Protein 3WJ2 (pdb70)

Organism: NCBI:txid74969

Radius of gyration: 31.34 Å; Cα contacts (8 Å, |Δi|>4): 2732; chains: 4; bounding box: 69×86×81 Å

Secondary structure (DSSP, 8-state):
---GGGHHHHHHHHHH---TTS-HHHHHHHHHHHHHHT--PPPP-SEEEEEEEEETTEEEEEEEEESS--S-EEEEE--STTTS--HHHHHHHHHHHHHHH-SEEEEE-PPPTTTS-TTHHHHHHHHHHHHHHHTGGGGT--S-EEEEEETHHHHHHHHHHHHHHHTT----S-EEEES---S--S-SHHHHHTSSSSSS-HHHHHHHHHHHS----TTT-GGG-S--TT---EEEEEEEE-TTHHHHHHHHHHHHHTT--EEEEEEEEEETTTGGGTTT-HHHHHHHHHHHHHGGGG-/----GGGHHHHHHHHHT---TTS-HHHHHHHHHHHHHHH--PPPP-SEEEEEEEEETTEEEEEEEEESS--S-EEEEE--STTTS--TTTTHHHHHHHHHHH-SEEEEE----TTTS-TTHHHHHHHHHHHHHHHTGGGGT--S-EEEEEETHHHHHHHHHHHHHHHHT----S-EEEES---S--SSSHHHHHTS-SSSS-HHHHHHHHHHH-----TTT-GGG-S--TTPPPEEEEEEEE-TTHHHHHHHHHHHHHTT--EEEEEEEEEETTGGGGTTT-HHHHHHHHHHHHHGGGG-/----GGGHHHHHHHHHT--GGGS-HHHHHHHHHHHHHHH--PPPP-SEEEEEEEEETTEEEEEEEEESS--S-EEEEE--STTTS--HHHHHHHHHHHHHHH-SEEEEE-PPPTTTS-TTHHHHHHHHHHHHHHHTGGGGT--S-EEEEEETHHHHHHHHHHHHHHHHT----S-EEEES---S--SSSHHHHHHSSSSSS-HHHHHHHHHHH-----TTT-GGG-S--TTPPPEEEEEEEE-TTHHHHHHHHHHHHHTT--EEEEEEEEEETTTGGGTTT-HHHHHHHHHHHHHGGGG-/----GGGHHHHHHHHHT---TTS-HHHHHHHHHHHHHTT--PPPP-SEEEEEEEEETTEEEEEEEEESS--S-EEEEE--STTTS--TTTTHHHHHHHHHHH-SEEEEE----TTTS-TTHHHHHHHHHHHHHHHSGGGGT--S-EEEEEETHHHHHHHHHHHHHHHTT----S-EEEES---S--S-SHHHHHTSSSSSS-HHHHHHHHHHH-----TTT-GGG-S--TTPPPEEEEEEEE-TTHHHHHHHHHHHHHTT--EEEEEEEEEETTTTTTTTT-HHHHHHHHHHHHHGGGG-

Sequence (1199 aa):
MVDPDFNSLIELSKSAGDMTKIEPAMLRNFLDESSLSSRGAPVEIKEIKDYKIKLDGRTLNARMYDDNNAKSAILYYHGGGFLFGNIETYDNYCRFLAKESGVKIISIEYRLAPEHKFPDAFNDAYDSFHYIAKKKKDFGIEGRIGVAGDSAGANLAAALCLKCRDGKTEMPAVQVLFYPSLAPDNFSRSFIEYSDNYVLTGKMIRYFGNMYSKNINPYFSPLVADDFSNLPPAIMVTNEYDPLRDPEETYVKKLREAGVRAVGIRGIGMIHGSATDFEVSDGARNIVKMVARIIPDYLNMVDPDFNSLIELSKSAGDMTKIEPAMLRNFLDESSLSSRGAPVEIKEIKDYKIKLDGRTLNARMYDDNNAKSAILYYHGGGFLFGNIETYDNYCRFLAKESGVKIISIEYRLAPEHKFPDAFNDAYDSFHYIAKKKKDFGIEGRIGVAGDSAGANLAAALCLKCRDGKTEMPAVQVLFYPSLAPDNFSRSFIEYSDNYVLTGKMIRYFGNMYSKNINPYFSPLVADDFSNLPPAIMVTNEYDPLRDPEETYVKKLREAGVRAVGIRGIGMIHGSATDFEVSDGARNIVKMVARIIPDYLNMVDPDFNSLIELSKSAGDMTKIEPAMLRNFLDESSLSSRGAPVEIKEIKDYKIKLDGRTLNARMYDDNNAKSAILYYHGGGFLFGNIETYDNYCRFLAKESGVKIISIEYRLAPEHKFPDAFNDAYDSFHYIAKKKKDFGIEGRIGVAGDSAGANLAAALCLKCRDGKTEMPAVQVLFYPSLAPDNFSRSFIEYSDNYVLTGKMIRYFGNMYSKNINPYFSPLVADDFSNLPPAIMVTNEYDPLRDPEETYVKKLREAGVRAVGIRGIGMIHGSATDFEVSDGARNIVKMVARIIPDYLNMVDPDFNSLIELSKSAGDMTKIEPAMLRNFLDESSLSSRGAPVEIKEIKDYKIKLDGRTLNARMYDDNNAKSAILYYHGGGFLFGNIETYDNYCRFLAKESGVKIISIEYRLAPEHKFPDAFNDAYDSFHYIAKKKKDFGIEGRIGVAGDSAGANLAAALCLKCRDGKTEMPAVQVLFYPSLAPDNFSRSFIEYSDNYVLTGKMIRYFGNMYSKNINPYFSPLVADDFSNLPPAIMVTNEYDPLRDPEETYVKKLREAGVRAVGIRGIGMIHGSATDFEVSDGARNIVKMVARIIPDYL

InterPro domains:
  IPR013094 Alpha/beta hydrolase fold-3 [PF07859] (79-283)
  IPR029058 Alpha/Beta hydrolase fold [G3DSA:3.40.50.1820] (1-308)
  IPR029058 Alpha/Beta hydrolase fold [SSF53474] (51-307)
  IPR033140 Lipase, GDXG, putative serine active site [PS01174] (150-162)

CATH classification: 3.40.50.1820

B-factor: mean 24.51, std 11.46, range [6.91, 84.08]

Structure (mmCIF, N/CA/C/O backbone):
data_3WJ2
#
_entry.id   3WJ2
#
_cell.length_a   62.804
_cell.length_b   137.360
_cell.length_c   76.878
_cell.angle_alpha   90.00
_cell.angle_beta   91.47
_cell.angle_gamma   90.00
#
_symmetry.space_group_name_H-M   'P 1 21 1'
#
loop_
_entity.id
_entity.type
_entity.pdbx_description
1 polymer Carboxylesterase
2 water water
#
loop_
_atom_site.group_PDB
_atom_site.id
_atom_site.type_symbol
_atom_site.label_atom_id
_atom_site.label_alt_id
_atom_site.label_comp_id
_atom_site.label_asym_id
_atom_site.label_entity_id
_atom_site.label_seq_id
_atom_site.pdbx_PDB_ins_code
_atom_site.Cartn_x
_atom_site.Cartn_y
_atom_site.Cartn_z
_atom_site.occupancy
_atom_site.B_iso_or_equiv
_atom_site.auth_seq_id
_atom_site.auth_comp_id
_atom_site.auth_asym_id
_atom_site.auth_atom_id
_atom_site.pdbx_PDB_model_num
ATOM 1 N N . MET A 1 6 ? 63.750 17.191 55.741 1.00 24.32 6 MET A N 1
ATOM 2 C CA . MET A 1 6 ? 63.063 18.288 56.511 1.00 23.75 6 MET A CA 1
ATOM 3 C C . MET A 1 6 ? 62.355 19.409 55.632 1.00 21.56 6 MET A C 1
ATOM 4 O O . MET A 1 6 ? 62.569 20.632 55.811 1.00 20.28 6 MET A O 1
ATOM 9 N N . VAL A 1 7 ? 61.519 18.962 54.696 1.00 18.32 7 VAL A N 1
ATOM 10 C CA . VAL A 1 7 ? 60.777 19.855 53.775 1.00 17.97 7 VAL A CA 1
ATOM 11 C C . VAL A 1 7 ? 59.878 20.782 54.580 1.00 16.51 7 VAL A C 1
ATOM 12 O O . VAL A 1 7 ? 59.286 20.391 55.636 1.00 15.84 7 VAL A O 1
ATOM 16 N N . ASP A 1 8 ? 59.752 22.052 54.145 1.00 13.70 8 ASP A N 1
ATOM 17 C CA . ASP A 1 8 ? 58.917 22.991 54.909 1.00 14.00 8 ASP A CA 1
ATOM 18 C C . ASP A 1 8 ? 57.464 22.358 54.956 1.00 14.08 8 ASP A C 1
ATOM 19 O O . ASP A 1 8 ? 56.956 21.937 53.957 1.00 15.57 8 ASP A O 1
ATOM 24 N N . PRO A 1 9 ? 56.913 22.312 56.142 1.00 15.86 9 PRO A N 1
ATOM 25 C CA . PRO A 1 9 ? 55.521 21.690 56.276 1.00 17.35 9 PRO A CA 1
ATOM 26 C C . PRO A 1 9 ? 54.504 22.351 55.438 1.00 17.45 9 PRO A C 1
ATOM 27 O O . PRO A 1 9 ? 53.443 21.747 55.113 1.00 18.08 9 PRO A O 1
ATOM 31 N N . ASP A 1 10 ? 54.725 23.590 54.967 1.00 16.19 10 ASP A N 1
ATOM 32 C CA . ASP A 1 10 ? 53.797 24.184 54.009 1.00 15.90 10 ASP A CA 1
ATOM 33 C C . ASP A 1 10 ? 53.561 23.377 52.718 1.00 15.63 10 ASP A C 1
ATOM 34 O O . ASP A 1 10 ? 52.499 23.535 52.054 1.00 18.80 10 ASP A O 1
ATOM 39 N N . PHE A 1 11 ? 54.503 22.552 52.351 1.00 15.78 11 PHE A N 1
ATOM 40 C CA . PHE A 1 11 ? 54.378 21.744 51.120 1.00 15.98 11 PHE A CA 1
ATOM 41 C C . PHE A 1 11 ? 53.785 20.351 51.330 1.00 17.67 11 PHE A C 1
ATOM 42 O O . PHE A 1 11 ? 53.704 19.558 50.370 1.00 18.89 11 PHE A O 1
ATOM 50 N N . ASN A 1 12 ? 53.413 20.036 52.558 1.00 20.76 12 ASN A N 1
ATOM 51 C CA . ASN A 1 12 ? 52.892 18.675 52.865 1.00 22.59 12 ASN A CA 1
ATOM 52 C C . ASN A 1 12 ? 51.766 18.269 51.938 1.00 22.58 12 ASN A C 1
ATOM 53 O O . ASN A 1 12 ? 51.757 17.116 51.392 1.00 22.03 12 ASN A O 1
ATOM 58 N N . SER A 1 13 ? 50.824 19.168 51.789 1.00 23.90 13 SER A N 1
ATOM 59 C CA . SER A 1 13 ? 49.663 18.906 50.954 1.00 24.89 13 SER A CA 1
ATOM 60 C C . SER A 1 13 ? 49.993 18.683 49.479 1.00 25.66 13 SER A C 1
ATOM 61 O O . SER A 1 13 ? 49.513 17.725 48.864 1.00 26.42 13 SER A O 1
ATOM 64 N N . LEU A 1 14 ? 50.886 19.516 48.940 1.00 22.90 14 LEU A N 1
ATOM 65 C CA . LEU A 1 14 ? 51.214 19.416 47.532 1.00 23.46 14 LEU A CA 1
ATOM 66 C C . LEU A 1 14 ? 51.964 18.098 47.297 1.00 22.58 14 LEU A C 1
ATOM 67 O O . LEU A 1 14 ? 51.785 17.438 46.254 1.00 24.87 14 LEU A O 1
ATOM 72 N N . ILE A 1 15 ? 52.771 17.660 48.257 1.00 21.81 15 ILE A N 1
ATOM 73 C CA . ILE A 1 15 ? 53.506 16.469 48.049 1.00 22.42 15 ILE A CA 1
ATOM 74 C C . ILE A 1 15 ? 52.554 15.277 48.033 1.00 24.68 15 ILE A C 1
ATOM 75 O O . ILE A 1 15 ? 52.715 14.371 47.215 1.00 24.85 15 ILE A O 1
ATOM 80 N N . GLU A 1 16 ? 51.550 15.366 48.909 1.00 25.79 16 GLU A N 1
ATOM 81 C CA . GLU A 1 16 ? 50.567 14.256 49.060 1.00 27.17 16 GLU A CA 1
ATOM 82 C C . GLU A 1 16 ? 49.748 14.147 47.808 1.00 28.07 16 GLU A C 1
ATOM 83 O O . GLU A 1 16 ? 49.571 13.043 47.269 1.00 30.25 16 GLU A O 1
ATOM 89 N N . LEU A 1 17 ? 49.292 15.285 47.313 1.00 27.14 17 LEU A N 1
ATOM 90 C CA . LEU A 1 17 ? 48.464 15.329 46.131 1.00 29.30 17 LEU A CA 1
ATOM 91 C C . LEU A 1 17 ? 49.207 14.837 44.913 1.00 30.33 17 LEU A C 1
ATOM 92 O O . LEU A 1 17 ? 48.642 14.115 44.092 1.00 29.82 17 LEU A O 1
ATOM 97 N N . SER A 1 18 ? 50.491 15.199 44.790 1.00 28.51 18 SER A N 1
ATOM 98 C CA . SER A 1 18 ? 51.287 14.680 43.735 1.00 30.24 18 SER A CA 1
ATOM 99 C C . SER A 1 18 ? 51.533 13.137 43.807 1.00 31.33 18 SER A C 1
ATOM 100 O O . SER A 1 18 ? 51.484 12.459 42.747 1.00 31.89 18 SER A O 1
ATOM 103 N N . LYS A 1 19 ? 51.673 12.573 45.011 1.00 31.84 19 LYS A N 1
ATOM 104 C CA . LYS A 1 19 ? 51.904 11.151 45.229 1.00 35.17 19 LYS A CA 1
ATOM 105 C C . LYS A 1 19 ? 50.635 10.404 44.780 1.00 36.32 19 LYS A C 1
ATOM 106 O O . LYS A 1 19 ? 50.744 9.387 44.089 1.00 35.17 19 LYS A O 1
ATOM 112 N N . SER A 1 20 ? 49.475 10.985 45.138 1.00 35.85 20 SER A N 1
ATOM 113 C CA . SER A 1 20 ? 48.138 10.436 44.852 1.00 37.53 20 SER A CA 1
ATOM 114 C C . SER A 1 20 ? 47.956 10.242 43.356 1.00 36.85 20 SER A C 1
ATOM 115 O O . SER A 1 20 ? 47.378 9.243 42.923 1.00 38.64 20 SER A O 1
ATOM 118 N N . ALA A 1 21 ? 48.404 11.219 42.578 1.00 35.86 21 ALA A N 1
ATOM 119 C CA . ALA A 1 21 ? 48.165 11.260 41.124 1.00 34.75 21 ALA A CA 1
ATOM 120 C C . ALA A 1 21 ? 48.867 10.119 40.366 1.00 34.16 21 ALA A C 1
ATOM 121 O O . ALA A 1 21 ? 48.404 9.684 39.307 1.00 34.34 21 ALA A O 1
ATOM 123 N N . GLY A 1 22 ? 50.007 9.666 40.901 1.00 33.20 22 GLY A N 1
ATOM 124 C CA . GLY A 1 22 ? 50.762 8.568 40.336 1.00 32.60 22 GLY A CA 1
ATOM 125 C C . GLY A 1 22 ? 51.418 8.993 39.035 1.00 32.30 22 GLY A C 1
ATOM 126 O O . GLY A 1 22 ? 51.565 10.188 38.779 1.00 32.17 22 GLY A O 1
ATOM 127 N N . ASP A 1 23 ? 51.790 8.030 38.197 1.00 31.18 23 ASP A N 1
ATOM 128 C CA . ASP A 1 23 ? 52.587 8.340 36.994 1.00 33.00 23 ASP A CA 1
ATOM 129 C C . ASP A 1 23 ? 51.671 8.654 35.825 1.00 32.54 23 ASP A C 1
ATOM 130 O O . ASP A 1 23 ? 51.047 7.740 35.319 1.00 33.15 23 ASP A O 1
ATOM 135 N N . MET A 1 24 ? 51.624 9.917 35.402 1.00 31.15 24 MET A N 1
ATOM 136 C CA . MET A 1 24 ? 50.713 10.329 34.351 1.00 31.56 24 MET A CA 1
ATOM 137 C C . MET A 1 24 ? 51.301 10.318 32.911 1.00 31.33 24 MET A C 1
ATOM 138 O O . MET A 1 24 ? 50.801 11.022 32.049 1.00 33.41 24 MET A O 1
ATOM 143 N N . THR A 1 25 ? 52.311 9.481 32.637 1.00 31.78 25 THR A N 1
ATOM 144 C CA . THR A 1 25 ? 52.919 9.393 31.317 1.00 31.14 25 THR A CA 1
ATOM 145 C C . THR A 1 25 ? 51.964 9.028 30.191 1.00 30.87 25 THR A C 1
ATOM 146 O O . THR A 1 25 ? 52.181 9.419 29.070 1.00 29.65 25 THR A O 1
ATOM 150 N N . LYS A 1 26 ? 50.899 8.282 30.502 1.00 28.68 26 LYS A N 1
ATOM 151 C CA . LYS A 1 26 ? 50.029 7.837 29.441 1.00 28.98 26 LYS A CA 1
ATOM 152 C C . LYS A 1 26 ? 48.923 8.806 29.097 1.00 28.02 26 LYS A C 1
ATOM 153 O O . LYS A 1 26 ? 48.229 8.596 28.108 1.00 27.93 26 LYS A O 1
ATOM 159 N N . ILE A 1 27 ? 48.805 9.895 29.850 1.00 27.09 27 ILE A N 1
ATOM 160 C CA . ILE A 1 27 ? 47.858 10.950 29.502 1.00 25.87 27 ILE A CA 1
ATOM 161 C C . ILE A 1 27 ? 48.411 11.747 28.311 1.00 24.32 27 ILE A C 1
ATOM 162 O O . ILE A 1 27 ? 49.589 12.148 28.331 1.00 25.38 27 ILE A O 1
ATOM 167 N N . GLU A 1 28 ? 47.565 12.017 27.314 1.00 20.62 28 GLU A N 1
ATOM 168 C CA . GLU A 1 28 ? 47.881 12.789 26.125 1.00 20.54 28 GLU A CA 1
ATOM 169 C C . GLU A 1 28 ? 48.430 14.142 26.612 1.00 20.43 28 GLU A C 1
ATOM 170 O O . GLU A 1 28 ? 47.921 14.740 27.576 1.00 18.51 28 GLU A O 1
ATOM 176 N N . PRO A 1 29 ? 49.589 14.586 26.015 1.00 19.91 29 PRO A N 1
ATOM 177 C CA . PRO A 1 29 ? 50.199 15.830 26.456 1.00 19.58 29 PRO A CA 1
ATOM 178 C C . PRO A 1 29 ? 49.230 17.049 26.480 1.00 18.28 29 PRO A C 1
ATOM 179 O O . PRO A 1 29 ? 49.291 17.812 27.478 1.00 18.61 29 PRO A O 1
ATOM 183 N N . ALA A 1 30 ? 48.357 17.233 25.465 1.00 19.38 30 ALA A N 1
ATOM 184 C CA . ALA A 1 30 ? 47.338 18.348 25.519 1.00 20.15 30 ALA A CA 1
ATOM 185 C C . ALA A 1 30 ? 46.432 18.240 26.710 1.00 20.28 30 ALA A C 1
ATOM 186 O O . ALA A 1 30 ? 45.918 19.219 27.260 1.00 18.12 30 ALA A O 1
ATOM 188 N N . MET A 1 31 ? 46.176 17.011 27.182 1.00 21.55 31 MET A N 1
ATOM 189 C CA . MET A 1 31 ? 45.304 16.846 28.339 1.00 21.92 31 MET A CA 1
ATOM 190 C C . MET A 1 31 ? 45.994 17.062 29.652 1.00 20.62 31 MET A C 1
ATOM 191 O O . MET A 1 31 ? 45.435 17.613 30.595 1.00 20.42 31 MET A O 1
ATOM 196 N N . LEU A 1 32 ? 47.258 16.637 29.730 1.00 17.71 32 LEU A N 1
ATOM 197 C CA . LEU A 1 32 ? 48.054 16.918 30.855 1.00 16.78 32 LEU A CA 1
ATOM 198 C C . LEU A 1 32 ? 48.198 18.453 30.989 1.00 15.12 32 LEU A C 1
ATOM 199 O O . LEU A 1 32 ? 48.053 18.973 32.089 1.00 16.91 32 LEU A O 1
ATOM 204 N N . ARG A 1 33 ? 48.500 19.146 29.883 1.00 15.69 33 ARG A N 1
ATOM 205 C CA . ARG A 1 33 ? 48.511 20.618 29.888 1.00 16.40 33 ARG A CA 1
ATOM 206 C C . ARG A 1 33 ? 47.215 21.219 30.397 1.00 16.18 33 ARG A C 1
ATOM 207 O O . ARG A 1 33 ? 47.203 22.017 31.336 1.00 17.87 33 ARG A O 1
ATOM 215 N N . ASN A 1 34 ? 46.098 20.706 29.816 1.00 16.43 34 ASN A N 1
ATOM 216 C CA . ASN A 1 34 ? 44.810 21.221 30.291 1.00 17.44 34 ASN A CA 1
ATOM 217 C C . ASN A 1 34 ? 44.606 21.076 31.784 1.00 16.13 34 ASN A C 1
ATOM 218 O O . ASN A 1 34 ? 44.233 22.038 32.485 1.00 16.19 34 ASN A O 1
ATOM 223 N N . PHE A 1 35 ? 44.845 19.858 32.305 1.00 17.72 35 PHE A N 1
ATOM 224 C CA . PHE A 1 35 ? 44.629 19.566 33.697 1.00 18.65 35 PHE A CA 1
ATOM 225 C C . PHE A 1 35 ? 45.534 20.368 34.647 1.00 19.24 35 PHE A C 1
ATOM 226 O O . PHE A 1 35 ? 45.102 20.956 35.623 1.00 20.56 35 PHE A O 1
ATOM 234 N N . LEU A 1 36 ? 46.826 20.454 34.263 1.00 16.24 36 LEU A N 1
ATOM 235 C CA . LEU A 1 36 ? 47.735 21.197 35.146 1.00 15.93 36 LEU A CA 1
ATOM 236 C C . LEU A 1 36 ? 47.445 22.696 35.119 1.00 16.09 36 LEU A C 1
ATOM 237 O O . LEU A 1 36 ? 47.483 23.325 36.156 1.00 18.23 36 LEU A O 1
ATOM 242 N N . ASP A 1 37 ? 47.041 23.204 33.983 1.00 16.64 37 ASP A N 1
ATOM 243 C CA . ASP A 1 37 ? 46.669 24.598 33.896 1.00 15.16 37 ASP A CA 1
ATOM 244 C C . ASP A 1 37 ? 45.382 24.885 34.681 1.00 16.08 37 ASP A C 1
ATOM 245 O O . ASP A 1 37 ? 45.383 25.805 35.481 1.00 18.09 37 ASP A O 1
ATOM 250 N N . GLU A 1 38 ? 44.334 24.033 34.520 1.00 17.33 38 GLU A N 1
ATOM 251 C CA . GLU A 1 38 ? 43.137 24.254 35.288 1.00 18.42 38 GLU A CA 1
ATOM 252 C C . GLU A 1 38 ? 43.371 24.090 36.793 1.00 17.98 38 GLU A C 1
ATOM 253 O O . GLU A 1 38 ? 42.739 24.776 37.600 1.00 21.01 38 GLU A O 1
ATOM 259 N N . SER A 1 39 ? 44.225 23.156 37.166 1.00 17.93 39 SER A N 1
ATOM 260 C CA . SER A 1 39 ? 44.567 22.957 38.544 1.00 18.91 39 SER A CA 1
ATOM 261 C C . SER A 1 39 ? 45.209 24.257 39.159 1.00 19.61 39 SER A C 1
ATOM 262 O O . SER A 1 39 ? 44.864 24.653 40.265 1.00 21.09 39 SER A O 1
ATOM 265 N N . SER A 1 40 ? 46.124 24.892 38.399 1.00 19.12 40 SER A N 1
ATOM 266 C CA . SER A 1 40 ? 46.669 26.186 38.820 1.00 21.00 40 SER A CA 1
ATOM 267 C C . SER A 1 40 ? 45.575 27.277 38.995 1.00 21.69 40 SER A C 1
ATOM 268 O O . SER A 1 40 ? 45.561 28.036 39.961 1.00 22.60 40 SER A O 1
ATOM 271 N N . LEU A 1 41 ? 44.653 27.339 38.061 1.00 20.21 41 LEU A N 1
ATOM 272 C CA . LEU A 1 41 ? 43.642 28.374 38.087 1.00 20.05 41 LEU A CA 1
ATOM 273 C C . LEU A 1 41 ? 42.702 28.130 39.256 1.00 22.00 41 LEU A C 1
ATOM 274 O O . LEU A 1 41 ? 42.254 29.078 39.910 1.00 22.65 41 LEU A O 1
ATOM 279 N N . SER A 1 42 ? 42.418 26.854 39.504 1.00 23.13 42 SER A N 1
ATOM 280 C CA . SER A 1 42 ? 41.467 26.518 40.559 1.00 25.89 42 SER A CA 1
ATOM 281 C C . SER A 1 42 ? 41.977 26.912 41.932 1.00 27.21 42 SER A C 1
ATOM 282 O O . SER A 1 42 ? 41.205 27.304 42.775 1.00 30.44 42 SER A O 1
ATOM 285 N N . SER A 1 43 ? 43.278 26.829 42.158 1.00 27.20 43 SER A N 1
ATOM 286 C CA . SER A 1 43 ? 43.852 27.146 43.444 1.00 29.14 43 SER A CA 1
ATOM 287 C C . SER A 1 43 ? 44.387 28.608 43.623 1.00 26.72 43 SER A C 1
ATOM 288 O O . SER A 1 43 ? 44.941 28.920 44.654 1.00 31.08 43 SER A O 1
ATOM 291 N N . ARG A 1 44 ? 44.085 29.506 42.693 1.00 24.41 44 ARG A N 1
ATOM 292 C CA . ARG A 1 44 ? 44.500 30.947 42.770 1.00 23.27 44 ARG A CA 1
ATOM 293 C C . ARG A 1 44 ? 43.979 31.559 44.055 1.00 24.98 44 ARG A C 1
ATOM 294 O O . ARG A 1 44 ? 42.779 31.389 44.390 1.00 26.36 44 ARG A O 1
ATOM 302 N N . GLY A 1 45 ? 44.790 32.336 44.754 1.00 23.51 45 GLY A N 1
ATOM 303 C CA . GLY A 1 45 ? 44.262 33.273 45.805 1.00 23.49 45 GLY A CA 1
ATOM 304 C C . GLY A 1 45 ? 43.748 34.565 45.184 1.00 22.04 45 GLY A C 1
ATOM 305 O O . GLY A 1 45 ? 43.633 34.697 43.970 1.00 22.82 45 GLY A O 1
ATOM 306 N N . ALA A 1 46 ? 43.433 35.565 46.009 1.00 23.76 46 ALA A N 1
ATOM 307 C CA . ALA A 1 46 ? 43.035 36.863 45.464 1.00 23.96 46 ALA A CA 1
ATOM 308 C C . ALA A 1 46 ? 44.205 37.491 44.756 1.00 21.93 46 ALA A C 1
ATOM 309 O O . ALA A 1 46 ? 45.293 37.611 45.355 1.00 22.54 46 ALA A O 1
ATOM 311 N N . PRO A 1 47 ? 43.977 37.977 43.524 1.00 22.68 47 PRO A N 1
ATOM 312 C CA . PRO A 1 47 ? 45.035 38.654 42.775 1.00 22.10 47 PRO A CA 1
ATOM 313 C C . PRO A 1 47 ? 45.467 39.954 43.441 1.00 23.58 47 PRO A C 1
ATOM 314 O O . PRO A 1 47 ? 44.599 40.674 43.998 1.00 23.25 47 PRO A O 1
ATOM 318 N N . VAL A 1 48 ? 46.759 40.285 43.359 1.00 21.44 48 VAL A N 1
ATOM 319 C CA . VAL A 1 48 ? 47.240 41.593 43.866 1.00 22.86 48 VAL A CA 1
ATOM 320 C C . VAL A 1 48 ? 46.840 42.640 42.827 1.00 22.44 48 VAL A C 1
ATOM 321 O O . VAL A 1 48 ? 46.898 42.414 41.620 1.00 22.85 48 VAL A O 1
ATOM 325 N N . GLU A 1 49 ? 46.268 43.758 43.309 1.00 23.04 49 GLU A N 1
ATOM 326 C CA . GLU A 1 49 ? 45.891 44.768 42.352 1.00 24.22 49 GLU A CA 1
ATOM 327 C C . GLU A 1 49 ? 47.107 45.515 41.819 1.00 21.74 49 GLU A C 1
ATOM 328 O O . GLU A 1 49 ? 48.038 45.795 42.560 1.00 21.68 49 GLU A O 1
ATOM 334 N N . ILE A 1 50 ? 47.092 45.854 40.529 1.00 21.62 50 ILE A N 1
ATOM 335 C CA . ILE A 1 50 ? 48.181 46.449 39.828 1.00 21.02 50 ILE A CA 1
ATOM 336 C C . ILE A 1 50 ? 47.629 47.679 39.036 1.00 21.88 50 ILE A C 1
ATOM 337 O O . ILE A 1 50 ? 46.602 47.562 38.392 1.00 24.52 50 ILE A O 1
ATOM 342 N N . LYS A 1 51 ? 48.390 48.760 39.011 1.00 24.89 51 LYS A N 1
ATOM 343 C CA . LYS A 1 51 ? 47.889 50.002 38.361 1.00 25.73 51 LYS A CA 1
ATOM 344 C C . LYS A 1 51 ? 47.546 49.870 36.895 1.00 26.73 51 LYS A C 1
ATOM 345 O O . LYS A 1 51 ? 46.412 50.259 36.489 1.00 29.02 51 LYS A O 1
ATOM 351 N N . GLU A 1 52 ? 48.470 49.252 36.131 1.00 23.90 52 GLU A N 1
ATOM 352 C CA . GLU A 1 52 ? 48.301 49.147 34.664 1.00 25.17 52 GLU A CA 1
ATOM 353 C C . GLU A 1 52 ? 48.672 47.746 34.223 1.00 25.34 52 GLU A C 1
ATOM 354 O O . GLU A 1 52 ? 49.748 47.259 34.623 1.00 26.52 52 GLU A O 1
ATOM 360 N N . ILE A 1 53 ? 47.782 47.156 33.430 1.00 25.09 53 ILE A N 1
ATOM 361 C CA . ILE A 1 53 ? 48.022 45.819 32.808 1.00 24.96 53 ILE A CA 1
ATOM 362 C C . ILE A 1 53 ? 47.569 45.933 31.376 1.00 27.37 53 ILE A C 1
ATOM 363 O O . ILE A 1 53 ? 46.427 46.355 31.117 1.00 29.46 53 ILE A O 1
ATOM 368 N N . LYS A 1 54 ? 48.453 45.604 30.442 1.00 26.33 54 LYS A N 1
ATOM 369 C CA . LYS A 1 54 ? 48.155 45.754 29.028 1.00 26.55 54 LYS A CA 1
ATOM 370 C C . LYS A 1 54 ? 48.497 44.482 28.265 1.00 26.82 54 LYS A C 1
ATOM 371 O O . LYS A 1 54 ? 49.565 43.856 28.494 1.00 24.83 54 LYS A O 1
ATOM 377 N N . ASP A 1 55 ? 47.630 44.084 27.349 1.00 26.31 55 ASP A N 1
ATOM 378 C CA . ASP A 1 55 ? 47.946 42.911 26.502 1.00 26.67 55 ASP A CA 1
ATOM 379 C C . ASP A 1 55 ? 48.605 43.329 25.205 1.00 27.93 55 ASP A C 1
ATOM 380 O O . ASP A 1 55 ? 48.209 44.365 24.605 1.00 28.07 55 ASP A O 1
ATOM 385 N N . TYR A 1 56 ? 49.582 42.544 24.729 1.00 27.53 56 TYR A N 1
ATOM 386 C CA . TYR A 1 56 ? 50.254 42.780 23.430 1.00 28.32 56 TYR A CA 1
ATOM 387 C C . TYR A 1 56 ? 50.346 41.514 22.564 1.00 30.20 56 TYR A C 1
ATOM 388 O O . TYR A 1 56 ? 50.205 40.387 23.088 1.00 28.62 56 TYR A O 1
ATOM 397 N N . LYS A 1 57 ? 50.493 41.708 21.236 1.00 30.05 57 LYS A N 1
ATOM 398 C CA . LYS A 1 57 ? 50.906 40.665 20.272 1.00 31.58 57 LYS A CA 1
ATOM 399 C C . LYS A 1 57 ? 52.314 40.958 19.820 1.00 32.56 57 LYS A C 1
ATOM 400 O O . LYS A 1 57 ? 52.613 42.108 19.436 1.00 36.15 57 LYS A O 1
ATOM 406 N N . ILE A 1 58 ? 53.198 39.973 19.866 1.00 29.61 58 ILE A N 1
ATOM 407 C CA . ILE A 1 58 ? 54.562 40.178 19.442 1.00 29.21 58 ILE A CA 1
ATOM 408 C C . ILE A 1 58 ? 54.623 39.408 18.121 1.00 28.57 58 ILE A C 1
ATOM 409 O O . ILE A 1 58 ? 54.553 38.192 18.101 1.00 26.06 58 ILE A O 1
ATOM 414 N N . LYS A 1 59 ? 54.627 40.136 17.003 1.00 28.41 59 LYS A N 1
ATOM 415 C CA . LYS A 1 59 ? 54.568 39.493 15.683 1.00 26.06 59 LYS A CA 1
ATOM 416 C C . LYS A 1 59 ? 55.991 39.158 15.224 1.00 25.54 59 LYS A C 1
ATOM 417 O O . LYS A 1 59 ? 56.802 40.005 14.810 1.00 27.44 59 LYS A O 1
ATOM 423 N N . LEU A 1 60 ? 56.349 37.886 15.337 1.00 24.93 60 LEU A N 1
ATOM 424 C CA . LEU A 1 60 ? 57.674 37.445 14.987 1.00 24.02 60 LEU A CA 1
ATOM 425 C C . LEU A 1 60 ? 57.603 36.780 13.614 1.00 26.77 60 LEU A C 1
ATOM 426 O O . LEU A 1 60 ? 56.486 36.560 13.052 1.00 26.99 60 LEU A O 1
ATOM 431 N N . ASP A 1 61 ? 58.754 36.363 13.105 1.00 25.34 61 ASP A N 1
ATOM 432 C CA . ASP A 1 61 ? 58.783 35.648 11.835 1.00 27.94 61 ASP A CA 1
ATOM 433 C C . ASP A 1 61 ? 58.099 34.265 11.952 1.00 27.07 61 ASP A C 1
ATOM 434 O O . ASP A 1 61 ? 58.669 33.302 12.506 1.00 26.02 61 ASP A O 1
ATOM 439 N N . GLY A 1 62 ? 56.901 34.138 11.370 1.00 26.99 62 GLY A N 1
ATOM 440 C CA . GLY A 1 62 ? 56.276 32.828 11.295 1.00 25.37 62 GLY A CA 1
ATOM 441 C C . GLY A 1 62 ? 55.333 32.498 12.442 1.00 25.50 62 GLY A C 1
ATOM 442 O O . GLY A 1 62 ? 54.708 31.434 12.450 1.00 25.78 62 GLY A O 1
ATOM 443 N N . ARG A 1 63 ? 55.271 33.386 13.464 1.00 23.66 63 ARG A N 1
ATOM 444 C CA . ARG A 1 63 ? 54.362 33.174 14.586 1.00 21.66 63 ARG A CA 1
ATOM 445 C C . ARG A 1 63 ? 54.158 34.442 15.375 1.00 21.30 63 ARG A C 1
ATOM 446 O O . ARG A 1 63 ? 54.998 35.313 15.379 1.00 21.59 63 ARG A O 1
ATOM 454 N N . THR A 1 64 ? 53.022 34.528 16.030 1.00 20.61 64 THR A N 1
ATOM 455 C CA . THR A 1 64 ? 52.773 35.667 16.905 1.00 20.17 64 THR A CA 1
ATOM 456 C C . THR A 1 64 ? 52.634 35.140 18.350 1.00 19.80 64 THR A C 1
ATOM 457 O O . THR A 1 64 ? 51.971 34.101 18.586 1.00 22.37 64 THR A O 1
ATOM 461 N N . LEU A 1 65 ? 53.279 35.831 19.298 1.00 19.64 65 LEU A N 1
ATOM 462 C CA . LEU A 1 65 ? 53.152 35.486 20.720 1.00 18.70 65 LEU A CA 1
ATOM 463 C C . LEU A 1 65 ? 52.284 36.489 21.468 1.00 20.17 65 LEU A C 1
ATOM 464 O O . LEU A 1 65 ? 52.461 37.719 21.347 1.00 22.90 65 LEU A O 1
ATOM 469 N N . ASN A 1 66 ? 51.446 35.962 22.351 1.00 17.59 66 ASN A N 1
ATOM 470 C CA . ASN A 1 66 ? 50.808 36.866 23.331 1.00 19.73 66 ASN A CA 1
ATOM 471 C C . ASN A 1 66 ? 51.807 37.326 24.406 1.00 19.21 66 ASN A C 1
ATOM 472 O O . ASN A 1 66 ? 52.695 36.539 24.807 1.00 18.23 66 ASN A O 1
ATOM 477 N N . ALA A 1 67 ? 51.672 38.581 24.884 1.00 19.07 67 ALA A N 1
ATOM 478 C CA . ALA A 1 67 ? 52.461 39.042 26.026 1.00 20.97 67 ALA A CA 1
ATOM 479 C C . ALA A 1 67 ? 51.550 39.930 26.874 1.00 20.85 67 ALA A C 1
ATOM 480 O O . ALA A 1 67 ? 50.564 40.555 26.373 1.00 22.76 67 ALA A O 1
ATOM 482 N N . ARG A 1 68 ? 51.802 39.917 28.179 1.00 19.31 68 ARG A N 1
ATOM 483 C CA . ARG A 1 68 ? 51.002 40.691 29.101 1.00 18.24 68 ARG A CA 1
ATOM 484 C C . ARG A 1 68 ? 51.917 41.511 29.958 1.00 20.36 68 ARG A C 1
ATOM 485 O O . ARG A 1 68 ? 52.810 41.006 30.657 1.00 19.44 68 ARG A O 1
ATOM 493 N N . MET A 1 69 ? 51.725 42.837 29.941 1.00 18.24 69 MET A N 1
ATOM 494 C CA . MET A 1 69 ? 52.621 43.713 30.705 1.00 17.72 69 MET A CA 1
ATOM 495 C C . MET A 1 69 ? 51.901 44.161 31.978 1.00 18.97 69 MET A C 1
ATOM 496 O O . MET A 1 69 ? 50.761 44.619 31.941 1.00 20.94 69 MET A O 1
ATOM 501 N N . TYR A 1 70 ? 52.595 44.056 33.115 1.00 17.79 70 TYR A N 1
ATOM 502 C CA . TYR A 1 70 ? 52.132 44.503 34.455 1.00 18.46 70 TYR A CA 1
ATOM 503 C C . TYR A 1 70 ? 53.007 45.612 34.959 1.00 19.45 70 TYR A C 1
ATOM 504 O O . TYR A 1 70 ? 54.202 45.484 34.992 1.00 18.56 70 TYR A O 1
ATOM 513 N N . ASP A 1 71 ? 52.397 46.730 35.395 1.00 21.74 71 ASP A N 1
ATOM 514 C CA . ASP A 1 71 ? 53.172 47.867 35.824 1.00 23.67 71 ASP A CA 1
ATOM 515 C C . ASP A 1 71 ? 52.390 48.548 36.944 1.00 23.29 71 ASP A C 1
ATOM 516 O O . ASP A 1 71 ? 51.264 49.050 36.703 1.00 23.87 71 ASP A O 1
ATOM 521 N N . ASP A 1 72 ? 52.992 48.567 38.133 1.00 22.18 72 ASP A N 1
ATOM 522 C CA . ASP A 1 72 ? 52.370 49.106 39.292 1.00 24.53 72 ASP A CA 1
ATOM 523 C C . ASP A 1 72 ? 52.940 50.430 39.663 1.00 25.08 72 ASP A C 1
ATOM 524 O O . ASP A 1 72 ? 52.564 50.942 40.720 1.00 24.97 72 ASP A O 1
ATOM 529 N N . ASN A 1 73 ? 53.850 50.960 38.845 1.00 26.20 73 ASN A N 1
ATOM 530 C CA . ASN A 1 73 ? 54.697 52.045 39.344 1.00 29.66 73 ASN A CA 1
ATOM 531 C C . ASN A 1 73 ? 55.095 53.036 38.211 1.00 29.62 73 ASN A C 1
ATOM 532 O O . ASN A 1 73 ? 56.181 53.645 38.224 1.00 31.19 73 ASN A O 1
ATOM 537 N N . ASN A 1 74 ? 54.262 53.075 37.184 1.00 29.15 74 ASN A N 1
ATOM 538 C CA . ASN A 1 74 ? 54.576 53.824 35.952 1.00 31.07 74 ASN A CA 1
ATOM 539 C C . ASN A 1 74 ? 56.087 53.717 35.575 1.00 30.40 74 ASN A C 1
ATOM 540 O O . ASN A 1 74 ? 56.827 54.698 35.500 1.00 32.61 74 ASN A O 1
ATOM 545 N N . ALA A 1 75 ? 56.603 52.480 35.434 1.00 29.62 75 ALA A N 1
ATOM 546 C CA . ALA A 1 75 ? 58.024 52.252 35.526 1.00 27.92 75 ALA A CA 1
ATOM 547 C C . ALA A 1 75 ? 58.815 52.496 34.261 1.00 28.22 75 ALA A C 1
ATOM 548 O O . ALA A 1 75 ? 58.288 52.343 33.198 1.00 30.77 75 ALA A O 1
ATOM 550 N N . LYS A 1 76 ? 60.082 52.837 34.363 1.00 29.20 76 LYS A N 1
ATOM 551 C CA . LYS A 1 76 ? 60.882 53.054 33.151 1.00 30.40 76 LYS A CA 1
ATOM 552 C C . LYS A 1 76 ? 61.568 51.815 32.590 1.00 28.41 76 LYS A C 1
ATOM 553 O O . LYS A 1 76 ? 61.871 51.761 31.405 1.00 29.35 76 LYS A O 1
ATOM 559 N N . SER A 1 77 ? 61.788 50.802 33.453 1.00 23.75 77 SER A N 1
ATOM 560 C CA . SER A 1 77 ? 62.517 49.635 33.053 1.00 21.37 77 SER A CA 1
ATOM 561 C C . SER A 1 77 ? 61.639 48.398 33.209 1.00 16.57 77 SER A C 1
ATOM 562 O O . SER A 1 77 ? 60.501 48.482 33.760 1.00 17.96 77 SER A O 1
ATOM 565 N N . ALA A 1 78 ? 62.183 47.350 32.642 1.00 18.22 78 ALA A N 1
ATOM 566 C CA . ALA A 1 78 ? 61.290 46.099 32.533 1.00 19.26 78 ALA A CA 1
ATOM 567 C C . ALA A 1 78 ? 62.096 44.854 32.659 1.00 16.76 78 ALA A C 1
ATOM 568 O O . ALA A 1 78 ? 63.248 44.757 32.300 1.00 17.52 78 ALA A O 1
ATOM 570 N N . ILE A 1 79 ? 61.363 43.814 33.091 1.00 16.45 79 ILE A N 1
ATOM 571 C CA . ILE A 1 79 ? 61.827 42.424 33.053 1.00 15.04 79 ILE A CA 1
ATOM 572 C C . ILE A 1 79 ? 60.908 41.646 32.115 1.00 13.02 79 ILE A C 1
ATOM 573 O O . ILE A 1 79 ? 59.692 41.656 32.315 1.00 15.73 79 ILE A O 1
ATOM 578 N N . LEU A 1 80 ? 61.501 40.911 31.169 1.00 15.47 80 LEU A N 1
ATOM 579 C CA . LEU A 1 80 ? 60.721 39.989 30.325 1.00 15.14 80 LEU A CA 1
ATOM 580 C C . LEU A 1 80 ? 60.696 38.665 31.096 1.00 13.57 80 LEU A C 1
ATOM 581 O O . LEU A 1 80 ? 61.769 38.209 31.493 1.00 15.52 80 LEU A O 1
ATOM 586 N N . TYR A 1 81 ? 59.503 38.127 31.331 1.00 13.57 81 TYR A N 1
ATOM 587 C CA . TYR A 1 81 ? 59.342 36.956 32.169 1.00 12.92 81 TYR A CA 1
ATOM 588 C C . TYR A 1 81 ? 58.863 35.772 31.338 1.00 12.76 81 TYR A C 1
ATOM 589 O O . TYR A 1 81 ? 57.875 35.893 30.614 1.00 13.13 81 TYR A O 1
ATOM 598 N N . TYR A 1 82 ? 59.606 34.651 31.406 1.00 13.71 82 TYR A N 1
ATOM 599 C CA . TYR A 1 82 ? 59.285 33.414 30.668 1.00 12.32 82 TYR A CA 1
ATOM 600 C C . TYR A 1 82 ? 58.795 32.427 31.690 1.00 12.68 82 TYR A C 1
ATOM 601 O O . TYR A 1 82 ? 59.513 31.962 32.538 1.00 12.77 82 TYR A O 1
ATOM 610 N N . HIS A 1 83 ? 57.472 32.116 31.686 1.00 10.51 83 HIS A N 1
ATOM 611 C CA . HIS A 1 83 ? 56.961 31.174 32.682 1.00 11.05 83 HIS A CA 1
ATOM 612 C C . HIS A 1 83 ? 57.527 29.766 32.587 1.00 10.09 83 HIS A C 1
ATOM 613 O O . HIS A 1 83 ? 58.046 29.331 31.558 1.00 11.98 83 HIS A O 1
ATOM 620 N N . GLY A 1 84 ? 57.315 29.069 33.715 1.00 10.12 84 GLY A N 1
ATOM 621 C CA . GLY A 1 84 ? 57.692 27.647 33.800 1.00 12.08 84 GLY A CA 1
ATOM 622 C C . GLY A 1 84 ? 56.527 26.741 33.396 1.00 11.58 84 GLY A C 1
ATOM 623 O O . GLY A 1 84 ? 55.515 27.183 32.877 1.00 13.77 84 GLY A O 1
ATOM 624 N N . GLY A 1 85 ? 56.735 25.455 33.589 1.00 12.37 85 GLY A N 1
ATOM 625 C CA . GLY A 1 85 ? 55.776 24.444 33.112 1.00 12.13 85 GLY A CA 1
ATOM 626 C C . GLY A 1 85 ? 56.400 23.340 32.280 1.00 11.69 85 GLY A C 1
ATOM 627 O O . GLY A 1 85 ? 55.759 22.754 31.428 1.00 12.24 85 GLY A O 1
ATOM 628 N N . GLY A 1 86 ? 57.704 23.151 32.457 1.00 12.23 86 GLY A N 1
ATOM 629 C CA . GLY A 1 86 ? 58.302 21.960 31.808 1.00 12.51 86 GLY A CA 1
ATOM 630 C C . GLY A 1 86 ? 58.447 22.003 30.305 1.00 12.50 86 GLY A C 1
ATOM 631 O O . GLY A 1 86 ? 58.710 20.970 29.701 1.00 14.00 86 GLY A O 1
ATOM 632 N N . PHE A 1 87 ? 58.247 23.176 29.700 1.00 11.00 87 PHE A N 1
ATOM 633 C CA . PHE A 1 87 ? 58.108 23.417 28.248 1.00 11.74 87 PHE A CA 1
ATOM 634 C C . PHE A 1 87 ? 56.785 22.900 27.668 1.00 13.33 87 PHE A C 1
ATOM 635 O O . PHE A 1 87 ? 56.588 23.072 26.440 1.00 16.57 87 PHE A O 1
ATOM 643 N N . LEU A 1 88 ? 55.937 22.341 28.553 1.00 13.70 88 LEU A N 1
ATOM 644 C CA . LEU A 1 88 ? 54.713 21.735 28.095 1.00 15.61 88 LEU A CA 1
ATOM 645 C C . LEU A 1 88 ? 53.464 22.482 28.510 1.00 16.72 88 LEU A C 1
ATOM 646 O O . LEU A 1 88 ? 52.479 22.473 27.726 1.00 17.46 88 LEU A O 1
ATOM 651 N N . PHE A 1 89 ? 53.466 23.025 29.708 1.00 13.68 89 PHE A N 1
ATOM 652 C CA . PHE A 1 89 ? 52.248 23.742 30.212 1.00 14.92 89 PHE A CA 1
ATOM 653 C C . PHE A 1 89 ? 52.559 25.109 30.781 1.00 14.10 89 PHE A C 1
ATOM 654 O O . PHE A 1 89 ? 53.702 25.576 30.589 1.00 15.19 89 PHE A O 1
ATOM 662 N N . GLY A 1 90 ? 51.548 25.740 31.425 1.00 13.87 90 GLY A N 1
ATOM 663 C CA . GLY A 1 90 ? 51.718 27.138 31.806 1.00 14.87 90 GLY A CA 1
ATOM 664 C C . GLY A 1 90 ? 51.336 28.087 30.688 1.00 13.39 90 GLY A C 1
ATOM 665 O O . GLY A 1 90 ? 51.475 27.843 29.506 1.00 15.13 90 GLY A O 1
ATOM 666 N N . ASN A 1 91 ? 50.838 29.249 31.126 1.00 14.50 91 ASN A N 1
ATOM 667 C CA . ASN A 1 91 ? 50.520 30.307 30.169 1.00 16.71 91 ASN A CA 1
ATOM 668 C C . ASN A 1 91 ? 50.307 31.619 30.897 1.00 14.32 91 ASN A C 1
ATOM 669 O O . ASN A 1 91 ? 50.463 31.704 32.118 1.00 15.26 91 ASN A O 1
ATOM 674 N N . ILE A 1 92 ? 49.982 32.676 30.157 1.00 15.74 92 ILE A N 1
ATOM 675 C CA . ILE A 1 92 ? 49.828 33.949 30.837 1.00 14.34 92 ILE A CA 1
ATOM 676 C C . ILE A 1 92 ? 48.740 33.924 31.921 1.00 14.83 92 ILE A C 1
ATOM 677 O O . ILE A 1 92 ? 48.898 34.450 33.030 1.00 14.73 92 ILE A O 1
ATOM 682 N N . GLU A 1 93 ? 47.609 33.304 31.640 1.00 16.41 93 GLU A N 1
ATOM 683 C CA . GLU A 1 93 ? 46.606 33.222 32.702 1.00 17.98 93 GLU A CA 1
ATOM 684 C C . GLU A 1 93 ? 46.965 32.514 33.969 1.00 16.63 93 GLU A C 1
ATOM 685 O O . GLU A 1 93 ? 46.696 32.989 35.106 1.00 15.42 93 GLU A O 1
ATOM 691 N N . THR A 1 94 ? 47.648 31.352 33.805 1.00 14.41 94 THR A N 1
ATOM 692 C CA . THR A 1 94 ? 47.994 30.638 35.024 1.00 14.95 94 THR A CA 1
ATOM 693 C C . THR A 1 94 ? 49.154 31.300 35.780 1.00 13.94 94 THR A C 1
ATOM 694 O O . THR A 1 94 ? 49.328 31.033 37.006 1.00 15.76 94 THR A O 1
ATOM 698 N N . TYR A 1 95 ? 49.897 32.165 35.092 1.00 14.25 95 TYR A N 1
ATOM 699 C CA . TYR A 1 95 ? 50.986 32.910 35.733 1.00 14.57 95 TYR A CA 1
ATOM 700 C C . TYR A 1 95 ? 50.590 34.321 36.184 1.00 14.50 95 TYR A C 1
ATOM 701 O O . TYR A 1 95 ? 51.342 35.032 36.763 1.00 14.34 95 TYR A O 1
ATOM 710 N N . ASP A 1 96 ? 49.287 34.637 35.968 1.00 14.83 96 ASP A N 1
ATOM 711 C CA . ASP A 1 96 ? 48.863 36.051 36.172 1.00 16.91 96 ASP A CA 1
ATOM 712 C C . ASP A 1 96 ? 48.966 36.466 37.669 1.00 14.41 96 ASP A C 1
ATOM 713 O O . ASP A 1 96 ? 49.449 37.588 37.994 1.00 15.64 96 ASP A O 1
ATOM 718 N N . ASN A 1 97 ? 48.543 35.651 38.633 1.00 13.07 97 ASN A N 1
ATOM 719 C CA . ASN A 1 97 ? 48.672 36.045 40.051 1.00 13.92 97 ASN A CA 1
ATOM 720 C C . ASN A 1 97 ? 50.154 36.280 40.440 1.00 13.94 97 ASN A C 1
ATOM 721 O O . ASN A 1 97 ? 50.493 37.243 41.099 1.00 14.71 97 ASN A O 1
ATOM 726 N N . TYR A 1 98 ? 51.044 35.387 39.959 1.00 13.07 98 TYR A N 1
ATOM 727 C CA . TYR A 1 98 ? 52.415 35.439 40.298 1.00 13.19 98 TYR A CA 1
ATOM 728 C C . TYR A 1 98 ? 53.072 36.712 39.610 1.00 12.10 98 TYR A C 1
ATOM 729 O O . TYR A 1 98 ? 53.835 37.328 40.310 1.00 14.40 98 TYR A O 1
ATOM 738 N N . CYS A 1 99 ? 52.805 36.955 38.333 1.00 13.36 99 CYS A N 1
ATOM 739 C CA . CYS A 1 99 ? 53.451 38.104 37.638 1.00 14.38 99 CYS A CA 1
ATOM 740 C C . CYS A 1 99 ? 52.901 39.387 38.281 1.00 16.11 99 CYS A C 1
ATOM 741 O O . CYS A 1 99 ? 53.618 40.314 38.440 1.00 14.91 99 CYS A O 1
ATOM 744 N N . ARG A 1 100 ? 51.650 39.352 38.722 1.00 15.14 100 ARG A N 1
ATOM 745 C CA . ARG A 1 100 ? 51.142 40.539 39.502 1.00 17.02 100 ARG A CA 1
ATOM 746 C C . ARG A 1 100 ? 51.958 40.754 40.751 1.00 17.17 100 ARG A C 1
ATOM 747 O O . ARG A 1 100 ? 52.381 41.879 41.085 1.00 16.96 100 ARG A O 1
ATOM 755 N N . PHE A 1 101 ? 52.207 39.677 41.505 1.00 14.81 101 PHE A N 1
ATOM 756 C CA . PHE A 1 101 ? 53.019 39.813 42.703 1.00 15.56 101 PHE A CA 1
ATOM 757 C C . PHE A 1 101 ? 54.473 40.338 42.369 1.00 14.52 101 PHE A C 1
ATOM 758 O O . PHE A 1 101 ? 55.013 41.166 43.088 1.00 15.48 101 PHE A O 1
ATOM 766 N N . LEU A 1 102 ? 55.107 39.817 41.295 1.00 13.10 102 LEU A N 1
ATOM 767 C CA . LEU A 1 102 ? 56.465 40.278 40.912 1.00 13.43 102 LEU A CA 1
ATOM 768 C C . LEU A 1 102 ? 56.413 41.779 40.585 1.00 13.97 102 LEU A C 1
ATOM 769 O O . LEU A 1 102 ? 57.273 42.480 41.015 1.00 16.49 102 LEU A O 1
ATOM 774 N N . ALA A 1 103 ? 55.335 42.174 39.912 1.00 15.00 103 ALA A N 1
ATOM 775 C CA . ALA A 1 103 ? 55.240 43.613 39.509 1.00 16.46 103 ALA A CA 1
ATOM 776 C C . ALA A 1 103 ? 55.000 44.472 40.773 1.00 17.98 103 ALA A C 1
ATOM 777 O O . ALA A 1 103 ? 55.590 45.575 40.876 1.00 18.05 103 ALA A O 1
ATOM 779 N N . LYS A 1 104 ? 54.179 44.017 41.714 1.00 17.52 104 LYS A N 1
ATOM 780 C CA . LYS A 1 104 ? 53.866 44.787 42.968 1.00 16.46 104 LYS A CA 1
ATOM 781 C C . LYS A 1 104 ? 55.190 44.911 43.776 1.00 18.96 104 LYS A C 1
ATOM 782 O O . LYS A 1 104 ? 55.606 45.981 44.266 1.00 20.38 104 LYS A O 1
ATOM 788 N N . GLU A 1 105 ? 55.980 43.820 43.854 1.00 17.67 105 GLU A N 1
ATOM 789 C CA . GLU A 1 105 ? 57.069 43.801 44.812 1.00 16.99 105 GLU A CA 1
ATOM 790 C C . GLU A 1 105 ? 58.309 44.453 44.220 1.00 17.78 105 GLU A C 1
ATOM 791 O O . GLU A 1 105 ? 59.152 44.932 44.971 1.00 19.86 105 GLU A O 1
ATOM 797 N N . SER A 1 106 ? 58.514 44.387 42.870 1.00 16.69 106 SER A N 1
ATOM 798 C CA . SER A 1 106 ? 59.662 44.916 42.247 1.00 16.23 106 SER A CA 1
ATOM 799 C C . SER A 1 106 ? 59.468 46.392 41.849 1.00 17.74 106 SER A C 1
ATOM 800 O O . SER A 1 106 ? 60.498 47.057 41.758 1.00 19.28 106 SER A O 1
ATOM 803 N N . GLY A 1 107 ? 58.207 46.789 41.621 1.00 18.57 107 GLY A N 1
ATOM 804 C CA . GLY A 1 107 ? 57.933 48.176 41.096 1.00 18.76 107 GLY A CA 1
ATOM 805 C C . GLY A 1 107 ? 58.507 48.435 39.715 1.00 21.27 107 GLY A C 1
ATOM 806 O O . GLY A 1 107 ? 58.787 49.623 39.317 1.00 21.74 107 GLY A O 1
ATOM 807 N N . VAL A 1 108 ? 58.812 47.381 38.945 1.00 18.63 108 VAL A N 1
ATOM 808 C CA . VAL A 1 108 ? 59.232 47.605 37.566 1.00 19.27 108 VAL A CA 1
ATOM 809 C C . VAL A 1 108 ? 58.292 46.944 36.631 1.00 18.48 108 VAL A C 1
ATOM 810 O O . VAL A 1 108 ? 57.378 46.222 37.105 1.00 19.93 108 VAL A O 1
ATOM 814 N N . LYS A 1 109 ? 58.398 47.141 35.301 1.00 17.25 109 LYS A N 1
ATOM 815 C CA . LYS A 1 109 ? 57.338 46.544 34.448 1.00 17.13 109 LYS A CA 1
ATOM 816 C C . LYS A 1 109 ? 57.694 45.029 34.362 1.00 15.74 109 LYS A C 1
ATOM 817 O O . LYS A 1 109 ? 58.853 44.724 34.211 1.00 17.58 109 LYS A O 1
ATOM 823 N N . ILE A 1 110 ? 56.710 44.174 34.415 1.00 16.69 110 ILE A N 1
ATOM 824 C CA . ILE A 1 110 ? 56.898 42.729 34.142 1.00 14.82 110 ILE A CA 1
ATOM 825 C C . ILE A 1 110 ? 56.162 42.380 32.898 1.00 14.41 110 ILE A C 1
ATOM 826 O O . ILE A 1 110 ? 54.958 42.604 32.810 1.00 16.90 110 ILE A O 1
ATOM 831 N N . ILE A 1 111 ? 56.831 41.811 31.897 1.00 14.62 111 ILE A N 1
ATOM 832 C CA . ILE A 1 111 ? 56.136 41.513 30.635 1.00 14.81 111 ILE A CA 1
ATOM 833 C C . ILE A 1 111 ? 56.222 39.962 30.457 1.00 15.05 111 ILE A C 1
ATOM 834 O O . ILE A 1 111 ? 57.281 39.445 30.183 1.00 15.98 111 ILE A O 1
ATOM 839 N N . SER A 1 112 ? 55.094 39.328 30.692 1.00 14.95 112 SER A N 1
ATOM 840 C CA . SER A 1 112 ? 55.050 37.852 30.693 1.00 14.19 112 SER A CA 1
ATOM 841 C C . SER A 1 112 ? 54.792 37.436 29.261 1.00 16.61 112 SER A C 1
ATOM 842 O O . SER A 1 112 ? 53.780 37.869 28.637 1.00 17.40 112 SER A O 1
ATOM 845 N N . ILE A 1 113 ? 55.651 36.561 28.718 1.00 15.48 113 ILE A N 1
ATOM 846 C CA . ILE A 1 113 ? 55.596 36.207 27.292 1.00 17.25 113 ILE A CA 1
ATOM 847 C C . ILE A 1 113 ? 55.176 34.748 27.115 1.00 16.80 113 ILE A C 1
ATOM 848 O O . ILE A 1 113 ? 55.721 33.847 27.730 1.00 19.18 113 ILE A O 1
ATOM 853 N N . GLU A 1 114 ? 54.234 34.533 26.198 1.00 16.42 114 GLU A N 1
ATOM 854 C CA . GLU A 1 114 ? 53.787 33.160 25.885 1.00 18.79 114 GLU A CA 1
ATOM 855 C C . GLU A 1 114 ? 54.539 32.523 24.733 1.00 19.27 114 GLU A C 1
ATOM 856 O O . GLU A 1 114 ? 54.129 32.630 23.537 1.00 21.19 114 GLU A O 1
ATOM 862 N N . TYR A 1 115 ? 55.529 31.722 25.059 1.00 18.33 115 TYR A N 1
ATOM 863 C CA . TYR A 1 115 ? 56.262 31.023 24.034 1.00 16.29 115 TYR A CA 1
ATOM 864 C C . TYR A 1 115 ? 55.581 29.725 23.616 1.00 16.90 115 TYR A C 1
ATOM 865 O O . TYR A 1 115 ? 54.687 29.246 24.333 1.00 17.08 115 TYR A O 1
ATOM 874 N N . ARG A 1 116 ? 56.002 29.169 22.489 1.00 17.99 116 ARG A N 1
ATOM 875 C CA . ARG A 1 116 ? 55.335 27.947 21.956 1.00 17.17 116 ARG A CA 1
ATOM 876 C C . ARG A 1 116 ? 55.723 26.731 22.735 1.00 16.30 116 ARG A C 1
ATOM 877 O O . ARG A 1 116 ? 56.917 26.572 23.162 1.00 17.22 116 ARG A O 1
ATOM 885 N N . LEU A 1 117 ? 54.743 25.863 22.969 1.00 14.99 117 LEU A N 1
ATOM 886 C CA . LEU A 1 117 ? 54.878 24.709 23.872 1.00 13.79 117 LEU A CA 1
ATOM 887 C C . LEU A 1 117 ? 55.065 23.349 23.174 1.00 15.28 117 LEU A C 1
ATOM 888 O O . LEU A 1 117 ? 54.577 23.106 22.056 1.00 15.90 117 LEU A O 1
ATOM 893 N N . ALA A 1 118 ? 55.790 22.486 23.883 1.00 14.78 118 ALA A N 1
ATOM 894 C CA . ALA A 1 118 ? 56.064 21.101 23.459 1.00 14.55 118 ALA A CA 1
ATOM 895 C C . ALA A 1 118 ? 54.904 20.253 23.892 1.00 14.85 118 ALA A C 1
ATOM 896 O O . ALA A 1 118 ? 54.216 20.603 24.821 1.00 18.04 118 ALA A O 1
ATOM 898 N N . PRO A 1 119 ? 54.746 19.062 23.247 1.00 16.39 119 PRO A N 1
ATOM 899 C CA . PRO A 1 119 ? 55.503 18.547 22.099 1.00 16.04 119 PRO A CA 1
ATOM 900 C C . PRO A 1 119 ? 55.043 19.019 20.739 1.00 17.34 119 PRO A C 1
ATOM 901 O O . PRO A 1 119 ? 55.751 18.675 19.735 1.00 20.01 119 PRO A O 1
ATOM 905 N N . GLU A 1 120 ? 54.002 19.846 20.703 1.00 19.40 120 GLU A N 1
ATOM 906 C CA . GLU A 1 120 ? 53.577 20.371 19.423 1.00 20.33 120 GLU A CA 1
ATOM 907 C C . GLU A 1 120 ? 54.688 21.181 18.773 1.00 20.93 120 GLU A C 1
ATOM 908 O O . GLU A 1 120 ? 54.847 21.166 17.533 1.00 22.40 120 GLU A O 1
ATOM 914 N N . HIS A 1 121 ? 55.421 21.935 19.610 1.00 19.41 121 HIS A N 1
ATOM 915 C CA . HIS A 1 121 ? 56.482 22.822 19.139 1.00 17.97 121 HIS A CA 1
ATOM 916 C C . HIS A 1 121 ? 57.717 22.378 19.894 1.00 19.25 121 HIS A C 1
ATOM 917 O O . HIS A 1 121 ? 57.785 22.544 21.091 1.00 20.92 121 HIS A O 1
ATOM 924 N N . LYS A 1 122 ? 58.621 21.666 19.221 1.00 18.95 122 LYS A N 1
ATOM 925 C CA . LYS A 1 122 ? 59.846 21.184 19.914 1.00 18.50 122 LYS A CA 1
ATOM 926 C C . LYS A 1 122 ? 61.022 22.157 19.819 1.00 18.32 122 LYS A C 1
ATOM 927 O O . LYS A 1 122 ? 60.975 23.137 19.098 1.00 18.57 122 LYS A O 1
ATOM 933 N N . PHE A 1 123 ? 62.034 21.927 20.687 1.00 19.56 123 PHE A N 1
ATOM 934 C CA . PHE A 1 123 ? 63.262 22.691 20.593 1.00 20.09 123 PHE A CA 1
ATOM 935 C C . PHE A 1 123 ? 63.656 22.753 19.108 1.00 19.43 123 PHE A C 1
ATOM 936 O O . PHE A 1 123 ? 63.634 21.700 18.495 1.00 20.61 123 PHE A O 1
ATOM 944 N N . PRO A 1 124 ? 64.071 23.930 18.588 1.00 18.76 124 PRO A N 1
ATOM 945 C CA . PRO A 1 124 ? 64.385 25.183 19.306 1.00 17.69 124 PRO A CA 1
ATOM 946 C C . PRO A 1 124 ? 63.245 26.232 19.317 1.00 15.88 124 PRO A C 1
ATOM 947 O O . PRO A 1 124 ? 63.464 27.435 19.529 1.00 17.31 124 PRO A O 1
ATOM 951 N N . ASP A 1 125 ? 61.983 25.792 19.149 1.00 17.83 125 ASP A N 1
ATOM 952 C CA . ASP A 1 125 ? 60.950 26.780 19.050 1.00 17.17 125 ASP A CA 1
ATOM 953 C C . ASP A 1 125 ? 60.813 27.728 20.272 1.00 14.27 125 ASP A C 1
ATOM 954 O O . ASP A 1 125 ? 60.793 28.930 20.057 1.00 17.44 125 ASP A O 1
ATOM 959 N N . ALA A 1 126 ? 60.631 27.135 21.466 1.00 16.06 126 ALA A N 1
ATOM 960 C CA . ALA A 1 126 ? 60.517 28.045 22.639 1.00 16.83 126 ALA A CA 1
ATOM 961 C C . ALA A 1 126 ? 61.753 28.905 22.806 1.00 16.38 126 ALA A C 1
ATOM 962 O O . ALA A 1 126 ? 61.638 30.067 23.213 1.00 15.54 126 ALA A O 1
ATOM 964 N N . PHE A 1 127 ? 62.942 28.293 22.614 1.00 17.16 127 PHE A N 1
ATOM 965 C CA . PHE A 1 127 ? 64.196 29.028 22.727 1.00 16.37 127 PHE A CA 1
ATOM 966 C C . PHE A 1 127 ? 64.250 30.215 21.768 1.00 17.90 127 PHE A C 1
ATOM 967 O O . PHE A 1 127 ? 64.535 31.311 22.168 1.00 16.23 127 PHE A O 1
ATOM 975 N N . ASN A 1 128 ? 63.848 29.984 20.496 1.00 18.28 128 ASN A N 1
ATOM 976 C CA . ASN A 1 128 ? 63.772 31.038 19.516 1.00 17.52 128 ASN A CA 1
ATOM 977 C C . ASN A 1 128 ? 62.742 32.098 19.882 1.00 17.09 128 ASN A C 1
ATOM 978 O O . ASN A 1 128 ? 62.935 33.268 19.666 1.00 17.88 128 ASN A O 1
ATOM 983 N N . ASP A 1 129 ? 61.607 31.668 20.464 1.00 15.96 129 ASP A N 1
ATOM 984 C CA . ASP A 1 129 ? 60.690 32.579 20.977 1.00 16.39 129 ASP A CA 1
ATOM 985 C C . ASP A 1 129 ? 61.205 33.472 22.053 1.00 15.54 129 ASP A C 1
ATOM 986 O O . ASP A 1 129 ? 60.962 34.674 22.061 1.00 15.24 129 ASP A O 1
ATOM 991 N N . ALA A 1 130 ? 61.976 32.903 22.979 1.00 16.61 130 ALA A N 1
ATOM 992 C CA . ALA A 1 130 ? 62.548 33.752 24.020 1.00 16.93 130 ALA A CA 1
ATOM 993 C C . ALA A 1 130 ? 63.578 34.760 23.468 1.00 17.26 130 ALA A C 1
ATOM 994 O O . ALA A 1 130 ? 63.514 35.931 23.796 1.00 18.32 130 ALA A O 1
ATOM 996 N N . TYR A 1 131 ? 64.514 34.266 22.683 1.00 18.34 131 TYR A N 1
ATOM 997 C CA . TYR A 1 131 ? 65.613 35.106 22.143 1.00 20.06 131 TYR A CA 1
ATOM 998 C C . TYR A 1 131 ? 65.045 36.161 21.214 1.00 19.05 131 TYR A C 1
ATOM 999 O O . TYR A 1 131 ? 65.361 37.369 21.376 1.00 19.99 131 TYR A O 1
ATOM 1008 N N . ASP A 1 132 ? 64.141 35.738 20.290 1.00 19.80 132 ASP A N 1
ATOM 1009 C CA . ASP A 1 132 ? 63.487 36.696 19.368 1.00 19.62 132 ASP A CA 1
ATOM 1010 C C . ASP A 1 132 ? 62.595 37.692 20.061 1.00 19.52 132 ASP A C 1
ATOM 1011 O O . ASP A 1 132 ? 62.589 38.855 19.695 1.00 20.44 132 ASP A O 1
ATOM 1016 N N . SER A 1 133 ? 61.859 37.316 21.129 1.00 18.42 133 SER A N 1
ATOM 1017 C CA . SER A 1 133 ? 61.041 38.306 21.796 1.00 17.65 133 SER A CA 1
ATOM 1018 C C . SER A 1 133 ? 61.905 39.319 22.640 1.00 17.64 133 SER A C 1
ATOM 1019 O O . SER A 1 133 ? 61.523 40.510 22.770 1.00 19.82 133 SER A O 1
ATOM 1022 N N . PHE A 1 134 ? 63.026 38.843 23.202 1.00 18.18 134 PHE A N 1
ATOM 1023 C CA . PHE A 1 134 ? 63.921 39.795 23.889 1.00 17.86 134 PHE A CA 1
ATOM 1024 C C . PHE A 1 134 ? 64.384 40.855 22.863 1.00 19.09 134 PHE A C 1
ATOM 1025 O O . PHE A 1 134 ? 64.154 42.050 23.116 1.00 21.35 134 PHE A O 1
ATOM 1033 N N . HIS A 1 135 ? 64.877 40.342 21.750 1.00 19.04 135 HIS A N 1
ATOM 1034 C CA . HIS A 1 135 ? 65.416 41.305 20.700 1.00 23.54 135 HIS A CA 1
ATOM 1035 C C . HIS A 1 135 ? 64.328 42.184 20.090 1.00 25.49 135 HIS A C 1
ATOM 1036 O O . HIS A 1 135 ? 64.541 43.391 19.867 1.00 26.30 135 HIS A O 1
ATOM 1043 N N . TYR A 1 136 ? 63.126 41.654 19.913 1.00 23.14 136 TYR A N 1
ATOM 1044 C CA . TYR A 1 136 ? 61.992 42.431 19.445 1.00 24.29 136 TYR A CA 1
ATOM 1045 C C . TYR A 1 136 ? 61.667 43.583 20.367 1.00 24.95 136 TYR A C 1
ATOM 1046 O O . TYR A 1 136 ? 61.546 44.748 19.977 1.00 26.17 136 TYR A O 1
ATOM 1055 N N . ILE A 1 137 ? 61.570 43.295 21.663 1.00 21.51 137 ILE A N 1
ATOM 1056 C CA . ILE A 1 137 ? 61.247 44.354 22.568 1.00 22.87 137 ILE A CA 1
ATOM 1057 C C . ILE A 1 137 ? 62.481 45.289 22.801 1.00 24.17 137 ILE A C 1
ATOM 1058 O O . ILE A 1 137 ? 62.269 46.480 23.035 1.00 25.36 137 ILE A O 1
ATOM 1063 N N . ALA A 1 138 ? 63.717 44.775 22.737 1.00 25.89 138 ALA A N 1
ATOM 1064 C CA . ALA A 1 138 ? 64.918 45.644 22.950 1.00 25.58 138 ALA A CA 1
ATOM 1065 C C . ALA A 1 138 ? 65.016 46.679 21.804 1.00 29.54 138 ALA A C 1
ATOM 1066 O O . ALA A 1 138 ? 65.463 47.849 22.043 1.00 30.01 138 ALA A O 1
ATOM 1068 N N . LYS A 1 139 ? 64.524 46.247 20.624 1.00 28.12 139 LYS A N 1
ATOM 1069 C CA . LYS A 1 139 ? 64.569 47.110 19.382 1.00 30.79 139 LYS A CA 1
ATOM 1070 C C . LYS A 1 139 ? 63.438 48.059 19.330 1.00 31.58 139 LYS A C 1
ATOM 1071 O O . LYS A 1 139 ? 63.557 49.164 18.702 1.00 33.40 139 LYS A O 1
ATOM 1077 N N . LYS A 1 140 ? 62.341 47.657 19.958 1.00 30.48 140 LYS A N 1
ATOM 1078 C CA . LYS A 1 140 ? 61.086 48.375 19.968 1.00 31.05 140 LYS A CA 1
ATOM 1079 C C . LYS A 1 140 ? 60.685 48.872 21.380 1.00 29.69 140 LYS A C 1
ATOM 1080 O O . LYS A 1 140 ? 59.496 48.949 21.729 1.00 28.93 140 LYS A O 1
ATOM 1086 N N . LYS A 1 141 ? 61.687 49.234 22.181 1.00 31.82 141 LYS A N 1
ATOM 1087 C CA . LYS A 1 141 ? 61.414 49.601 23.594 1.00 33.04 141 LYS A CA 1
ATOM 1088 C C . LYS A 1 141 ? 60.318 50.630 23.714 1.00 32.55 141 LYS A C 1
ATOM 1089 O O . LYS A 1 141 ? 59.457 50.436 24.520 1.00 32.37 141 LYS A O 1
ATOM 1095 N N . LYS A 1 142 ? 60.308 51.712 22.910 1.00 33.29 142 LYS A N 1
ATOM 1096 C CA . LYS A 1 142 ? 59.278 52.768 23.093 1.00 33.09 142 LYS A CA 1
ATOM 1097 C C . LYS A 1 142 ? 57.813 52.254 22.941 1.00 32.75 142 LYS A C 1
ATOM 1098 O O . LYS A 1 142 ? 56.888 52.796 23.550 1.00 30.65 142 LYS A O 1
ATOM 1104 N N . ASP A 1 143 ? 57.590 51.194 22.146 1.00 32.73 143 ASP A N 1
ATOM 1105 C CA . ASP A 1 143 ? 56.224 50.676 21.928 1.00 33.29 143 ASP A CA 1
ATOM 1106 C C . ASP A 1 143 ? 55.659 50.053 23.200 1.00 34.21 143 ASP A C 1
ATOM 1107 O O . ASP A 1 143 ? 54.447 49.838 23.339 1.00 32.72 143 ASP A O 1
ATOM 1112 N N . PHE A 1 144 ? 56.542 49.782 24.156 1.00 33.32 144 PHE A N 1
ATOM 1113 C CA . PHE A 1 144 ? 56.080 49.207 25.430 1.00 33.43 144 PHE A CA 1
ATOM 1114 C C . PHE A 1 144 ? 56.154 50.216 26.584 1.00 34.29 144 PHE A C 1
ATOM 1115 O O . PHE A 1 144 ? 56.070 49.858 27.775 1.00 34.05 144 PHE A O 1
ATOM 1123 N N . GLY A 1 145 ? 56.317 51.498 26.264 1.00 34.06 145 GLY A N 1
ATOM 1124 C CA . GLY A 1 145 ? 56.458 52.486 27.355 1.00 32.79 145 GLY A CA 1
ATOM 1125 C C . GLY A 1 145 ? 57.760 52.366 28.164 1.00 32.14 145 GLY A C 1
ATOM 1126 O O . GLY A 1 145 ? 57.837 52.886 29.290 1.00 32.26 145 GLY A O 1
ATOM 1127 N N . ILE A 1 146 ? 58.740 51.673 27.591 1.00 30.98 146 ILE A N 1
ATOM 1128 C CA . ILE A 1 146 ? 60.103 51.476 28.167 1.00 32.38 146 ILE A CA 1
ATOM 1129 C C . ILE A 1 146 ? 61.179 52.488 27.725 1.00 34.34 146 ILE A C 1
ATOM 1130 O O . ILE A 1 146 ? 61.667 52.450 26.587 1.00 35.43 146 ILE A O 1
ATOM 1135 N N . GLU A 1 147 ? 61.628 53.263 28.709 1.00 34.50 147 GLU A N 1
ATOM 1136 C CA . GLU A 1 147 ? 62.686 54.275 28.570 1.00 35.28 147 GLU A CA 1
ATOM 1137 C C . GLU A 1 147 ? 64.005 53.836 29.168 1.00 34.54 147 GLU A C 1
ATOM 1138 O O . GLU A 1 147 ? 65.072 54.416 28.872 1.00 33.60 147 GLU A O 1
ATOM 1144 N N . GLY A 1 148 ? 63.982 52.793 30.009 1.00 30.08 148 GLY A N 1
ATOM 1145 C CA . GLY A 1 148 ? 65.236 52.404 30.653 1.00 29.78 148 GLY A CA 1
ATOM 1146 C C . GLY A 1 148 ? 65.801 51.093 30.156 1.00 29.39 148 GLY A C 1
ATOM 1147 O O . GLY A 1 148 ? 65.947 50.871 28.957 1.00 31.23 148 GLY A O 1
ATOM 1148 N N . ARG A 1 149 ? 66.048 50.161 31.079 1.00 25.44 149 ARG A N 1
ATOM 1149 C CA . ARG A 1 149 ? 66.735 48.948 30.720 1.00 24.07 149 ARG A CA 1
ATOM 1150 C C . ARG A 1 149 ? 65.747 47.762 30.742 1.00 19.20 149 ARG A C 1
ATOM 1151 O O . ARG A 1 149 ? 64.596 47.903 31.194 1.00 20.03 149 ARG A O 1
ATOM 1159 N N . ILE A 1 150 ? 66.212 46.692 30.174 1.00 20.08 150 ILE A N 1
ATOM 1160 C CA . ILE A 1 150 ? 65.406 45.441 30.038 1.00 19.18 150 ILE A CA 1
ATOM 1161 C C . ILE A 1 150 ? 66.284 44.284 30.521 1.00 16.40 150 ILE A C 1
ATOM 1162 O O . ILE A 1 150 ? 67.344 43.980 29.993 1.00 17.48 150 ILE A O 1
ATOM 1167 N N . GLY A 1 151 ? 65.732 43.439 31.437 1.00 16.00 151 GLY A N 1
ATOM 1168 C CA . GLY A 1 151 ? 66.393 42.231 31.861 1.00 17.59 151 GLY A CA 1
ATOM 1169 C C . GLY A 1 151 ? 65.444 41.066 31.499 1.00 16.45 151 GLY A C 1
ATOM 1170 O O . GLY A 1 151 ? 64.386 41.283 30.965 1.00 16.90 151 GLY A O 1
ATOM 1171 N N . VAL A 1 152 ? 65.855 39.877 31.875 1.00 13.80 152 VAL A N 1
ATOM 1172 C CA . VAL A 1 152 ? 65.067 38.671 31.558 1.00 13.99 152 VAL A CA 1
ATOM 1173 C C . VAL A 1 152 ? 65.002 37.808 32.777 1.00 15.14 152 VAL A C 1
ATOM 1174 O O . VAL A 1 152 ? 65.868 37.838 33.643 1.00 13.48 152 VAL A O 1
ATOM 1178 N N . ALA A 1 153 ? 63.890 37.035 32.838 1.00 12.59 153 ALA A N 1
ATOM 1179 C CA . ALA A 1 153 ? 63.683 36.207 34.081 1.00 11.61 153 ALA A CA 1
ATOM 1180 C C . ALA A 1 153 ? 62.831 35.000 33.746 1.00 11.28 153 ALA A C 1
ATOM 1181 O O . ALA A 1 153 ? 62.130 35.044 32.756 1.00 12.95 153 ALA A O 1
ATOM 1183 N N . GLY A 1 154 ? 62.848 33.999 34.613 1.00 11.66 154 GLY A N 1
ATOM 1184 C CA . GLY A 1 154 ? 61.876 32.918 34.473 1.00 9.78 154 GLY A CA 1
ATOM 1185 C C . GLY A 1 154 ? 61.995 31.965 35.632 1.00 7.97 154 GLY A C 1
ATOM 1186 O O . GLY A 1 154 ? 62.814 32.150 36.546 1.00 10.19 154 GLY A O 1
ATOM 1187 N N . ASP A 1 155 ? 61.078 30.962 35.656 1.00 10.50 155 ASP A N 1
ATOM 1188 C CA . ASP A 1 155 ? 61.209 29.874 36.626 1.00 8.88 155 ASP A CA 1
ATOM 1189 C C . ASP A 1 155 ? 61.186 28.573 35.872 1.00 9.01 155 ASP A C 1
ATOM 1190 O O . ASP A 1 155 ? 60.528 28.449 34.856 1.00 9.05 155 ASP A O 1
ATOM 1195 N N . SER A 1 156 ? 61.921 27.603 36.475 1.00 10.54 156 SER A N 1
ATOM 1196 C CA . SER A 1 156 ? 62.014 26.234 35.941 1.00 13.29 156 SER A CA 1
ATOM 1197 C C . SER A 1 156 ? 62.284 26.297 34.436 1.00 12.14 156 SER A C 1
ATOM 1198 O O . SER A 1 156 ? 63.342 26.852 33.996 1.00 11.20 156 SER A O 1
ATOM 1201 N N . ALA A 1 157 ? 61.411 25.746 33.558 1.00 12.19 157 ALA A N 1
ATOM 1202 C CA . ALA A 1 157 ? 61.747 25.816 32.076 1.00 13.22 157 ALA A CA 1
ATOM 1203 C C . ALA A 1 157 ? 61.923 27.220 31.525 1.00 11.15 157 ALA A C 1
ATOM 1204 O O . ALA A 1 157 ? 62.750 27.462 30.629 1.00 13.31 157 ALA A O 1
ATOM 1206 N N . GLY A 1 158 ? 61.211 28.242 32.065 1.00 9.76 158 GLY A N 1
ATOM 1207 C CA . GLY A 1 158 ? 61.346 29.559 31.604 1.00 12.36 158 GLY A CA 1
ATOM 1208 C C . GLY A 1 158 ? 62.706 30.140 32.016 1.00 11.71 158 GLY A C 1
ATOM 1209 O O . GLY A 1 158 ? 63.148 31.044 31.332 1.00 13.56 158 GLY A O 1
ATOM 1210 N N . ALA A 1 159 ? 63.218 29.732 33.171 1.00 11.21 159 ALA A N 1
ATOM 1211 C CA . ALA A 1 159 ? 64.544 30.171 33.632 1.00 12.95 159 ALA A CA 1
ATOM 1212 C C . ALA A 1 159 ? 65.593 29.493 32.739 1.00 13.07 159 ALA A C 1
ATOM 1213 O O . ALA A 1 159 ? 66.644 30.154 32.450 1.00 12.60 159 ALA A O 1
ATOM 1215 N N . ASN A 1 160 ? 65.360 28.289 32.236 1.00 10.68 160 ASN A N 1
ATOM 1216 C CA . ASN A 1 160 ? 66.253 27.751 31.173 1.00 11.34 160 ASN A CA 1
ATOM 1217 C C . ASN A 1 160 ? 66.281 28.709 29.961 1.00 12.29 160 ASN A C 1
ATOM 1218 O O . ASN A 1 160 ? 67.335 29.043 29.422 1.00 13.38 160 ASN A O 1
ATOM 1223 N N . LEU A 1 161 ? 65.082 29.126 29.501 1.00 10.28 161 LEU A N 1
ATOM 1224 C CA . LEU A 1 161 ? 65.048 30.016 28.310 1.00 14.12 161 LEU A CA 1
ATOM 1225 C C . LEU A 1 161 ? 65.759 31.305 28.601 1.00 14.03 161 LEU A C 1
ATOM 1226 O O . LEU A 1 161 ? 66.490 31.807 27.730 1.00 16.20 161 LEU A O 1
ATOM 1231 N N . ALA A 1 162 ? 65.609 31.866 29.822 1.00 14.22 162 ALA A N 1
ATOM 1232 C CA . ALA A 1 162 ? 66.270 33.086 30.132 1.00 13.13 162 ALA A CA 1
ATOM 1233 C C . ALA A 1 162 ? 67.806 32.917 30.097 1.00 13.21 162 ALA A C 1
ATOM 1234 O O . ALA A 1 162 ? 68.497 33.762 29.475 1.00 15.08 162 ALA A O 1
ATOM 1236 N N . ALA A 1 163 ? 68.280 31.864 30.745 1.00 13.26 163 ALA A N 1
ATOM 1237 C CA . ALA A 1 163 ? 69.756 31.587 30.768 1.00 14.42 163 ALA A CA 1
ATOM 1238 C C . ALA A 1 163 ? 70.247 31.359 29.320 1.00 15.89 163 ALA A C 1
ATOM 1239 O O . ALA A 1 163 ? 71.309 31.927 28.917 1.00 16.88 163 ALA A O 1
ATOM 1241 N N . ALA A 1 164 ? 69.467 30.647 28.557 1.00 14.44 164 ALA A N 1
ATOM 1242 C CA . ALA A 1 164 ? 69.985 30.139 27.205 1.00 16.69 164 ALA A CA 1
ATOM 1243 C C . ALA A 1 164 ? 69.992 31.348 26.282 1.00 18.01 164 ALA A C 1
ATOM 1244 O O . ALA A 1 164 ? 70.918 31.552 25.452 1.00 19.79 164 ALA A O 1
ATOM 1246 N N . LEU A 1 165 ? 69.032 32.254 26.389 1.00 15.05 165 LEU A N 1
ATOM 1247 C CA . LEU A 1 165 ? 68.992 33.380 25.424 1.00 17.72 165 LEU A CA 1
ATOM 1248 C C . LEU A 1 165 ? 70.109 34.336 25.710 1.00 20.14 165 LEU A C 1
ATOM 1249 O O . LEU A 1 165 ? 70.633 34.961 24.758 1.00 20.96 165 LEU A O 1
ATOM 1254 N N . CYS A 1 166 ? 70.519 34.436 26.985 1.00 17.46 166 CYS A N 1
ATOM 1255 C CA . CYS A 1 166 ? 71.656 35.264 27.327 1.00 19.11 166 CYS A CA 1
ATOM 1256 C C . CYS A 1 166 ? 72.942 34.743 26.680 1.00 19.46 166 CYS A C 1
ATOM 1257 O O . CYS A 1 166 ? 73.782 35.560 26.223 1.00 21.44 166 CYS A O 1
ATOM 1260 N N . LEU A 1 167 ? 73.098 33.442 26.664 1.00 19.12 167 LEU A N 1
ATOM 1261 C CA . LEU A 1 167 ? 74.274 32.785 26.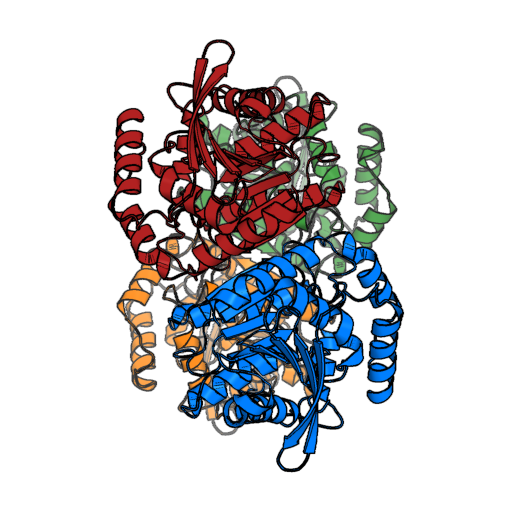024 1.00 21.56 167 LEU A CA 1
ATOM 1262 C C . LEU A 1 167 ? 74.294 33.119 24.533 1.00 23.86 167 LEU A C 1
ATOM 1263 O O . LEU A 1 167 ? 75.367 33.473 23.968 1.00 24.41 167 LEU A O 1
ATOM 1268 N N . LYS A 1 168 ? 73.123 33.085 23.899 1.00 22.82 168 LYS A N 1
ATOM 1269 C CA . LYS A 1 168 ? 73.119 33.387 22.449 1.00 24.85 168 LYS A CA 1
ATOM 1270 C C . LYS A 1 168 ? 73.410 34.854 22.180 1.00 24.29 168 LYS A C 1
ATOM 1271 O O . LYS A 1 168 ? 74.138 35.154 21.189 1.00 26.91 168 LYS A O 1
ATOM 1277 N N . CYS A 1 169 ? 72.876 35.789 22.989 1.00 23.48 169 CYS A N 1
ATOM 1278 C CA . CYS A 1 169 ? 73.209 37.221 22.892 1.00 25.32 169 CYS A CA 1
ATOM 1279 C C . CYS A 1 169 ? 74.723 37.417 22.969 1.00 27.96 169 CYS A C 1
ATOM 1280 O O . CYS A 1 169 ? 75.290 38.221 22.174 1.00 27.33 169 CYS A O 1
ATOM 1283 N N . ARG A 1 170 ? 75.360 36.715 23.907 1.00 27.54 170 ARG A N 1
ATOM 1284 C CA . ARG A 1 170 ? 76.797 36.908 24.168 1.00 27.76 170 ARG A CA 1
ATOM 1285 C C . ARG A 1 170 ? 77.536 36.349 22.945 1.00 29.54 170 ARG A C 1
ATOM 1286 O O . ARG A 1 170 ? 78.407 37.059 22.358 1.00 31.32 170 ARG A O 1
ATOM 1294 N N . ASP A 1 171 ? 77.211 35.110 22.558 1.00 28.54 171 ASP A N 1
ATOM 1295 C CA . ASP A 1 171 ? 77.804 34.430 21.365 1.00 29.49 171 ASP A CA 1
ATOM 1296 C C . ASP A 1 171 ? 77.705 35.263 20.073 1.00 30.99 171 ASP A C 1
ATOM 1297 O O . ASP A 1 171 ? 78.640 35.225 19.238 1.00 31.18 171 ASP A O 1
ATOM 1302 N N . GLY A 1 172 ? 76.644 36.056 19.920 1.00 31.53 172 GLY A N 1
ATOM 1303 C CA . GLY A 1 172 ? 76.441 36.815 18.672 1.00 31.71 172 GLY A CA 1
ATOM 1304 C C . GLY A 1 172 ? 76.867 38.248 18.864 1.00 33.24 172 GLY A C 1
ATOM 1305 O O . GLY A 1 172 ? 76.681 39.072 17.977 1.00 33.51 172 GLY A O 1
ATOM 1306 N N . LYS A 1 173 ? 77.429 38.540 20.050 1.00 32.72 173 LYS A N 1
ATOM 1307 C CA . LYS A 1 173 ? 77.810 39.893 20.454 1.00 34.59 173 LYS A CA 1
ATOM 1308 C C . LYS A 1 173 ? 76.680 40.840 20.198 1.00 34.89 173 LYS A C 1
ATOM 1309 O O . LYS A 1 173 ? 76.874 41.971 19.788 1.00 36.15 173 LYS A O 1
ATOM 1315 N N . THR A 1 174 ? 75.437 40.371 20.439 1.00 34.19 174 THR A N 1
ATOM 1316 C CA . THR A 1 174 ? 74.299 41.238 20.287 1.00 33.21 174 THR A CA 1
ATOM 1317 C C . THR A 1 174 ? 74.071 42.057 21.593 1.00 32.25 174 THR A C 1
ATOM 1318 O O . THR A 1 174 ? 74.804 41.841 22.573 1.00 33.54 174 THR A O 1
ATOM 1322 N N . GLU A 1 175 ? 73.087 42.963 21.595 1.00 30.19 175 GLU A N 1
ATOM 1323 C CA . GLU A 1 175 ? 72.595 43.631 22.801 1.00 29.02 175 GLU A CA 1
ATOM 1324 C C . GLU A 1 175 ? 72.316 42.529 23.850 1.00 27.39 175 GLU A C 1
ATOM 1325 O O . GLU A 1 175 ? 71.923 41.461 23.487 1.00 27.28 175 GLU A O 1
ATOM 1331 N N . MET A 1 176 ? 72.604 42.818 25.116 1.00 28.24 176 MET A N 1
ATOM 1332 C CA . MET A 1 176 ? 72.465 41.872 26.230 1.00 26.00 176 MET A CA 1
ATOM 1333 C C . MET A 1 176 ? 71.424 42.328 27.188 1.00 23.99 176 MET A C 1
ATOM 1334 O O . MET A 1 176 ? 71.215 43.507 27.432 1.00 23.45 176 MET A O 1
ATOM 1339 N N . PRO A 1 177 ? 70.686 41.363 27.756 1.00 21.30 177 PRO A N 1
ATOM 1340 C CA . PRO A 1 177 ? 69.825 41.841 28.866 1.00 20.54 177 PRO A CA 1
ATOM 1341 C C . PRO A 1 177 ? 70.645 42.405 30.021 1.00 17.87 177 PRO A C 1
ATOM 1342 O O . PRO A 1 177 ? 71.805 42.004 30.171 1.00 21.48 177 PRO A O 1
ATOM 1346 N N . ALA A 1 178 ? 69.989 43.297 30.790 1.00 17.26 178 ALA A N 1
ATOM 1347 C CA . ALA A 1 178 ? 70.562 44.090 31.959 1.00 17.21 178 ALA A CA 1
ATOM 1348 C C . ALA A 1 178 ? 70.887 43.063 33.104 1.00 19.98 178 ALA A C 1
ATOM 1349 O O . ALA A 1 178 ? 71.847 43.242 33.889 1.00 19.92 178 ALA A O 1
ATOM 1351 N N . VAL A 1 179 ? 70.084 41.968 33.202 1.00 19.39 179 VAL A N 1
ATOM 1352 C CA . VAL A 1 179 ? 70.235 40.999 34.369 1.00 17.85 179 VAL A CA 1
ATOM 1353 C C . VAL A 1 179 ? 69.468 39.742 33.938 1.00 16.06 179 VAL A C 1
ATOM 1354 O O . VAL A 1 179 ? 68.602 39.849 33.037 1.00 15.14 179 VAL A O 1
ATOM 1358 N N . GLN A 1 180 ? 69.827 38.606 34.490 1.00 14.44 180 GLN A N 1
ATOM 1359 C CA . GLN A 1 180 ? 69.031 37.346 34.243 1.00 14.35 180 GLN A CA 1
ATOM 1360 C C . GLN A 1 180 ? 68.662 36.864 35.621 1.00 12.49 180 GLN A C 1
ATOM 1361 O O . GLN A 1 180 ? 69.503 36.714 36.512 1.00 12.88 180 GLN A O 1
ATOM 1367 N N . VAL A 1 181 ? 67.343 36.748 35.812 1.00 14.37 181 VAL A N 1
ATOM 1368 C CA . VAL A 1 181 ? 66.857 36.351 37.163 1.00 12.87 181 VAL A CA 1
ATOM 1369 C C . VAL A 1 181 ? 66.327 34.926 37.034 1.00 10.55 181 VAL A C 1
ATOM 1370 O O . VAL A 1 181 ? 65.326 34.735 36.327 1.00 13.17 181 VAL A O 1
ATOM 1374 N N . LEU A 1 182 ? 67.015 33.943 37.642 1.00 10.73 182 LEU A N 1
ATOM 1375 C CA . LEU A 1 182 ? 66.768 32.533 37.306 1.00 9.87 182 LEU A CA 1
ATOM 1376 C C . LEU A 1 182 ? 66.227 31.839 38.556 1.00 9.16 182 LEU A C 1
ATOM 1377 O O . LEU A 1 182 ? 66.929 31.521 39.511 1.00 11.68 182 LEU A O 1
ATOM 1382 N N . PHE A 1 183 ? 64.881 31.561 38.512 1.00 8.00 183 PHE A N 1
ATOM 1383 C CA . PHE A 1 183 ? 64.276 30.725 39.546 1.00 9.05 183 PHE A CA 1
ATOM 1384 C C . PHE A 1 183 ? 64.449 29.265 39.152 1.00 9.34 183 PHE A C 1
ATOM 1385 O O . PHE A 1 183 ? 63.774 28.833 38.230 1.00 10.09 183 PHE A O 1
ATOM 1393 N N . TYR A 1 184 ? 65.363 28.511 39.799 1.00 10.35 184 TYR A N 1
ATOM 1394 C CA . TYR A 1 184 ? 65.538 27.061 39.619 1.00 8.91 184 TYR A CA 1
ATOM 1395 C C . TYR A 1 184 ? 65.337 26.533 38.195 1.00 8.23 184 TYR A C 1
ATOM 1396 O O . TYR A 1 184 ? 64.428 25.703 37.895 1.00 11.48 184 TYR A O 1
ATOM 1405 N N . PRO A 1 185 ? 66.197 26.968 37.210 1.00 9.60 185 PRO A N 1
ATOM 1406 C CA . PRO A 1 185 ? 66.113 26.489 35.848 1.00 9.92 185 PRO A CA 1
ATOM 1407 C C . PRO A 1 185 ? 66.529 25.032 35.684 1.00 13.80 185 PRO A C 1
ATOM 1408 O O . PRO A 1 185 ? 67.359 24.518 36.468 1.00 12.17 185 PRO A O 1
ATOM 1412 N N . SER A 1 186 ? 66.000 24.381 34.627 1.00 13.81 186 SER A N 1
ATOM 1413 C CA . SER A 1 186 ? 66.619 23.114 34.209 1.00 17.01 186 SER A CA 1
ATOM 1414 C C . SER A 1 186 ? 67.845 23.556 33.389 1.00 19.22 186 SER A C 1
ATOM 1415 O O . SER A 1 186 ? 67.766 24.500 32.652 1.00 21.79 186 SER A O 1
ATOM 1418 N N . LEU A 1 187 ? 68.997 22.954 33.559 1.00 17.38 187 LEU A N 1
ATOM 1419 C CA . LEU A 1 187 ? 70.182 23.462 32.810 1.00 16.93 187 LEU A CA 1
ATOM 1420 C C . LEU A 1 187 ? 71.014 22.369 32.138 1.00 18.72 187 LEU A C 1
ATOM 1421 O O . LEU A 1 187 ? 71.912 22.698 31.324 1.00 20.67 187 LEU A O 1
ATOM 1426 N N . ALA A 1 188 ? 70.861 21.111 32.559 1.00 19.39 188 ALA A N 1
ATOM 1427 C CA . ALA A 1 188 ? 71.847 20.098 32.175 1.00 21.61 188 ALA A CA 1
ATOM 1428 C C . ALA A 1 188 ? 71.159 18.791 31.889 1.00 23.53 188 ALA A C 1
ATOM 1429 O O . ALA A 1 188 ? 70.005 18.570 32.338 1.00 19.89 188 ALA A O 1
ATOM 1431 N N . PRO A 1 189 ? 71.886 17.890 31.162 1.00 23.16 189 PRO A N 1
ATOM 1432 C CA . PRO A 1 189 ? 71.287 16.552 30.871 1.00 24.46 189 PRO A CA 1
ATOM 1433 C C . PRO A 1 189 ? 71.561 15.632 32.014 1.00 23.26 189 PRO A C 1
ATOM 1434 O O . PRO A 1 189 ? 72.378 14.621 31.900 1.00 25.01 189 PRO A O 1
ATOM 1438 N N . ASP A 1 190 ? 70.801 15.861 33.078 1.00 20.15 190 ASP A N 1
ATOM 1439 C CA . ASP A 1 190 ? 71.075 15.157 34.383 1.00 16.38 190 ASP A CA 1
ATOM 1440 C C . ASP A 1 190 ? 70.139 14.082 34.827 1.00 18.07 190 ASP A C 1
ATOM 1441 O O . ASP A 1 190 ? 68.979 14.375 35.233 1.00 17.90 190 ASP A O 1
ATOM 1446 N N . ASN A 1 191 ? 70.580 12.817 34.845 1.00 16.03 191 ASN A N 1
ATOM 1447 C CA . ASN A 1 191 ? 69.837 11.746 35.532 1.00 17.24 191 ASN A CA 1
ATOM 1448 C C . ASN A 1 191 ? 70.732 11.049 36.568 1.00 17.92 191 ASN A C 1
ATOM 1449 O O . ASN A 1 191 ? 70.502 9.879 36.908 1.00 20.36 191 ASN A O 1
ATOM 1454 N N . PHE A 1 192 ? 71.660 11.812 37.118 1.00 15.81 192 PHE A N 1
ATOM 1455 C CA . PHE A 1 192 ? 72.679 11.167 37.999 1.00 17.85 192 PHE A CA 1
ATOM 1456 C C . PHE A 1 192 ? 73.258 11.958 39.091 1.00 18.14 192 PHE A C 1
ATOM 1457 O O . PHE A 1 192 ? 73.969 11.354 39.904 1.00 19.01 192 PHE A O 1
ATOM 1465 N N . SER A 1 193 ? 73.047 13.266 39.172 1.00 15.86 193 SER A N 1
ATOM 1466 C CA . SER A 1 193 ? 73.620 14.016 40.300 1.00 14.56 193 SER A CA 1
ATOM 1467 C C . SER A 1 193 ? 72.998 13.519 41.592 1.00 13.10 193 SER A C 1
ATOM 1468 O O . SER A 1 193 ? 71.958 12.869 41.652 1.00 13.26 193 SER A O 1
ATOM 1471 N N . ARG A 1 194 ? 73.646 13.865 42.703 1.00 12.85 194 ARG A N 1
ATOM 1472 C CA . ARG A 1 194 ? 73.104 13.554 44.006 1.00 12.33 194 ARG A CA 1
ATOM 1473 C C . ARG A 1 194 ? 71.731 14.214 44.290 1.00 11.95 194 ARG A C 1
ATOM 1474 O O . ARG A 1 194 ? 70.839 13.541 44.721 1.00 13.06 194 ARG A O 1
ATOM 1482 N N . SER A 1 195 ? 71.574 15.499 43.920 1.00 12.72 195 SER A N 1
ATOM 1483 C CA . SER A 1 195 ? 70.198 16.012 44.159 1.00 12.64 195 SER A CA 1
ATOM 1484 C C . SER A 1 195 ? 69.211 15.316 43.265 1.00 11.05 195 SER A C 1
ATOM 1485 O O . SER A 1 195 ? 68.089 15.065 43.702 1.00 12.01 195 SER A O 1
ATOM 1488 N N . PHE A 1 196 ? 69.636 14.970 42.026 1.00 12.79 196 PHE A N 1
ATOM 1489 C CA . PHE A 1 196 ? 68.721 14.307 41.159 1.00 12.87 196 PHE A CA 1
ATOM 1490 C C . PHE A 1 196 ? 68.205 12.986 41.776 1.00 12.29 196 PHE A C 1
ATOM 1491 O O . PHE A 1 196 ? 66.996 12.704 41.837 1.00 13.97 196 PHE A O 1
ATOM 1499 N N . ILE A 1 197 ? 69.144 12.156 42.248 1.00 12.72 197 ILE A N 1
ATOM 1500 C CA . ILE A 1 197 ? 68.731 10.829 42.714 1.00 14.47 197 ILE A CA 1
ATOM 1501 C C . ILE A 1 197 ? 68.129 10.849 44.107 1.00 13.59 197 ILE A C 1
ATOM 1502 O O . ILE A 1 197 ? 67.186 10.114 44.320 1.00 17.84 197 ILE A O 1
ATOM 1507 N N . GLU A 1 198 ? 68.549 11.768 44.970 1.00 12.91 198 GLU A N 1
ATOM 1508 C CA . GLU A 1 198 ? 68.059 11.806 46.340 1.00 12.92 198 GLU A CA 1
ATOM 1509 C C . GLU A 1 198 ? 66.625 12.413 46.434 1.00 14.14 198 GLU A C 1
ATOM 1510 O O . GLU A 1 198 ? 65.855 11.976 47.274 1.00 15.99 198 GLU A O 1
ATOM 1516 N N . TYR A 1 199 ? 66.339 13.339 45.469 1.00 13.05 199 TYR A N 1
ATOM 1517 C CA . TYR A 1 199 ? 65.051 14.019 45.476 1.00 13.82 199 TYR A CA 1
ATOM 1518 C C . TYR A 1 199 ? 64.194 13.646 44.244 1.00 17.12 199 TYR A C 1
ATOM 1519 O O . TYR A 1 199 ? 63.338 14.381 43.867 1.00 21.52 199 TYR A O 1
ATOM 1528 N N . SER A 1 200 ? 64.441 12.433 43.700 1.00 18.82 200 SER A N 1
ATOM 1529 C CA . SER A 1 200 ? 63.777 11.958 42.429 1.00 21.85 200 SER A CA 1
ATOM 1530 C C . SER A 1 200 ? 62.343 11.530 42.641 1.00 22.83 200 SER A C 1
ATOM 1531 O O . SER A 1 200 ? 61.558 11.432 41.682 1.00 24.06 200 SER A O 1
ATOM 1534 N N . ASP A 1 201 ? 61.970 11.242 43.865 1.00 21.40 201 ASP A N 1
ATOM 1535 C CA . ASP A 1 201 ? 60.539 10.986 44.208 1.00 25.42 201 ASP A CA 1
ATOM 1536 C C . ASP A 1 201 ? 60.139 11.713 45.418 1.00 25.97 201 ASP A C 1
ATOM 1537 O O . ASP A 1 201 ? 60.968 11.908 46.279 1.00 26.40 201 ASP A O 1
ATOM 1542 N N . ASN A 1 202 ? 58.830 11.981 45.601 1.00 29.15 202 ASN A N 1
ATOM 1543 C CA . ASN A 1 202 ? 58.314 12.558 46.860 1.00 29.95 202 ASN A CA 1
ATOM 1544 C C . ASN A 1 202 ? 58.419 14.073 47.042 1.00 27.14 202 ASN A C 1
ATOM 1545 O O . ASN A 1 202 ? 58.147 14.611 48.164 1.00 29.09 202 ASN A O 1
ATOM 1550 N N . TYR A 1 203 ? 58.962 14.749 46.020 1.00 23.88 203 TYR A N 1
ATOM 1551 C CA . TYR A 1 203 ? 59.207 16.187 46.165 1.00 21.66 203 TYR A CA 1
ATOM 1552 C C . TYR A 1 203 ? 58.560 16.948 45.051 1.00 21.50 203 TYR A C 1
ATOM 1553 O O . TYR A 1 203 ? 59.075 18.009 44.593 1.00 20.61 203 TYR A O 1
ATOM 1562 N N . VAL A 1 204 ? 57.333 16.471 44.684 1.00 22.09 204 VAL A N 1
ATOM 1563 C CA . VAL A 1 204 ? 56.511 17.079 43.633 1.00 19.71 204 VAL A CA 1
ATOM 1564 C C . VAL A 1 204 ? 57.056 16.910 42.210 1.00 23.21 204 VAL A C 1
ATOM 1565 O O . VAL A 1 204 ? 56.454 16.246 41.389 1.00 24.82 204 VAL A O 1
ATOM 1569 N N . LEU A 1 205 ? 58.198 17.496 41.911 1.00 18.86 205 LEU A N 1
ATOM 1570 C CA . LEU A 1 205 ? 58.853 17.241 40.636 1.00 20.47 205 LEU A CA 1
ATOM 1571 C C . LEU A 1 205 ? 59.651 15.934 40.745 1.00 19.93 205 LEU A C 1
ATOM 1572 O O . LEU A 1 205 ? 60.576 15.878 41.568 1.00 20.91 205 LEU A O 1
ATOM 1577 N N . THR A 1 206 ? 59.301 14.879 39.995 1.00 20.49 206 THR A N 1
ATOM 1578 C CA . THR A 1 206 ? 60.017 13.635 40.026 1.00 21.09 206 THR A CA 1
ATOM 1579 C C . THR A 1 206 ? 61.007 13.411 38.869 1.00 21.04 206 THR A C 1
ATOM 1580 O O . THR A 1 206 ? 60.970 14.084 37.792 1.00 20.18 206 THR A O 1
ATOM 1584 N N . GLY A 1 207 ? 61.942 12.487 39.086 1.00 23.52 207 GLY A N 1
ATOM 1585 C CA . GLY A 1 207 ? 62.916 12.097 38.032 1.00 22.34 207 GLY A CA 1
ATOM 1586 C C . GLY A 1 207 ? 62.170 11.613 36.751 1.00 23.13 207 GLY A C 1
ATOM 1587 O O . GLY A 1 207 ? 62.556 11.926 35.636 1.00 21.39 207 GLY A O 1
ATOM 1588 N N . LYS A 1 208 ? 61.083 10.854 36.911 1.00 23.13 208 LYS A N 1
ATOM 1589 C CA . LYS A 1 208 ? 60.261 10.402 35.770 1.00 22.75 208 LYS A CA 1
ATOM 1590 C C . LYS A 1 208 ? 59.593 11.555 34.992 1.00 21.53 208 LYS A C 1
ATOM 1591 O O . LYS A 1 208 ? 59.535 11.512 33.768 1.00 20.61 208 LYS A O 1
ATOM 1597 N N . MET A 1 209 ? 59.147 12.580 35.716 1.00 21.86 209 MET A N 1
ATOM 1598 C CA . MET A 1 209 ? 58.589 13.797 35.065 1.00 20.28 209 MET A CA 1
ATOM 1599 C C . MET A 1 209 ? 59.679 14.493 34.333 1.00 17.93 209 MET A C 1
ATOM 1600 O O . MET A 1 209 ? 59.472 14.969 33.203 1.00 16.38 209 MET A O 1
ATOM 1605 N N . ILE A 1 210 ? 60.870 14.625 34.957 1.00 17.28 210 ILE A N 1
ATOM 1606 C CA . ILE A 1 210 ? 61.981 15.308 34.252 1.00 15.65 210 ILE A CA 1
ATOM 1607 C C . ILE A 1 210 ? 62.303 14.674 32.894 1.00 17.14 210 ILE A C 1
ATOM 1608 O O . ILE A 1 210 ? 62.437 15.355 31.912 1.00 17.15 210 ILE A O 1
ATOM 1613 N N . ARG A 1 211 ? 62.411 13.336 32.889 1.00 17.29 211 ARG A N 1
ATOM 1614 C CA . ARG A 1 211 ? 62.707 12.626 31.632 1.00 21.12 211 ARG A CA 1
ATOM 1615 C C . ARG A 1 211 ? 61.570 12.859 30.654 1.00 17.37 211 ARG A C 1
ATOM 1616 O O . ARG A 1 211 ? 61.866 13.139 29.506 1.00 19.20 211 ARG A O 1
ATOM 1624 N N . TYR A 1 212 ? 60.322 12.826 31.141 1.00 17.83 212 TYR A N 1
ATOM 1625 C CA . TYR A 1 212 ? 59.108 12.976 30.328 1.00 15.99 212 TYR A CA 1
ATOM 1626 C C . TYR A 1 212 ? 59.064 14.352 29.590 1.00 15.20 212 TYR A C 1
ATOM 1627 O O . TYR A 1 212 ? 58.985 14.452 28.380 1.00 16.68 212 TYR A O 1
ATOM 1636 N N . PHE A 1 213 ? 59.275 15.418 30.361 1.00 15.32 213 PHE A N 1
ATOM 1637 C CA . PHE A 1 213 ? 59.341 16.765 29.787 1.00 15.44 213 PHE A CA 1
ATOM 1638 C C . PHE A 1 213 ? 60.516 16.928 28.827 1.00 13.90 213 PHE A C 1
ATOM 1639 O O . PHE A 1 213 ? 60.382 17.613 27.809 1.00 15.31 213 PHE A O 1
ATOM 1647 N N . GLY A 1 214 ? 61.648 16.316 29.203 1.00 17.02 214 GLY A N 1
ATOM 1648 C CA . GLY A 1 214 ? 62.842 16.350 28.366 1.00 18.80 214 GLY A CA 1
ATOM 1649 C C . GLY A 1 214 ? 62.600 15.695 27.020 1.00 17.06 214 GLY A C 1
ATOM 1650 O O . GLY A 1 214 ? 62.959 16.221 25.985 1.00 19.39 214 GLY A O 1
ATOM 1651 N N . ASN A 1 215 ? 61.880 14.577 27.062 1.00 19.28 215 ASN A N 1
ATOM 1652 C CA . ASN A 1 215 ? 61.528 13.850 25.825 1.00 21.02 215 ASN A CA 1
ATOM 1653 C C . ASN A 1 215 ? 60.479 14.596 25.002 1.00 19.94 215 ASN A C 1
ATOM 1654 O O . ASN A 1 215 ? 60.543 14.569 23.776 1.00 21.44 215 ASN A O 1
ATOM 1659 N N . MET A 1 216 ? 59.536 15.285 25.654 1.00 18.89 216 MET A N 1
ATOM 1660 C CA . MET A 1 216 ? 58.600 16.094 24.902 1.00 18.52 216 MET A CA 1
ATOM 1661 C C . MET A 1 216 ? 59.174 17.320 24.229 1.00 17.69 216 MET A C 1
ATOM 1662 O O . MET A 1 216 ? 58.770 17.702 23.131 1.00 17.88 216 MET A O 1
ATOM 1667 N N . TYR A 1 217 ? 60.197 17.909 24.844 1.00 16.07 217 TYR A N 1
ATOM 1668 C CA . TYR A 1 217 ? 60.855 19.102 24.294 1.00 16.87 217 TYR A CA 1
ATOM 1669 C C . TYR A 1 217 ? 61.867 18.791 23.214 1.00 17.55 217 TYR A C 1
ATOM 1670 O O . TYR A 1 217 ? 61.944 19.497 22.230 1.00 16.95 217 TYR A O 1
ATOM 1679 N N . SER A 1 218 ? 62.643 17.725 23.407 1.00 19.75 218 SER A N 1
ATOM 1680 C CA . SER A 1 218 ? 63.717 17.430 22.445 1.00 23.45 218 SER A CA 1
ATOM 1681 C C . SER A 1 218 ? 63.075 16.776 21.202 1.00 27.43 218 SER A C 1
ATOM 1682 O O . SER A 1 218 ? 62.018 16.071 21.262 1.00 26.22 218 SER A O 1
ATOM 1685 N N . LYS A 1 219 ? 63.685 17.049 20.058 1.00 30.95 219 LYS A N 1
ATOM 1686 C CA . LYS A 1 219 ? 63.309 16.336 18.826 1.00 36.34 219 LYS A CA 1
ATOM 1687 C C . LYS A 1 219 ? 64.076 14.968 18.830 1.00 40.17 219 LYS A C 1
ATOM 1688 O O . LYS A 1 219 ? 63.843 14.084 18.013 1.00 41.70 219 LYS A O 1
ATOM 1694 N N . ASN A 1 220 ? 64.975 14.818 19.805 1.00 43.82 220 ASN A N 1
ATOM 1695 C CA . ASN A 1 220 ? 65.513 13.556 20.223 1.00 46.77 220 ASN A CA 1
ATOM 1696 C C . ASN A 1 220 ? 66.615 13.163 19.205 1.00 47.79 220 ASN A C 1
ATOM 1697 O O . ASN A 1 220 ? 67.542 13.976 18.916 1.00 49.64 220 ASN A O 1
ATOM 1702 N N . ILE A 1 225 ? 72.534 17.712 24.392 1.00 33.36 225 ILE A N 1
ATOM 1703 C CA . ILE A 1 225 ? 73.912 18.264 24.445 1.00 33.77 225 ILE A CA 1
ATOM 1704 C C . ILE A 1 225 ? 74.082 19.496 23.578 1.00 32.66 225 ILE A C 1
ATOM 1705 O O . ILE A 1 225 ? 75.195 19.809 23.225 1.00 33.18 225 ILE A O 1
ATOM 1710 N N . ASN A 1 226 ? 73.003 20.242 23.242 1.00 29.69 226 ASN A N 1
ATOM 1711 C CA . ASN A 1 226 ? 73.155 21.549 22.549 1.00 26.86 226 ASN A CA 1
ATOM 1712 C C . ASN A 1 226 ? 73.035 22.691 23.626 1.00 28.56 226 ASN A C 1
ATOM 1713 O O . ASN A 1 226 ? 72.124 22.621 24.404 1.00 26.75 226 ASN A O 1
ATOM 1718 N N . PRO A 1 227 ? 73.921 23.715 23.652 1.00 26.92 227 PRO A N 1
ATOM 1719 C CA . PRO A 1 227 ? 74.009 24.676 24.794 1.00 27.09 227 PRO A CA 1
ATOM 1720 C C . PRO A 1 227 ? 72.788 25.595 24.911 1.00 24.40 227 PRO A C 1
ATOM 1721 O O . PRO A 1 227 ? 72.572 26.205 25.957 1.00 22.52 227 PRO A O 1
ATOM 1725 N N . TYR A 1 228 ? 72.013 25.747 23.825 1.00 20.76 228 TYR A N 1
ATOM 1726 C CA . TYR A 1 228 ? 70.828 26.617 23.927 1.00 21.43 228 TYR A CA 1
ATOM 1727 C C . TYR A 1 228 ? 69.665 25.761 24.382 1.00 20.17 228 TYR A C 1
ATOM 1728 O O . TYR A 1 228 ? 68.641 26.351 24.717 1.00 19.92 228 TYR A O 1
ATOM 1737 N N . PHE A 1 229 ? 69.840 24.439 24.503 1.00 19.77 229 PHE A N 1
ATOM 1738 C CA . PHE A 1 229 ? 68.936 23.472 25.136 1.00 21.02 229 PHE A CA 1
ATOM 1739 C C . PHE A 1 229 ? 69.404 23.389 26.569 1.00 21.48 229 PHE A C 1
ATOM 1740 O O . PHE A 1 229 ? 68.622 23.305 27.514 1.00 19.82 229 PHE A O 1
ATOM 1748 N N . SER A 1 230 ? 70.724 23.200 26.708 1.00 21.38 230 SER A N 1
ATOM 1749 C CA . SER A 1 230 ? 71.343 22.922 28.027 1.00 21.73 230 SER A CA 1
ATOM 1750 C C . SER A 1 230 ? 72.517 23.886 28.236 1.00 20.41 230 SER A C 1
ATOM 1751 O O . SER A 1 230 ? 73.706 23.547 27.852 1.00 22.33 230 SER A O 1
ATOM 1754 N N . PRO A 1 231 ? 72.315 25.052 28.874 1.00 18.11 231 PRO A N 1
ATOM 1755 C CA . PRO A 1 231 ? 73.376 26.091 29.031 1.00 16.58 231 PRO A CA 1
ATOM 1756 C C . PRO A 1 231 ? 74.595 25.523 29.724 1.00 18.65 231 PRO A C 1
ATOM 1757 O O . PRO A 1 231 ? 75.655 26.094 29.482 1.00 20.52 231 PRO A O 1
ATOM 1761 N N . LEU A 1 232 ? 74.487 24.472 30.529 1.00 16.46 232 LEU A N 1
ATOM 1762 C CA . LEU A 1 232 ? 75.710 23.938 31.214 1.00 19.16 232 LEU A CA 1
ATOM 1763 C C . LEU A 1 232 ? 76.677 23.224 30.222 1.00 22.30 232 LEU A C 1
ATOM 1764 O O . LEU A 1 232 ? 77.848 22.992 30.574 1.00 23.76 232 LEU A O 1
ATOM 1769 N N . VAL A 1 233 ? 76.209 22.944 29.024 1.00 22.93 233 VAL A N 1
ATOM 1770 C CA . VAL A 1 233 ? 77.106 22.497 27.943 1.00 28.04 233 VAL A CA 1
ATOM 1771 C C . VAL A 1 233 ? 77.985 23.635 27.398 1.00 28.15 233 VAL A C 1
ATOM 1772 O O . VAL A 1 233 ? 78.922 23.332 26.595 1.00 33.48 233 VAL A O 1
ATOM 1776 N N . ALA A 1 234 ? 77.747 24.905 27.731 1.00 28.98 234 ALA A N 1
ATOM 1777 C CA . ALA A 1 234 ? 78.466 26.043 27.097 1.00 29.96 234 ALA A CA 1
ATOM 1778 C C . ALA A 1 234 ? 79.949 25.910 27.408 1.00 34.14 234 ALA A C 1
ATOM 1779 O O . ALA A 1 234 ? 80.355 25.307 28.456 1.00 34.41 234 ALA A O 1
ATOM 1781 N N . ASP A 1 235 ? 80.709 26.377 26.412 1.00 35.85 235 ASP A N 1
ATOM 1782 C CA . ASP A 1 235 ? 82.158 26.480 26.430 1.00 38.61 235 ASP A CA 1
ATOM 1783 C C . ASP A 1 235 ? 82.591 27.393 27.565 1.00 37.29 235 ASP A C 1
ATOM 1784 O O . ASP A 1 235 ? 83.304 26.987 28.438 1.00 40.26 235 ASP A O 1
ATOM 1789 N N . ASP A 1 236 ? 82.077 28.609 27.551 1.00 36.54 236 ASP A N 1
ATOM 1790 C CA . ASP A 1 236 ? 82.644 29.734 28.214 1.00 33.81 236 ASP A CA 1
ATOM 1791 C C . ASP A 1 236 ? 81.457 30.514 28.809 1.00 31.11 236 ASP A C 1
ATOM 1792 O O . ASP A 1 236 ? 80.437 30.644 28.146 1.00 28.91 236 ASP A O 1
ATOM 1797 N N . PHE A 1 237 ? 81.592 31.003 30.049 1.00 25.40 237 PHE A N 1
ATOM 1798 C CA . PHE A 1 237 ? 80.556 31.784 30.747 1.00 26.61 237 PHE A CA 1
ATOM 1799 C C . PHE A 1 237 ? 80.872 33.256 30.862 1.00 25.21 237 PHE A C 1
ATOM 1800 O O . PHE A 1 237 ? 80.153 34.016 31.500 1.00 27.71 237 PHE A O 1
ATOM 1808 N N . SER A 1 238 ? 81.938 33.733 30.178 1.00 26.96 238 SER A N 1
ATOM 1809 C CA . SER A 1 238 ? 82.272 35.128 30.347 1.00 27.22 238 SER A CA 1
ATOM 1810 C C . SER A 1 238 ? 81.334 36.031 29.603 1.00 25.81 238 SER A C 1
ATOM 1811 O O . SER A 1 238 ? 80.680 35.629 28.622 1.00 26.70 238 SER A O 1
ATOM 1814 N N . ASN A 1 239 ? 81.194 37.253 30.113 1.00 24.47 239 ASN A N 1
ATOM 1815 C CA . ASN A 1 239 ? 80.467 38.371 29.532 1.00 26.67 239 ASN A CA 1
ATOM 1816 C C . ASN A 1 239 ? 78.967 38.169 29.434 1.00 26.08 239 ASN A C 1
ATOM 1817 O O . ASN A 1 239 ? 78.292 38.800 28.663 1.00 25.92 239 ASN A O 1
ATOM 1822 N N . LEU A 1 240 ? 78.481 37.334 30.344 1.00 25.63 240 LEU A N 1
ATOM 1823 C CA . LEU A 1 240 ? 77.005 37.142 30.484 1.00 24.03 240 LEU A CA 1
ATOM 1824 C C . LEU A 1 240 ? 76.424 38.227 31.392 1.00 24.01 240 LEU A C 1
ATOM 1825 O O . LEU A 1 240 ? 77.205 38.845 32.175 1.00 23.48 240 LEU A O 1
ATOM 1830 N N . PRO A 1 241 ? 75.073 38.483 31.361 1.00 20.64 241 PRO A N 1
ATOM 1831 C CA . PRO A 1 241 ? 74.462 39.510 32.264 1.00 19.86 241 PRO A CA 1
ATOM 1832 C C . PRO A 1 241 ? 74.588 39.054 33.757 1.00 18.51 241 PRO A C 1
ATOM 1833 O O . PRO A 1 241 ? 74.649 37.852 34.028 1.00 18.61 241 PRO A O 1
ATOM 1837 N N . PRO A 1 242 ? 74.726 40.026 34.652 1.00 20.40 242 PRO A N 1
ATOM 1838 C CA . PRO A 1 242 ? 74.695 39.865 36.147 1.00 18.17 242 PRO A CA 1
ATOM 1839 C C . PRO A 1 242 ? 73.497 38.874 36.399 1.00 17.68 242 PRO A C 1
ATOM 1840 O O . PRO A 1 242 ? 72.439 39.070 35.735 1.00 16.38 242 PRO A O 1
ATOM 1844 N N . ALA A 1 243 ? 73.704 37.944 37.318 1.00 16.48 243 ALA A N 1
ATOM 1845 C CA . ALA A 1 243 ? 72.638 36.946 37.546 1.00 15.03 243 ALA A CA 1
ATOM 1846 C C . ALA A 1 243 ? 72.197 36.911 38.985 1.00 13.78 243 ALA A C 1
ATOM 1847 O O . ALA A 1 243 ? 72.940 37.187 39.937 1.00 13.86 243 ALA A O 1
ATOM 1849 N N . ILE A 1 244 ? 70.905 36.524 39.161 1.00 13.40 244 ILE A N 1
ATOM 1850 C CA . ILE A 1 244 ? 70.365 36.150 40.492 1.00 10.42 244 ILE A CA 1
ATOM 1851 C C . ILE A 1 244 ? 69.877 34.707 40.274 1.00 10.64 244 ILE A C 1
ATOM 1852 O O . ILE A 1 244 ? 69.108 34.460 39.318 1.00 12.03 244 ILE A O 1
ATOM 1857 N N . MET A 1 245 ? 70.453 33.815 41.079 1.00 11.43 245 MET A N 1
ATOM 1858 C CA . MET A 1 245 ? 70.054 32.394 40.951 1.00 12.15 245 MET A CA 1
ATOM 1859 C C . MET A 1 245 ? 69.367 31.940 42.241 1.00 11.26 245 MET A C 1
ATOM 1860 O O . MET A 1 245 ? 69.877 32.158 43.346 1.00 10.29 245 MET A O 1
ATOM 1865 N N . VAL A 1 246 ? 68.126 31.375 42.112 1.00 9.64 246 VAL A N 1
ATOM 1866 C CA . VAL A 1 246 ? 67.487 30.831 43.313 1.00 9.33 246 VAL A CA 1
ATOM 1867 C C . VAL A 1 246 ? 67.286 29.335 43.114 1.00 8.08 246 VAL A C 1
ATOM 1868 O O . VAL A 1 246 ? 66.793 28.875 42.082 1.00 10.26 246 VAL A O 1
ATOM 1872 N N . THR A 1 247 ? 67.819 28.605 44.072 1.00 8.61 247 THR A N 1
ATOM 1873 C CA . THR A 1 247 ? 67.680 27.112 44.097 1.00 8.94 247 THR A CA 1
ATOM 1874 C C . THR A 1 247 ? 66.868 26.736 45.302 1.00 7.45 247 THR A C 1
ATOM 1875 O O . THR A 1 247 ? 66.682 27.481 46.232 1.00 10.21 247 THR A O 1
ATOM 1879 N N . ASN A 1 248 ? 66.359 25.503 45.219 1.00 9.56 248 ASN A N 1
ATOM 1880 C CA . ASN A 1 248 ? 65.590 24.938 46.341 1.00 9.98 248 ASN A CA 1
ATOM 1881 C C . ASN A 1 248 ? 66.341 23.786 46.978 1.00 9.90 248 ASN A C 1
ATOM 1882 O O . ASN A 1 248 ? 66.897 22.932 46.185 1.00 10.67 248 ASN A O 1
ATOM 1887 N N . GLU A 1 249 ? 66.336 23.745 48.304 1.00 9.39 249 GLU A N 1
ATOM 1888 C CA . GLU A 1 249 ? 67.058 22.631 48.987 1.00 8.85 249 GLU A CA 1
ATOM 1889 C C . GLU A 1 249 ? 66.651 21.233 48.430 1.00 10.20 249 GLU A C 1
ATOM 1890 O O . GLU A 1 249 ? 67.517 20.373 48.133 1.00 11.18 249 GLU A O 1
ATOM 1896 N N . TYR A 1 250 ? 65.338 21.022 48.382 1.00 8.75 250 TYR A N 1
ATOM 1897 C CA . TYR A 1 250 ? 64.834 19.568 48.166 1.00 9.57 250 TYR A CA 1
ATOM 1898 C C . TYR A 1 250 ? 64.245 19.527 46.770 1.00 9.87 250 TYR A C 1
ATOM 1899 O O . TYR A 1 250 ? 63.026 19.526 46.564 1.00 11.83 250 TYR A O 1
ATOM 1908 N N . ASP A 1 251 ? 65.129 19.548 45.790 1.00 10.55 251 ASP A N 1
ATOM 1909 C CA . ASP A 1 251 ? 64.679 19.605 44.395 1.00 9.74 251 ASP A CA 1
ATOM 1910 C C . ASP A 1 251 ? 65.692 18.880 43.552 1.00 12.12 251 ASP A C 1
ATOM 1911 O O . ASP A 1 251 ? 66.912 19.171 43.676 1.00 10.63 251 ASP A O 1
ATOM 1916 N N . PRO A 1 252 ? 65.267 17.962 42.704 1.00 11.19 252 PRO A N 1
ATOM 1917 C CA . PRO A 1 252 ? 66.281 17.188 41.918 1.00 11.70 252 PRO A CA 1
ATOM 1918 C C . PRO A 1 252 ? 67.114 18.066 40.983 1.00 12.68 252 PRO A C 1
ATOM 1919 O O . PRO A 1 252 ? 68.282 17.694 40.615 1.00 12.43 252 PRO A O 1
ATOM 1923 N N . LEU A 1 253 ? 66.605 19.258 40.571 1.00 11.79 253 LEU A N 1
ATOM 1924 C CA . LEU A 1 253 ? 67.332 20.167 39.701 1.00 11.52 253 LEU A CA 1
ATOM 1925 C C . LEU A 1 253 ? 68.376 21.069 40.422 1.00 10.21 253 LEU A C 1
ATOM 1926 O O . LEU A 1 253 ? 69.014 21.869 39.729 1.00 10.34 253 LEU A O 1
ATOM 1931 N N . ARG A 1 254 ? 68.511 20.950 41.728 1.00 11.14 254 ARG A N 1
ATOM 1932 C CA . ARG A 1 254 ? 69.352 21.896 42.552 1.00 9.69 254 ARG A CA 1
ATOM 1933 C C . ARG A 1 254 ? 70.850 21.850 42.182 1.00 10.59 254 ARG A C 1
ATOM 1934 O O . ARG A 1 254 ? 71.462 22.909 41.966 1.00 9.84 254 ARG A O 1
ATOM 1942 N N . ASP A 1 255 ? 71.391 20.631 42.115 1.00 10.01 255 ASP A N 1
ATOM 1943 C CA . ASP A 1 255 ? 72.886 20.687 42.021 1.00 11.27 255 ASP A CA 1
ATOM 1944 C C . ASP A 1 255 ? 73.417 21.340 40.776 1.00 10.82 255 ASP A C 1
ATOM 1945 O O . ASP A 1 255 ? 74.356 22.174 40.880 1.00 12.74 255 ASP A O 1
ATOM 1950 N N . PRO A 1 256 ? 72.830 21.070 39.585 1.00 12.35 256 PRO A N 1
ATOM 1951 C CA . PRO A 1 256 ? 73.389 21.780 38.412 1.00 14.18 256 PRO A CA 1
ATOM 1952 C C . PRO A 1 256 ? 73.268 23.299 38.461 1.00 11.89 256 PRO A C 1
ATOM 1953 O O . PRO A 1 256 ? 74.041 24.077 37.901 1.00 11.50 256 PRO A O 1
ATOM 1957 N N . GLU A 1 257 ? 72.169 23.774 39.117 1.00 8.67 257 GLU A N 1
ATOM 1958 C CA . GLU A 1 257 ? 71.975 25.192 39.261 1.00 9.35 257 GLU A CA 1
ATOM 1959 C C . GLU A 1 257 ? 73.064 25.797 40.149 1.00 10.12 257 GLU A C 1
ATOM 1960 O O . GLU A 1 257 ? 73.481 26.916 39.849 1.00 12.15 257 GLU A O 1
ATOM 1966 N N . GLU A 1 258 ? 73.461 25.118 41.220 1.00 10.07 258 GLU A N 1
ATOM 1967 C CA . GLU A 1 258 ? 74.432 25.694 42.142 1.00 12.85 258 GLU A CA 1
ATOM 1968 C C . GLU A 1 258 ? 75.775 25.610 41.380 1.00 14.43 258 GLU A C 1
ATOM 1969 O O . GLU A 1 258 ? 76.528 26.582 41.464 1.00 14.29 258 GLU A O 1
ATOM 1975 N N . THR A 1 259 ? 75.976 24.544 40.631 1.00 12.64 259 THR A N 1
ATOM 1976 C CA . THR A 1 259 ? 77.187 24.558 39.726 1.00 13.98 259 THR A CA 1
ATOM 1977 C C . THR A 1 259 ? 77.173 25.794 38.793 1.00 13.38 259 THR A C 1
ATOM 1978 O O . THR A 1 259 ? 78.196 26.455 38.571 1.00 13.29 259 THR A O 1
ATOM 1982 N N . TYR A 1 260 ? 76.044 26.184 38.121 1.00 10.61 260 TYR A N 1
ATOM 1983 C CA . TYR A 1 260 ? 75.995 27.273 37.194 1.00 12.24 260 TYR A CA 1
ATOM 1984 C C . TYR A 1 260 ? 76.390 28.593 37.809 1.00 13.77 260 TYR A C 1
ATOM 1985 O O . TYR A 1 260 ? 77.157 29.374 37.201 1.00 13.83 260 TYR A O 1
ATOM 1994 N N . VAL A 1 261 ? 75.901 28.914 38.999 1.00 12.67 261 VAL A N 1
ATOM 1995 C CA . VAL A 1 261 ? 76.251 30.149 39.716 1.00 16.13 261 VAL A CA 1
ATOM 1996 C C . VAL A 1 261 ? 77.793 30.175 39.961 1.00 14.26 261 VAL A C 1
ATOM 1997 O O . VAL A 1 261 ? 78.397 31.249 39.669 1.00 17.44 261 VAL A O 1
ATOM 2001 N N . LYS A 1 262 ? 78.352 29.007 40.301 1.00 15.97 262 LYS A N 1
ATOM 2002 C CA . LYS A 1 262 ? 79.850 28.869 40.626 1.00 14.20 262 LYS A CA 1
ATOM 2003 C C . LYS A 1 262 ? 80.625 29.095 39.326 1.00 18.63 262 LYS A C 1
ATOM 2004 O O . LYS A 1 262 ? 81.674 29.791 39.335 1.00 18.19 262 LYS A O 1
ATOM 2010 N N . LYS A 1 263 ? 80.133 28.529 38.222 1.00 16.19 263 LYS A N 1
ATOM 2011 C CA . LYS A 1 263 ? 80.755 28.795 36.901 1.00 16.22 263 LYS A CA 1
ATOM 2012 C C . LYS A 1 263 ? 80.660 30.252 36.451 1.00 17.53 263 LYS A C 1
ATOM 2013 O O . LYS A 1 263 ? 81.641 30.803 35.891 1.00 19.01 263 LYS A O 1
ATOM 2019 N N . LEU A 1 264 ? 79.544 30.973 36.686 1.00 15.07 264 LEU A N 1
ATOM 2020 C CA . LEU A 1 264 ? 79.376 32.357 36.309 1.00 16.45 264 LEU A CA 1
ATOM 2021 C C . LEU A 1 264 ? 80.449 33.102 37.104 1.00 18.72 264 LEU A C 1
ATOM 2022 O O . LEU A 1 264 ? 81.179 33.945 36.511 1.00 18.22 264 LEU A O 1
ATOM 2027 N N . ARG A 1 265 ? 80.548 32.826 38.387 1.00 16.89 265 ARG A N 1
ATOM 2028 C CA . ARG A 1 265 ? 81.474 33.649 39.238 1.00 19.44 265 ARG A CA 1
ATOM 2029 C C . ARG A 1 265 ? 82.936 33.356 38.812 1.00 21.55 265 ARG A C 1
ATOM 2030 O O . ARG A 1 265 ? 83.778 34.312 38.820 1.00 22.24 265 ARG A O 1
ATOM 2038 N N . GLU A 1 266 ? 83.217 32.113 38.423 1.00 22.76 266 GLU A N 1
ATOM 2039 C CA . GLU A 1 266 ? 84.619 31.693 38.002 1.00 21.67 266 GLU A CA 1
ATOM 2040 C C . GLU A 1 266 ? 84.967 32.524 36.754 1.00 24.73 266 GLU A C 1
ATOM 2041 O O . GLU A 1 266 ? 86.152 32.897 36.517 1.00 24.24 266 GLU A O 1
ATOM 2047 N N . ALA A 1 267 ? 83.974 32.842 35.938 1.00 21.86 267 ALA A N 1
ATOM 2048 C CA . ALA A 1 267 ? 84.115 33.636 34.707 1.00 22.55 267 ALA A CA 1
ATOM 2049 C C . ALA A 1 267 ? 84.090 35.083 34.887 1.00 22.38 267 ALA A C 1
ATOM 2050 O O . ALA A 1 267 ? 84.063 35.823 33.923 1.00 24.93 267 ALA A O 1
ATOM 2052 N N . GLY A 1 268 ? 84.025 35.551 36.150 1.00 23.27 268 GLY A N 1
ATOM 2053 C CA . GLY A 1 268 ? 83.859 36.960 36.435 1.00 22.96 268 GLY A CA 1
ATOM 2054 C C . GLY A 1 268 ? 82.576 37.690 36.108 1.00 22.57 268 GLY A C 1
ATOM 2055 O O . GLY A 1 268 ? 82.520 38.880 36.045 1.00 25.12 268 GLY A O 1
ATOM 2056 N N . VAL A 1 269 ? 81.462 36.945 36.046 1.00 20.04 269 VAL A N 1
ATOM 2057 C CA . VAL A 1 269 ? 80.188 37.502 35.881 1.00 19.94 269 VAL A CA 1
ATOM 2058 C C . VAL A 1 269 ? 79.649 37.766 37.317 1.00 19.73 269 VAL A C 1
ATOM 2059 O O . VAL A 1 269 ? 79.761 36.873 38.138 1.00 20.11 269 VAL A O 1
ATOM 2063 N N . ARG A 1 270 ? 79.039 38.917 37.503 1.00 19.34 270 ARG A N 1
ATOM 2064 C CA . ARG A 1 270 ? 78.378 39.234 38.739 1.00 20.65 270 ARG A CA 1
ATOM 2065 C C . ARG A 1 270 ? 77.232 38.217 38.954 1.00 19.54 270 ARG A C 1
ATOM 2066 O O . ARG A 1 270 ? 76.433 38.019 38.019 1.00 20.25 270 ARG A O 1
ATOM 2074 N N . ALA A 1 271 ? 77.203 37.584 40.116 1.00 17.63 271 ALA A N 1
ATOM 2075 C CA . ALA A 1 271 ? 76.066 36.654 40.361 1.00 16.95 271 ALA A CA 1
ATOM 2076 C C . ALA A 1 271 ? 75.876 36.534 41.841 1.00 17.55 271 ALA A C 1
ATOM 2077 O O . ALA A 1 271 ? 76.830 36.600 42.620 1.00 17.31 271 ALA A O 1
ATOM 2079 N N . VAL A 1 272 ? 74.626 36.342 42.226 1.00 13.38 272 VAL A N 1
ATOM 2080 C CA . VAL A 1 272 ? 74.303 36.042 43.636 1.00 12.95 272 VAL A CA 1
ATOM 2081 C C . VAL A 1 272 ? 73.371 34.828 43.559 1.00 11.55 272 VAL A C 1
ATOM 2082 O O . VAL A 1 272 ? 72.513 34.804 42.658 1.00 13.87 272 VAL A O 1
ATOM 2086 N N . GLY A 1 273 ? 73.712 33.861 44.370 1.00 11.53 273 GLY A N 1
ATOM 2087 C CA . GLY A 1 273 ? 72.935 32.598 44.396 1.00 12.60 273 GLY A CA 1
ATOM 2088 C C . GLY A 1 273 ? 72.501 32.313 45.807 1.00 11.24 273 GLY A C 1
ATOM 2089 O O . GLY A 1 273 ? 73.287 32.398 46.795 1.00 11.29 273 GLY A O 1
ATOM 2090 N N . ILE A 1 274 ? 71.179 31.983 45.938 1.00 12.06 274 ILE A N 1
ATOM 2091 C CA . ILE A 1 274 ? 70.635 31.572 47.235 1.00 11.00 274 ILE A CA 1
ATOM 2092 C C . ILE A 1 274 ? 69.910 30.285 47.131 1.00 11.46 274 ILE A C 1
ATOM 2093 O O . ILE A 1 274 ? 69.201 30.126 46.135 1.00 11.25 274 ILE A O 1
ATOM 2098 N N . ARG A 1 275 ? 70.163 29.412 48.086 1.00 11.51 275 ARG A N 1
ATOM 2099 C CA . ARG A 1 275 ? 69.393 28.127 48.218 1.00 11.21 275 ARG A CA 1
ATOM 2100 C C . ARG A 1 275 ? 68.343 28.348 49.288 1.00 8.87 275 ARG A C 1
ATOM 2101 O O . ARG A 1 275 ? 68.662 28.682 50.412 1.00 9.28 275 ARG A O 1
ATOM 2109 N N . GLY A 1 276 ? 67.104 28.070 48.929 1.00 8.25 276 GLY A N 1
ATOM 2110 C CA . GLY A 1 276 ? 65.995 28.186 49.942 1.00 8.12 276 GLY A CA 1
ATOM 2111 C C . GLY A 1 276 ? 65.894 26.942 50.801 1.00 8.01 276 GLY A C 1
ATOM 2112 O O . GLY A 1 276 ? 65.687 25.858 50.262 1.00 9.85 276 GLY A O 1
ATOM 2113 N N . ILE A 1 277 ? 66.061 27.105 52.070 1.00 9.80 277 ILE A N 1
ATOM 2114 C CA . ILE A 1 277 ? 66.173 25.976 53.044 1.00 9.81 277 ILE A CA 1
ATOM 2115 C C . ILE A 1 277 ? 64.718 25.414 53.191 1.00 11.37 277 ILE A C 1
ATOM 2116 O O . ILE A 1 277 ? 63.793 26.154 53.472 1.00 12.56 277 ILE A O 1
ATOM 2121 N N . GLY A 1 278 ? 64.615 24.124 52.974 1.00 9.94 278 GLY A N 1
ATOM 2122 C CA . GLY A 1 278 ? 63.322 23.461 53.065 1.00 10.79 278 GLY A CA 1
ATOM 2123 C C . GLY A 1 278 ? 62.434 23.613 51.853 1.00 11.09 278 GLY A C 1
ATOM 2124 O O . GLY A 1 278 ? 61.263 23.202 51.885 1.00 13.38 278 GLY A O 1
ATOM 2125 N N . MET A 1 279 ? 62.874 24.281 50.798 1.00 9.73 279 MET A N 1
ATOM 2126 C CA . MET A 1 279 ? 62.049 24.542 49.657 1.00 7.84 279 MET A CA 1
ATOM 2127 C C . MET A 1 279 ? 62.060 23.403 48.623 1.00 10.68 279 MET A C 1
ATOM 2128 O O . MET A 1 279 ? 62.991 22.600 48.622 1.00 10.19 279 MET A O 1
ATOM 2133 N N . ILE A 1 280 ? 61.033 23.401 47.777 1.00 11.67 280 ILE A N 1
ATOM 2134 C CA . ILE A 1 280 ? 60.924 22.349 46.717 1.00 10.45 280 ILE A CA 1
ATOM 2135 C C . ILE A 1 280 ? 60.714 23.024 45.390 1.00 9.28 280 ILE A C 1
ATOM 2136 O O . ILE A 1 280 ? 60.506 24.298 45.313 1.00 10.85 280 ILE A O 1
ATOM 2141 N N . HIS A 1 281 ? 60.797 22.276 44.312 1.00 10.35 281 HIS A N 1
ATOM 2142 C CA . HIS A 1 281 ? 60.621 22.814 42.964 1.00 9.02 281 HIS A CA 1
ATOM 2143 C C . HIS A 1 281 ? 59.221 23.423 42.845 1.00 12.01 281 HIS A C 1
ATOM 2144 O O . HIS A 1 281 ? 58.277 22.868 43.432 1.00 13.15 281 HIS A O 1
ATOM 2151 N N . GLY A 1 282 ? 59.171 24.624 42.292 1.00 12.23 282 GLY A N 1
ATOM 2152 C CA . GLY A 1 282 ? 57.869 25.317 42.158 1.00 13.12 282 GLY A CA 1
ATOM 2153 C C . GLY A 1 282 ? 57.660 26.258 43.293 1.00 12.69 282 GLY A C 1
ATOM 2154 O O . GLY A 1 282 ? 56.585 26.918 43.366 1.00 13.26 282 GLY A O 1
ATOM 2155 N N . SER A 1 283 ? 58.631 26.373 44.214 1.00 11.33 283 SER A N 1
ATOM 2156 C CA . SER A 1 283 ? 58.483 27.199 45.436 1.00 10.60 283 SER A CA 1
ATOM 2157 C C . SER A 1 283 ? 58.018 28.638 45.058 1.00 12.92 283 SER A C 1
ATOM 2158 O O . SER A 1 283 ? 57.089 29.140 45.770 1.00 12.77 283 SER A O 1
ATOM 2161 N N . ALA A 1 284 ? 58.535 29.288 44.015 1.00 10.38 284 ALA A N 1
ATOM 2162 C CA . ALA A 1 284 ? 58.216 30.686 43.732 1.00 11.65 284 ALA A CA 1
ATOM 2163 C C . ALA A 1 284 ? 56.718 30.794 43.340 1.00 12.15 284 ALA A C 1
ATOM 2164 O O . ALA A 1 284 ? 56.053 31.741 43.825 1.00 12.43 284 ALA A O 1
ATOM 2166 N N . THR A 1 285 ? 56.227 29.891 42.521 1.00 10.87 285 THR A N 1
ATOM 2167 C CA . THR A 1 285 ? 54.809 29.999 42.079 1.00 13.44 285 THR A CA 1
ATOM 2168 C C . THR A 1 285 ? 53.927 29.439 43.221 1.00 14.79 285 THR A C 1
ATOM 2169 O O . THR A 1 285 ? 52.723 29.656 43.133 1.00 15.01 285 THR A O 1
ATOM 2173 N N . ASP A 1 286 ? 54.509 28.909 44.300 1.00 13.10 286 ASP A N 1
ATOM 2174 C CA . ASP A 1 286 ? 53.730 28.501 45.533 1.00 14.20 286 ASP A CA 1
ATOM 2175 C C . ASP A 1 286 ? 53.685 29.670 46.555 1.00 15.67 286 ASP A C 1
ATOM 2176 O O . ASP A 1 286 ? 53.477 29.452 47.762 1.00 17.33 286 ASP A O 1
ATOM 2181 N N . PHE A 1 287 ? 53.934 30.909 46.101 1.00 13.90 287 PHE A N 1
ATOM 2182 C CA . PHE A 1 287 ? 54.054 32.044 47.064 1.00 14.00 287 PHE A CA 1
ATOM 2183 C C . PHE A 1 287 ? 52.715 32.288 47.899 1.00 14.15 287 PHE A C 1
ATOM 2184 O O . PHE A 1 287 ? 52.815 32.855 48.999 1.00 16.70 287 PHE A O 1
ATOM 2192 N N . GLU A 1 288 ? 51.645 31.725 47.369 1.00 15.44 288 GLU A N 1
ATOM 2193 C CA . GLU A 1 288 ? 50.334 31.883 48.110 1.00 15.52 288 GLU A CA 1
ATOM 2194 C C . GLU A 1 288 ? 50.139 30.848 49.181 1.00 19.41 288 GLU A C 1
ATOM 2195 O O . GLU A 1 288 ? 49.242 30.982 50.015 1.00 20.19 288 GLU A O 1
ATOM 2201 N N . VAL A 1 289 ? 50.916 29.796 49.156 1.00 16.90 289 VAL A N 1
ATOM 2202 C CA . VAL A 1 289 ? 50.774 28.741 50.144 1.00 18.49 289 VAL A CA 1
ATOM 2203 C C . VAL A 1 289 ? 51.917 28.525 51.124 1.00 18.06 289 VAL A C 1
ATOM 2204 O O . VAL A 1 289 ? 51.791 27.729 52.058 1.00 19.27 289 VAL A O 1
ATOM 2208 N N . SER A 1 290 ? 53.099 29.135 50.841 1.00 15.90 290 SER A N 1
ATOM 2209 C CA . SER A 1 290 ? 54.242 29.035 51.716 1.00 15.19 290 SER A CA 1
ATOM 2210 C C . SER A 1 290 ? 54.775 30.425 51.997 1.00 13.82 290 SER A C 1
ATOM 2211 O O . SER A 1 290 ? 55.167 31.090 51.037 1.00 14.87 290 SER A O 1
ATOM 2214 N N . ASP A 1 291 ? 54.807 30.834 53.272 1.00 13.61 291 ASP A N 1
ATOM 2215 C CA . ASP A 1 291 ? 55.303 32.178 53.583 1.00 14.83 291 ASP A CA 1
ATOM 2216 C C . ASP A 1 291 ? 56.802 32.168 53.328 1.00 14.42 291 ASP A C 1
ATOM 2217 O O . ASP A 1 291 ? 57.299 33.194 52.954 1.00 13.60 291 ASP A O 1
ATOM 2222 N N . GLY A 1 292 ? 57.481 31.061 53.526 1.00 14.35 292 GLY A N 1
ATOM 2223 C CA . GLY A 1 292 ? 58.981 31.158 53.347 1.00 13.24 292 GLY A CA 1
ATOM 2224 C C . GLY A 1 292 ? 59.193 31.383 51.865 1.00 12.87 292 GLY A C 1
ATOM 2225 O O . GLY A 1 292 ? 60.128 32.213 51.478 1.00 12.11 292 GLY A O 1
ATOM 2226 N N . ALA A 1 293 ? 58.483 30.634 50.981 1.00 10.91 293 ALA A N 1
ATOM 2227 C CA . ALA A 1 293 ? 58.607 30.842 49.569 1.00 12.01 293 ALA A CA 1
ATOM 2228 C C . ALA A 1 293 ? 58.274 32.302 49.152 1.00 12.93 293 ALA A C 1
ATOM 2229 O O . ALA A 1 293 ? 58.951 32.970 48.372 1.00 13.22 293 ALA A O 1
ATOM 2231 N N . ARG A 1 294 ? 57.184 32.777 49.755 1.00 12.46 294 ARG A N 1
ATOM 2232 C CA . ARG A 1 294 ? 56.790 34.188 49.481 1.00 12.66 294 ARG A CA 1
ATOM 2233 C C . ARG A 1 294 ? 57.906 35.142 49.835 1.00 12.20 294 ARG A C 1
ATOM 2234 O O . ARG A 1 294 ? 58.170 36.096 49.079 1.00 15.44 294 ARG A O 1
ATOM 2242 N N . ASN A 1 295 ? 58.528 34.962 50.952 1.00 10.56 295 ASN A N 1
ATOM 2243 C CA . ASN A 1 295 ? 59.608 35.850 51.385 1.00 12.88 295 ASN A CA 1
ATOM 2244 C C . ASN A 1 295 ? 60.828 35.730 50.453 1.00 12.48 295 ASN A C 1
ATOM 2245 O O . ASN A 1 295 ? 61.462 36.749 50.145 1.00 11.90 295 ASN A O 1
ATOM 2250 N N . ILE A 1 296 ? 61.102 34.520 49.928 1.00 10.99 296 ILE A N 1
ATOM 2251 C CA . ILE A 1 296 ? 62.162 34.409 48.928 1.00 11.38 296 ILE A CA 1
ATOM 2252 C C . ILE A 1 296 ? 61.880 35.165 47.657 1.00 11.71 296 ILE A C 1
ATOM 2253 O O . ILE A 1 296 ? 62.778 35.850 47.145 1.00 11.88 296 ILE A O 1
ATOM 2258 N N . VAL A 1 297 ? 60.668 35.097 47.167 1.00 10.84 297 VAL A N 1
ATOM 2259 C CA . VAL A 1 297 ? 60.311 35.816 45.965 1.00 11.69 297 VAL A CA 1
ATOM 2260 C C . VAL A 1 297 ? 60.371 37.292 46.263 1.00 12.52 297 VAL A C 1
ATOM 2261 O O . VAL A 1 297 ? 60.838 38.022 45.370 1.00 13.42 297 VAL A O 1
ATOM 2265 N N . LYS A 1 298 ? 59.837 37.712 47.417 1.00 13.28 298 LYS A N 1
ATOM 2266 C CA . LYS A 1 298 ? 59.911 39.201 47.749 1.00 13.91 298 LYS A CA 1
ATOM 2267 C C . LYS A 1 298 ? 61.345 39.679 47.807 1.00 14.64 298 LYS A C 1
ATOM 2268 O O . LYS A 1 298 ? 61.623 40.760 47.296 1.00 14.38 298 LYS A O 1
ATOM 2274 N N . MET A 1 299 ? 62.261 38.919 48.443 1.00 11.69 299 MET A N 1
ATOM 2275 C CA . MET A 1 299 ? 63.724 39.221 48.525 1.00 13.02 299 MET A CA 1
ATOM 2276 C C . MET A 1 299 ? 64.281 39.509 47.106 1.00 12.71 299 MET A C 1
ATOM 2277 O O . MET A 1 299 ? 64.917 40.552 46.839 1.00 15.08 299 MET A O 1
ATOM 2282 N N . VAL A 1 300 ? 64.007 38.588 46.183 1.00 11.48 300 VAL A N 1
ATOM 2283 C CA . VAL A 1 300 ? 64.507 38.703 44.838 1.00 12.75 300 VAL A CA 1
ATOM 2284 C C . VAL A 1 300 ? 63.838 39.863 44.122 1.00 13.71 300 VAL A C 1
ATOM 2285 O O . VAL A 1 300 ? 64.552 40.721 43.485 1.00 13.55 300 VAL A O 1
ATOM 2289 N N . ALA A 1 301 ? 62.513 39.978 44.190 1.00 12.67 301 ALA A N 1
ATOM 2290 C CA . ALA A 1 301 ? 61.834 41.045 43.421 1.00 14.17 301 ALA A CA 1
ATOM 2291 C C . ALA A 1 301 ? 62.288 42.418 43.904 1.00 15.53 301 ALA A C 1
ATOM 2292 O O . ALA A 1 301 ? 62.391 43.331 43.067 1.00 15.44 301 ALA A O 1
ATOM 2294 N N . ARG A 1 302 ? 62.552 42.546 45.195 1.00 15.06 302 ARG A N 1
ATOM 2295 C CA . ARG A 1 302 ? 62.952 43.851 45.806 1.00 15.48 302 ARG A CA 1
ATOM 2296 C C . ARG A 1 302 ? 64.307 44.358 45.472 1.00 16.32 302 ARG A C 1
ATOM 2297 O O . ARG A 1 302 ? 64.498 45.555 45.595 1.00 20.15 302 ARG A O 1
ATOM 2305 N N . ILE A 1 303 ? 65.189 43.450 45.031 1.00 15.18 303 ILE A N 1
ATOM 2306 C CA . ILE A 1 303 ? 66.533 43.756 44.481 1.00 17.99 303 ILE A CA 1
ATOM 2307 C C . ILE A 1 303 ? 66.579 43.968 42.982 1.00 17.28 303 ILE A C 1
ATOM 2308 O O . ILE A 1 303 ? 67.598 44.565 42.484 1.00 17.74 303 ILE A O 1
ATOM 2313 N N . ILE A 1 304 ? 65.619 43.429 42.259 1.00 17.28 304 ILE A N 1
ATOM 2314 C CA . ILE A 1 304 ? 65.571 43.556 40.788 1.00 16.26 304 ILE A CA 1
ATOM 2315 C C . ILE A 1 304 ? 65.755 45.047 40.280 1.00 19.01 304 ILE A C 1
ATOM 2316 O O . ILE A 1 304 ? 66.576 45.217 39.330 1.00 18.65 304 ILE A O 1
ATOM 2321 N N . PRO A 1 305 ? 65.019 46.008 40.913 1.00 18.86 305 PRO A N 1
ATOM 2322 C CA . PRO A 1 305 ? 65.134 47.372 40.334 1.00 19.54 305 PRO A CA 1
ATOM 2323 C C . PRO A 1 305 ? 66.549 47.884 40.333 1.00 20.50 305 PRO A C 1
ATOM 2324 O O . PRO A 1 305 ? 66.835 48.789 39.525 1.00 21.15 305 PRO A O 1
ATOM 2328 N N . ASP A 1 306 ? 67.404 47.458 41.261 1.00 18.91 306 ASP A N 1
ATOM 2329 C CA . ASP A 1 306 ? 68.809 47.888 41.310 1.00 20.84 306 ASP A CA 1
ATOM 2330 C C . ASP A 1 306 ? 69.658 47.564 40.091 1.00 22.94 306 ASP A C 1
ATOM 2331 O O . ASP A 1 306 ? 70.671 48.220 39.820 1.00 23.34 306 ASP A O 1
ATOM 2336 N N . TYR A 1 307 ? 69.251 46.588 39.281 1.00 21.01 307 TYR A N 1
ATOM 2337 C CA . TYR A 1 307 ? 69.994 46.243 38.104 1.00 20.99 307 TYR A CA 1
ATOM 2338 C C . TYR A 1 307 ? 69.497 47.047 36.873 1.00 20.84 307 TYR A C 1
ATOM 2339 O O . TYR A 1 307 ? 70.123 46.852 35.812 1.00 23.31 307 TYR A O 1
ATOM 2348 N N . LEU A 1 308 ? 68.390 47.773 37.002 1.00 20.48 308 LEU A N 1
ATOM 2349 C CA . LEU A 1 308 ? 67.619 48.387 35.831 1.00 22.62 308 LEU A CA 1
ATOM 2350 C C . LEU A 1 308 ? 67.634 49.950 35.897 1.00 25.09 308 LEU A C 1
ATOM 2351 O O . LEU A 1 308 ? 68.577 50.427 36.527 1.00 28.83 308 LEU A O 1
ATOM 2356 N N . ASN B 1 5 ? 89.887 20.419 52.236 1.00 24.23 5 ASN B N 1
ATOM 2357 C CA . ASN B 1 5 ? 88.857 19.838 53.173 1.00 23.22 5 ASN B CA 1
ATOM 2358 C C . ASN B 1 5 ? 89.569 18.854 54.101 1.00 23.79 5 ASN B C 1
ATOM 2359 O O . ASN B 1 5 ? 90.532 19.249 54.757 1.00 27.11 5 ASN B O 1
ATOM 2364 N N . MET B 1 6 ? 89.111 17.601 54.262 1.00 19.37 6 MET B N 1
ATOM 2365 C CA . MET B 1 6 ? 89.848 16.708 55.114 1.00 19.98 6 MET B CA 1
ATOM 2366 C C . MET B 1 6 ? 90.443 15.496 54.313 1.00 17.40 6 MET B C 1
ATOM 2367 O O . MET B 1 6 ? 90.320 14.344 54.730 1.00 17.64 6 MET B O 1
ATOM 2372 N N . VAL B 1 7 ? 91.007 15.824 53.153 1.00 15.45 7 VAL B N 1
ATOM 2373 C CA . VAL B 1 7 ? 91.733 14.773 52.320 1.00 15.68 7 VAL B CA 1
ATOM 2374 C C . VAL B 1 7 ? 92.758 14.075 53.219 1.00 16.35 7 VAL B C 1
ATOM 2375 O O . VAL B 1 7 ? 93.513 14.723 54.019 1.00 17.57 7 VAL B O 1
ATOM 2379 N N . ASP B 1 8 ? 92.896 12.748 53.157 1.00 13.42 8 ASP B N 1
ATOM 2380 C CA . ASP B 1 8 ? 93.822 11.985 54.020 1.00 13.01 8 ASP B CA 1
ATOM 2381 C C . ASP B 1 8 ? 95.275 12.552 53.727 1.00 15.20 8 ASP B C 1
ATOM 2382 O O . ASP B 1 8 ? 95.631 12.761 52.559 1.00 14.27 8 ASP B O 1
ATOM 2387 N N . PRO B 1 9 ? 96.001 12.888 54.807 1.00 16.81 9 PRO B N 1
ATOM 2388 C CA . PRO B 1 9 ? 97.283 13.602 54.546 1.00 18.58 9 PRO B CA 1
ATOM 2389 C C . PRO B 1 9 ? 98.287 12.772 53.811 1.00 17.28 9 PRO B C 1
ATOM 2390 O O . PRO B 1 9 ? 99.252 13.398 53.214 1.00 18.03 9 PRO B O 1
ATOM 2394 N N . ASP B 1 10 ? 98.139 11.428 53.779 1.00 16.63 10 ASP B N 1
ATOM 2395 C CA . ASP B 1 10 ? 98.925 10.593 52.879 1.00 16.52 10 ASP B CA 1
ATOM 2396 C C . ASP B 1 10 ? 98.928 11.054 51.427 1.00 16.30 10 ASP B C 1
ATOM 2397 O O . ASP B 1 10 ? 99.909 10.786 50.681 1.00 19.61 10 ASP B O 1
ATOM 2402 N N . PHE B 1 11 ? 97.912 11.760 50.960 1.00 16.20 11 PHE B N 1
ATOM 2403 C CA . PHE B 1 11 ? 97.906 12.225 49.552 1.00 16.80 11 PHE B CA 1
ATOM 2404 C C . PHE B 1 11 ? 98.543 13.614 49.340 1.00 16.75 11 PHE B C 1
ATOM 2405 O O . PHE B 1 11 ? 98.505 14.108 48.234 1.00 19.44 11 PHE B O 1
ATOM 2413 N N . ASN B 1 12 ? 99.061 14.246 50.411 1.00 18.69 12 ASN B N 1
ATOM 2414 C CA . ASN B 1 12 ? 99.520 15.634 50.231 1.00 21.36 12 ASN B CA 1
ATOM 2415 C C . ASN B 1 12 ? 100.649 15.679 49.172 1.00 20.28 12 ASN B C 1
ATOM 2416 O O . ASN B 1 12 ? 100.583 16.599 48.298 1.00 18.49 12 ASN B O 1
ATOM 2421 N N . SER B 1 13 ? 101.617 14.766 49.221 1.00 22.10 13 SER B N 1
ATOM 2422 C CA . SER B 1 13 ? 102.635 14.705 48.166 1.00 24.14 13 SER B CA 1
ATOM 2423 C C . SER B 1 13 ? 102.121 14.603 46.758 1.00 23.44 13 SER B C 1
ATOM 2424 O O . SER B 1 13 ? 102.596 15.320 45.880 1.00 22.66 13 SER B O 1
ATOM 2427 N N . LEU B 1 14 ? 101.122 13.722 46.535 1.00 22.05 14 LEU B N 1
ATOM 2428 C CA . LEU B 1 14 ? 100.557 13.562 45.157 1.00 22.15 14 LEU B CA 1
ATOM 2429 C C . LEU B 1 14 ? 99.828 14.802 44.694 1.00 21.53 14 LEU B C 1
ATOM 2430 O O . LEU B 1 14 ? 99.907 15.164 43.498 1.00 21.27 14 LEU B O 1
ATOM 2435 N N . ILE B 1 15 ? 99.086 15.462 45.583 1.00 19.06 15 ILE B N 1
ATOM 2436 C CA . ILE B 1 15 ? 98.423 16.683 45.275 1.00 19.46 15 ILE B CA 1
ATOM 2437 C C . ILE B 1 15 ? 99.429 17.775 44.872 1.00 20.39 15 ILE B C 1
ATOM 2438 O O . ILE B 1 15 ? 99.266 18.434 43.856 1.00 20.07 15 ILE B O 1
ATOM 2443 N N . GLU B 1 16 ? 100.497 17.837 45.651 1.00 21.42 16 GLU B N 1
ATOM 2444 C CA . GLU B 1 16 ? 101.579 18.845 45.338 1.00 23.00 16 GLU B CA 1
ATOM 2445 C C . GLU B 1 16 ? 102.244 18.530 44.009 1.00 21.60 16 GLU B C 1
ATOM 2446 O O . GLU B 1 16 ? 102.533 19.437 43.241 1.00 23.70 16 GLU B O 1
ATOM 2452 N N . LEU B 1 17 ? 102.493 17.275 43.725 1.00 22.10 17 LEU B N 1
ATOM 2453 C CA . LEU B 1 17 ? 103.175 16.847 42.493 1.00 25.20 17 LEU B CA 1
ATOM 2454 C C . LEU B 1 17 ? 102.294 17.105 41.294 1.00 25.08 17 LEU B C 1
ATOM 2455 O O . LEU B 1 17 ? 102.750 17.620 40.223 1.00 25.30 17 LEU B O 1
ATOM 2460 N N . SER B 1 18 ? 100.991 16.792 41.449 1.00 25.66 18 SER B N 1
ATOM 2461 C CA . SER B 1 18 ? 100.034 17.154 40.443 1.00 26.68 18 SER B CA 1
ATOM 2462 C C . SER B 1 18 ? 99.995 18.671 40.140 1.00 26.09 18 SER B C 1
ATOM 2463 O O . SER B 1 18 ? 99.952 19.082 38.949 1.00 27.26 18 SER B O 1
ATOM 2466 N N . LYS B 1 19 ? 100.009 19.511 41.185 1.00 25.04 19 LYS B N 1
ATOM 2467 C CA . LYS B 1 19 ? 100.083 20.962 41.022 1.00 24.52 19 LYS B CA 1
ATOM 2468 C C . LYS B 1 19 ? 101.386 21.385 40.255 1.00 24.07 19 LYS B C 1
ATOM 2469 O O . LYS B 1 19 ? 101.374 22.264 39.371 1.00 26.10 19 LYS B O 1
ATOM 2475 N N . SER B 1 20 ? 102.459 20.708 40.588 1.00 23.36 20 SER B N 1
ATOM 2476 C CA . SER B 1 20 ? 103.756 21.135 40.006 1.00 25.14 20 SER B CA 1
ATOM 2477 C C . SER B 1 20 ? 103.825 20.863 38.491 1.00 25.58 20 SER B C 1
ATOM 2478 O O . SER B 1 20 ? 104.648 21.479 37.756 1.00 26.91 20 SER B O 1
ATOM 2481 N N . ALA B 1 21 ? 103.002 19.934 37.985 1.00 24.05 21 ALA B N 1
ATOM 2482 C CA . ALA B 1 21 ? 103.092 19.627 36.571 1.00 23.77 21 ALA B CA 1
ATOM 2483 C C . ALA B 1 21 ? 102.352 20.620 35.705 1.00 24.49 21 ALA B C 1
ATOM 2484 O O . ALA B 1 21 ? 102.548 20.611 34.511 1.00 24.36 21 ALA B O 1
ATOM 2486 N N . GLY B 1 22 ? 101.466 21.428 36.319 1.00 24.17 22 GLY B N 1
ATOM 2487 C CA . GLY B 1 22 ? 100.731 22.500 35.664 1.00 25.22 22 GLY B CA 1
ATOM 2488 C C . GLY B 1 22 ? 99.613 21.889 34.821 1.00 25.97 22 GLY B C 1
ATOM 2489 O O . GLY B 1 22 ? 99.327 20.708 34.953 1.00 28.44 22 GLY B O 1
ATOM 2490 N N . ASP B 1 23 ? 99.086 22.718 33.931 1.00 29.25 23 ASP B N 1
ATOM 2491 C CA . ASP B 1 23 ? 97.965 22.393 33.037 1.00 32.38 23 ASP B CA 1
ATOM 2492 C C . ASP B 1 23 ? 98.441 21.604 31.831 1.00 32.15 23 ASP B C 1
ATOM 2493 O O . ASP B 1 23 ? 99.078 22.135 30.943 1.00 34.19 23 ASP B O 1
ATOM 2498 N N . MET B 1 24 ? 98.179 20.311 31.818 1.00 33.52 24 MET B N 1
ATOM 2499 C CA . MET B 1 24 ? 98.641 19.497 30.688 1.00 33.60 24 MET B CA 1
ATOM 2500 C C . MET B 1 24 ? 97.621 19.295 29.549 1.00 34.49 24 MET B C 1
ATOM 2501 O O . MET B 1 24 ? 97.827 18.478 28.649 1.00 33.13 24 MET B O 1
ATOM 2506 N N . THR B 1 25 ? 96.591 20.137 29.535 1.00 34.77 25 THR B N 1
ATOM 2507 C CA . THR B 1 25 ? 95.544 20.005 28.524 1.00 34.18 25 THR B CA 1
ATOM 2508 C C . THR B 1 25 ? 95.914 20.528 27.157 1.00 34.24 25 THR B C 1
ATOM 2509 O O . THR B 1 25 ? 95.225 20.243 26.198 1.00 36.14 25 THR B O 1
ATOM 2513 N N . LYS B 1 26 ? 97.007 21.276 27.031 1.00 37.10 26 LYS B N 1
ATOM 2514 C CA . LYS B 1 26 ? 97.470 21.635 25.696 1.00 37.76 26 LYS B CA 1
ATOM 2515 C C . LYS B 1 26 ? 98.658 20.777 25.235 1.00 36.82 26 LYS B C 1
ATOM 2516 O O . LYS B 1 26 ? 99.258 21.067 24.176 1.00 37.98 26 LYS B O 1
ATOM 2522 N N . ILE B 1 27 ? 98.975 19.729 26.010 1.00 33.94 27 ILE B N 1
ATOM 2523 C CA . ILE B 1 27 ? 100.023 18.714 25.641 1.00 30.43 27 ILE B CA 1
ATOM 2524 C C . ILE B 1 27 ? 99.434 17.738 24.626 1.00 30.85 27 ILE B C 1
ATOM 2525 O O . ILE B 1 27 ? 98.242 17.364 24.736 1.00 30.25 27 ILE B O 1
ATOM 2530 N N . GLU B 1 28 ? 100.217 17.362 23.622 1.00 28.82 28 GLU B N 1
ATOM 2531 C CA . GLU B 1 28 ? 99.796 16.390 22.613 1.00 28.14 28 GLU B CA 1
ATOM 2532 C C . GLU B 1 28 ? 99.651 15.032 23.282 1.00 25.45 28 GLU B C 1
ATOM 2533 O O . GLU B 1 28 ? 100.450 14.694 24.186 1.00 22.81 28 GLU B O 1
ATOM 2539 N N . PRO B 1 29 ? 98.591 14.282 22.929 1.00 23.16 29 PRO B N 1
ATOM 2540 C CA . PRO B 1 29 ? 98.356 13.035 23.702 1.00 22.75 29 PRO B CA 1
ATOM 2541 C C . PRO B 1 29 ? 99.505 12.054 23.770 1.00 20.68 29 PRO B C 1
ATOM 2542 O O . PRO B 1 29 ? 99.730 11.479 24.849 1.00 21.28 29 PRO B O 1
ATOM 2546 N N . ALA B 1 30 ? 100.215 11.788 22.674 1.00 21.76 30 ALA B N 1
ATOM 2547 C CA . ALA B 1 30 ? 101.304 10.799 22.758 1.00 20.60 30 ALA B CA 1
ATOM 2548 C C . ALA B 1 30 ? 102.432 11.280 23.724 1.00 21.42 30 ALA B C 1
ATOM 2549 O O . ALA B 1 30 ? 103.038 10.492 24.458 1.00 19.90 30 ALA B O 1
ATOM 2551 N N . MET B 1 31 ? 102.671 12.592 23.742 1.00 22.24 31 MET B N 1
ATOM 2552 C CA . MET B 1 31 ? 103.684 13.102 24.715 1.00 22.50 31 MET B CA 1
ATOM 2553 C C . MET B 1 31 ? 103.231 12.986 26.137 1.00 21.27 31 MET B C 1
ATOM 2554 O O . MET B 1 31 ? 103.977 12.594 27.024 1.00 22.56 31 MET B O 1
ATOM 2559 N N . LEU B 1 32 ? 101.929 13.261 26.360 1.00 21.42 32 LEU B N 1
ATOM 2560 C CA . LEU B 1 32 ? 101.388 13.141 27.701 1.00 20.53 32 LEU B CA 1
ATOM 2561 C C . LEU B 1 32 ? 101.413 11.701 28.200 1.00 19.06 32 LEU B C 1
ATOM 2562 O O . LEU B 1 32 ? 101.709 11.454 29.336 1.00 19.73 32 LEU B O 1
ATOM 2567 N N . ARG B 1 33 ? 101.108 10.761 27.330 1.00 18.97 33 ARG B N 1
ATOM 2568 C CA . ARG B 1 33 ? 101.137 9.341 27.663 1.00 17.56 33 ARG B CA 1
ATOM 2569 C C . ARG B 1 33 ? 102.538 8.946 28.101 1.00 18.89 33 ARG B C 1
ATOM 2570 O O . ARG B 1 33 ? 102.727 8.294 29.087 1.00 19.46 33 ARG B O 1
ATOM 2578 N N . ASN B 1 34 ? 103.533 9.335 27.293 1.00 18.95 34 ASN B N 1
ATOM 2579 C CA . ASN B 1 34 ? 104.903 9.070 27.670 1.00 19.91 34 ASN B CA 1
ATOM 2580 C C . ASN B 1 34 ? 105.246 9.678 29.048 1.00 19.88 34 ASN B C 1
ATOM 2581 O O . ASN B 1 34 ? 105.818 8.998 29.900 1.00 19.46 34 ASN B O 1
ATOM 2586 N N . PHE B 1 35 ? 104.884 10.938 29.260 1.00 20.98 35 PHE B N 1
ATOM 2587 C CA . PHE B 1 35 ? 105.164 11.557 30.520 1.00 21.18 35 PHE B CA 1
ATOM 2588 C C . PHE B 1 35 ? 104.532 10.810 31.672 1.00 21.65 35 PHE B C 1
ATOM 2589 O O . PHE B 1 35 ? 105.159 10.500 32.640 1.00 21.58 35 PHE B O 1
ATOM 2597 N N . LEU B 1 36 ? 103.243 10.512 31.552 1.00 20.64 36 LEU B N 1
ATOM 2598 C CA . LEU B 1 36 ? 102.588 9.948 32.688 1.00 18.39 36 LEU B CA 1
ATOM 2599 C C . LEU B 1 36 ? 103.001 8.476 32.900 1.00 18.05 36 LEU B C 1
ATOM 2600 O O . LEU B 1 36 ? 103.183 8.056 34.086 1.00 20.25 36 LEU B O 1
ATOM 2605 N N . ASP B 1 37 ? 103.214 7.702 31.819 1.00 17.47 37 ASP B N 1
ATOM 2606 C CA . ASP B 1 37 ? 103.543 6.299 32.047 1.00 17.79 37 ASP B CA 1
ATOM 2607 C C . ASP B 1 37 ? 104.994 6.186 32.585 1.00 19.95 37 ASP B C 1
ATOM 2608 O O . ASP B 1 37 ? 105.241 5.400 33.480 1.00 20.58 37 ASP B O 1
ATOM 2613 N N . GLU B 1 38 ? 105.898 6.972 31.985 1.00 19.89 38 GLU B N 1
ATOM 2614 C CA . GLU B 1 38 ? 107.313 6.872 32.407 1.00 22.88 38 GLU B CA 1
ATOM 2615 C C . GLU B 1 38 ? 107.529 7.462 33.797 1.00 22.89 38 GLU B C 1
ATOM 2616 O O . GLU B 1 38 ? 108.275 6.874 34.599 1.00 24.11 38 GLU B O 1
ATOM 2622 N N . SER B 1 39 ? 106.846 8.556 34.102 1.00 24.27 39 SER B N 1
ATOM 2623 C CA . SER B 1 39 ? 106.825 9.121 35.457 1.00 26.51 39 SER B CA 1
ATOM 2624 C C . SER B 1 39 ? 106.439 8.063 36.485 1.00 27.10 39 SER B C 1
ATOM 2625 O O . SER B 1 39 ? 107.086 7.929 37.546 1.00 28.31 39 SER B O 1
ATOM 2628 N N . SER B 1 40 ? 105.366 7.317 36.181 1.00 27.96 40 SER B N 1
ATOM 2629 C CA . SER B 1 40 ? 104.903 6.256 37.045 1.00 26.64 40 SER B CA 1
ATOM 2630 C C . SER B 1 40 ? 105.937 5.122 37.235 1.00 26.23 40 SER B C 1
ATOM 2631 O O . SER B 1 40 ? 106.190 4.687 38.374 1.00 27.73 40 SER B O 1
ATOM 2634 N N . LEU B 1 41 ? 106.537 4.645 36.154 1.00 27.19 41 LEU B N 1
ATOM 2635 C CA . LEU B 1 41 ? 107.508 3.538 36.284 1.00 26.99 41 LEU B CA 1
ATOM 2636 C C . LEU B 1 41 ? 108.753 3.994 37.091 1.00 29.15 41 LEU B C 1
ATOM 2637 O O . LEU B 1 41 ? 109.308 3.193 37.889 1.00 30.38 41 LEU B O 1
ATOM 2642 N N . SER B 1 42 ? 109.160 5.241 36.867 1.00 30.69 42 SER B N 1
ATOM 2643 C CA . SER B 1 42 ? 110.391 5.814 37.546 1.00 33.05 42 SER B CA 1
ATOM 2644 C C . SER B 1 42 ? 110.257 5.901 39.056 1.00 34.04 42 SER B C 1
ATOM 2645 O O . SER B 1 42 ? 111.266 5.949 39.766 1.00 33.42 42 SER B O 1
ATOM 2648 N N . SER B 1 43 ? 109.023 5.997 39.556 1.00 35.72 43 SER B N 1
ATOM 2649 C CA . SER B 1 43 ? 108.820 6.403 40.926 1.00 35.94 43 SER B CA 1
ATOM 2650 C C . SER B 1 43 ? 108.162 5.322 41.717 1.00 35.15 43 SER B C 1
ATOM 2651 O O . SER B 1 43 ? 107.888 5.519 42.875 1.00 35.21 43 SER B O 1
ATOM 2654 N N . ARG B 1 44 ? 107.903 4.168 41.103 1.00 35.30 44 ARG B N 1
ATOM 2655 C CA . ARG B 1 44 ? 107.187 3.086 41.798 1.00 35.06 44 ARG B CA 1
ATOM 2656 C C . ARG B 1 44 ? 108.056 2.367 42.815 1.00 35.89 44 ARG B C 1
ATOM 2657 O O . ARG B 1 44 ? 109.285 2.381 42.693 1.00 34.18 44 ARG B O 1
ATOM 2665 N N . GLY B 1 45 ? 107.380 1.660 43.724 1.00 35.26 45 GLY B N 1
ATOM 2666 C CA . GLY B 1 45 ? 107.992 0.883 44.769 1.00 33.87 45 GLY B CA 1
ATOM 2667 C C . GLY B 1 45 ? 108.325 -0.544 44.395 1.00 33.29 45 GLY B C 1
ATOM 2668 O O . GLY B 1 45 ? 108.246 -0.948 43.211 1.00 30.31 45 GLY B O 1
ATOM 2669 N N . ALA B 1 46 ? 108.657 -1.304 45.451 1.00 32.80 46 ALA B N 1
ATOM 2670 C CA . ALA B 1 46 ? 109.030 -2.721 45.368 1.00 32.02 46 ALA B CA 1
ATOM 2671 C C . ALA B 1 46 ? 107.816 -3.537 45.014 1.00 30.33 46 ALA B C 1
ATOM 2672 O O . ALA B 1 46 ? 106.816 -3.404 45.743 1.00 29.30 46 ALA B O 1
ATOM 2674 N N . PRO B 1 47 ? 107.896 -4.430 43.993 1.00 28.10 47 PRO B N 1
ATOM 2675 C CA . PRO B 1 47 ? 106.732 -5.310 43.674 1.00 27.34 47 PRO B CA 1
ATOM 2676 C C . PRO B 1 47 ? 106.594 -6.488 44.628 1.00 26.91 47 PRO B C 1
ATOM 2677 O O . PRO B 1 47 ? 107.610 -7.001 45.207 1.00 26.98 47 PRO B O 1
ATOM 2681 N N . VAL B 1 48 ? 105.339 -6.864 44.887 1.00 23.59 48 VAL B N 1
ATOM 2682 C CA . VAL B 1 48 ? 105.005 -8.038 45.663 1.00 22.41 48 VAL B CA 1
ATOM 2683 C C . VAL B 1 48 ? 105.255 -9.310 44.828 1.00 23.86 48 VAL B C 1
ATOM 2684 O O . VAL B 1 48 ? 105.042 -9.289 43.599 1.00 22.53 48 VAL B O 1
ATOM 2688 N N . GLU B 1 49 ? 105.830 -10.324 45.490 1.00 24.13 49 GLU B N 1
ATOM 2689 C CA . GLU B 1 49 ? 106.145 -11.619 44.862 1.00 24.85 49 GLU B CA 1
ATOM 2690 C C . GLU B 1 49 ? 104.924 -12.392 44.555 1.00 22.97 49 GLU B C 1
ATOM 2691 O O . GLU B 1 49 ? 104.012 -12.562 45.392 1.00 24.07 49 GLU B O 1
ATOM 2697 N N . ILE B 1 50 ? 104.891 -12.888 43.310 1.00 22.28 50 ILE B N 1
ATOM 2698 C CA . ILE B 1 50 ? 103.826 -13.750 42.885 1.00 22.38 50 ILE B CA 1
ATOM 2699 C C . ILE B 1 50 ? 104.357 -15.072 42.302 1.00 23.10 50 ILE B C 1
ATOM 2700 O O . ILE B 1 50 ? 105.253 -15.029 41.468 1.00 25.53 50 ILE B O 1
ATOM 2705 N N . LYS B 1 51 ? 103.751 -16.186 42.698 1.00 23.30 51 LYS B N 1
ATOM 2706 C CA . LYS B 1 51 ? 104.214 -17.536 42.229 1.00 25.91 51 LYS B CA 1
ATOM 2707 C C . LYS B 1 51 ? 104.302 -17.701 40.713 1.00 26.62 51 LYS B C 1
ATOM 2708 O O . LYS B 1 51 ? 105.325 -18.126 40.160 1.00 25.68 51 LYS B O 1
ATOM 2714 N N . GLU B 1 52 ? 103.227 -17.353 40.008 1.00 23.53 52 GLU B N 1
ATOM 2715 C CA . GLU B 1 52 ? 103.269 -17.473 38.546 1.00 25.33 52 GLU B CA 1
ATOM 2716 C C . GLU B 1 52 ? 102.787 -16.236 37.822 1.00 23.76 52 GLU B C 1
ATOM 2717 O O . GLU B 1 52 ? 101.698 -15.712 38.156 1.00 24.75 52 GLU B O 1
ATOM 2723 N N . ILE B 1 53 ? 103.598 -15.799 36.878 1.00 22.82 53 ILE B N 1
ATOM 2724 C CA . ILE B 1 53 ? 103.213 -14.671 36.011 1.00 21.81 53 ILE B CA 1
ATOM 2725 C C . ILE B 1 53 ? 103.447 -15.093 34.561 1.00 22.79 53 ILE B C 1
ATOM 2726 O O . ILE B 1 53 ? 104.532 -15.606 34.202 1.00 24.03 53 ILE B O 1
ATOM 2731 N N . LYS B 1 54 ? 102.452 -14.873 33.705 1.00 20.07 54 LYS B N 1
ATOM 2732 C CA . LYS B 1 54 ? 102.591 -15.284 32.323 1.00 21.86 54 LYS B CA 1
ATOM 2733 C C . LYS B 1 54 ? 101.963 -14.250 31.404 1.00 20.38 54 LYS B C 1
ATOM 2734 O O . LYS B 1 54 ? 100.826 -13.811 31.643 1.00 20.17 54 LYS B O 1
ATOM 2740 N N . ASP B 1 55 ? 102.674 -13.955 30.328 1.00 19.70 55 ASP B N 1
ATOM 2741 C CA . ASP B 1 55 ? 102.222 -13.027 29.275 1.00 19.16 55 ASP B CA 1
ATOM 2742 C C . ASP B 1 55 ? 101.529 -13.752 28.136 1.00 20.14 55 ASP B C 1
ATOM 2743 O O . ASP B 1 55 ? 101.983 -14.863 27.688 1.00 18.92 55 ASP B O 1
ATOM 2748 N N . TYR B 1 56 ? 100.394 -13.189 27.657 1.00 18.59 56 TYR B N 1
ATOM 2749 C CA . TYR B 1 56 ? 99.586 -13.767 26.562 1.00 19.47 56 TYR B CA 1
ATOM 2750 C C . TYR B 1 56 ? 99.320 -12.761 25.479 1.00 19.79 56 TYR B C 1
ATOM 2751 O O . TYR B 1 56 ? 99.380 -11.549 25.709 1.00 19.13 56 TYR B O 1
ATOM 2760 N N . LYS B 1 57 ? 99.068 -13.271 24.273 1.00 20.32 57 LYS B N 1
ATOM 2761 C CA . LYS B 1 57 ? 98.508 -12.428 23.177 1.00 19.53 57 LYS B CA 1
ATOM 2762 C C . LYS B 1 57 ? 97.059 -12.824 23.041 1.00 22.04 57 LYS B C 1
ATOM 2763 O O . LYS B 1 57 ? 96.738 -13.993 22.887 1.00 24.31 57 LYS B O 1
ATOM 2769 N N . ILE B 1 58 ? 96.142 -11.874 23.120 1.00 16.74 58 ILE B N 1
ATOM 2770 C CA . ILE B 1 58 ? 94.705 -12.147 22.974 1.00 16.96 58 ILE B CA 1
ATOM 2771 C C . ILE B 1 58 ? 94.408 -11.809 21.534 1.00 17.74 58 ILE B C 1
ATOM 2772 O O . ILE B 1 58 ? 94.393 -10.655 21.156 1.00 17.51 58 ILE B O 1
ATOM 2777 N N . LYS B 1 59 ? 94.185 -12.837 20.745 1.00 18.30 59 LYS B N 1
ATOM 2778 C CA . LYS B 1 59 ? 94.059 -12.688 19.270 1.00 19.84 59 LYS B CA 1
ATOM 2779 C C . LYS B 1 59 ? 92.626 -12.411 18.857 1.00 19.02 59 LYS B C 1
ATOM 2780 O O . LYS B 1 59 ? 91.872 -13.318 18.524 1.00 20.58 59 LYS B O 1
ATOM 2786 N N . LEU B 1 60 ? 92.193 -11.146 18.994 1.00 17.10 60 LEU B N 1
ATOM 2787 C CA . LEU B 1 60 ? 90.815 -10.802 18.684 1.00 14.84 60 LEU B CA 1
ATOM 2788 C C . LEU B 1 60 ? 90.703 -10.556 17.138 1.00 17.38 60 LEU B C 1
ATOM 2789 O O . LEU B 1 60 ? 91.721 -10.588 16.423 1.00 18.77 60 LEU B O 1
ATOM 2794 N N . ASP B 1 61 ? 89.494 -10.351 16.680 1.00 16.21 61 ASP B N 1
ATOM 2795 C CA . ASP B 1 61 ? 89.285 -10.041 15.243 1.00 15.39 61 ASP B CA 1
ATOM 2796 C C . ASP B 1 61 ? 89.862 -8.697 14.863 1.00 17.37 61 ASP B C 1
ATOM 2797 O O . ASP B 1 61 ? 89.453 -7.655 15.414 1.00 17.37 61 ASP B O 1
ATOM 2802 N N . GLY B 1 62 ? 90.869 -8.688 13.968 1.00 19.00 62 GLY B N 1
ATOM 2803 C CA . GLY B 1 62 ? 91.388 -7.374 13.567 1.00 20.02 62 GLY B CA 1
ATOM 2804 C C . GLY B 1 62 ? 92.467 -6.753 14.425 1.00 18.93 62 GLY B C 1
ATOM 2805 O O . GLY B 1 62 ? 92.977 -5.706 14.041 1.00 21.55 62 GLY B O 1
ATOM 2806 N N . ARG B 1 63 ? 92.791 -7.302 15.630 1.00 16.64 63 ARG B N 1
ATOM 2807 C CA . ARG B 1 63 ? 93.801 -6.714 16.469 1.00 16.09 63 ARG B CA 1
ATOM 2808 C C . ARG B 1 63 ? 94.146 -7.720 17.549 1.00 15.90 63 ARG B C 1
ATOM 2809 O O . ARG B 1 63 ? 93.329 -8.522 17.902 1.00 18.34 63 ARG B O 1
ATOM 2817 N N . THR B 1 64 ? 95.390 -7.644 18.017 1.00 17.45 64 THR B N 1
ATOM 2818 C CA . THR B 1 64 ? 95.849 -8.502 19.113 1.00 16.62 64 THR B CA 1
ATOM 2819 C C . THR B 1 64 ? 96.191 -7.588 20.316 1.00 16.96 64 THR B C 1
ATOM 2820 O O . THR B 1 64 ? 96.775 -6.497 20.145 1.00 19.22 64 THR B O 1
ATOM 2824 N N . LEU B 1 65 ? 95.768 -8.035 21.512 1.00 17.03 65 LEU B N 1
ATOM 2825 C CA . LEU B 1 65 ? 96.045 -7.260 22.716 1.00 16.26 65 LEU B CA 1
ATOM 2826 C C . LEU B 1 65 ? 97.076 -8.032 23.546 1.00 15.48 65 LEU B C 1
ATOM 2827 O O . LEU B 1 65 ? 96.986 -9.288 23.656 1.00 17.77 65 LEU B O 1
ATOM 2832 N N . ASN B 1 66 ? 97.902 -7.277 24.234 1.00 16.52 66 ASN B N 1
ATOM 2833 C CA . ASN B 1 66 ? 98.709 -7.908 25.290 1.00 17.77 66 ASN B CA 1
ATOM 2834 C C . ASN B 1 66 ? 97.852 -8.195 26.517 1.00 17.60 66 ASN B C 1
ATOM 2835 O O . ASN B 1 66 ? 96.926 -7.417 26.854 1.00 16.31 66 ASN B O 1
ATOM 2840 N N . ALA B 1 67 ? 98.146 -9.291 27.234 1.00 16.98 67 ALA B N 1
ATOM 2841 C CA . ALA B 1 67 ? 97.526 -9.601 28.562 1.00 15.74 67 ALA B CA 1
ATOM 2842 C C . ALA B 1 67 ? 98.544 -10.221 29.472 1.00 16.82 67 ALA B C 1
ATOM 2843 O O . ALA B 1 67 ? 99.417 -10.980 28.981 1.00 18.01 67 ALA B O 1
ATOM 2845 N N . ARG B 1 68 ? 98.535 -9.849 30.744 1.00 14.36 68 ARG B N 1
ATOM 2846 C CA . ARG B 1 68 ? 99.421 -10.508 31.721 1.00 15.23 68 ARG B CA 1
ATOM 2847 C C . ARG B 1 68 ? 98.592 -11.168 32.778 1.00 16.17 68 ARG B C 1
ATOM 2848 O O . ARG B 1 68 ? 97.767 -10.484 33.452 1.00 15.73 68 ARG B O 1
ATOM 2856 N N . MET B 1 69 ? 98.854 -12.453 33.038 1.00 15.37 69 MET B N 1
ATOM 2857 C CA . MET B 1 69 ? 98.161 -13.232 34.017 1.00 15.10 69 MET B CA 1
ATOM 2858 C C . MET B 1 69 ? 99.015 -13.407 35.290 1.00 16.99 69 MET B C 1
ATOM 2859 O O . MET B 1 69 ? 100.233 -13.655 35.206 1.00 18.44 69 MET B O 1
ATOM 2864 N N . TYR B 1 70 ? 98.444 -13.054 36.436 1.00 14.31 70 TYR B N 1
ATOM 2865 C CA . TYR B 1 70 ? 99.140 -13.118 37.755 1.00 15.21 70 TYR B CA 1
ATOM 2866 C C . TYR B 1 70 ? 98.410 -14.121 38.565 1.00 18.26 70 TYR B C 1
ATOM 2867 O O . TYR B 1 70 ? 97.142 -14.033 38.702 1.00 16.38 70 TYR B O 1
ATOM 2876 N N . ASP B 1 71 ? 99.101 -15.104 39.179 1.00 17.97 71 ASP B N 1
ATOM 2877 C CA . ASP B 1 71 ? 98.356 -16.122 39.890 1.00 19.04 71 ASP B CA 1
ATOM 2878 C C . ASP B 1 71 ? 99.257 -16.569 41.037 1.00 20.61 71 ASP B C 1
ATOM 2879 O O . ASP B 1 71 ? 100.353 -17.102 40.775 1.00 20.31 71 ASP B O 1
ATOM 2884 N N . ASP B 1 72 ? 98.870 -16.204 42.247 1.00 20.37 72 ASP B N 1
ATOM 2885 C CA . ASP B 1 72 ? 99.692 -16.587 43.419 1.00 22.47 72 ASP B CA 1
ATOM 2886 C C . ASP B 1 72 ? 99.213 -17.854 44.079 1.00 24.49 72 ASP B C 1
ATOM 2887 O O . ASP B 1 72 ? 99.641 -18.165 45.214 1.00 27.95 72 ASP B O 1
ATOM 2892 N N . ASN B 1 73 ? 98.252 -18.554 43.517 1.00 26.20 73 ASN B N 1
ATOM 2893 C CA . ASN B 1 73 ? 97.489 -19.541 44.318 1.00 28.88 73 ASN B CA 1
ATOM 2894 C C . ASN B 1 73 ? 96.971 -20.728 43.486 1.00 28.22 73 ASN B C 1
ATOM 2895 O O . ASN B 1 73 ? 96.003 -21.366 43.875 1.00 30.71 73 ASN B O 1
ATOM 2900 N N . ASN B 1 74 ? 97.596 -20.998 42.347 1.00 29.16 74 ASN B N 1
ATOM 2901 C CA . ASN B 1 74 ? 97.099 -21.918 41.305 1.00 29.76 74 ASN B CA 1
ATOM 2902 C C . ASN B 1 74 ? 95.554 -21.896 41.173 1.00 26.63 74 ASN B C 1
ATOM 2903 O O . ASN B 1 74 ? 94.867 -22.896 41.239 1.00 28.50 74 ASN B O 1
ATOM 2908 N N . ALA B 1 75 ? 94.967 -20.691 41.044 1.00 24.42 75 ALA B N 1
ATOM 2909 C CA . ALA B 1 75 ? 93.535 -20.566 41.206 1.00 22.18 75 ALA B CA 1
ATOM 2910 C C . ALA B 1 75 ? 92.701 -21.084 40.075 1.00 23.02 75 ALA B C 1
ATOM 2911 O O . ALA B 1 75 ? 93.139 -21.002 38.944 1.00 26.82 75 ALA B O 1
ATOM 2913 N N . LYS B 1 76 ? 91.498 -21.537 40.388 1.00 22.85 76 LYS B N 1
ATOM 2914 C CA . LYS B 1 76 ? 90.542 -22.068 39.432 1.00 26.01 76 LYS B CA 1
ATOM 2915 C C . LYS B 1 76 ? 89.853 -20.937 38.633 1.00 23.14 76 LYS B C 1
ATOM 2916 O O . LYS B 1 76 ? 89.430 -21.096 37.467 1.00 22.67 76 LYS B O 1
ATOM 2922 N N . SER B 1 77 ? 89.682 -19.814 39.339 1.00 21.43 77 SER B N 1
ATOM 2923 C CA . SER B 1 77 ? 88.811 -18.694 38.769 1.00 19.26 77 SER B CA 1
ATOM 2924 C C . SER B 1 77 ? 89.681 -17.442 38.513 1.00 16.29 77 SER B C 1
ATOM 2925 O O . SER B 1 77 ? 90.867 -17.382 38.935 1.00 14.05 77 SER B O 1
ATOM 2928 N N . ALA B 1 78 ? 89.070 -16.479 37.754 1.00 15.23 78 ALA B N 1
ATOM 2929 C CA . ALA B 1 78 ? 89.830 -15.335 37.300 1.00 14.26 78 ALA B CA 1
ATOM 2930 C C . ALA B 1 78 ? 89.022 -14.072 37.315 1.00 14.08 78 ALA B C 1
ATOM 2931 O O . ALA B 1 78 ? 87.797 -14.117 37.080 1.00 13.92 78 ALA B O 1
ATOM 2933 N N . ILE B 1 79 ? 89.756 -12.964 37.452 1.00 13.83 79 ILE B N 1
ATOM 2934 C CA . ILE B 1 79 ? 89.184 -11.610 37.153 1.00 11.15 79 ILE B CA 1
ATOM 2935 C C . ILE B 1 79 ? 89.950 -11.039 35.963 1.00 12.52 79 ILE B C 1
ATOM 2936 O O . ILE B 1 79 ? 91.173 -11.009 35.988 1.00 12.20 79 ILE B O 1
ATOM 2941 N N . LEU B 1 80 ? 89.229 -10.578 34.933 1.00 11.26 80 LEU B N 1
ATOM 2942 C CA . LEU B 1 80 ? 89.867 -9.819 33.850 1.00 10.17 80 LEU B CA 1
ATOM 2943 C C . LEU B 1 80 ? 89.923 -8.375 34.349 1.00 11.64 80 LEU B C 1
ATOM 2944 O O . LEU B 1 80 ? 88.867 -7.827 34.717 1.00 11.85 80 LEU B O 1
ATOM 2949 N N . TYR B 1 81 ? 91.109 -7.778 34.333 1.00 9.68 81 TYR B N 1
ATOM 2950 C CA . TYR B 1 81 ? 91.317 -6.426 34.911 1.00 11.32 81 TYR B CA 1
ATOM 2951 C C . TYR B 1 81 ? 91.615 -5.486 33.794 1.00 10.49 81 TYR B C 1
ATOM 2952 O O . TYR B 1 81 ? 92.550 -5.691 32.974 1.00 11.61 81 TYR B O 1
ATOM 2961 N N . TYR B 1 82 ? 90.886 -4.373 33.729 1.00 8.47 82 TYR B N 1
ATOM 2962 C CA . TYR B 1 82 ? 91.133 -3.346 32.737 1.00 10.09 82 TYR B CA 1
ATOM 2963 C C . TYR B 1 82 ? 91.606 -2.073 33.416 1.00 10.71 82 TYR B C 1
ATOM 2964 O O . TYR B 1 82 ? 90.942 -1.419 34.226 1.00 9.65 82 TYR B O 1
ATOM 2973 N N . HIS B 1 83 ? 92.869 -1.707 33.122 1.00 10.40 83 HIS B N 1
ATOM 2974 C CA . HIS B 1 83 ? 93.494 -0.613 33.909 1.00 10.96 83 HIS B CA 1
ATOM 2975 C C . HIS B 1 83 ? 92.856 0.738 33.602 1.00 9.46 83 HIS B C 1
ATOM 2976 O O . HIS B 1 83 ? 92.131 0.940 32.578 1.00 10.30 83 HIS B O 1
ATOM 2983 N N . GLY B 1 84 ? 93.093 1.680 34.482 1.00 10.19 84 GLY B N 1
ATOM 2984 C CA . GLY B 1 84 ? 92.686 3.111 34.305 1.00 10.81 84 GLY B CA 1
ATOM 2985 C C . GLY B 1 84 ? 93.669 3.961 33.523 1.00 12.14 84 GLY B C 1
ATOM 2986 O O . GLY B 1 84 ? 94.683 3.426 33.041 1.00 13.02 84 GLY B O 1
ATOM 2987 N N . GLY B 1 85 ? 93.455 5.251 33.519 1.00 11.79 85 GLY B N 1
ATOM 2988 C CA . GLY B 1 85 ? 94.276 6.140 32.616 1.00 12.60 85 GLY B CA 1
ATOM 2989 C C . GLY B 1 85 ? 93.517 7.012 31.587 1.00 12.50 85 GLY B C 1
ATOM 2990 O O . GLY B 1 85 ? 94.056 7.430 30.570 1.00 13.31 85 GLY B O 1
ATOM 2991 N N . GLY B 1 86 ? 92.218 7.265 31.941 1.00 12.18 86 GLY B N 1
ATOM 2992 C CA . GLY B 1 86 ? 91.493 8.224 31.101 1.00 13.89 86 GLY B CA 1
ATOM 2993 C C . GLY B 1 86 ? 91.228 7.794 29.686 1.00 13.24 86 GLY B C 1
ATOM 2994 O O . GLY B 1 86 ? 90.865 8.609 28.878 1.00 14.16 86 GLY B O 1
ATOM 2995 N N . PHE B 1 87 ? 91.474 6.509 29.364 1.00 11.69 87 PHE B N 1
ATOM 2996 C CA . PHE B 1 87 ? 91.359 5.968 27.997 1.00 11.31 87 PHE B CA 1
ATOM 2997 C C . PHE B 1 87 ? 92.587 6.299 27.156 1.00 14.88 87 PHE B C 1
ATOM 2998 O O . PHE B 1 87 ? 92.678 5.880 25.966 1.00 14.81 87 PHE B O 1
ATOM 3006 N N . LEU B 1 88 ? 93.534 7.011 27.808 1.00 12.47 88 LEU B N 1
ATOM 3007 C CA . LEU B 1 88 ? 94.631 7.628 27.020 1.00 16.00 88 LEU B CA 1
ATOM 3008 C C . LEU B 1 88 ? 95.961 7.030 27.418 1.00 15.41 88 LEU B C 1
ATOM 3009 O O . LEU B 1 88 ? 96.829 6.888 26.524 1.00 14.01 88 LEU B O 1
ATOM 3014 N N . PHE B 1 89 ? 96.140 6.771 28.695 1.00 13.64 89 PHE B N 1
ATOM 3015 C CA . PHE B 1 89 ? 97.420 6.262 29.204 1.00 14.71 89 PHE B CA 1
ATOM 3016 C C . PHE B 1 89 ? 97.259 5.034 30.053 1.00 15.60 89 PHE B C 1
ATOM 3017 O O . PHE B 1 89 ? 96.165 4.460 30.231 1.00 12.75 89 PHE B O 1
ATOM 3025 N N . GLY B 1 90 ? 98.337 4.602 30.688 1.00 12.08 90 GLY B N 1
ATOM 3026 C CA . GLY B 1 90 ? 98.442 3.383 31.468 1.00 13.62 90 GLY B CA 1
ATOM 3027 C C . GLY B 1 90 ? 98.715 2.167 30.561 1.00 14.52 90 GLY B C 1
ATOM 3028 O O . GLY B 1 90 ? 98.374 2.187 29.388 1.00 13.97 90 GLY B O 1
ATOM 3029 N N . ASN B 1 91 ? 99.278 1.121 31.155 1.00 14.41 91 ASN B N 1
ATOM 3030 C CA . ASN B 1 91 ? 99.581 -0.130 30.450 1.00 15.79 91 ASN B CA 1
ATOM 3031 C C . ASN B 1 91 ? 99.931 -1.200 31.474 1.00 12.77 91 ASN B C 1
ATOM 3032 O O . ASN B 1 91 ? 99.843 -1.028 32.703 1.00 14.17 91 ASN B O 1
ATOM 3037 N N . ILE B 1 92 ? 100.199 -2.406 30.972 1.00 14.40 92 ILE B N 1
ATOM 3038 C CA . ILE B 1 92 ? 100.475 -3.481 31.827 1.00 13.89 92 ILE B CA 1
ATOM 3039 C C . ILE B 1 92 ? 101.656 -3.179 32.776 1.00 13.20 92 ILE B C 1
ATOM 3040 O O . ILE B 1 92 ? 101.620 -3.520 33.931 1.00 14.24 92 ILE B O 1
ATOM 3045 N N . GLU B 1 93 ? 102.704 -2.568 32.242 1.00 14.41 93 GLU B N 1
ATOM 3046 C CA . GLU B 1 93 ? 103.847 -2.301 33.077 1.00 15.21 93 GLU B CA 1
ATOM 3047 C C . GLU B 1 93 ? 103.541 -1.282 34.135 1.00 15.17 93 GLU B C 1
ATOM 3048 O O . GLU B 1 93 ? 103.966 -1.542 35.282 1.00 16.39 93 GLU B O 1
ATOM 3054 N N . THR B 1 94 ? 102.740 -0.234 33.823 1.00 13.37 94 THR B N 1
ATOM 3055 C CA . THR B 1 94 ? 102.553 0.761 34.883 1.00 15.66 94 THR B CA 1
ATOM 3056 C C . THR B 1 94 ? 101.608 0.200 35.991 1.00 15.45 94 THR B C 1
ATOM 3057 O O . THR B 1 94 ? 101.614 0.679 37.139 1.00 16.95 94 THR B O 1
ATOM 3061 N N . TYR B 1 95 ? 100.761 -0.778 35.593 1.00 12.95 95 TYR B N 1
ATOM 3062 C CA . TYR B 1 95 ? 99.884 -1.416 36.541 1.00 12.17 95 TYR B CA 1
ATOM 3063 C C . TYR B 1 95 ? 100.478 -2.637 37.183 1.00 13.24 95 TYR B C 1
ATOM 3064 O O . TYR B 1 95 ? 99.788 -3.251 37.947 1.00 14.57 95 TYR B O 1
ATOM 3073 N N . ASP B 1 96 ? 101.720 -3.027 36.877 1.00 13.48 96 ASP B N 1
ATOM 3074 C CA . ASP B 1 96 ? 102.111 -4.312 37.322 1.00 14.05 96 ASP B CA 1
ATOM 3075 C C . ASP B 1 96 ? 102.208 -4.465 38.872 1.00 11.06 96 ASP B C 1
ATOM 3076 O O . ASP B 1 96 ? 101.805 -5.501 39.431 1.00 12.53 96 ASP B O 1
ATOM 3081 N N . ASN B 1 97 ? 102.709 -3.446 39.581 1.00 14.65 97 ASN B N 1
ATOM 3082 C CA . ASN B 1 97 ? 102.819 -3.530 41.048 1.00 14.24 97 ASN B CA 1
ATOM 3083 C C . ASN B 1 97 ? 101.346 -3.721 41.623 1.00 11.97 97 ASN B C 1
ATOM 3084 O O . ASN B 1 97 ? 101.154 -4.595 42.456 1.00 13.38 97 ASN B O 1
ATOM 3089 N N . TYR B 1 98 ? 100.406 -2.955 41.060 1.00 15.10 98 TYR B N 1
ATOM 3090 C CA . TYR B 1 98 ? 99.043 -3.016 41.576 1.00 13.73 98 TYR B CA 1
ATOM 3091 C C . TYR B 1 98 ? 98.360 -4.374 41.275 1.00 11.47 98 TYR B C 1
ATOM 3092 O O . TYR B 1 98 ? 97.741 -4.996 42.127 1.00 13.34 98 TYR B O 1
ATOM 3101 N N . CYS B 1 99 ? 98.509 -4.885 40.036 1.00 11.32 99 CYS B N 1
ATOM 3102 C CA . CYS B 1 99 ? 97.948 -6.162 39.703 1.00 12.00 99 CYS B CA 1
ATOM 3103 C C . CYS B 1 99 ? 98.508 -7.330 40.502 1.00 13.94 99 CYS B C 1
ATOM 3104 O O . CYS B 1 99 ? 97.823 -8.208 40.910 1.00 13.12 99 CYS B O 1
ATOM 3107 N N . ARG B 1 100 ? 99.841 -7.270 40.707 1.00 15.83 100 ARG B N 1
ATOM 3108 C CA . ARG B 1 100 ? 100.436 -8.198 41.671 1.00 17.14 100 ARG B CA 1
ATOM 3109 C C . ARG B 1 100 ? 99.788 -8.176 43.067 1.00 15.30 100 ARG B C 1
ATOM 3110 O O . ARG B 1 100 ? 99.472 -9.221 43.595 1.00 15.76 100 ARG B O 1
ATOM 3118 N N . PHE B 1 101 ? 99.549 -6.970 43.598 1.00 14.00 101 PHE B N 1
ATOM 3119 C CA . PHE B 1 101 ? 98.887 -6.854 44.863 1.00 13.44 101 PHE B CA 1
ATOM 3120 C C . PHE B 1 101 ? 97.470 -7.383 44.850 1.00 13.23 101 PHE B C 1
ATOM 3121 O O . PHE B 1 101 ? 97.082 -8.090 45.752 1.00 13.71 101 PHE B O 1
ATOM 3129 N N . LEU B 1 102 ? 96.715 -7.074 43.790 1.00 11.37 102 LEU B N 1
ATOM 3130 C CA . LEU B 1 102 ? 95.425 -7.737 43.725 1.00 13.02 102 LEU B CA 1
ATOM 3131 C C . LEU B 1 102 ? 95.498 -9.221 43.668 1.00 13.60 102 LEU B C 1
ATOM 3132 O O . LEU B 1 102 ? 94.641 -9.859 44.213 1.00 13.55 102 LEU B O 1
ATOM 3137 N N . ALA B 1 103 ? 96.443 -9.796 42.914 1.00 14.29 103 ALA B N 1
ATOM 3138 C CA . ALA B 1 103 ? 96.577 -11.223 42.913 1.00 16.50 103 ALA B CA 1
ATOM 3139 C C . ALA B 1 103 ? 96.938 -11.843 44.272 1.00 15.79 103 ALA B C 1
ATOM 3140 O O . ALA B 1 103 ? 96.340 -12.828 44.640 1.00 16.09 103 ALA B O 1
ATOM 3142 N N . LYS B 1 104 ? 97.839 -11.153 44.981 1.00 17.06 104 LYS B N 1
ATOM 3143 C CA . LYS B 1 104 ? 98.302 -11.660 46.274 1.00 16.28 104 LYS B CA 1
ATOM 3144 C C . LYS B 1 104 ? 97.125 -11.625 47.282 1.00 16.81 104 LYS B C 1
ATOM 3145 O O . LYS B 1 104 ? 96.825 -12.604 47.971 1.00 19.11 104 LYS B O 1
ATOM 3151 N N . GLU B 1 105 ? 96.380 -10.508 47.283 1.00 15.68 105 GLU B N 1
ATOM 3152 C CA . GLU B 1 105 ? 95.314 -10.380 48.252 1.00 15.63 105 GLU B CA 1
ATOM 3153 C C . GLU B 1 105 ? 94.010 -11.147 47.959 1.00 15.88 105 GLU B C 1
ATOM 3154 O O . GLU B 1 105 ? 93.285 -11.561 48.873 1.00 17.91 105 GLU B O 1
ATOM 3160 N N . SER B 1 106 ? 93.678 -11.361 46.654 1.00 14.92 106 SER B N 1
ATOM 3161 C CA . SER B 1 106 ? 92.505 -12.071 46.302 1.00 15.12 106 SER B CA 1
ATOM 3162 C C . SER B 1 106 ? 92.705 -13.580 46.251 1.00 15.43 106 SER B C 1
ATOM 3163 O O . SER B 1 106 ? 91.774 -14.295 46.418 1.00 16.84 106 SER B O 1
ATOM 3166 N N . GLY B 1 107 ? 93.938 -13.990 45.914 1.00 16.15 107 GLY B N 1
ATOM 3167 C CA . GLY B 1 107 ? 94.073 -15.452 45.722 1.00 17.05 107 GLY B CA 1
ATOM 3168 C C . GLY B 1 107 ? 93.491 -16.006 44.461 1.00 18.49 107 GLY B C 1
ATOM 3169 O O . GLY B 1 107 ? 93.347 -17.209 44.340 1.00 19.68 107 GLY B O 1
ATOM 3170 N N . VAL B 1 108 ? 93.118 -15.157 43.519 1.00 15.68 108 VAL B N 1
ATOM 3171 C CA . VAL B 1 108 ? 92.537 -15.651 42.241 1.00 16.50 108 VAL B CA 1
ATOM 3172 C C . VAL B 1 108 ? 93.416 -15.211 41.108 1.00 14.52 108 VAL B C 1
ATOM 3173 O O . VAL B 1 108 ? 94.325 -14.369 41.308 1.00 17.02 108 VAL B O 1
ATOM 3177 N N . LYS B 1 109 ? 93.224 -15.753 39.879 1.00 14.04 109 LYS B N 1
ATOM 3178 C CA . LYS B 1 109 ? 93.993 -15.282 38.720 1.00 13.77 109 LYS B CA 1
ATOM 3179 C C . LYS B 1 109 ? 93.531 -13.832 38.411 1.00 14.49 109 LYS B C 1
ATOM 3180 O O . LYS B 1 109 ? 92.293 -13.567 38.337 1.00 15.48 109 LYS B O 1
ATOM 3186 N N . ILE B 1 110 ? 94.474 -12.982 38.197 1.00 14.03 110 ILE B N 1
ATOM 3187 C CA . ILE B 1 110 ? 94.157 -11.631 37.684 1.00 13.33 110 ILE B CA 1
ATOM 3188 C C . ILE B 1 110 ? 94.782 -11.554 36.260 1.00 15.94 110 ILE B C 1
ATOM 3189 O O . ILE B 1 110 ? 96.030 -11.748 36.074 1.00 15.52 110 ILE B O 1
ATOM 3194 N N . ILE B 1 111 ? 93.978 -11.151 35.277 1.00 13.40 111 ILE B N 1
ATOM 3195 C CA . ILE B 1 111 ? 94.477 -11.067 33.906 1.00 13.13 111 ILE B CA 1
ATOM 3196 C C . ILE B 1 111 ? 94.343 -9.618 33.500 1.00 14.32 111 ILE B C 1
ATOM 3197 O O . ILE B 1 111 ? 93.237 -9.126 33.201 1.00 13.75 111 ILE B O 1
ATOM 3202 N N . SER B 1 112 ? 95.467 -8.927 33.417 1.00 11.89 112 SER B N 1
ATOM 3203 C CA . SER B 1 112 ? 95.467 -7.500 33.109 1.00 13.53 112 SER B CA 1
ATOM 3204 C C . SER B 1 112 ? 95.543 -7.327 31.612 1.00 14.16 112 SER B C 1
ATOM 3205 O O . SER B 1 112 ? 96.476 -7.822 30.919 1.00 14.18 112 SER B O 1
ATOM 3208 N N . ILE B 1 113 ? 94.516 -6.681 31.034 1.00 10.44 113 ILE B N 1
ATOM 3209 C CA . ILE B 1 113 ? 94.402 -6.590 29.570 1.00 12.02 113 ILE B CA 1
ATOM 3210 C C . ILE B 1 113 ? 94.687 -5.219 29.025 1.00 11.38 113 ILE B C 1
ATOM 3211 O O . ILE B 1 113 ? 94.200 -4.190 29.538 1.00 12.68 113 ILE B O 1
ATOM 3216 N N . GLU B 1 114 ? 95.569 -5.178 28.031 1.00 12.74 114 GLU B N 1
ATOM 3217 C CA . GLU B 1 114 ? 95.900 -3.918 27.355 1.00 13.89 114 GLU B CA 1
ATOM 3218 C C . GLU B 1 114 ? 94.980 -3.588 26.211 1.00 16.67 114 GLU B C 1
ATOM 3219 O O . GLU B 1 114 ? 95.322 -3.852 25.013 1.00 18.45 114 GLU B O 1
ATOM 3225 N N . TYR B 1 115 ? 93.877 -2.883 26.502 1.00 13.25 115 TYR B N 1
ATOM 3226 C CA . TYR B 1 115 ? 93.012 -2.390 25.412 1.00 12.68 115 TYR B CA 1
ATOM 3227 C C . TYR B 1 115 ? 93.594 -1.210 24.700 1.00 12.92 115 TYR B C 1
ATOM 3228 O O . TYR B 1 115 ? 94.590 -0.624 25.171 1.00 14.75 115 TYR B O 1
ATOM 3237 N N . ARG B 1 116 ? 93.044 -0.900 23.541 1.00 11.08 116 ARG B N 1
ATOM 3238 C CA . ARG B 1 116 ? 93.614 0.167 22.642 1.00 11.55 116 ARG B CA 1
ATOM 3239 C C . ARG B 1 116 ? 93.237 1.542 23.223 1.00 13.43 116 ARG B C 1
ATOM 3240 O O . ARG B 1 116 ? 92.113 1.760 23.773 1.00 12.52 116 ARG B O 1
ATOM 3248 N N . LEU B 1 117 ? 94.160 2.493 23.073 1.00 13.07 117 LEU B N 1
ATOM 3249 C CA . LEU B 1 117 ? 94.045 3.773 23.721 1.00 12.21 117 LEU B CA 1
ATOM 3250 C C . LEU B 1 117 ? 93.765 4.890 22.720 1.00 12.89 117 LEU B C 1
ATOM 3251 O O . LEU B 1 117 ? 94.128 4.865 21.555 1.00 14.32 117 LEU B O 1
ATOM 3256 N N . ALA B 1 118 ? 93.102 5.931 23.247 1.00 13.45 118 ALA B N 1
ATOM 3257 C CA . ALA B 1 118 ? 92.702 7.105 22.479 1.00 13.18 118 ALA B CA 1
ATOM 3258 C C . ALA B 1 118 ? 93.795 8.165 22.602 1.00 14.24 118 ALA B C 1
ATOM 3259 O O . ALA B 1 118 ? 94.648 8.099 23.535 1.00 16.40 118 ALA B O 1
ATOM 3261 N N . PRO B 1 119 ? 93.841 9.100 21.612 1.00 15.11 119 PRO B N 1
ATOM 3262 C CA . PRO B 1 119 ? 92.913 9.307 20.492 1.00 15.11 119 PRO B CA 1
ATOM 3263 C C . PRO B 1 119 ? 93.251 8.495 19.264 1.00 15.73 119 PRO B C 1
ATOM 3264 O O . PRO B 1 119 ? 92.461 8.555 18.289 1.00 17.90 119 PRO B O 1
ATOM 3268 N N . GLU B 1 120 ? 94.354 7.722 19.320 1.00 16.12 120 GLU B N 1
ATOM 3269 C CA . GLU B 1 120 ? 94.675 6.936 18.152 1.00 18.40 120 GLU B CA 1
ATOM 3270 C C . GLU B 1 120 ? 93.560 5.953 17.864 1.00 18.40 120 GLU B C 1
ATOM 3271 O O . GLU B 1 120 ? 93.275 5.653 16.702 1.00 18.96 120 GLU B O 1
ATOM 3277 N N . HIS B 1 121 ? 92.922 5.482 18.935 1.00 16.39 121 HIS B N 1
ATOM 3278 C CA . HIS B 1 121 ? 91.855 4.508 18.845 1.00 14.65 121 HIS B CA 1
ATOM 3279 C C . HIS B 1 121 ? 90.694 5.078 19.695 1.00 15.24 121 HIS B C 1
ATOM 3280 O O . HIS B 1 121 ? 90.755 5.059 20.947 1.00 18.27 121 HIS B O 1
ATOM 3287 N N . LYS B 1 122 ? 89.711 5.609 19.019 1.00 15.28 122 LYS B N 1
ATOM 3288 C CA . LYS B 1 122 ? 88.591 6.237 19.712 1.00 13.81 122 LYS B CA 1
ATOM 3289 C C . LYS B 1 122 ? 87.504 5.232 20.039 1.00 14.48 122 LYS B C 1
ATOM 3290 O O . LYS B 1 122 ? 87.481 4.074 19.503 1.00 14.21 122 LYS B O 1
ATOM 3296 N N . PHE B 1 123 ? 86.567 5.664 20.887 1.00 13.55 123 PHE B N 1
ATOM 3297 C CA . PHE B 1 123 ? 85.373 4.849 21.119 1.00 14.13 123 PHE B CA 1
ATOM 3298 C C . PHE B 1 123 ? 84.760 4.486 19.807 1.00 15.08 123 PHE B C 1
ATOM 3299 O O . PHE B 1 123 ? 84.650 5.345 18.872 1.00 15.16 123 PHE B O 1
ATOM 3307 N N . PRO B 1 124 ? 84.395 3.210 19.611 1.00 14.36 124 PRO B N 1
ATOM 3308 C CA . PRO B 1 124 ? 84.223 2.146 20.606 1.00 14.30 124 PRO B CA 1
ATOM 3309 C C . PRO B 1 124 ? 85.391 1.163 20.686 1.00 12.86 124 PRO B C 1
ATOM 3310 O O . PRO B 1 124 ? 85.146 0.073 21.194 1.00 13.19 124 PRO B O 1
ATOM 3314 N N . ASP B 1 125 ? 86.623 1.533 20.257 1.00 12.48 125 ASP B N 1
ATOM 3315 C CA . ASP B 1 125 ? 87.664 0.503 20.231 1.00 10.94 125 ASP B CA 1
ATOM 3316 C C . ASP B 1 125 ? 87.951 -0.117 21.650 1.00 12.81 125 ASP B C 1
ATOM 3317 O O . ASP B 1 125 ? 87.976 -1.315 21.769 1.00 12.92 125 ASP B O 1
ATOM 3322 N N . ALA B 1 126 ? 88.193 0.719 22.682 1.00 12.35 126 ALA B N 1
ATOM 3323 C CA . ALA B 1 126 ? 88.560 0.094 24.010 1.00 11.44 126 ALA B CA 1
ATOM 3324 C C . ALA B 1 126 ? 87.376 -0.715 24.478 1.00 12.08 126 ALA B C 1
ATOM 3325 O O . ALA B 1 126 ? 87.559 -1.741 25.132 1.00 11.02 126 ALA B O 1
ATOM 3327 N N . PHE B 1 127 ? 86.191 -0.136 24.285 1.00 12.37 127 PHE B N 1
ATOM 3328 C CA . PHE B 1 127 ? 85.009 -0.880 24.739 1.00 10.86 127 PHE B CA 1
ATOM 3329 C C . PHE B 1 127 ? 84.915 -2.260 24.050 1.00 11.04 127 PHE B C 1
ATOM 3330 O O . PHE B 1 127 ? 84.638 -3.274 24.695 1.00 10.81 127 PHE B O 1
ATOM 3338 N N . ASN B 1 128 ? 85.048 -2.286 22.706 1.00 10.57 128 ASN B N 1
ATOM 3339 C CA . ASN B 1 128 ? 85.019 -3.537 21.993 1.00 11.89 128 ASN B CA 1
ATOM 3340 C C . ASN B 1 128 ? 86.173 -4.456 22.434 1.00 12.05 128 ASN B C 1
ATOM 3341 O O . ASN B 1 128 ? 85.988 -5.663 22.495 1.00 13.69 128 ASN B O 1
ATOM 3346 N N . ASP B 1 129 ? 87.334 -3.867 22.766 1.00 11.28 129 ASP B N 1
ATOM 3347 C CA . ASP B 1 129 ? 88.418 -4.664 23.280 1.00 9.94 129 ASP B CA 1
ATOM 3348 C C . ASP B 1 129 ? 88.037 -5.345 24.610 1.00 9.88 129 ASP B C 1
ATOM 3349 O O . ASP B 1 129 ? 88.371 -6.522 24.866 1.00 10.58 129 ASP B O 1
ATOM 3354 N N . ALA B 1 130 ? 87.422 -4.606 25.505 1.00 10.51 130 ALA B N 1
ATOM 3355 C CA . ALA B 1 130 ? 86.971 -5.131 26.804 1.00 11.53 130 ALA B CA 1
ATOM 3356 C C . ALA B 1 130 ? 85.909 -6.238 26.622 1.00 10.30 130 ALA B C 1
ATOM 3357 O O . ALA B 1 130 ? 86.060 -7.357 27.130 1.00 10.96 130 ALA B O 1
ATOM 3359 N N . TYR B 1 131 ? 84.858 -5.951 25.819 1.00 11.50 131 TYR B N 1
ATOM 3360 C CA . TYR B 1 131 ? 83.820 -6.939 25.609 1.00 11.94 131 TYR B CA 1
ATOM 3361 C C . TYR B 1 131 ? 84.295 -8.154 24.870 1.00 12.31 131 TYR B C 1
ATOM 3362 O O . TYR B 1 131 ? 84.042 -9.309 25.320 1.00 12.54 131 TYR B O 1
ATOM 3371 N N . ASP B 1 132 ? 85.062 -7.908 23.808 1.00 11.27 132 ASP B N 1
ATOM 3372 C CA . ASP B 1 132 ? 85.596 -9.038 23.026 1.00 12.57 132 ASP B CA 1
ATOM 3373 C C . ASP B 1 132 ? 86.611 -9.844 23.823 1.00 12.76 132 ASP B C 1
ATOM 3374 O O . ASP B 1 132 ? 86.596 -11.102 23.702 1.00 13.59 132 ASP B O 1
ATOM 3379 N N . SER B 1 133 ? 87.460 -9.197 24.675 1.00 11.51 133 SER B N 1
ATOM 3380 C CA . SER B 1 133 ? 88.439 -9.998 25.399 1.00 11.31 133 SER B CA 1
ATOM 3381 C C . SER B 1 133 ? 87.761 -10.887 26.436 1.00 12.57 133 SER B C 1
ATOM 3382 O O . SER B 1 133 ? 88.207 -11.986 26.714 1.00 14.21 133 SER B O 1
ATOM 3385 N N . PHE B 1 134 ? 86.646 -10.379 27.087 1.00 11.45 134 PHE B N 1
ATOM 3386 C CA . PHE B 1 134 ? 85.927 -11.167 28.044 1.00 10.43 134 PHE B CA 1
ATOM 3387 C C . PHE B 1 134 ? 85.403 -12.427 27.330 1.00 11.87 134 PHE B C 1
ATOM 3388 O O . PHE B 1 134 ? 85.576 -13.514 27.857 1.00 12.46 134 PHE B O 1
ATOM 3396 N N . HIS B 1 135 ? 84.773 -12.185 26.185 1.00 12.37 135 HIS B N 1
ATOM 3397 C CA . HIS B 1 135 ? 84.190 -13.368 25.512 1.00 15.04 135 HIS B CA 1
ATOM 3398 C C . HIS B 1 135 ? 85.250 -14.282 24.992 1.00 14.65 135 HIS B C 1
ATOM 3399 O O . HIS B 1 135 ? 85.077 -15.540 25.041 1.00 16.77 135 HIS B O 1
ATOM 3406 N N . TYR B 1 136 ? 86.370 -13.752 24.532 1.00 14.22 136 TYR B N 1
ATOM 3407 C CA . TYR B 1 136 ? 87.488 -14.618 24.061 1.00 14.44 136 TYR B CA 1
ATOM 3408 C C . TYR B 1 136 ? 88.010 -15.508 25.176 1.00 17.88 136 TYR B C 1
ATOM 3409 O O . TYR B 1 136 ? 88.153 -16.761 24.984 1.00 15.70 136 TYR B O 1
ATOM 3418 N N . ILE B 1 137 ? 88.323 -14.906 26.328 1.00 15.30 137 ILE B N 1
ATOM 3419 C CA . ILE B 1 137 ? 88.823 -15.695 27.433 1.00 17.37 137 ILE B CA 1
ATOM 3420 C C . ILE B 1 137 ? 87.789 -16.644 27.982 1.00 17.15 137 ILE B C 1
ATOM 3421 O O . ILE B 1 137 ? 88.128 -17.794 28.342 1.00 18.34 137 ILE B O 1
ATOM 3426 N N . ALA B 1 138 ? 86.542 -16.254 28.030 1.00 16.38 138 ALA B N 1
ATOM 3427 C CA . ALA B 1 138 ? 85.486 -17.145 28.506 1.00 17.91 138 ALA B CA 1
ATOM 3428 C C . ALA B 1 138 ? 85.362 -18.382 27.564 1.00 21.76 138 ALA B C 1
ATOM 3429 O O . ALA B 1 138 ? 85.208 -19.531 28.056 1.00 22.42 138 ALA B O 1
ATOM 3431 N N . LYS B 1 139 ? 85.448 -18.156 26.259 1.00 21.93 139 LYS B N 1
ATOM 3432 C CA . LYS B 1 139 ? 85.379 -19.326 25.351 1.00 23.87 139 LYS B CA 1
ATOM 3433 C C . LYS B 1 139 ? 86.564 -20.190 25.494 1.00 23.88 139 LYS B C 1
ATOM 3434 O O . LYS B 1 139 ? 86.417 -21.414 25.419 1.00 25.94 139 LYS B O 1
ATOM 3440 N N . LYS B 1 140 ? 87.742 -19.609 25.653 1.00 20.96 140 LYS B N 1
ATOM 3441 C CA . LYS B 1 140 ? 88.982 -20.357 25.652 1.00 22.75 140 LYS B CA 1
ATOM 3442 C C . LYS B 1 140 ? 89.502 -20.595 27.065 1.00 21.81 140 LYS B C 1
ATOM 3443 O O . LYS B 1 140 ? 90.690 -20.571 27.284 1.00 22.21 140 LYS B O 1
ATOM 3449 N N . LYS B 1 141 ? 88.605 -20.682 28.051 1.00 23.64 141 LYS B N 1
ATOM 3450 C CA . LYS B 1 141 ? 89.059 -20.646 29.449 1.00 25.80 141 LYS B CA 1
ATOM 3451 C C . LYS B 1 141 ? 90.073 -21.747 29.766 1.00 28.75 141 LYS B C 1
ATOM 3452 O O . LYS B 1 141 ? 91.039 -21.547 30.511 1.00 27.62 141 LYS B O 1
ATOM 3458 N N . LYS B 1 142 ? 89.863 -22.913 29.161 1.00 31.74 142 LYS B N 1
ATOM 3459 C CA . LYS B 1 142 ? 90.773 -24.002 29.456 1.00 34.33 142 LYS B CA 1
ATOM 3460 C C . LYS B 1 142 ? 92.232 -23.637 29.029 1.00 34.85 142 LYS B C 1
ATOM 3461 O O . LYS B 1 142 ? 93.204 -23.999 29.708 1.00 35.01 142 LYS B O 1
ATOM 3467 N N . ASP B 1 143 ? 92.400 -22.797 28.004 1.00 35.77 143 ASP B N 1
ATOM 3468 C CA . ASP B 1 143 ? 93.757 -22.400 27.552 1.00 36.07 143 ASP B CA 1
ATOM 3469 C C . ASP B 1 143 ? 94.515 -21.520 28.530 1.00 34.39 143 ASP B C 1
ATOM 3470 O O . ASP B 1 143 ? 95.749 -21.473 28.523 1.00 35.43 143 ASP B O 1
ATOM 3475 N N . PHE B 1 144 ? 93.762 -20.792 29.353 1.00 31.45 144 PHE B N 1
ATOM 3476 C CA . PHE B 1 144 ? 94.326 -19.994 30.423 1.00 29.61 144 PHE B CA 1
ATOM 3477 C C . PHE B 1 144 ? 94.314 -20.702 31.773 1.00 29.99 144 PHE B C 1
ATOM 3478 O O . PHE B 1 144 ? 94.703 -20.090 32.794 1.00 30.98 144 PHE B O 1
ATOM 3486 N N . GLY B 1 145 ? 93.938 -21.983 31.781 1.00 28.28 145 GLY B N 1
ATOM 3487 C CA . GLY B 1 145 ? 93.906 -22.758 33.047 1.00 27.83 145 GLY B CA 1
ATOM 3488 C C . GLY B 1 145 ? 92.815 -22.327 34.014 1.00 26.67 145 GLY B C 1
ATOM 3489 O O . GLY B 1 145 ? 92.917 -22.525 35.227 1.00 26.79 145 GLY B O 1
ATOM 3490 N N . ILE B 1 146 ? 91.737 -21.802 33.452 1.00 24.88 146 ILE B N 1
ATOM 3491 C CA . ILE B 1 146 ? 90.612 -21.366 34.227 1.00 24.57 146 ILE B CA 1
ATOM 3492 C C . ILE B 1 146 ? 89.586 -22.469 34.167 1.00 25.76 146 ILE B C 1
ATOM 3493 O O . ILE B 1 146 ? 88.999 -22.697 33.106 1.00 26.90 146 ILE B O 1
ATOM 3498 N N . GLU B 1 147 ? 89.362 -23.113 35.311 1.00 23.83 147 GLU B N 1
ATOM 3499 C CA . GLU B 1 147 ? 88.320 -24.125 35.481 1.00 27.50 147 GLU B CA 1
ATOM 3500 C C . GLU B 1 147 ? 87.046 -23.575 36.068 1.00 27.48 147 GLU B C 1
ATOM 3501 O O . GLU B 1 147 ? 85.971 -24.166 35.867 1.00 27.72 147 GLU B O 1
ATOM 3507 N N . GLY B 1 148 ? 87.139 -22.427 36.787 1.00 25.46 148 GLY B N 1
ATOM 3508 C CA . GLY B 1 148 ? 85.952 -21.900 37.467 1.00 24.26 148 GLY B CA 1
ATOM 3509 C C . GLY B 1 148 ? 85.395 -20.697 36.723 1.00 22.13 148 GLY B C 1
ATOM 3510 O O . GLY B 1 148 ? 85.251 -20.727 35.472 1.00 23.14 148 GLY B O 1
ATOM 3511 N N . ARG B 1 149 ? 85.085 -19.662 37.500 1.00 17.95 149 ARG B N 1
ATOM 3512 C CA . ARG B 1 149 ? 84.283 -18.521 36.976 1.00 17.64 149 ARG B CA 1
ATOM 3513 C C . ARG B 1 149 ? 85.165 -17.367 36.627 1.00 15.93 149 ARG B C 1
ATOM 3514 O O . ARG B 1 149 ? 86.353 -17.366 36.970 1.00 18.57 149 ARG B O 1
ATOM 3522 N N . ILE B 1 150 ? 84.642 -16.460 35.790 1.00 16.18 150 ILE B N 1
ATOM 3523 C CA . ILE B 1 150 ? 85.369 -15.240 35.339 1.00 13.49 150 ILE B CA 1
ATOM 3524 C C . ILE B 1 150 ? 84.560 -14.029 35.641 1.00 13.52 150 ILE B C 1
ATOM 3525 O O . ILE B 1 150 ? 83.385 -13.954 35.196 1.00 14.02 150 ILE B O 1
ATOM 3530 N N . GLY B 1 151 ? 85.190 -13.084 36.372 1.00 12.99 151 GLY B N 1
ATOM 3531 C CA . GLY B 1 151 ? 84.567 -11.717 36.602 1.00 12.55 151 GLY B CA 1
ATOM 3532 C C . GLY B 1 151 ? 85.411 -10.685 35.877 1.00 11.75 151 GLY B C 1
ATOM 3533 O O . GLY B 1 151 ? 86.386 -10.995 35.214 1.00 11.75 151 GLY B O 1
ATOM 3534 N N . VAL B 1 152 ? 84.913 -9.466 35.971 1.00 10.44 152 VAL B N 1
ATOM 3535 C CA . VAL B 1 152 ? 85.616 -8.339 35.333 1.00 10.05 152 VAL B CA 1
ATOM 3536 C C . VAL B 1 152 ? 85.782 -7.235 36.327 1.00 10.44 152 VAL B C 1
ATOM 3537 O O . VAL B 1 152 ? 85.015 -7.118 37.274 1.00 10.95 152 VAL B O 1
ATOM 3541 N N . ALA B 1 153 ? 86.833 -6.421 36.107 1.00 9.49 153 ALA B N 1
ATOM 3542 C CA . ALA B 1 153 ? 87.135 -5.376 37.102 1.00 9.10 153 ALA B CA 1
ATOM 3543 C C . ALA B 1 153 ? 87.918 -4.277 36.442 1.00 7.06 153 ALA B C 1
ATOM 3544 O O . ALA B 1 153 ? 88.515 -4.510 35.374 1.00 9.75 153 ALA B O 1
ATOM 3546 N N . GLY B 1 154 ? 87.948 -3.129 37.070 1.00 7.62 154 GLY B N 1
ATOM 3547 C CA . GLY B 1 154 ? 88.875 -2.046 36.537 1.00 7.19 154 GLY B CA 1
ATOM 3548 C C . GLY B 1 154 ? 88.843 -0.841 37.484 1.00 6.91 154 GLY B C 1
ATOM 3549 O O . GLY B 1 154 ? 88.167 -0.898 38.495 1.00 9.01 154 GLY B O 1
ATOM 3550 N N . ASP B 1 155 ? 89.680 0.116 37.169 1.00 8.11 155 ASP B N 1
ATOM 3551 C CA . ASP B 1 155 ? 89.638 1.411 37.862 1.00 8.73 155 ASP B CA 1
ATOM 3552 C C . ASP B 1 155 ? 89.529 2.504 36.892 1.00 9.16 155 ASP B C 1
ATOM 3553 O O . ASP B 1 155 ? 90.030 2.482 35.803 1.00 10.11 155 ASP B O 1
ATOM 3558 N N . SER B 1 156 ? 88.798 3.551 37.326 1.00 9.51 156 SER B N 1
ATOM 3559 C CA . SER B 1 156 ? 88.662 4.725 36.546 1.00 10.95 156 SER B CA 1
ATOM 3560 C C . SER B 1 156 ? 88.121 4.383 35.143 1.00 11.51 156 SER B C 1
ATOM 3561 O O . SER B 1 156 ? 87.042 3.707 34.984 1.00 10.50 156 SER B O 1
ATOM 3564 N N . ALA B 1 157 ? 88.790 4.830 34.074 1.00 10.69 157 ALA B N 1
ATOM 3565 C CA . ALA B 1 157 ? 88.299 4.520 32.698 1.00 10.50 157 ALA B CA 1
ATOM 3566 C C . ALA B 1 157 ? 88.138 2.972 32.502 1.00 11.94 157 ALA B C 1
ATOM 3567 O O . ALA B 1 157 ? 87.235 2.504 31.811 1.00 11.32 157 ALA B O 1
ATOM 3569 N N . GLY B 1 158 ? 88.970 2.125 33.138 1.00 10.14 158 GLY B N 1
ATOM 3570 C CA . GLY B 1 158 ? 88.925 0.709 32.988 1.00 8.78 158 GLY B CA 1
ATOM 3571 C C . GLY B 1 158 ? 87.642 0.138 33.648 1.00 9.37 158 GLY B C 1
ATOM 3572 O O . GLY B 1 158 ? 87.124 -0.885 33.259 1.00 9.87 158 GLY B O 1
ATOM 3573 N N . ALA B 1 159 ? 87.269 0.775 34.771 1.00 8.18 159 ALA B N 1
ATOM 3574 C CA . ALA B 1 159 ? 85.980 0.369 35.448 1.00 8.53 159 ALA B CA 1
ATOM 3575 C C . ALA B 1 159 ? 84.797 0.805 34.575 1.00 9.32 159 ALA B C 1
ATOM 3576 O O . ALA B 1 159 ? 83.746 0.112 34.689 1.00 9.10 159 ALA B O 1
ATOM 3578 N N . ASN B 1 160 ? 84.936 1.889 33.822 1.00 9.44 160 ASN B N 1
ATOM 3579 C CA . ASN B 1 160 ? 83.846 2.217 32.833 1.00 8.04 160 ASN B CA 1
ATOM 3580 C C . ASN B 1 160 ? 83.711 1.054 31.869 1.00 10.46 160 ASN B C 1
ATOM 3581 O O . ASN B 1 160 ? 82.631 0.560 31.576 1.00 10.03 160 ASN B O 1
ATOM 3586 N N . LEU B 1 161 ? 84.863 0.544 31.357 1.00 8.79 161 LEU B N 1
ATOM 3587 C CA . LEU B 1 161 ? 84.815 -0.561 30.366 1.00 9.74 161 LEU B CA 1
ATOM 3588 C C . LEU B 1 161 ? 84.151 -1.841 30.967 1.00 9.93 161 LEU B C 1
ATOM 3589 O O . LEU B 1 161 ? 83.384 -2.524 30.302 1.00 9.35 161 LEU B O 1
ATOM 3594 N N . ALA B 1 162 ? 84.479 -2.127 32.265 1.00 8.90 162 ALA B N 1
ATOM 3595 C CA . ALA B 1 162 ? 83.972 -3.263 32.954 1.00 9.66 162 ALA B CA 1
ATOM 3596 C C . ALA B 1 162 ? 82.406 -3.115 33.091 1.00 10.56 162 ALA B C 1
ATOM 3597 O O . ALA B 1 162 ? 81.718 -4.061 32.763 1.00 11.24 162 ALA B O 1
ATOM 3599 N N . ALA B 1 163 ? 81.966 -1.921 33.475 1.00 10.37 163 ALA B N 1
ATOM 3600 C CA . ALA B 1 163 ? 80.511 -1.728 33.710 1.00 10.02 163 ALA B CA 1
ATOM 3601 C C . ALA B 1 163 ? 79.883 -1.810 32.326 1.00 9.38 163 ALA B C 1
ATOM 3602 O O . ALA B 1 163 ? 78.808 -2.432 32.205 1.00 9.64 163 ALA B O 1
ATOM 3604 N N . ALA B 1 164 ? 80.431 -1.184 31.302 1.00 9.41 164 ALA B N 1
ATOM 3605 C CA . ALA B 1 164 ? 79.787 -1.127 29.972 1.00 9.30 164 ALA B CA 1
ATOM 3606 C C . ALA B 1 164 ? 79.715 -2.479 29.305 1.00 10.47 164 ALA B C 1
ATOM 3607 O O . ALA B 1 164 ? 78.709 -2.791 28.664 1.00 12.69 164 ALA B O 1
ATOM 3609 N N . LEU B 1 165 ? 80.756 -3.298 29.464 1.00 10.59 165 LEU B N 1
ATOM 3610 C CA . LEU B 1 165 ? 80.742 -4.583 28.754 1.00 11.25 165 LEU B CA 1
ATOM 3611 C C . LEU B 1 165 ? 79.620 -5.422 29.386 1.00 13.65 165 LEU B C 1
ATOM 3612 O O . LEU B 1 165 ? 78.972 -6.186 28.642 1.00 12.53 165 LEU B O 1
ATOM 3617 N N . CYS B 1 166 ? 79.357 -5.283 30.705 1.00 11.74 166 CYS B N 1
ATOM 3618 C CA . CYS B 1 166 ? 78.282 -6.058 31.365 1.00 12.50 166 CYS B CA 1
ATOM 3619 C C . CYS B 1 166 ? 76.959 -5.660 30.763 1.00 13.22 166 CYS B C 1
ATOM 3620 O O . CYS B 1 166 ? 76.143 -6.554 30.480 1.00 14.61 166 CYS B O 1
ATOM 3623 N N . LEU B 1 167 ? 76.770 -4.381 30.519 1.00 13.31 167 LEU B N 1
ATOM 3624 C CA . LEU B 1 167 ? 75.493 -3.916 29.923 1.00 14.04 167 LEU B CA 1
ATOM 3625 C C . LEU B 1 167 ? 75.324 -4.553 28.542 1.00 14.64 167 LEU B C 1
ATOM 3626 O O . LEU B 1 167 ? 74.219 -4.986 28.159 1.00 14.74 167 LEU B O 1
ATOM 3631 N N . LYS B 1 168 ? 76.389 -4.625 27.745 1.00 13.17 168 LYS B N 1
ATOM 3632 C CA . LYS B 1 168 ? 76.223 -5.224 26.387 1.00 14.19 168 LYS B CA 1
ATOM 3633 C C . LYS B 1 168 ? 75.983 -6.744 26.468 1.00 14.04 168 LYS B C 1
ATOM 3634 O O . LYS B 1 168 ? 75.184 -7.328 25.644 1.00 14.49 168 LYS B O 1
ATOM 3640 N N . CYS B 1 169 ? 76.626 -7.459 27.388 1.00 14.29 169 CYS B N 1
ATOM 3641 C CA . CYS B 1 169 ? 76.338 -8.901 27.632 1.00 13.09 169 CYS B CA 1
ATOM 3642 C C . CYS B 1 169 ? 74.873 -9.032 27.968 1.00 16.63 169 CYS B C 1
ATOM 3643 O O . CYS B 1 169 ? 74.209 -9.930 27.363 1.00 18.15 169 CYS B O 1
ATOM 3646 N N . ARG B 1 170 ? 74.359 -8.102 28.750 1.00 15.89 170 ARG B N 1
ATOM 3647 C CA . ARG B 1 170 ? 72.940 -8.241 29.203 1.00 16.76 170 ARG B CA 1
ATOM 3648 C C . ARG B 1 170 ? 72.070 -8.023 27.987 1.00 19.22 170 ARG B C 1
ATOM 3649 O O . ARG B 1 170 ? 71.100 -8.874 27.709 1.00 21.04 170 ARG B O 1
ATOM 3657 N N . ASP B 1 171 ? 72.378 -6.973 27.243 1.00 16.58 171 ASP B N 1
ATOM 3658 C CA . ASP B 1 171 ? 71.537 -6.620 26.059 1.00 18.48 171 ASP B CA 1
ATOM 3659 C C . ASP B 1 171 ? 71.528 -7.732 25.041 1.00 20.83 171 ASP B C 1
ATOM 3660 O O . ASP B 1 171 ? 70.431 -8.026 24.453 1.00 24.11 171 ASP B O 1
ATOM 3665 N N . GLY B 1 172 ? 72.656 -8.365 24.813 1.00 19.34 172 GLY B N 1
ATOM 3666 C CA . GLY B 1 172 ? 72.755 -9.413 23.777 1.00 19.00 172 GLY B CA 1
ATOM 3667 C C . GLY B 1 172 ? 72.369 -10.801 24.231 1.00 20.50 172 GLY B C 1
ATOM 3668 O O . GLY B 1 172 ? 72.509 -11.722 23.419 1.00 24.66 172 GLY B O 1
ATOM 3669 N N . LYS B 1 173 ? 71.996 -10.976 25.497 1.00 21.89 173 LYS B N 1
ATOM 3670 C CA . LYS B 1 173 ? 71.781 -12.250 26.191 1.00 24.61 173 LYS B CA 1
ATOM 3671 C C . LYS B 1 173 ? 72.900 -13.254 26.043 1.00 24.73 173 LYS B C 1
ATOM 3672 O O . LYS B 1 173 ? 72.675 -14.488 25.740 1.00 25.00 173 LYS B O 1
ATOM 3678 N N . THR B 1 174 ? 74.148 -12.773 26.253 1.00 21.63 174 THR B N 1
ATOM 3679 C CA . THR B 1 174 ? 75.245 -13.615 26.124 1.00 23.15 174 THR B CA 1
ATOM 3680 C C . THR B 1 174 ? 75.714 -13.981 27.515 1.00 22.92 174 THR B C 1
ATOM 3681 O O . THR B 1 174 ? 75.096 -13.586 28.540 1.00 27.76 174 THR B O 1
ATOM 3685 N N . GLU B 1 175 ? 76.734 -14.812 27.538 1.00 22.82 175 GLU B N 1
ATOM 3686 C CA . GLU B 1 175 ? 77.436 -15.154 28.789 1.00 21.54 175 GLU B CA 1
ATOM 3687 C C . GLU B 1 175 ? 77.763 -13.840 29.531 1.00 18.61 175 GLU B C 1
ATOM 3688 O O . GLU B 1 175 ? 78.161 -12.844 28.920 1.00 19.77 175 GLU B O 1
ATOM 3694 N N . MET B 1 176 ? 77.532 -13.821 30.832 1.00 20.46 176 MET B N 1
ATOM 3695 C CA . MET B 1 176 ? 77.744 -12.570 31.530 1.00 19.19 176 MET B CA 1
ATOM 3696 C C . MET B 1 176 ? 78.922 -12.871 32.527 1.00 17.07 176 MET B C 1
ATOM 3697 O O . MET B 1 176 ? 79.084 -13.979 33.056 1.00 16.38 176 MET B O 1
ATOM 3702 N N . PRO B 1 177 ? 79.775 -11.850 32.810 1.00 13.96 177 PRO B N 1
ATOM 3703 C CA . PRO B 1 177 ? 80.745 -12.044 33.907 1.00 12.87 177 PRO B CA 1
ATOM 3704 C C . PRO B 1 177 ? 80.119 -12.363 35.262 1.00 12.92 177 PRO B C 1
ATOM 3705 O O . PRO B 1 177 ? 78.941 -11.991 35.499 1.00 12.93 177 PRO B O 1
ATOM 3709 N N . ALA B 1 178 ? 80.890 -13.032 36.153 1.00 13.10 178 ALA B N 1
ATOM 3710 C CA . ALA B 1 178 ? 80.387 -13.468 37.428 1.00 12.71 178 ALA B CA 1
ATOM 3711 C C . ALA B 1 178 ? 80.195 -12.296 38.417 1.00 13.26 178 ALA B C 1
ATOM 3712 O O . ALA B 1 178 ? 79.393 -12.398 39.308 1.00 13.22 178 ALA B O 1
ATOM 3714 N N . VAL B 1 179 ? 81.008 -11.240 38.222 1.00 12.54 179 VAL B N 1
ATOM 3715 C CA . VAL B 1 179 ? 80.996 -10.088 39.127 1.00 11.22 179 VAL B CA 1
ATOM 3716 C C . VAL B 1 179 ? 81.611 -8.934 38.337 1.00 9.83 179 VAL B C 1
ATOM 3717 O O . VAL B 1 179 ? 82.360 -9.227 37.395 1.00 10.78 179 VAL B O 1
ATOM 3721 N N . GLN B 1 180 ? 81.213 -7.715 38.697 1.00 9.69 180 GLN B N 1
ATOM 3722 C CA . GLN B 1 180 ? 81.840 -6.507 38.174 1.00 9.92 180 GLN B CA 1
ATOM 3723 C C . GLN B 1 180 ? 82.388 -5.770 39.335 1.00 10.54 180 GLN B C 1
ATOM 3724 O O . GLN B 1 180 ? 81.652 -5.378 40.211 1.00 10.87 180 GLN B O 1
ATOM 3730 N N . VAL B 1 181 ? 83.709 -5.568 39.335 1.00 10.13 181 VAL B N 1
ATOM 3731 C CA . VAL B 1 181 ? 84.366 -4.940 40.535 1.00 9.13 181 VAL B CA 1
ATOM 3732 C C . VAL B 1 181 ? 84.836 -3.556 40.004 1.00 10.11 181 VAL B C 1
ATOM 3733 O O . VAL B 1 181 ? 85.705 -3.436 39.078 1.00 10.07 181 VAL B O 1
ATOM 3737 N N . LEU B 1 182 ? 84.167 -2.504 40.508 1.00 7.83 182 LEU B N 1
ATOM 3738 C CA . LEU B 1 182 ? 84.323 -1.198 39.852 1.00 8.11 182 LEU B CA 1
ATOM 3739 C C . LEU B 1 182 ? 84.966 -0.238 40.823 1.00 8.21 182 LEU B C 1
ATOM 3740 O O . LEU B 1 182 ? 84.339 0.307 41.711 1.00 9.59 182 LEU B O 1
ATOM 3745 N N . PHE B 1 183 ? 86.269 0.069 40.574 1.00 8.43 183 PHE B N 1
ATOM 3746 C CA . PHE B 1 183 ? 86.863 1.120 41.391 1.00 9.04 183 PHE B CA 1
ATOM 3747 C C . PHE B 1 183 ? 86.716 2.429 40.673 1.00 8.29 183 PHE B C 1
ATOM 3748 O O . PHE B 1 183 ? 87.311 2.717 39.600 1.00 8.53 183 PHE B O 1
ATOM 3756 N N . TYR B 1 184 ? 85.861 3.282 41.289 1.00 9.82 184 TYR B N 1
ATOM 3757 C CA . TYR B 1 184 ? 85.635 4.656 40.808 1.00 9.33 184 TYR B CA 1
ATOM 3758 C C . TYR B 1 184 ? 85.621 4.824 39.263 1.00 8.70 184 TYR B C 1
ATOM 3759 O O . TYR B 1 184 ? 86.396 5.617 38.651 1.00 9.23 184 TYR B O 1
ATOM 3768 N N . PRO B 1 185 ? 84.610 4.193 38.571 1.00 8.68 185 PRO B N 1
ATOM 3769 C CA . PRO B 1 185 ? 84.547 4.340 37.118 1.00 8.99 185 PRO B CA 1
ATOM 3770 C C . PRO B 1 185 ? 84.084 5.779 36.675 1.00 12.32 185 PRO B C 1
ATOM 3771 O O . PRO B 1 185 ? 83.363 6.462 37.450 1.00 10.95 185 PRO B O 1
ATOM 3775 N N . SER B 1 186 ? 84.452 6.176 35.469 1.00 11.72 186 SER B N 1
ATOM 3776 C CA . SER B 1 186 ? 83.795 7.307 34.783 1.00 14.45 186 SER B CA 1
ATOM 3777 C C . SER B 1 186 ? 82.460 6.657 34.272 1.00 17.45 186 SER B C 1
ATOM 3778 O O . SER B 1 186 ? 82.430 5.467 33.866 1.00 20.38 186 SER B O 1
ATOM 3781 N N . LEU B 1 187 ? 81.321 7.274 34.434 1.00 14.07 187 LEU B N 1
ATOM 3782 C CA . LEU B 1 187 ? 80.126 6.610 33.970 1.00 15.99 187 LEU B CA 1
ATOM 3783 C C . LEU B 1 187 ? 79.158 7.513 33.163 1.00 18.80 187 LEU B C 1
ATOM 3784 O O . LEU B 1 187 ? 78.127 7.032 32.616 1.00 20.03 187 LEU B O 1
ATOM 3789 N N . ALA B 1 188 ? 79.280 8.803 33.376 1.00 21.50 188 ALA B N 1
ATOM 3790 C CA . ALA B 1 188 ? 78.225 9.754 32.921 1.00 22.36 188 ALA B CA 1
ATOM 3791 C C . ALA B 1 188 ? 78.875 10.959 32.246 1.00 23.57 188 ALA B C 1
ATOM 3792 O O . ALA B 1 188 ? 80.066 11.347 32.487 1.00 20.00 188 ALA B O 1
ATOM 3794 N N . PRO B 1 189 ? 78.016 11.675 31.451 1.00 24.34 189 PRO B N 1
ATOM 3795 C CA . PRO B 1 189 ? 78.512 12.882 30.843 1.00 24.58 189 PRO B CA 1
ATOM 3796 C C . PRO B 1 189 ? 78.464 14.011 31.852 1.00 21.41 189 PRO B C 1
ATOM 3797 O O . PRO B 1 189 ? 77.622 14.935 31.671 1.00 27.09 189 PRO B O 1
ATOM 3801 N N . ASP B 1 190 ? 79.453 14.143 32.722 1.00 22.58 190 ASP B N 1
ATOM 3802 C CA . ASP B 1 190 ? 79.236 15.097 33.931 1.00 19.39 190 ASP B CA 1
ATOM 3803 C C . ASP B 1 190 ? 80.166 16.279 34.024 1.00 20.78 190 ASP B C 1
ATOM 3804 O O . ASP B 1 190 ? 81.371 16.134 34.308 1.00 21.45 190 ASP B O 1
ATOM 3809 N N . ASN B 1 191 ? 79.675 17.495 33.830 1.00 18.34 191 ASN B N 1
ATOM 3810 C CA . ASN B 1 191 ? 80.441 18.701 34.175 1.00 21.15 191 ASN B CA 1
ATOM 3811 C C . ASN B 1 191 ? 79.623 19.609 35.103 1.00 19.38 191 ASN B C 1
ATOM 3812 O O . ASN B 1 191 ? 79.759 20.858 35.133 1.00 22.52 191 ASN B O 1
ATOM 3817 N N . PHE B 1 192 ? 78.806 18.977 35.908 1.00 19.49 192 PHE B N 1
ATOM 3818 C CA . PHE B 1 192 ? 77.870 19.832 36.684 1.00 19.51 192 PHE B CA 1
ATOM 3819 C C . PHE B 1 192 ? 77.442 19.253 38.011 1.00 19.15 192 PHE B C 1
ATOM 3820 O O . PHE B 1 192 ? 76.674 19.991 38.707 1.00 17.73 192 PHE B O 1
ATOM 3828 N N . SER B 1 193 ? 77.657 17.946 38.356 1.00 16.49 193 SER B N 1
ATOM 3829 C CA . SER B 1 193 ? 77.255 17.426 39.682 1.00 15.44 193 SER B CA 1
ATOM 3830 C C . SER B 1 193 ? 78.062 18.141 40.801 1.00 15.19 193 SER B C 1
ATOM 3831 O O . SER B 1 193 ? 78.995 18.862 40.559 1.00 14.89 193 SER B O 1
ATOM 3834 N N . ARG B 1 194 ? 77.575 18.025 42.015 1.00 14.14 194 ARG B N 1
ATOM 3835 C CA . ARG B 1 194 ? 78.233 18.728 43.103 1.00 15.28 194 ARG B CA 1
ATOM 3836 C C . ARG B 1 194 ? 79.624 18.144 43.376 1.00 13.59 194 ARG B C 1
ATOM 3837 O O . ARG B 1 194 ? 80.546 18.911 43.544 1.00 14.90 194 ARG B O 1
ATOM 3845 N N . SER B 1 195 ? 79.765 16.798 43.276 1.00 13.34 195 SER B N 1
ATOM 3846 C CA . SER B 1 195 ? 81.165 16.346 43.515 1.00 12.99 195 SER B CA 1
ATOM 3847 C C . SER B 1 195 ? 82.039 16.878 42.391 1.00 13.39 195 SER B C 1
ATOM 3848 O O . SER B 1 195 ? 83.240 17.179 42.577 1.00 14.22 195 SER B O 1
ATOM 3851 N N . PHE B 1 196 ? 81.508 16.912 41.141 1.00 11.50 196 PHE B N 1
ATOM 3852 C CA . PHE B 1 196 ? 82.341 17.440 40.049 1.00 13.19 196 PHE B CA 1
ATOM 3853 C C . PHE B 1 196 ? 82.850 18.871 40.261 1.00 14.55 196 PHE B C 1
ATOM 3854 O O . PHE B 1 196 ? 84.054 19.129 40.142 1.00 14.80 196 PHE B O 1
ATOM 3862 N N . ILE B 1 197 ? 81.919 19.754 40.645 1.00 13.99 197 ILE B N 1
ATOM 3863 C CA . ILE B 1 197 ? 82.311 21.128 40.808 1.00 14.16 197 ILE B CA 1
ATOM 3864 C C . ILE B 1 197 ? 83.108 21.343 42.080 1.00 14.56 197 ILE B C 1
ATOM 3865 O O . ILE B 1 197 ? 84.044 22.143 42.083 1.00 18.09 197 ILE B O 1
ATOM 3870 N N . GLU B 1 198 ? 82.781 20.626 43.127 1.00 13.25 198 GLU B N 1
ATOM 3871 C CA . GLU B 1 198 ? 83.540 20.922 44.374 1.00 14.16 198 GLU B CA 1
ATOM 3872 C C . GLU B 1 198 ? 84.941 20.412 44.342 1.00 16.83 198 GLU B C 1
ATOM 3873 O O . GLU B 1 198 ? 85.862 20.957 45.007 1.00 17.25 198 GLU B O 1
ATOM 3879 N N . TYR B 1 199 ? 85.128 19.296 43.618 1.00 14.55 199 TYR B N 1
ATOM 3880 C CA . TYR B 1 199 ? 86.453 18.612 43.669 1.00 17.54 199 TYR B CA 1
ATOM 3881 C C . TYR B 1 199 ? 87.201 18.655 42.338 1.00 20.71 199 TYR B C 1
ATOM 3882 O O . TYR B 1 199 ? 88.137 17.883 42.165 1.00 23.56 199 TYR B O 1
ATOM 3891 N N . SER B 1 200 ? 86.836 19.557 41.449 1.00 22.34 200 SER B N 1
ATOM 3892 C CA . SER B 1 200 ? 87.464 19.477 40.129 1.00 26.44 200 SER B CA 1
ATOM 3893 C C . SER B 1 200 ? 88.638 20.385 39.886 1.00 28.38 200 SER B C 1
ATOM 3894 O O . SER B 1 200 ? 89.085 20.582 38.735 1.00 28.58 200 SER B O 1
ATOM 3897 N N . ASP B 1 201 ? 89.190 20.955 40.931 1.00 32.36 201 ASP B N 1
ATOM 3898 C CA . ASP B 1 201 ? 90.467 21.508 40.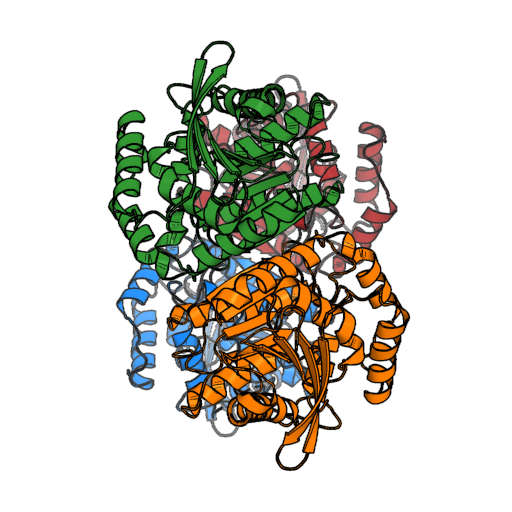562 1.00 36.85 201 ASP B CA 1
ATOM 3899 C C . ASP B 1 201 ? 91.568 21.234 41.486 1.00 37.77 201 ASP B C 1
ATOM 3900 O O . ASP B 1 201 ? 92.750 21.484 41.079 1.00 40.65 201 ASP B O 1
ATOM 3905 N N . ASN B 1 202 ? 91.253 20.788 42.688 1.00 36.63 202 ASN B N 1
ATOM 3906 C CA . ASN B 1 202 ? 92.343 20.574 43.639 1.00 40.08 202 ASN B CA 1
ATOM 3907 C C . ASN B 1 202 ? 93.435 19.662 43.076 1.00 39.25 202 ASN B C 1
ATOM 3908 O O . ASN B 1 202 ? 93.919 18.749 43.759 1.00 39.14 202 ASN B O 1
ATOM 3913 N N . TYR B 1 203 ? 93.781 19.921 41.805 1.00 38.28 203 TYR B N 1
ATOM 3914 C CA . TYR B 1 203 ? 94.947 19.342 41.045 1.00 37.43 203 TYR B CA 1
ATOM 3915 C C . TYR B 1 203 ? 95.006 17.893 40.518 1.00 37.29 203 TYR B C 1
ATOM 3916 O O . TYR B 1 203 ? 95.546 17.733 39.383 1.00 37.62 203 TYR B O 1
ATOM 3925 N N . VAL B 1 204 ? 94.530 16.842 41.245 1.00 35.22 204 VAL B N 1
ATOM 3926 C CA . VAL B 1 204 ? 94.858 15.462 40.787 1.00 32.71 204 VAL B C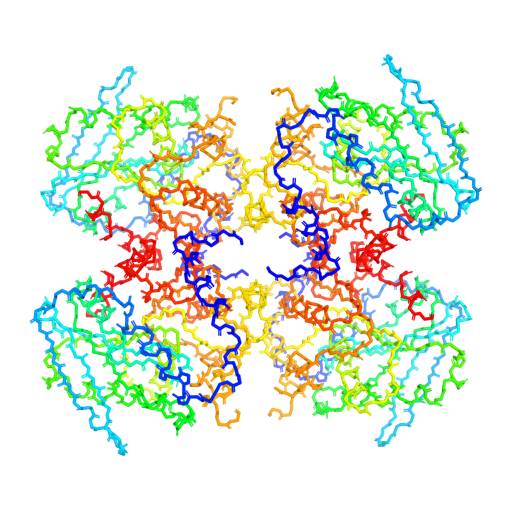A 1
ATOM 3927 C C . VAL B 1 204 ? 93.992 15.041 39.616 1.00 32.04 204 VAL B C 1
ATOM 3928 O O . VAL B 1 204 ? 94.477 14.817 38.569 1.00 32.02 204 VAL B O 1
ATOM 3932 N N . LEU B 1 205 ? 92.690 14.947 39.760 1.00 30.73 205 LEU B N 1
ATOM 3933 C CA . LEU B 1 205 ? 91.899 14.809 38.526 1.00 26.82 205 LEU B CA 1
ATOM 3934 C C . LEU B 1 205 ? 91.095 16.053 38.406 1.00 26.06 205 LEU B C 1
ATOM 3935 O O . LEU B 1 205 ? 90.202 16.275 39.214 1.00 27.32 205 LEU B O 1
ATOM 3940 N N . THR B 1 206 ? 91.394 16.940 37.464 1.00 25.43 206 THR B N 1
ATOM 3941 C CA . THR B 1 206 ? 90.713 18.168 37.363 1.00 24.59 206 THR B CA 1
ATOM 3942 C C . THR B 1 206 ? 89.551 18.112 36.373 1.00 26.74 206 THR B C 1
ATOM 3943 O O . THR B 1 206 ? 89.520 17.216 35.529 1.00 25.45 206 THR B O 1
ATOM 3947 N N . GLY B 1 207 ? 88.686 19.121 36.428 1.00 27.33 207 GLY B N 1
ATOM 3948 C CA . GLY B 1 207 ? 87.603 19.304 35.433 1.00 26.05 207 GLY B CA 1
ATOM 3949 C C . GLY B 1 207 ? 88.082 19.410 33.994 1.00 26.43 207 GLY B C 1
ATOM 3950 O O . GLY B 1 207 ? 87.561 18.744 33.060 1.00 24.28 207 GLY B O 1
ATOM 3951 N N . LYS B 1 208 ? 89.124 20.196 33.804 1.00 25.21 208 LYS B N 1
ATOM 3952 C CA . LYS B 1 208 ? 89.737 20.393 32.489 1.00 25.04 208 LYS B CA 1
ATOM 3953 C C . LYS B 1 208 ? 90.304 19.093 31.968 1.00 23.44 208 LYS B C 1
ATOM 3954 O O . LYS B 1 208 ? 90.114 18.796 30.803 1.00 22.39 208 LYS B O 1
ATOM 3960 N N . MET B 1 209 ? 90.944 18.325 32.844 1.00 21.37 209 MET B N 1
ATOM 3961 C CA . MET B 1 209 ? 91.464 17.014 32.335 1.00 21.64 209 MET B CA 1
ATOM 3962 C C . MET B 1 209 ? 90.346 16.023 32.022 1.00 19.35 209 MET B C 1
ATOM 3963 O O . MET B 1 209 ? 90.470 15.223 31.056 1.00 16.80 209 MET B O 1
ATOM 3968 N N . ILE B 1 210 ? 89.275 15.997 32.853 1.00 17.54 210 ILE B N 1
ATOM 3969 C CA . ILE B 1 210 ? 88.165 15.095 32.564 1.00 18.40 210 ILE B CA 1
ATOM 3970 C C . ILE B 1 210 ? 87.662 15.414 31.154 1.00 18.77 210 ILE B C 1
ATOM 3971 O O . ILE B 1 210 ? 87.377 14.499 30.375 1.00 17.90 210 ILE B O 1
ATOM 3976 N N . ARG B 1 211 ? 87.537 16.700 30.854 1.00 18.15 211 ARG B N 1
ATOM 3977 C CA . ARG B 1 211 ? 87.094 17.080 29.474 1.00 19.26 211 ARG B CA 1
ATOM 3978 C C . ARG B 1 211 ? 88.050 16.667 28.387 1.00 17.91 211 ARG B C 1
ATOM 3979 O O . ARG B 1 211 ? 87.617 16.186 27.317 1.00 17.66 211 ARG B O 1
ATOM 3987 N N . TYR B 1 212 ? 89.338 16.831 28.651 1.00 18.34 212 TYR B N 1
ATOM 3988 C CA . TYR B 1 212 ? 90.395 16.516 27.703 1.00 18.28 212 TYR B CA 1
ATOM 3989 C C . TYR B 1 212 ? 90.298 15.014 27.421 1.00 15.69 212 TYR B C 1
ATOM 3990 O O . TYR B 1 212 ? 90.235 14.641 26.247 1.00 16.17 212 TYR B O 1
ATOM 3999 N N . PHE B 1 213 ? 90.215 14.183 28.448 1.00 16.04 213 PHE B N 1
ATOM 4000 C CA . PHE B 1 213 ? 90.086 12.726 28.212 1.00 14.05 213 PHE B CA 1
ATOM 4001 C C . PHE B 1 213 ? 88.824 12.394 27.438 1.00 13.73 213 PHE B C 1
ATOM 4002 O O . PHE B 1 213 ? 88.872 11.506 26.569 1.00 15.32 213 PHE B O 1
ATOM 4010 N N . GLY B 1 214 ? 87.696 13.013 27.792 1.00 15.33 214 GLY B N 1
ATOM 4011 C CA . GLY B 1 214 ? 86.459 12.620 27.121 1.00 15.94 214 GLY B CA 1
ATOM 4012 C C . GLY B 1 214 ? 86.531 13.051 25.696 1.00 16.76 214 GLY B C 1
ATOM 4013 O O . GLY B 1 214 ? 86.032 12.369 24.821 1.00 17.83 214 GLY B O 1
ATOM 4014 N N . ASN B 1 215 ? 87.106 14.215 25.411 1.00 17.35 215 ASN B N 1
ATOM 4015 C CA . ASN B 1 215 ? 87.199 14.618 24.019 1.00 17.65 215 ASN B CA 1
ATOM 4016 C C . ASN B 1 215 ? 88.183 13.719 23.251 1.00 17.87 215 ASN B C 1
ATOM 4017 O O . ASN B 1 215 ? 87.973 13.531 22.043 1.00 19.22 215 ASN B O 1
ATOM 4022 N N . MET B 1 216 ? 89.261 13.223 23.885 1.00 16.21 216 MET B N 1
ATOM 4023 C CA . MET B 1 216 ? 90.153 12.342 23.171 1.00 17.36 216 MET B CA 1
ATOM 4024 C C . MET B 1 216 ? 89.518 10.989 22.861 1.00 15.99 216 MET B C 1
ATOM 4025 O O . MET B 1 216 ? 89.801 10.388 21.815 1.00 15.94 216 MET B O 1
ATOM 4030 N N . TYR B 1 217 ? 88.664 10.507 23.748 1.00 14.99 217 TYR B N 1
ATOM 4031 C CA . TYR B 1 217 ? 88.070 9.172 23.579 1.00 14.97 217 TYR B CA 1
ATOM 4032 C C . TYR B 1 217 ? 86.854 9.190 22.621 1.00 15.22 217 TYR B C 1
ATOM 4033 O O . TYR B 1 217 ? 86.672 8.262 21.835 1.00 14.37 217 TYR B O 1
ATOM 4042 N N . SER B 1 218 ? 86.041 10.221 22.720 1.00 16.09 218 SER B N 1
ATOM 4043 C CA . SER B 1 218 ? 84.818 10.238 21.888 1.00 18.23 218 SER B CA 1
ATOM 4044 C C . SER B 1 218 ? 85.233 10.558 20.474 1.00 22.49 218 SER B C 1
ATOM 4045 O O . SER B 1 218 ? 86.248 11.283 20.259 1.00 25.19 218 SER B O 1
ATOM 4048 N N . LYS B 1 219 ? 84.511 9.995 19.515 1.00 25.99 219 LYS B N 1
ATOM 4049 C CA . LYS B 1 219 ? 84.641 10.442 18.111 1.00 31.09 219 LYS B CA 1
ATOM 4050 C C . LYS B 1 219 ? 83.964 11.813 17.904 1.00 34.60 219 LYS B C 1
ATOM 4051 O O . LYS B 1 219 ? 84.502 12.715 17.236 1.00 35.90 219 LYS B O 1
ATOM 4057 N N . ASN B 1 220 ? 82.786 11.986 18.501 1.00 36.13 220 ASN B N 1
ATOM 4058 C CA . ASN B 1 220 ? 82.214 13.322 18.634 1.00 39.39 220 ASN B CA 1
ATOM 4059 C C . ASN B 1 220 ? 81.625 13.470 20.041 1.00 40.17 220 ASN B C 1
ATOM 4060 O O . ASN B 1 220 ? 81.055 12.486 20.590 1.00 39.74 220 ASN B O 1
ATOM 4065 N N . ILE B 1 225 ? 74.760 9.081 24.934 1.00 37.16 225 ILE B N 1
ATOM 4066 C CA . ILE B 1 225 ? 73.587 8.483 24.256 1.00 35.62 225 ILE B CA 1
ATOM 4067 C C . ILE B 1 225 ? 73.809 7.005 23.995 1.00 34.55 225 ILE B C 1
ATOM 4068 O O . ILE B 1 225 ? 72.846 6.211 23.832 1.00 35.31 225 ILE B O 1
ATOM 4073 N N . ASN B 1 226 ? 75.106 6.675 23.910 1.00 30.31 226 ASN B N 1
ATOM 4074 C CA . ASN B 1 226 ? 75.506 5.386 23.864 1.00 27.24 226 ASN B CA 1
ATOM 4075 C C . ASN B 1 226 ? 75.796 4.959 25.307 1.00 21.68 226 ASN B C 1
ATOM 4076 O O . ASN B 1 226 ? 76.812 5.425 25.929 1.00 21.46 226 ASN B O 1
ATOM 4081 N N . PRO B 1 227 ? 74.949 4.077 25.774 1.00 22.49 227 PRO B N 1
ATOM 4082 C CA . PRO B 1 227 ? 75.162 3.481 27.091 1.00 19.10 227 PRO B CA 1
ATOM 4083 C C . PRO B 1 227 ? 76.474 2.747 27.177 1.00 17.84 227 PRO B C 1
ATOM 4084 O O . PRO B 1 227 ? 76.902 2.491 28.292 1.00 15.98 227 PRO B O 1
ATOM 4088 N N . TYR B 1 228 ? 77.068 2.351 26.064 1.00 15.73 228 TYR B N 1
ATOM 4089 C CA . TYR B 1 228 ? 78.389 1.635 26.174 1.00 14.79 228 TYR B CA 1
ATOM 4090 C C . TYR B 1 228 ? 79.528 2.602 26.306 1.00 17.13 228 TYR B C 1
ATOM 4091 O O . TYR B 1 228 ? 80.670 2.184 26.611 1.00 13.34 228 TYR B O 1
ATOM 4100 N N . PHE B 1 229 ? 79.282 3.905 26.100 1.00 16.34 229 PHE B N 1
ATOM 4101 C CA . PHE B 1 229 ? 80.255 4.950 26.414 1.00 17.60 229 PHE B CA 1
ATOM 4102 C C . PHE B 1 229 ? 79.969 5.435 27.838 1.00 17.02 229 PHE B C 1
ATOM 4103 O O . PHE B 1 229 ? 80.872 5.621 28.641 1.00 16.81 229 PHE B O 1
ATOM 4111 N N . SER B 1 230 ? 78.677 5.653 28.168 1.00 17.97 230 SER B N 1
ATOM 4112 C CA . SER B 1 230 ? 78.285 6.165 29.492 1.00 16.07 230 SER B CA 1
ATOM 4113 C C . SER B 1 230 ? 77.178 5.264 30.021 1.00 15.99 230 SER B C 1
ATOM 4114 O O . SER B 1 230 ? 75.967 5.436 29.673 1.00 15.92 230 SER B O 1
ATOM 4117 N N . PRO B 1 231 ? 77.436 4.283 30.855 1.00 13.38 231 PRO B N 1
ATOM 4118 C CA . PRO B 1 231 ? 76.452 3.329 31.356 1.00 13.32 231 PRO B CA 1
ATOM 4119 C C . PRO B 1 231 ? 75.268 4.001 32.052 1.00 14.59 231 PRO B C 1
ATOM 4120 O O . PRO B 1 231 ? 74.190 3.405 32.121 1.00 16.17 231 PRO B O 1
ATOM 4124 N N . LEU B 1 232 ? 75.464 5.216 32.582 1.00 14.54 232 LEU B N 1
ATOM 4125 C CA . LEU B 1 232 ? 74.353 5.840 33.280 1.00 15.82 232 LEU B CA 1
ATOM 4126 C C . LEU B 1 232 ? 73.273 6.226 32.291 1.00 18.64 232 LEU B C 1
ATOM 4127 O O . LEU B 1 232 ? 72.190 6.564 32.757 1.00 19.73 232 LEU B O 1
ATOM 4132 N N . VAL B 1 233 ? 73.525 6.190 30.990 1.00 18.20 233 VAL B N 1
ATOM 4133 C CA . VAL B 1 233 ? 72.423 6.514 30.031 1.00 22.29 233 VAL B CA 1
ATOM 4134 C C . VAL B 1 233 ? 71.563 5.297 29.712 1.00 22.06 233 VAL B C 1
ATOM 4135 O O . VAL B 1 233 ? 70.568 5.470 28.942 1.00 23.60 233 VAL B O 1
ATOM 4139 N N . ALA B 1 234 ? 71.900 4.078 30.187 1.00 19.94 234 ALA B N 1
ATOM 4140 C CA . ALA B 1 234 ? 71.084 2.844 29.986 1.00 21.20 234 ALA B CA 1
ATOM 4141 C C . ALA B 1 234 ? 69.695 3.107 30.550 1.00 24.33 234 ALA B C 1
ATOM 4142 O O . ALA B 1 234 ? 69.512 3.872 31.474 1.00 24.61 234 ALA B O 1
ATOM 4144 N N . ASP B 1 235 ? 68.719 2.486 29.943 1.00 27.99 235 ASP B N 1
ATOM 4145 C CA . ASP B 1 235 ? 67.389 2.713 30.502 1.00 30.57 235 ASP B CA 1
ATOM 4146 C C . ASP B 1 235 ? 66.938 1.561 31.420 1.00 28.88 235 ASP B C 1
ATOM 4147 O O . ASP B 1 235 ? 65.880 1.651 32.046 1.00 31.44 235 ASP B O 1
ATOM 4152 N N . ASP B 1 236 ? 67.775 0.525 31.586 1.00 23.30 236 ASP B N 1
ATOM 4153 C CA . ASP B 1 236 ? 67.411 -0.660 32.309 1.00 21.44 236 ASP B CA 1
ATOM 4154 C C . ASP B 1 236 ? 68.698 -1.242 32.927 1.00 19.98 236 ASP B C 1
ATOM 4155 O O . ASP B 1 236 ? 69.675 -1.473 32.181 1.00 19.55 236 ASP B O 1
ATOM 4160 N N . PHE B 1 237 ? 68.694 -1.436 34.252 1.00 18.75 237 PHE B N 1
ATOM 4161 C CA . PHE B 1 237 ? 69.813 -2.104 34.932 1.00 18.81 237 PHE B CA 1
ATOM 4162 C C . PHE B 1 237 ? 69.552 -3.517 35.391 1.00 20.03 237 PHE B C 1
ATOM 4163 O O . PHE B 1 237 ? 70.378 -4.092 36.101 1.00 20.14 237 PHE B O 1
ATOM 4171 N N . SER B 1 238 ? 68.426 -4.144 34.957 1.00 17.78 238 SER B N 1
ATOM 4172 C CA . SER B 1 238 ? 68.136 -5.511 35.303 1.00 21.14 238 SER B CA 1
ATOM 4173 C C . SER B 1 238 ? 69.124 -6.500 34.808 1.00 18.60 238 SER B C 1
ATOM 4174 O O . SER B 1 238 ? 69.670 -6.341 33.683 1.00 20.14 238 SER B O 1
ATOM 4177 N N . ASN B 1 239 ? 69.310 -7.569 35.576 1.00 18.37 239 ASN B N 1
ATOM 4178 C CA . ASN B 1 239 ? 69.956 -8.731 35.121 1.00 18.42 239 ASN B CA 1
ATOM 4179 C C . ASN B 1 239 ? 71.430 -8.483 34.792 1.00 18.30 239 ASN B C 1
ATOM 4180 O O . ASN B 1 239 ? 72.059 -9.271 34.087 1.00 21.55 239 ASN B O 1
ATOM 4185 N N . LEU B 1 240 ? 71.971 -7.471 35.448 1.00 18.57 240 LEU B N 1
ATOM 4186 C CA . LEU B 1 240 ? 73.467 -7.283 35.425 1.00 15.86 240 LEU B CA 1
ATOM 4187 C C . LEU B 1 240 ? 74.163 -8.135 36.498 1.00 15.25 240 LEU B C 1
ATOM 4188 O O . LEU B 1 240 ? 73.535 -8.546 37.504 1.00 18.49 240 LEU B O 1
ATOM 4193 N N . PRO B 1 241 ? 75.458 -8.410 36.322 1.00 14.76 241 PRO B N 1
ATOM 4194 C CA . PRO B 1 241 ? 76.206 -9.145 37.330 1.00 13.70 241 PRO B CA 1
ATOM 4195 C C . PRO B 1 241 ? 76.323 -8.432 38.686 1.00 13.20 241 PRO B C 1
ATOM 4196 O O . PRO B 1 241 ? 76.304 -7.212 38.735 1.00 12.34 241 PRO B O 1
ATOM 4200 N N . PRO B 1 242 ? 76.430 -9.214 39.773 1.00 12.73 242 PRO B N 1
ATOM 4201 C CA . PRO B 1 242 ? 76.620 -8.641 41.127 1.00 13.35 242 PRO B CA 1
ATOM 4202 C C . PRO B 1 242 ? 77.802 -7.625 41.020 1.00 12.34 242 PRO B C 1
ATOM 4203 O O . PRO B 1 242 ? 78.762 -7.902 40.257 1.00 11.95 242 PRO B O 1
ATOM 4207 N N . ALA B 1 243 ? 77.684 -6.532 41.761 1.00 10.55 243 ALA B N 1
ATOM 4208 C CA . ALA B 1 243 ? 78.659 -5.456 41.634 1.00 11.05 243 ALA B CA 1
ATOM 4209 C C . ALA B 1 243 ? 79.302 -5.173 43.007 1.00 11.47 243 ALA B C 1
ATOM 4210 O O . ALA B 1 243 ? 78.657 -5.298 44.102 1.00 10.82 243 ALA B O 1
ATOM 4212 N N . ILE B 1 244 ? 80.592 -4.772 42.915 1.00 9.17 244 ILE B N 1
ATOM 4213 C CA . ILE B 1 244 ? 81.259 -4.075 44.048 1.00 9.40 244 ILE B CA 1
ATOM 4214 C C . ILE B 1 244 ? 81.659 -2.713 43.477 1.00 11.05 244 ILE B C 1
ATOM 4215 O O . ILE B 1 244 ? 82.371 -2.638 42.450 1.00 12.34 244 ILE B O 1
ATOM 4220 N N . MET B 1 245 ? 81.261 -1.624 44.175 1.00 10.81 245 MET B N 1
ATOM 4221 C CA . MET B 1 245 ? 81.523 -0.247 43.724 1.00 11.48 245 MET B CA 1
ATOM 4222 C C . MET B 1 245 ? 82.305 0.433 44.819 1.00 11.25 245 MET B C 1
ATOM 4223 O O . MET B 1 245 ? 81.923 0.401 45.979 1.00 10.53 245 MET B O 1
ATOM 4228 N N . VAL B 1 246 ? 83.466 0.997 44.410 1.00 9.64 246 VAL B N 1
ATOM 4229 C CA . VAL B 1 246 ? 84.253 1.804 45.398 1.00 9.84 246 VAL B CA 1
ATOM 4230 C C . VAL B 1 246 ? 84.306 3.196 44.838 1.00 9.05 246 VAL B C 1
ATOM 4231 O O . VAL B 1 246 ? 84.706 3.462 43.719 1.00 9.99 246 VAL B O 1
ATOM 4235 N N . THR B 1 247 ? 83.892 4.160 45.662 1.00 8.83 247 THR B N 1
ATOM 4236 C CA . THR B 1 247 ? 84.030 5.580 45.303 1.00 9.38 247 THR B CA 1
ATOM 4237 C C . THR B 1 247 ? 84.922 6.237 46.357 1.00 8.45 247 THR B C 1
ATOM 4238 O O . THR B 1 247 ? 85.270 5.658 47.397 1.00 10.49 247 THR B O 1
ATOM 4242 N N . ASN B 1 248 ? 85.362 7.435 45.969 1.00 9.40 248 ASN B N 1
ATOM 4243 C CA . ASN B 1 248 ? 86.285 8.189 46.883 1.00 8.64 248 ASN B CA 1
ATOM 4244 C C . ASN B 1 248 ? 85.561 9.470 47.314 1.00 9.09 248 ASN B C 1
ATOM 4245 O O . ASN B 1 248 ? 84.947 10.132 46.483 1.00 10.73 248 ASN B O 1
ATOM 4250 N N . GLU B 1 249 ? 85.688 9.777 48.599 1.00 9.73 249 GLU B N 1
ATOM 4251 C CA . GLU B 1 249 ? 85.047 11.058 49.078 1.00 9.33 249 GLU B CA 1
ATOM 4252 C C . GLU B 1 249 ? 85.377 12.305 48.290 1.00 10.10 249 GLU B C 1
ATOM 4253 O O . GLU B 1 249 ? 84.468 13.053 47.906 1.00 11.38 249 GLU B O 1
ATOM 4259 N N . TYR B 1 250 ? 86.664 12.492 47.974 1.00 9.97 250 TYR B N 1
ATOM 4260 C CA . TYR B 1 250 ? 87.048 13.791 47.377 1.00 12.54 250 TYR B CA 1
ATOM 4261 C C . TYR B 1 250 ? 87.446 13.628 45.933 1.00 13.54 250 TYR B C 1
ATOM 4262 O O . TYR B 1 250 ? 88.611 13.615 45.592 1.00 14.35 250 TYR B O 1
ATOM 4271 N N . ASP B 1 251 ? 86.476 13.333 45.122 1.00 12.09 251 ASP B N 1
ATOM 4272 C CA . ASP B 1 251 ? 86.799 12.914 43.709 1.00 10.58 251 ASP B CA 1
ATOM 4273 C C . ASP B 1 251 ? 85.650 13.460 42.876 1.00 11.39 251 ASP B C 1
ATOM 4274 O O . ASP B 1 251 ? 84.455 13.246 43.186 1.00 12.17 251 ASP B O 1
ATOM 4279 N N . PRO B 1 252 ? 85.945 14.209 41.812 1.00 11.27 252 PRO B N 1
ATOM 4280 C CA . PRO B 1 252 ? 84.838 14.735 40.955 1.00 12.64 252 PRO B CA 1
ATOM 4281 C C . PRO B 1 252 ? 83.885 13.659 40.401 1.00 12.72 252 PRO B C 1
ATOM 4282 O O . PRO B 1 252 ? 82.709 13.919 40.130 1.00 15.50 252 PRO B O 1
ATOM 4286 N N . LEU B 1 253 ? 84.392 12.418 40.202 1.00 12.41 253 LEU B N 1
ATOM 4287 C CA . LEU B 1 253 ? 83.595 11.338 39.632 1.00 11.81 253 LEU B CA 1
ATOM 4288 C C . LEU B 1 253 ? 82.652 10.644 40.610 1.00 10.13 253 LEU B C 1
ATOM 4289 O O . LEU B 1 253 ? 81.937 9.724 40.252 1.00 12.69 253 LEU B O 1
ATOM 4294 N N . ARG B 1 254 ? 82.674 11.002 41.911 1.00 9.96 254 ARG B N 1
ATOM 4295 C CA . ARG B 1 254 ? 82.020 10.263 42.956 1.00 11.68 254 ARG B CA 1
ATOM 4296 C C . ARG B 1 254 ? 80.478 10.233 42.814 1.00 11.73 254 ARG B C 1
ATOM 4297 O O . ARG B 1 254 ? 79.875 9.181 42.983 1.00 11.15 254 ARG B O 1
ATOM 4305 N N . ASP B 1 255 ? 79.867 11.399 42.641 1.00 13.08 255 ASP B N 1
ATOM 4306 C CA . ASP B 1 255 ? 78.351 11.364 42.753 1.00 13.25 255 ASP B CA 1
ATOM 4307 C C . ASP B 1 255 ? 77.670 10.431 41.689 1.00 12.17 255 ASP B C 1
ATOM 4308 O O . ASP B 1 255 ? 76.821 9.606 42.072 1.00 12.88 255 ASP B O 1
ATOM 4313 N N . PRO B 1 256 ? 78.099 10.502 40.409 1.00 13.29 256 PRO B N 1
ATOM 4314 C CA . PRO B 1 256 ? 77.488 9.534 39.472 1.00 13.68 256 PRO B CA 1
ATOM 4315 C C . PRO B 1 256 ? 77.719 8.070 39.834 1.00 14.15 256 PRO B C 1
ATOM 4316 O O . PRO B 1 256 ? 76.855 7.210 39.566 1.00 11.24 256 PRO B O 1
ATOM 4320 N N . GLU B 1 257 ? 78.875 7.761 40.462 1.00 10.48 257 GLU B N 1
ATOM 4321 C CA . GLU B 1 257 ? 79.080 6.394 40.860 1.00 10.81 257 GLU B CA 1
ATOM 4322 C C . GLU B 1 257 ? 78.145 5.918 41.914 1.00 10.13 257 GLU B C 1
ATOM 4323 O O . GLU B 1 257 ? 77.785 4.762 42.002 1.00 11.06 257 GLU B O 1
ATOM 4329 N N . GLU B 1 258 ? 77.855 6.810 42.886 1.00 10.92 258 GLU B N 1
ATOM 4330 C CA . GLU B 1 258 ? 77.019 6.457 44.034 1.00 12.12 258 GLU B CA 1
ATOM 4331 C C . GLU B 1 258 ? 75.583 6.358 43.476 1.00 11.84 258 GLU B C 1
ATOM 4332 O O . GLU B 1 258 ? 74.884 5.399 43.891 1.00 12.72 258 GLU B O 1
ATOM 4338 N N . THR B 1 259 ? 75.283 7.138 42.453 1.00 13.35 259 THR B N 1
ATOM 4339 C CA . THR B 1 259 ? 73.926 6.947 41.789 1.00 11.24 259 THR B CA 1
ATOM 4340 C C . THR B 1 259 ? 73.865 5.608 41.092 1.00 11.41 259 THR B C 1
ATOM 4341 O O . THR B 1 259 ? 72.892 4.847 41.240 1.00 11.45 259 THR B O 1
ATOM 4345 N N . TYR B 1 260 ? 74.973 5.191 40.443 1.00 11.34 260 TYR B N 1
ATOM 4346 C CA . TYR B 1 260 ? 74.955 3.918 39.765 1.00 12.04 260 TYR B CA 1
ATOM 4347 C C . TYR B 1 260 ? 74.690 2.747 40.682 1.00 13.68 260 TYR B C 1
ATOM 4348 O O . TYR B 1 260 ? 73.932 1.817 40.328 1.00 13.89 260 TYR B O 1
ATOM 4357 N N . VAL B 1 261 ? 75.348 2.662 41.855 1.00 11.21 261 VAL B N 1
ATOM 4358 C CA . VAL B 1 261 ? 75.040 1.628 42.827 1.00 13.71 261 VAL B CA 1
ATOM 4359 C C . VAL B 1 261 ? 73.540 1.540 43.179 1.00 14.09 261 VAL B C 1
ATOM 4360 O O . VAL B 1 261 ? 72.990 0.439 43.260 1.00 15.24 261 VAL B O 1
ATOM 4364 N N . LYS B 1 262 ? 72.992 2.719 43.422 1.00 14.50 262 LYS B N 1
ATOM 4365 C CA . LYS B 1 262 ? 71.566 2.822 43.791 1.00 14.19 262 LYS B CA 1
ATOM 4366 C C . LYS B 1 262 ? 70.688 2.355 42.670 1.00 14.25 262 LYS B C 1
ATOM 4367 O O . LYS B 1 262 ? 69.724 1.621 42.950 1.00 16.53 262 LYS B O 1
ATOM 4373 N N . LYS B 1 263 ? 71.033 2.702 41.441 1.00 15.03 263 LYS B N 1
ATOM 4374 C CA . LYS B 1 263 ? 70.233 2.195 40.282 1.00 14.34 263 LYS B CA 1
ATOM 4375 C C . LYS B 1 263 ? 70.301 0.702 40.155 1.00 15.06 263 LYS B C 1
ATOM 4376 O O . LYS B 1 263 ? 69.351 0.026 39.766 1.00 15.72 263 LYS B O 1
ATOM 4382 N N . LEU B 1 264 ? 71.494 0.103 40.361 1.00 12.83 264 LEU B N 1
ATOM 4383 C CA . LEU B 1 264 ? 71.651 -1.311 40.337 1.00 11.55 264 LEU B CA 1
ATOM 4384 C C . LEU B 1 264 ? 70.713 -1.966 41.378 1.00 14.33 264 LEU B C 1
ATOM 4385 O O . LEU B 1 264 ? 70.046 -2.919 41.056 1.00 16.75 264 LEU B O 1
ATOM 4390 N N . ARG B 1 265 ? 70.728 -1.465 42.628 1.00 13.69 265 ARG B N 1
ATOM 4391 C CA . ARG B 1 265 ? 69.911 -2.080 43.727 1.00 15.06 265 ARG B CA 1
ATOM 4392 C C . ARG B 1 265 ? 68.405 -1.861 43.423 1.00 17.15 265 ARG B C 1
ATOM 4393 O O . ARG B 1 265 ? 67.687 -2.815 43.697 1.00 16.78 265 ARG B O 1
ATOM 4401 N N . GLU B 1 266 ? 68.067 -0.704 42.888 1.00 16.50 266 GLU B N 1
ATOM 4402 C CA . GLU B 1 266 ? 66.629 -0.478 42.440 1.00 19.76 266 GLU B CA 1
ATOM 4403 C C . GLU B 1 266 ? 66.167 -1.512 41.431 1.00 20.25 266 GLU B C 1
ATOM 4404 O O . GLU B 1 266 ? 64.913 -1.861 41.403 1.00 20.79 266 GLU B O 1
ATOM 4410 N N . ALA B 1 267 ? 67.046 -2.045 40.566 1.00 17.02 267 ALA B N 1
ATOM 4411 C CA . ALA B 1 267 ? 66.719 -3.108 39.546 1.00 16.21 267 ALA B CA 1
ATOM 4412 C C . ALA B 1 267 ? 66.881 -4.517 40.041 1.00 16.46 267 ALA B C 1
ATOM 4413 O O . ALA B 1 267 ? 66.777 -5.513 39.316 1.00 19.59 267 ALA B O 1
ATOM 4415 N N . GLY B 1 268 ? 67.217 -4.655 41.344 1.00 15.81 268 GLY B N 1
ATOM 4416 C CA . GLY B 1 268 ? 67.411 -5.894 41.979 1.00 16.89 268 GLY B CA 1
ATOM 4417 C C . GLY B 1 268 ? 68.674 -6.689 41.741 1.00 16.72 268 GLY B C 1
ATOM 4418 O O . GLY B 1 268 ? 68.697 -7.916 41.871 1.00 19.68 268 GLY B O 1
ATOM 4419 N N . VAL B 1 269 ? 69.726 -5.951 41.332 1.00 16.75 269 VAL B N 1
ATOM 4420 C CA . VAL B 1 269 ? 71.050 -6.570 41.117 1.00 15.98 269 VAL B CA 1
ATOM 4421 C C . VAL B 1 269 ? 71.792 -6.480 42.484 1.00 12.64 269 VAL B C 1
ATOM 4422 O O . VAL B 1 269 ? 71.695 -5.423 43.092 1.00 15.81 269 VAL B O 1
ATOM 4426 N N . ARG B 1 270 ? 72.450 -7.557 42.847 1.00 15.58 270 ARG B N 1
ATOM 4427 C CA . ARG B 1 270 ? 73.282 -7.590 44.116 1.00 13.77 270 ARG B CA 1
ATOM 4428 C C . ARG B 1 270 ? 74.368 -6.521 43.949 1.00 14.57 270 ARG B C 1
ATOM 4429 O O . ARG B 1 270 ? 74.959 -6.450 42.864 1.00 16.01 270 ARG B O 1
ATOM 4437 N N . ALA B 1 271 ? 74.512 -5.639 44.939 1.00 13.21 271 ALA B N 1
ATOM 4438 C CA . ALA B 1 271 ? 75.590 -4.622 44.768 1.00 11.37 271 ALA B CA 1
ATOM 4439 C C . ALA B 1 271 ? 75.935 -4.177 46.159 1.00 14.20 271 ALA B C 1
ATOM 4440 O O . ALA B 1 271 ? 75.055 -4.018 47.035 1.00 14.53 271 ALA B O 1
ATOM 4442 N N . VAL B 1 272 ? 77.236 -3.982 46.391 1.00 10.95 272 VAL B N 1
ATOM 4443 C CA . VAL B 1 272 ? 77.745 -3.310 47.602 1.00 11.39 272 VAL B CA 1
ATOM 4444 C C . VAL B 1 272 ? 78.521 -2.127 47.168 1.00 10.18 272 VAL B C 1
ATOM 4445 O O . VAL B 1 272 ? 79.294 -2.214 46.190 1.00 12.87 272 VAL B O 1
ATOM 4449 N N . GLY B 1 273 ? 78.260 -0.992 47.809 1.00 10.11 273 GLY B N 1
ATOM 4450 C CA . GLY B 1 273 ? 78.975 0.220 47.459 1.00 9.83 273 GLY B CA 1
ATOM 4451 C C . GLY B 1 273 ? 79.624 0.795 48.711 1.00 10.05 273 GLY B C 1
ATOM 4452 O O . GLY B 1 273 ? 78.940 0.964 49.743 1.00 11.78 273 GLY B O 1
ATOM 4453 N N . ILE B 1 274 ? 80.927 1.167 48.587 1.00 10.02 274 ILE B N 1
ATOM 4454 C CA . ILE B 1 274 ? 81.601 1.847 49.742 1.00 10.79 274 ILE B CA 1
ATOM 4455 C C . ILE B 1 274 ? 82.264 3.102 49.256 1.00 9.14 274 ILE B C 1
ATOM 4456 O O . ILE B 1 274 ? 82.845 3.083 48.167 1.00 10.44 274 ILE B O 1
ATOM 4461 N N . ARG B 1 275 ? 82.140 4.207 50.032 1.00 9.81 275 ARG B N 1
ATOM 4462 C CA . ARG B 1 275 ? 82.890 5.453 49.778 1.00 9.02 275 ARG B CA 1
ATOM 4463 C C . ARG B 1 275 ? 84.039 5.526 50.742 1.00 8.84 275 ARG B C 1
ATOM 4464 O O . ARG B 1 275 ? 83.827 5.356 51.949 1.00 9.38 275 ARG B O 1
ATOM 4472 N N . GLY B 1 276 ? 85.238 5.676 50.154 1.00 10.32 276 GLY B N 1
ATOM 4473 C CA . GLY B 1 276 ? 86.432 5.771 51.071 1.00 9.89 276 GLY B CA 1
ATOM 4474 C C . GLY B 1 276 ? 86.539 7.167 51.626 1.00 8.39 276 GLY B C 1
ATOM 4475 O O . GLY B 1 276 ? 86.679 8.138 50.838 1.00 11.71 276 GLY B O 1
ATOM 4476 N N . ILE B 1 277 ? 86.487 7.233 52.967 1.00 10.53 277 ILE B N 1
ATOM 4477 C CA . ILE B 1 277 ? 86.505 8.557 53.651 1.00 11.79 277 ILE B CA 1
ATOM 4478 C C . ILE B 1 277 ? 87.927 9.129 53.518 1.00 11.69 277 ILE B C 1
ATOM 4479 O O . ILE B 1 277 ? 88.920 8.434 53.765 1.00 14.22 277 ILE B O 1
ATOM 4484 N N . GLY B 1 278 ? 87.991 10.362 53.071 1.00 10.56 278 GLY B N 1
ATOM 4485 C CA . GLY B 1 278 ? 89.307 11.013 52.863 1.00 13.05 278 GLY B CA 1
ATOM 4486 C C . GLY B 1 278 ? 90.030 10.607 51.621 1.00 14.22 278 GLY B C 1
ATOM 4487 O O . GLY B 1 278 ? 91.179 11.065 51.403 1.00 14.27 278 GLY B O 1
ATOM 4488 N N . MET B 1 279 ? 89.493 9.719 50.785 1.00 10.50 279 MET B N 1
ATOM 4489 C CA . MET B 1 279 ? 90.239 9.291 49.608 1.00 11.91 279 MET B CA 1
ATOM 4490 C C . MET B 1 279 ? 90.017 10.192 48.370 1.00 12.72 279 MET B C 1
ATOM 4491 O O . MET B 1 279 ? 89.035 10.969 48.312 1.00 11.86 279 MET B O 1
ATOM 4496 N N . ILE B 1 280 ? 90.980 10.142 47.411 1.00 12.84 280 ILE B N 1
ATOM 4497 C CA . ILE B 1 280 ? 90.927 10.943 46.192 1.00 11.66 280 ILE B CA 1
ATOM 4498 C C . ILE B 1 280 ? 90.931 9.993 44.961 1.00 11.47 280 ILE B C 1
ATOM 4499 O O . ILE B 1 280 ? 91.132 8.755 45.101 1.00 11.97 280 ILE B O 1
ATOM 4504 N N . HIS B 1 281 ? 90.689 10.520 43.763 1.00 12.34 281 HIS B N 1
ATOM 4505 C CA . HIS B 1 281 ? 90.725 9.680 42.555 1.00 12.17 281 HIS B CA 1
ATOM 4506 C C . HIS B 1 281 ? 92.092 9.040 42.411 1.00 14.55 281 HIS B C 1
ATOM 4507 O O . HIS B 1 281 ? 93.105 9.654 42.770 1.00 15.66 281 HIS B O 1
ATOM 4514 N N . GLY B 1 282 ? 92.119 7.764 42.086 1.00 12.24 282 GLY B N 1
ATOM 4515 C CA . GLY B 1 282 ? 93.406 7.077 41.924 1.00 14.10 282 GLY B CA 1
ATOM 4516 C C . GLY B 1 282 ? 93.775 6.392 43.200 1.00 13.06 282 GLY B C 1
ATOM 4517 O O . GLY B 1 282 ? 94.813 5.749 43.241 1.00 13.53 282 GLY B O 1
ATOM 4518 N N . SER B 1 283 ? 92.922 6.409 44.254 1.00 12.00 283 SER B N 1
ATOM 4519 C CA . SER B 1 283 ? 93.306 5.891 45.576 1.00 12.52 283 SER B CA 1
ATOM 4520 C C . SER B 1 283 ? 93.783 4.415 45.495 1.00 11.68 283 SER B C 1
ATOM 4521 O O . SER B 1 283 ? 94.746 4.049 46.162 1.00 11.83 283 SER B O 1
ATOM 4524 N N . ALA B 1 284 ? 93.138 3.564 44.703 1.00 11.34 284 ALA B N 1
ATOM 4525 C CA . ALA B 1 284 ? 93.511 2.146 44.681 1.00 11.13 284 ALA B CA 1
ATOM 4526 C C . ALA B 1 284 ? 94.931 1.955 44.142 1.00 11.87 284 ALA B C 1
ATOM 4527 O O . ALA B 1 284 ? 95.611 1.104 44.729 1.00 11.73 284 ALA B O 1
ATOM 4529 N N . THR B 1 285 ? 95.266 2.668 43.088 1.00 13.34 285 THR B N 1
ATOM 4530 C CA . THR B 1 285 ? 96.596 2.496 42.506 1.00 15.01 285 THR B CA 1
ATOM 4531 C C . THR B 1 285 ? 97.564 3.260 43.404 1.00 14.88 285 THR B C 1
ATOM 4532 O O . THR B 1 285 ? 98.803 3.090 43.193 1.00 16.50 285 THR B O 1
ATOM 4536 N N . ASP B 1 286 ? 97.074 4.062 44.349 1.00 14.28 286 ASP B N 1
ATOM 4537 C CA . ASP B 1 286 ? 97.975 4.686 45.380 1.00 13.48 286 ASP B CA 1
ATOM 4538 C C . ASP B 1 286 ? 98.206 3.816 46.596 1.00 15.70 286 ASP B C 1
ATOM 4539 O O . ASP B 1 286 ? 98.604 4.318 47.651 1.00 17.00 286 ASP B O 1
ATOM 4544 N N . PHE B 1 287 ? 97.975 2.511 46.531 1.00 13.91 287 PHE B N 1
ATOM 4545 C CA . PHE B 1 287 ? 98.052 1.645 47.651 1.00 13.92 287 PHE B CA 1
ATOM 4546 C C . PHE B 1 287 ? 99.446 1.603 48.351 1.00 15.51 287 PHE B C 1
ATOM 4547 O O . PHE B 1 287 ? 99.515 1.144 49.480 1.00 18.76 287 PHE B O 1
ATOM 4555 N N . GLU B 1 288 ? 100.445 2.064 47.620 1.00 16.03 288 GLU B N 1
ATOM 4556 C CA . GLU B 1 288 ? 101.775 2.022 48.273 1.00 19.12 288 GLU B CA 1
ATOM 4557 C C . GLU B 1 288 ? 102.006 3.287 49.063 1.00 21.34 288 GLU B C 1
ATOM 4558 O O . GLU B 1 288 ? 103.050 3.403 49.744 1.00 24.50 288 GLU B O 1
ATOM 4564 N N . VAL B 1 289 ? 101.170 4.285 48.948 1.00 20.17 289 VAL B N 1
ATOM 4565 C CA . VAL B 1 289 ? 101.480 5.519 49.662 1.00 21.48 289 VAL B CA 1
ATOM 4566 C C . VAL B 1 289 ? 100.468 5.881 50.686 1.00 20.57 289 VAL B C 1
ATOM 4567 O O . VAL B 1 289 ? 100.733 6.733 51.530 1.00 21.29 289 VAL B O 1
ATOM 4571 N N . SER B 1 290 ? 99.277 5.268 50.603 1.00 17.72 290 SER B N 1
ATOM 4572 C CA . SER B 1 290 ? 98.255 5.460 51.631 1.00 17.09 290 SER B CA 1
ATOM 4573 C C . SER B 1 290 ? 97.754 4.154 52.221 1.00 16.72 290 SER B C 1
ATOM 4574 O O . SER B 1 290 ? 97.287 3.291 51.477 1.00 15.44 290 SER B O 1
ATOM 4577 N N . ASP B 1 291 ? 97.922 3.959 53.547 1.00 15.23 291 ASP B N 1
ATOM 4578 C CA . ASP B 1 291 ? 97.551 2.775 54.188 1.00 14.75 291 ASP B CA 1
ATOM 4579 C C . ASP B 1 291 ? 96.000 2.645 54.117 1.00 12.53 291 ASP B C 1
ATOM 4580 O O . ASP B 1 291 ? 95.483 1.515 54.069 1.00 14.26 291 ASP B O 1
ATOM 4585 N N . GLY B 1 292 ? 95.305 3.762 54.289 1.00 13.29 292 GLY B N 1
ATOM 4586 C CA . GLY B 1 292 ? 93.818 3.700 54.157 1.00 13.56 292 GLY B CA 1
ATOM 4587 C C . GLY B 1 292 ? 93.454 3.135 52.780 1.00 13.91 292 GLY B C 1
ATOM 4588 O O . GLY B 1 292 ? 92.560 2.224 52.744 1.00 13.01 292 GLY B O 1
ATOM 4589 N N . ALA B 1 293 ? 94.038 3.672 51.718 1.00 13.72 293 ALA B N 1
ATOM 4590 C CA . ALA B 1 293 ? 93.741 3.164 50.352 1.00 9.68 293 ALA B CA 1
ATOM 4591 C C . ALA B 1 293 ? 94.111 1.680 50.252 1.00 12.81 293 ALA B C 1
ATOM 4592 O O . ALA B 1 293 ? 93.396 0.846 49.724 1.00 11.94 293 ALA B O 1
ATOM 4594 N N . ARG B 1 294 ? 95.320 1.311 50.720 1.00 11.87 294 ARG B N 1
ATOM 4595 C CA . ARG B 1 294 ? 95.693 -0.101 50.767 1.00 12.45 294 ARG B CA 1
ATOM 4596 C C . ARG B 1 294 ? 94.662 -0.990 51.446 1.00 11.80 294 ARG B C 1
ATOM 4597 O O . ARG B 1 294 ? 94.368 -2.100 50.959 1.00 12.27 294 ARG B O 1
ATOM 4605 N N . ASN B 1 295 ? 94.129 -0.596 52.604 1.00 10.18 295 ASN B N 1
ATOM 4606 C CA . ASN B 1 295 ? 93.148 -1.388 53.322 1.00 11.41 295 ASN B CA 1
ATOM 4607 C C . ASN B 1 295 ? 91.819 -1.478 52.484 1.00 10.84 295 ASN B C 1
ATOM 4608 O O . ASN B 1 295 ? 91.211 -2.545 52.520 1.00 11.42 295 ASN B O 1
ATOM 4613 N N . ILE B 1 296 ? 91.425 -0.429 51.808 1.00 9.78 296 ILE B N 1
ATOM 4614 C CA . ILE B 1 296 ? 90.170 -0.513 50.939 1.00 10.98 296 ILE B CA 1
ATOM 4615 C C . ILE B 1 296 ? 90.396 -1.503 49.840 1.00 11.85 296 ILE B C 1
ATOM 4616 O O . ILE B 1 296 ? 89.496 -2.353 49.568 1.00 11.05 296 ILE B O 1
ATOM 4621 N N . VAL B 1 297 ? 91.563 -1.440 49.172 1.00 10.81 297 VAL B N 1
ATOM 4622 C CA . VAL B 1 297 ? 91.829 -2.416 48.125 1.00 11.48 297 VAL B CA 1
ATOM 4623 C C . VAL B 1 297 ? 91.875 -3.840 48.712 1.00 11.53 297 VAL B C 1
ATOM 4624 O O . VAL B 1 297 ? 91.350 -4.774 48.123 1.00 12.28 297 VAL B O 1
ATOM 4628 N N . LYS B 1 298 ? 92.562 -4.066 49.862 1.00 11.77 298 LYS B N 1
ATOM 4629 C CA . LYS B 1 298 ? 92.558 -5.388 50.507 1.00 11.55 298 LYS B CA 1
ATOM 4630 C C . LYS B 1 298 ? 91.143 -5.916 50.838 1.00 11.87 298 LYS B C 1
ATOM 4631 O O . LYS B 1 298 ? 90.808 -7.090 50.643 1.00 12.27 298 LYS B O 1
ATOM 4637 N N . MET B 1 299 ? 90.262 -4.984 51.318 1.00 10.92 299 MET B N 1
ATOM 4638 C CA . MET B 1 299 ? 88.864 -5.294 51.689 1.00 10.63 299 MET B CA 1
ATOM 4639 C C . MET B 1 299 ? 88.197 -5.893 50.411 1.00 10.67 299 MET B C 1
ATOM 4640 O O . MET B 1 299 ? 87.552 -6.938 50.487 1.00 13.08 299 MET B O 1
ATOM 4645 N N . VAL B 1 300 ? 88.288 -5.204 49.329 1.00 10.08 300 VAL B N 1
ATOM 4646 C CA . VAL B 1 300 ? 87.636 -5.628 48.082 1.00 9.15 300 VAL B CA 1
ATOM 4647 C C . VAL B 1 300 ? 88.247 -6.926 47.593 1.00 10.07 300 VAL B C 1
ATOM 4648 O O . VAL B 1 300 ? 87.539 -7.892 47.285 1.00 12.36 300 VAL B O 1
ATOM 4652 N N . ALA B 1 301 ? 89.596 -6.945 47.530 1.00 9.95 301 ALA B N 1
ATOM 4653 C CA . ALA B 1 301 ? 90.235 -8.100 46.944 1.00 11.27 301 ALA B CA 1
ATOM 4654 C C . ALA B 1 301 ? 89.912 -9.354 47.718 1.00 12.05 301 ALA B C 1
ATOM 4655 O O . ALA B 1 301 ? 89.819 -10.395 47.083 1.00 12.04 301 ALA B O 1
ATOM 4657 N N . ARG B 1 302 ? 89.792 -9.267 49.062 1.00 10.30 302 ARG B N 1
ATOM 4658 C CA . ARG B 1 302 ? 89.500 -10.395 49.862 1.00 12.50 302 ARG B CA 1
ATOM 4659 C C . ARG B 1 302 ? 88.096 -10.929 49.827 1.00 12.34 302 ARG B C 1
ATOM 4660 O O . ARG B 1 302 ? 87.896 -12.077 50.257 1.00 15.24 302 ARG B O 1
ATOM 4668 N N . ILE B 1 303 ? 87.147 -10.170 49.248 1.00 13.36 303 ILE B N 1
ATOM 4669 C CA . ILE B 1 303 ? 85.777 -10.703 49.086 1.00 12.01 303 ILE B CA 1
ATOM 4670 C C . ILE B 1 303 ? 85.583 -11.151 47.631 1.00 12.46 303 ILE B C 1
ATOM 4671 O O . ILE B 1 303 ? 84.652 -11.867 47.410 1.00 14.64 303 ILE B O 1
ATOM 4676 N N . ILE B 1 304 ? 86.446 -10.728 46.702 1.00 12.91 304 ILE B N 1
ATOM 4677 C CA . ILE B 1 304 ? 86.309 -11.198 45.301 1.00 13.54 304 ILE B CA 1
ATOM 4678 C C . ILE B 1 304 ? 86.156 -12.754 45.138 1.00 14.63 304 ILE B C 1
ATOM 4679 O O . ILE B 1 304 ? 85.245 -13.182 44.394 1.00 14.26 304 ILE B O 1
ATOM 4684 N N . PRO B 1 305 ? 86.958 -13.550 45.857 1.00 14.50 305 PRO B N 1
ATOM 4685 C CA . PRO B 1 305 ? 86.865 -14.980 45.644 1.00 16.59 305 PRO B CA 1
ATOM 4686 C C . PRO B 1 305 ? 85.489 -15.537 45.944 1.00 16.51 305 PRO B C 1
ATOM 4687 O O . PRO B 1 305 ? 85.116 -16.547 45.277 1.00 17.84 305 PRO B O 1
ATOM 4691 N N . ASP B 1 306 ? 84.687 -14.907 46.808 1.00 16.15 306 ASP B N 1
ATOM 4692 C CA . ASP B 1 306 ? 83.300 -15.372 47.099 1.00 15.25 306 ASP B CA 1
ATOM 4693 C C . ASP B 1 306 ? 82.336 -15.354 45.913 1.00 17.20 306 ASP B C 1
ATOM 4694 O O . ASP B 1 306 ? 81.296 -16.038 45.885 1.00 19.37 306 ASP B O 1
ATOM 4699 N N . TYR B 1 307 ? 82.654 -14.490 44.940 1.00 15.09 307 TYR B N 1
ATOM 4700 C CA . TYR B 1 307 ? 81.848 -14.388 43.744 1.00 14.75 307 TYR B CA 1
ATOM 4701 C C . TYR B 1 307 ? 82.225 -15.401 42.641 1.00 17.05 307 TYR B C 1
ATOM 4702 O O . TYR B 1 307 ? 81.497 -15.442 41.602 1.00 20.56 307 TYR B O 1
ATOM 4711 N N . LEU B 1 308 ? 83.295 -16.156 42.821 1.00 17.54 308 LEU B N 1
ATOM 4712 C CA . LEU B 1 308 ? 83.879 -16.921 41.709 1.00 17.49 308 LEU B CA 1
ATOM 4713 C C . LEU B 1 308 ? 83.787 -18.470 41.907 1.00 23.91 308 LEU B C 1
ATOM 4714 O O . LEU B 1 308 ? 82.999 -18.857 42.778 1.00 25.32 308 LEU B O 1
ATOM 4719 N N . ASN C 1 5 ? 65.811 10.031 48.482 1.00 38.09 5 ASN C N 1
ATOM 4720 C CA . ASN C 1 5 ? 65.995 8.940 49.468 1.00 34.68 5 ASN C CA 1
ATOM 4721 C C . ASN C 1 5 ? 66.187 7.630 48.698 1.00 34.29 5 ASN C C 1
ATOM 4722 O O . ASN C 1 5 ? 65.209 7.099 48.164 1.00 35.65 5 ASN C O 1
ATOM 4727 N N . MET C 1 6 ? 67.427 7.128 48.623 1.00 30.67 6 MET C N 1
ATOM 4728 C CA . MET C 1 6 ? 67.741 5.822 47.936 1.00 28.65 6 MET C CA 1
ATOM 4729 C C . MET C 1 6 ? 68.284 4.665 48.851 1.00 25.01 6 MET C C 1
ATOM 4730 O O . MET C 1 6 ? 69.276 3.925 48.523 1.00 22.60 6 MET C O 1
ATOM 4735 N N . VAL C 1 7 ? 67.625 4.481 49.975 1.00 23.77 7 VAL C N 1
ATOM 4736 C CA . VAL C 1 7 ? 68.042 3.440 50.921 1.00 21.99 7 VAL C CA 1
ATOM 4737 C C . VAL C 1 7 ? 67.955 2.073 50.261 1.00 19.09 7 VAL C C 1
ATOM 4738 O O . VAL C 1 7 ? 67.057 1.775 49.402 1.00 19.56 7 VAL C O 1
ATOM 4742 N N . ASP C 1 8 ? 68.906 1.163 50.538 1.00 17.85 8 ASP C N 1
ATOM 4743 C CA . ASP C 1 8 ? 68.937 -0.190 49.950 1.00 17.62 8 ASP C CA 1
ATOM 4744 C C . ASP C 1 8 ? 67.548 -0.917 50.189 1.00 18.92 8 ASP C C 1
ATOM 4745 O O . ASP C 1 8 ? 67.095 -0.908 51.340 1.00 17.13 8 ASP C O 1
ATOM 4750 N N . PRO C 1 9 ? 66.911 -1.398 49.106 1.00 18.71 9 PRO C N 1
ATOM 4751 C CA . PRO C 1 9 ? 65.555 -2.019 49.282 1.00 20.45 9 PRO C CA 1
ATOM 4752 C C . PRO C 1 9 ? 65.529 -3.183 50.223 1.00 21.19 9 PRO C C 1
ATOM 4753 O O . PRO C 1 9 ? 64.434 -3.537 50.736 1.00 23.36 9 PRO C O 1
ATOM 4757 N N . ASP C 1 10 ? 66.663 -3.816 50.559 1.00 18.11 10 ASP C N 1
ATOM 4758 C CA . ASP C 1 10 ? 66.628 -4.915 51.494 1.00 20.10 10 ASP C CA 1
ATOM 4759 C C . ASP C 1 10 ? 66.181 -4.422 52.852 1.00 20.01 10 ASP C C 1
ATOM 4760 O O . ASP C 1 10 ? 65.772 -5.252 53.655 1.00 21.96 10 ASP C O 1
ATOM 4765 N N . PHE C 1 11 ? 66.239 -3.143 53.124 1.00 19.67 11 PHE C N 1
ATOM 4766 C CA . PHE C 1 11 ? 65.853 -2.601 54.440 1.00 19.77 11 PHE C CA 1
ATOM 4767 C C . PHE C 1 11 ? 64.366 -2.260 54.546 1.00 22.60 11 PHE C C 1
ATOM 4768 O O . PHE C 1 11 ? 63.896 -1.708 55.595 1.00 24.68 11 PHE C O 1
ATOM 4776 N N . ASN C 1 12 ? 63.634 -2.463 53.452 1.00 22.43 12 ASN C N 1
ATOM 4777 C CA . ASN C 1 12 ? 62.267 -1.845 53.431 1.00 25.85 12 ASN C CA 1
ATOM 4778 C C . ASN C 1 12 ? 61.363 -2.439 54.518 1.00 26.32 12 ASN C C 1
ATOM 4779 O O . ASN C 1 12 ? 60.635 -1.692 55.185 1.00 27.27 12 ASN C O 1
ATOM 4784 N N . SER C 1 13 ? 61.474 -3.742 54.722 1.00 28.09 13 SER C N 1
ATOM 4785 C CA . SER C 1 13 ? 60.621 -4.452 55.712 1.00 30.84 13 SER C CA 1
ATOM 4786 C C . SER C 1 13 ? 60.957 -3.984 57.101 1.00 31.15 13 SER C C 1
ATOM 4787 O O . SER C 1 13 ? 60.082 -3.736 57.918 1.00 32.50 13 SER C O 1
ATOM 4790 N N . LEU C 1 14 ? 62.238 -3.779 57.341 1.00 29.28 14 LEU C N 1
ATOM 4791 C CA . LEU C 1 14 ? 62.693 -3.411 58.613 1.00 30.31 14 LEU C CA 1
ATOM 4792 C C . LEU C 1 14 ? 62.261 -2.015 58.959 1.00 29.75 14 LEU C C 1
ATOM 4793 O O . LEU C 1 14 ? 61.973 -1.734 60.127 1.00 30.89 14 LEU C O 1
ATOM 4798 N N . ILE C 1 15 ? 62.242 -1.118 57.973 1.00 29.48 15 ILE C N 1
ATOM 4799 C CA . ILE C 1 15 ? 61.843 0.247 58.138 1.00 31.87 15 ILE C CA 1
ATOM 4800 C C . ILE C 1 15 ? 60.348 0.297 58.477 1.00 35.41 15 ILE C C 1
ATOM 4801 O O . ILE C 1 15 ? 59.946 1.034 59.393 1.00 37.32 15 ILE C O 1
ATOM 4806 N N . GLU C 1 16 ? 59.568 -0.465 57.724 1.00 38.51 16 GLU C N 1
ATOM 4807 C CA . GLU C 1 16 ? 58.111 -0.583 57.945 1.00 42.37 16 GLU C CA 1
ATOM 4808 C C . GLU C 1 16 ? 57.814 -1.158 59.350 1.00 44.59 16 GLU C C 1
ATOM 4809 O O . GLU C 1 16 ? 57.192 -0.477 60.167 1.00 46.18 16 GLU C O 1
ATOM 4815 N N . LEU C 1 17 ? 58.260 -2.388 59.631 1.00 47.24 17 LEU C N 1
ATOM 4816 C CA . LEU C 1 17 ? 58.232 -2.958 60.996 1.00 49.39 17 LEU C CA 1
ATOM 4817 C C . LEU C 1 17 ? 58.460 -1.858 62.044 1.00 50.74 17 LEU C C 1
ATOM 4818 O O . LEU C 1 17 ? 57.691 -1.710 63.008 1.00 51.06 17 LEU C O 1
ATOM 4823 N N . SER C 1 18 ? 59.516 -1.082 61.834 1.00 52.15 18 SER C N 1
ATOM 4824 C CA . SER C 1 18 ? 59.901 -0.025 62.740 1.00 53.08 18 SER C CA 1
ATOM 4825 C C . SER C 1 18 ? 58.893 1.119 62.817 1.00 54.08 18 SER C C 1
ATOM 4826 O O . SER C 1 18 ? 58.658 1.641 63.898 1.00 53.76 18 SER C O 1
ATOM 4829 N N . LYS C 1 19 ? 58.306 1.528 61.696 1.00 55.31 19 LYS C N 1
ATOM 4830 C CA . LYS C 1 19 ? 57.301 2.594 61.752 1.00 56.84 19 LYS C CA 1
ATOM 4831 C C . LYS C 1 19 ? 55.984 2.091 62.393 1.00 57.93 19 LYS C C 1
ATOM 4832 O O . LYS C 1 19 ? 55.404 2.765 63.260 1.00 57.70 19 LYS C O 1
ATOM 4838 N N . SER C 1 20 ? 55.567 0.884 62.008 1.00 58.81 20 SER C N 1
ATOM 4839 C CA . SER C 1 20 ? 54.343 0.265 62.532 1.00 60.19 20 SER C CA 1
ATOM 4840 C C . SER C 1 20 ? 54.426 -0.197 64.006 1.00 60.74 20 SER C C 1
ATOM 4841 O O . SER C 1 20 ? 53.399 -0.485 64.610 1.00 60.99 20 SER C O 1
ATOM 4844 N N . ALA C 1 21 ? 55.624 -0.255 64.589 1.00 61.37 21 ALA C N 1
ATOM 4845 C CA . ALA C 1 21 ? 55.750 -0.521 66.031 1.00 62.03 21 ALA C CA 1
ATOM 4846 C C . ALA C 1 21 ? 55.382 0.707 66.899 1.00 62.63 21 ALA C C 1
ATOM 4847 O O . ALA C 1 21 ? 55.324 0.619 68.133 1.00 62.60 21 ALA C O 1
ATOM 4849 N N . GLY C 1 22 ? 55.120 1.840 66.247 1.00 62.85 22 GLY C N 1
ATOM 4850 C CA . GLY C 1 22 ? 54.625 3.039 66.924 1.00 63.25 22 GLY C CA 1
ATOM 4851 C C . GLY C 1 22 ? 55.714 3.851 67.581 1.00 63.92 22 GLY C C 1
ATOM 4852 O O . GLY C 1 22 ? 56.897 3.663 67.297 1.00 63.81 22 GLY C O 1
ATOM 4853 N N . ASP C 1 23 ? 55.320 4.753 68.473 1.00 64.49 23 ASP C N 1
ATOM 4854 C CA . ASP C 1 23 ? 56.289 5.584 69.190 1.00 65.30 23 ASP C CA 1
ATOM 4855 C C . ASP C 1 23 ? 56.898 4.825 70.391 1.00 65.26 23 ASP C C 1
ATOM 4856 O O . ASP C 1 23 ? 56.251 4.647 71.424 1.00 65.09 23 ASP C O 1
ATOM 4861 N N . MET C 1 24 ? 58.145 4.377 70.240 1.00 65.40 24 MET C N 1
ATOM 4862 C CA . MET C 1 24 ? 58.792 3.520 71.254 1.00 65.57 24 MET C CA 1
ATOM 4863 C C . MET C 1 24 ? 59.236 4.225 72.542 1.00 64.96 24 MET C C 1
ATOM 4864 O O . MET C 1 24 ? 59.367 3.577 73.594 1.00 65.07 24 MET C O 1
ATOM 4869 N N . THR C 1 25 ? 59.461 5.544 72.457 1.00 64.11 25 THR C N 1
ATOM 4870 C CA . THR C 1 25 ? 59.811 6.359 73.636 1.00 63.13 25 THR C CA 1
ATOM 4871 C C . THR C 1 25 ? 58.684 6.278 74.631 1.00 62.49 25 THR C C 1
ATOM 4872 O O . THR C 1 25 ? 58.862 6.539 75.819 1.00 62.76 25 THR C O 1
ATOM 4876 N N . LYS C 1 26 ? 57.525 5.904 74.109 1.00 61.88 26 LYS C N 1
ATOM 4877 C CA . LYS C 1 26 ? 56.290 5.773 74.865 1.00 61.52 26 LYS C CA 1
ATOM 4878 C C . LYS C 1 26 ? 56.374 4.695 75.964 1.00 60.05 26 LYS C C 1
ATOM 4879 O O . LYS C 1 26 ? 55.924 4.919 77.082 1.00 60.30 26 LYS C O 1
ATOM 4885 N N . ILE C 1 27 ? 56.983 3.549 75.644 1.00 58.50 27 ILE C N 1
ATOM 4886 C CA . ILE C 1 27 ? 57.022 2.376 76.545 1.00 56.17 27 ILE C CA 1
ATOM 4887 C C . ILE C 1 27 ? 58.207 2.369 77.550 1.00 54.85 27 ILE C C 1
ATOM 4888 O O . ILE C 1 27 ? 59.302 2.910 77.262 1.00 54.63 27 ILE C O 1
ATOM 4893 N N . GLU C 1 28 ? 57.947 1.809 78.734 1.00 52.04 28 GLU C N 1
ATOM 4894 C CA . GLU C 1 28 ? 58.903 1.758 79.850 1.00 50.71 28 GLU C CA 1
ATOM 4895 C C . GLU C 1 28 ? 60.221 1.014 79.518 1.00 48.54 28 GLU C C 1
ATOM 4896 O O . GLU C 1 28 ? 60.183 0.045 78.743 1.00 48.53 28 GLU C O 1
ATOM 4902 N N . PRO C 1 29 ? 61.373 1.432 80.129 1.00 46.54 29 PRO C N 1
ATOM 4903 C CA . PRO C 1 29 ? 62.722 0.874 79.754 1.00 44.66 29 PRO C CA 1
ATOM 4904 C C . PRO C 1 29 ? 62.890 -0.651 79.649 1.00 43.27 29 PRO C C 1
ATOM 4905 O O . PRO C 1 29 ? 63.241 -1.146 78.567 1.00 41.70 29 PRO C O 1
ATOM 4909 N N . ALA C 1 30 ? 62.667 -1.394 80.746 1.00 42.62 30 ALA C N 1
ATOM 4910 C CA . ALA C 1 30 ? 62.813 -2.877 80.735 1.00 41.37 30 ALA C CA 1
ATOM 4911 C C . ALA C 1 30 ? 61.881 -3.563 79.734 1.00 40.88 30 ALA C C 1
ATOM 4912 O O . ALA C 1 30 ? 62.296 -4.488 79.026 1.00 40.95 30 ALA C O 1
ATOM 4914 N N . MET C 1 31 ? 60.636 -3.083 79.632 1.00 39.91 31 MET C N 1
ATOM 4915 C CA . MET C 1 31 ? 59.689 -3.585 78.620 1.00 39.50 31 MET C CA 1
ATOM 4916 C C . MET C 1 31 ? 60.174 -3.422 77.177 1.00 37.49 31 MET C C 1
ATOM 4917 O O . MET C 1 31 ? 60.064 -4.330 76.384 1.00 37.56 31 MET C O 1
ATOM 4922 N N . LEU C 1 32 ? 60.680 -2.240 76.855 1.00 36.43 32 LEU C N 1
ATOM 4923 C CA . LEU C 1 32 ? 61.246 -1.935 75.540 1.00 34.02 32 LEU C CA 1
ATOM 4924 C C . LEU C 1 32 ? 62.469 -2.834 75.222 1.00 33.19 32 LEU C C 1
ATOM 4925 O O . LEU C 1 32 ? 62.564 -3.372 74.122 1.00 33.14 32 LEU C O 1
ATOM 4930 N N . ARG C 1 33 ? 63.343 -3.002 76.208 1.00 29.63 33 ARG C N 1
ATOM 4931 C CA . ARG C 1 33 ? 64.509 -3.891 76.076 1.00 29.87 33 ARG C CA 1
ATOM 4932 C C . ARG C 1 33 ? 64.039 -5.253 75.681 1.00 29.17 33 ARG C C 1
ATOM 4933 O O . ARG C 1 33 ? 64.525 -5.847 74.702 1.00 29.28 33 ARG C O 1
ATOM 4941 N N . ASN C 1 34 ? 63.078 -5.804 76.434 1.00 29.24 34 ASN C N 1
ATOM 4942 C CA . ASN C 1 34 ? 62.647 -7.147 76.107 1.00 29.90 34 ASN C CA 1
ATOM 4943 C C . ASN C 1 34 ? 62.034 -7.312 74.719 1.00 28.99 34 ASN C C 1
ATOM 4944 O O . ASN C 1 34 ? 62.240 -8.342 74.039 1.00 30.40 34 ASN C O 1
ATOM 4949 N N . PHE C 1 35 ? 61.235 -6.329 74.329 1.00 30.26 35 PHE C N 1
ATOM 4950 C CA . PHE C 1 35 ? 60.575 -6.339 73.037 1.00 32.33 35 PHE C CA 1
ATOM 4951 C C . PHE C 1 35 ? 61.645 -6.220 71.910 1.00 31.25 35 PHE C C 1
ATOM 4952 O O . PHE C 1 35 ? 61.523 -6.861 70.881 1.00 31.57 35 PHE C O 1
ATOM 4960 N N . LEU C 1 36 ? 62.661 -5.394 72.126 1.00 33.09 36 LEU C N 1
ATOM 4961 C CA . LEU C 1 36 ? 63.711 -5.194 71.083 1.00 32.00 36 LEU C CA 1
ATOM 4962 C C . LEU C 1 36 ? 64.584 -6.428 70.956 1.00 30.34 36 LEU C C 1
ATOM 4963 O O . LEU C 1 36 ? 64.884 -6.874 69.873 1.00 29.64 36 LEU C O 1
ATOM 4968 N N . ASP C 1 37 ? 64.930 -7.024 72.090 1.00 28.93 37 ASP C N 1
ATOM 4969 C CA . ASP C 1 37 ? 65.683 -8.255 72.070 1.00 29.09 37 ASP C CA 1
ATOM 4970 C C . ASP C 1 37 ? 64.898 -9.359 71.387 1.00 29.75 37 ASP C C 1
ATOM 4971 O O . ASP C 1 37 ? 65.455 -10.133 70.599 1.00 28.34 37 ASP C O 1
ATOM 4976 N N . GLU C 1 38 ? 63.600 -9.466 71.699 1.00 31.74 38 GLU C N 1
ATOM 4977 C CA . GLU C 1 38 ? 62.822 -10.581 71.147 1.00 35.41 38 GLU C CA 1
ATOM 4978 C C . GLU C 1 38 ? 62.623 -10.365 69.659 1.00 34.93 38 GLU C C 1
ATOM 4979 O O . GLU C 1 38 ? 62.694 -11.305 68.914 1.00 34.37 38 GLU C O 1
ATOM 4985 N N . SER C 1 39 ? 62.456 -9.108 69.245 1.00 37.17 39 SER C N 1
ATOM 4986 C CA . SER C 1 39 ? 62.397 -8.780 67.807 1.00 38.37 39 SER C CA 1
ATOM 4987 C C . SER C 1 39 ? 63.637 -9.277 67.057 1.00 38.44 39 SER C C 1
ATOM 4988 O O . SER C 1 39 ? 63.519 -9.790 65.940 1.00 38.13 39 SER C O 1
ATOM 4991 N N . SER C 1 40 ? 64.832 -9.117 67.635 1.00 37.49 40 SER C N 1
ATOM 4992 C CA . SER C 1 40 ? 66.011 -9.555 66.896 1.00 39.07 40 SER C CA 1
ATOM 4993 C C . SER C 1 40 ? 66.189 -11.076 66.872 1.00 40.23 40 SER C C 1
ATOM 4994 O O . SER C 1 40 ? 66.549 -11.653 65.827 1.00 40.80 40 SER C O 1
ATOM 4997 N N . LEU C 1 41 ? 65.848 -11.730 67.981 1.00 40.65 41 LEU C N 1
ATOM 4998 C CA . LEU C 1 41 ? 65.831 -13.200 68.062 1.00 41.98 41 LEU C CA 1
ATOM 4999 C C . LEU C 1 41 ? 64.978 -13.891 66.974 1.00 42.76 41 LEU C C 1
ATOM 5000 O O . LEU C 1 41 ? 65.356 -14.962 66.448 1.00 43.06 41 LEU C O 1
ATOM 5005 N N . SER C 1 42 ? 63.862 -13.256 66.632 1.00 44.33 42 SER C N 1
ATOM 5006 C CA . SER C 1 42 ? 62.968 -13.702 65.536 1.00 46.27 42 SER C CA 1
ATOM 5007 C C . SER C 1 42 ? 63.613 -13.529 64.177 1.00 46.20 42 SER C C 1
ATOM 5008 O O . SER C 1 42 ? 63.598 -14.434 63.373 1.00 47.54 42 SER C O 1
ATOM 5011 N N . SER C 1 43 ? 64.185 -12.361 63.901 1.00 46.42 43 SER C N 1
ATOM 5012 C CA . SER C 1 43 ? 64.832 -12.161 62.603 1.00 45.78 43 SER C CA 1
ATOM 5013 C C . SER C 1 43 ? 65.932 -13.211 62.268 1.00 43.85 43 SER C C 1
ATOM 5014 O O . SER C 1 43 ? 66.317 -13.314 61.096 1.00 45.08 43 SER C O 1
ATOM 5017 N N . ARG C 1 44 ? 66.371 -14.012 63.263 1.00 40.68 44 ARG C N 1
ATOM 5018 C CA . ARG C 1 44 ? 67.543 -14.912 63.175 1.00 37.07 44 ARG C CA 1
ATOM 5019 C C . ARG C 1 44 ? 67.564 -15.931 62.032 1.00 35.71 44 ARG C C 1
ATOM 5020 O O . ARG C 1 44 ? 66.604 -16.707 61.854 1.00 35.74 44 ARG C O 1
ATOM 5028 N N . GLY C 1 45 ? 68.687 -15.978 61.319 1.00 33.45 45 GLY C N 1
ATOM 5029 C CA . GLY C 1 45 ? 68.986 -17.036 60.335 1.00 31.85 45 GLY C CA 1
ATOM 5030 C C . GLY C 1 45 ? 69.615 -18.262 60.963 1.00 30.66 45 GLY C C 1
ATOM 5031 O O . GLY C 1 45 ? 69.751 -18.365 62.201 1.00 29.41 45 GLY C O 1
ATOM 5032 N N . ALA C 1 46 ? 70.029 -19.197 60.135 1.00 30.88 46 ALA C N 1
ATOM 5033 C CA . ALA C 1 46 ? 70.762 -20.342 60.639 1.00 30.49 46 ALA C CA 1
ATOM 5034 C C . ALA C 1 46 ? 72.179 -19.926 61.084 1.00 30.19 46 ALA C C 1
ATOM 5035 O O . ALA C 1 46 ? 72.927 -19.272 60.331 1.00 27.79 46 ALA C O 1
ATOM 5037 N N . PRO C 1 47 ? 72.533 -20.240 62.349 1.00 29.85 47 PRO C N 1
ATOM 5038 C CA . PRO C 1 47 ? 73.865 -19.929 62.890 1.00 28.54 47 PRO C CA 1
ATOM 5039 C C . PRO C 1 47 ? 74.963 -20.595 62.110 1.00 27.38 47 PRO C C 1
ATOM 5040 O O . PRO C 1 47 ? 74.871 -21.779 61.738 1.00 28.50 47 PRO C O 1
ATOM 5044 N N . VAL C 1 48 ? 75.992 -19.821 61.792 1.00 25.78 48 VAL C N 1
ATOM 5045 C CA . VAL C 1 48 ? 77.190 -20.296 61.213 1.00 24.73 48 VAL C CA 1
ATOM 5046 C C . VAL C 1 48 ? 77.920 -21.237 62.189 1.00 26.02 48 VAL C C 1
ATOM 5047 O O . VAL C 1 48 ? 78.017 -20.910 63.379 1.00 24.44 48 VAL C O 1
ATOM 5051 N N . GLU C 1 49 ? 78.435 -22.366 61.697 1.00 26.32 49 GLU C N 1
ATOM 5052 C CA . GLU C 1 49 ? 79.084 -23.325 62.563 1.00 26.76 49 GLU C CA 1
ATOM 5053 C C . GLU C 1 49 ? 80.528 -22.874 62.897 1.00 25.33 49 GLU C C 1
ATOM 5054 O O . GLU C 1 49 ? 81.290 -22.425 62.033 1.00 25.96 49 GLU C O 1
ATOM 5060 N N . ILE C 1 50 ? 80.884 -22.929 64.173 1.00 22.16 50 ILE C N 1
ATOM 5061 C CA . ILE C 1 50 ? 82.222 -22.551 64.650 1.00 22.84 50 ILE C CA 1
ATOM 5062 C C . ILE C 1 50 ? 82.870 -23.706 65.403 1.00 24.08 50 ILE C C 1
ATOM 5063 O O . ILE C 1 50 ? 82.208 -24.299 66.236 1.00 27.92 50 ILE C O 1
ATOM 5068 N N . LYS C 1 51 ? 84.163 -23.915 65.210 1.00 26.01 51 LYS C N 1
ATOM 5069 C CA . LYS C 1 51 ? 84.855 -25.081 65.823 1.00 26.46 51 LYS C CA 1
ATOM 5070 C C . LYS C 1 51 ? 84.757 -25.091 67.374 1.00 28.21 51 LYS C C 1
ATOM 5071 O O . LYS C 1 51 ? 84.395 -26.125 67.978 1.00 27.74 51 LYS C O 1
ATOM 5077 N N . GLU C 1 52 ? 85.067 -23.945 68.013 1.00 26.50 52 GLU C N 1
ATOM 5078 C CA . GLU C 1 52 ? 85.108 -23.867 69.512 1.00 25.11 52 GLU C CA 1
ATOM 5079 C C . GLU C 1 52 ? 84.314 -22.653 70.013 1.00 25.90 52 GLU C C 1
ATOM 5080 O O . GLU C 1 52 ? 84.565 -21.506 69.564 1.00 25.33 52 GLU C O 1
ATOM 5086 N N . ILE C 1 53 ? 83.296 -22.893 70.811 1.00 23.48 53 ILE C N 1
ATOM 5087 C CA . ILE C 1 53 ? 82.690 -21.817 71.529 1.00 23.03 53 ILE C CA 1
ATOM 5088 C C . ILE C 1 53 ? 82.883 -22.103 73.040 1.00 23.80 53 ILE C C 1
ATOM 5089 O O . ILE C 1 53 ? 82.686 -23.258 73.504 1.00 25.31 53 ILE C O 1
ATOM 5094 N N . LYS C 1 54 ? 83.242 -21.073 73.822 1.00 24.19 54 LYS C N 1
ATOM 5095 C CA . LYS C 1 54 ? 83.453 -21.277 75.296 1.00 24.74 54 LYS C CA 1
ATOM 5096 C C . LYS C 1 54 ? 82.870 -20.101 76.051 1.00 25.47 54 LYS C C 1
ATOM 5097 O O . LYS C 1 54 ? 83.036 -18.921 75.629 1.00 26.72 54 LYS C O 1
ATOM 5103 N N . ASP C 1 55 ? 82.266 -20.394 77.193 1.00 23.85 55 ASP C N 1
ATOM 5104 C CA . ASP C 1 55 ? 81.633 -19.357 78.042 1.00 25.31 55 ASP C CA 1
ATOM 5105 C C . ASP C 1 55 ? 82.583 -19.035 79.215 1.00 24.66 55 ASP C C 1
ATOM 5106 O O . ASP C 1 55 ? 83.183 -19.940 79.809 1.00 24.89 55 ASP C O 1
ATOM 5111 N N . TYR C 1 56 ? 82.704 -17.726 79.527 1.00 23.03 56 TYR C N 1
ATOM 5112 C CA . TYR C 1 56 ? 83.529 -17.224 80.610 1.00 23.30 56 TYR C CA 1
ATOM 5113 C C . TYR C 1 56 ? 82.760 -16.283 81.518 1.00 23.76 56 TYR C C 1
ATOM 5114 O O . TYR C 1 56 ? 81.726 -15.715 81.166 1.00 21.58 56 TYR C O 1
ATOM 5123 N N . LYS C 1 57 ? 83.289 -16.156 82.767 1.00 21.55 57 LYS C N 1
ATOM 5124 C CA . LYS C 1 57 ? 82.753 -15.204 83.745 1.00 24.17 57 LYS C CA 1
ATOM 5125 C C . LYS C 1 57 ? 83.927 -14.288 83.925 1.00 23.43 57 LYS C C 1
ATOM 5126 O O . LYS C 1 57 ? 85.011 -14.716 84.316 1.00 27.68 57 LYS C O 1
ATOM 5132 N N . ILE C 1 58 ? 83.738 -13.012 83.605 1.00 22.75 58 ILE C N 1
ATOM 5133 C CA . ILE C 1 58 ? 84.741 -12.011 83.776 1.00 20.17 58 ILE C CA 1
ATOM 5134 C C . ILE C 1 58 ? 84.509 -11.314 85.168 1.00 20.40 58 ILE C C 1
ATOM 5135 O O . ILE C 1 58 ? 83.515 -10.596 85.366 1.00 20.27 58 ILE C O 1
ATOM 5140 N N . LYS C 1 59 ? 85.423 -11.637 86.100 1.00 19.91 59 LYS C N 1
ATOM 5141 C CA . LYS C 1 59 ? 85.255 -11.290 87.531 1.00 21.55 59 LYS C CA 1
ATOM 5142 C C . LYS C 1 59 ? 85.948 -9.988 87.859 1.00 19.54 59 LYS C C 1
ATOM 5143 O O . LYS C 1 59 ? 87.177 -9.913 88.070 1.00 20.24 59 LYS C O 1
ATOM 5149 N N . LEU C 1 60 ? 85.153 -8.926 87.752 1.00 18.79 60 LEU C N 1
ATOM 5150 C CA . LEU C 1 60 ? 85.688 -7.549 87.883 1.00 20.16 60 LEU C CA 1
ATOM 5151 C C . LEU C 1 60 ? 85.313 -7.090 89.333 1.00 18.39 60 LEU C C 1
ATOM 5152 O O . LEU C 1 60 ? 84.512 -7.715 89.982 1.00 21.50 60 LEU C O 1
ATOM 5157 N N . ASP C 1 61 ? 85.881 -5.939 89.708 1.00 21.63 61 ASP C N 1
ATOM 5158 C CA . ASP C 1 61 ? 85.773 -5.232 91.013 1.00 23.51 61 ASP C CA 1
ATOM 5159 C C . ASP C 1 61 ? 84.320 -4.853 91.116 1.00 25.77 61 ASP C C 1
ATOM 5160 O O . ASP C 1 61 ? 83.802 -3.920 90.425 1.00 24.43 61 ASP C O 1
ATOM 5165 N N . GLY C 1 62 ? 83.587 -5.659 91.855 1.00 24.19 62 GLY C N 1
ATOM 5166 C CA . GLY C 1 62 ? 82.208 -5.368 92.183 1.00 24.21 62 GLY C CA 1
ATOM 5167 C C . GLY C 1 62 ? 81.110 -5.813 91.248 1.00 25.89 62 GLY C C 1
ATOM 5168 O O . GLY C 1 62 ? 79.912 -5.576 91.514 1.00 26.87 62 GLY C O 1
ATOM 5169 N N . ARG C 1 63 ? 81.468 -6.518 90.137 1.00 24.50 63 ARG C N 1
ATOM 5170 C CA . ARG C 1 63 ? 80.408 -7.158 89.298 1.00 21.63 63 ARG C CA 1
ATOM 5171 C C . ARG C 1 63 ? 81.080 -8.173 88.383 1.00 21.30 63 ARG C C 1
ATOM 5172 O O . ARG C 1 63 ? 82.246 -8.018 88.108 1.00 20.13 63 ARG C O 1
ATOM 5180 N N . THR C 1 64 ? 80.321 -9.127 87.894 1.00 20.92 64 THR C N 1
ATOM 5181 C CA . THR C 1 64 ? 80.869 -10.191 87.040 1.00 21.40 64 THR C CA 1
ATOM 5182 C C . THR C 1 64 ? 80.086 -10.091 85.727 1.00 21.47 64 THR C C 1
ATOM 5183 O O . THR C 1 64 ? 78.862 -10.000 85.730 1.00 23.55 64 THR C O 1
ATOM 5187 N N . LEU C 1 65 ? 80.830 -10.111 84.636 1.00 20.64 65 LEU C N 1
ATOM 5188 C CA . LEU C 1 65 ? 80.187 -10.082 83.284 1.00 20.67 65 LEU C CA 1
ATOM 5189 C C . LEU C 1 65 ? 80.280 -11.457 82.640 1.00 20.61 65 LEU C C 1
ATOM 5190 O O . LEU C 1 65 ? 81.350 -12.065 82.701 1.00 23.02 65 LEU C O 1
ATOM 5195 N N . ASN C 1 66 ? 79.238 -11.826 81.896 1.00 20.61 66 ASN C N 1
ATOM 5196 C CA . ASN C 1 66 ? 79.360 -12.988 80.991 1.00 22.28 66 ASN C CA 1
ATOM 5197 C C . ASN C 1 66 ? 80.139 -12.579 79.758 1.00 21.23 66 ASN C C 1
ATOM 5198 O O . ASN C 1 66 ? 80.012 -11.414 79.290 1.00 19.72 66 ASN C O 1
ATOM 5203 N N . ALA C 1 67 ? 80.916 -13.514 79.235 1.00 20.79 67 ALA C N 1
ATOM 5204 C CA . ALA C 1 67 ? 81.629 -13.358 77.963 1.00 19.31 67 ALA C CA 1
ATOM 5205 C C . ALA C 1 67 ? 81.555 -14.696 77.173 1.00 21.68 67 ALA C C 1
ATOM 5206 O O . ALA C 1 67 ? 81.635 -15.774 77.750 1.00 21.17 67 ALA C O 1
ATOM 5208 N N . ARG C 1 68 ? 81.431 -14.642 75.849 1.00 17.86 68 ARG C N 1
ATOM 5209 C CA . ARG C 1 68 ? 81.477 -15.880 75.088 1.00 18.13 68 ARG C CA 1
ATOM 5210 C C . ARG C 1 68 ? 82.524 -15.736 74.009 1.00 17.29 68 ARG C C 1
ATOM 5211 O O . ARG C 1 68 ? 82.534 -14.700 73.278 1.00 17.50 68 ARG C O 1
ATOM 5219 N N . MET C 1 69 ? 83.392 -16.742 73.896 1.00 17.57 69 MET C N 1
ATOM 5220 C CA . MET C 1 69 ? 84.499 -16.713 72.942 1.00 17.03 69 MET C CA 1
ATOM 5221 C C . MET C 1 69 ? 84.143 -17.649 71.817 1.00 18.88 69 MET C C 1
ATOM 5222 O O . MET C 1 69 ? 83.651 -18.793 72.040 1.00 19.70 69 MET C O 1
ATOM 5227 N N . TYR C 1 70 ? 84.349 -17.140 70.590 1.00 16.43 70 TYR C N 1
ATOM 5228 C CA . TYR C 1 70 ? 84.101 -17.939 69.302 1.00 17.42 70 TYR C CA 1
ATOM 5229 C C . TYR C 1 70 ? 85.415 -18.021 68.613 1.00 18.99 70 TYR C C 1
ATOM 5230 O O . TYR C 1 70 ? 86.087 -17.018 68.401 1.00 18.10 70 TYR C O 1
ATOM 5239 N N . ASP C 1 71 ? 85.839 -19.266 68.243 1.00 21.10 71 ASP C N 1
ATOM 5240 C CA . ASP C 1 71 ? 87.092 -19.476 67.646 1.00 22.68 71 ASP C CA 1
ATOM 5241 C C . ASP C 1 71 ? 86.921 -20.559 66.569 1.00 25.97 71 ASP C C 1
ATOM 5242 O O . ASP C 1 71 ? 86.699 -21.764 66.900 1.00 24.05 71 ASP C O 1
ATOM 5247 N N . ASP C 1 72 ? 86.943 -20.157 65.309 1.00 25.06 72 ASP C N 1
ATOM 5248 C CA . ASP C 1 72 ? 86.885 -21.158 64.229 1.00 26.96 72 ASP C CA 1
ATOM 5249 C C . ASP C 1 72 ? 88.213 -21.645 63.686 1.00 28.20 72 ASP C C 1
ATOM 5250 O O . ASP C 1 72 ? 88.208 -22.472 62.750 1.00 30.54 72 ASP C O 1
ATOM 5255 N N . ASN C 1 73 ? 89.342 -21.224 64.266 1.00 27.13 73 ASN C N 1
ATOM 5256 C CA . ASN C 1 73 ? 90.630 -21.320 63.610 1.00 29.23 73 ASN C CA 1
ATOM 5257 C C . ASN C 1 73 ? 91.809 -21.466 64.592 1.00 28.57 73 ASN C C 1
ATOM 5258 O O . ASN C 1 73 ? 92.926 -21.082 64.268 1.00 29.05 73 ASN C O 1
ATOM 5263 N N . ASN C 1 74 ? 91.537 -22.029 65.778 1.00 28.23 74 ASN C N 1
ATOM 5264 C CA . ASN C 1 74 ? 92.568 -22.154 66.845 1.00 29.23 74 ASN C CA 1
ATOM 5265 C C . ASN C 1 74 ? 93.474 -20.907 66.910 1.00 27.51 74 ASN C C 1
ATOM 5266 O O . ASN C 1 74 ? 94.729 -20.970 66.884 1.00 28.44 74 ASN C O 1
ATOM 5271 N N . ALA C 1 75 ? 92.840 -19.721 66.931 1.00 26.38 75 ALA C N 1
ATOM 5272 C CA . ALA C 1 75 ? 93.554 -18.476 66.667 1.00 26.38 75 ALA C CA 1
ATOM 5273 C C . ALA C 1 75 ? 94.488 -17.993 67.773 1.00 26.56 75 ALA C C 1
ATOM 5274 O O . ALA C 1 75 ? 94.145 -18.107 68.919 1.00 28.91 75 ALA C O 1
ATOM 5276 N N . LYS C 1 76 ? 95.627 -17.420 67.410 1.00 26.75 76 LYS C N 1
ATOM 5277 C CA . LYS C 1 76 ? 96.612 -16.878 68.354 1.00 27.19 76 LYS C CA 1
ATOM 5278 C C . LYS C 1 76 ? 96.073 -15.576 68.978 1.00 26.33 76 LYS C C 1
ATOM 5279 O O . LYS C 1 76 ? 96.336 -15.259 70.128 1.00 27.50 76 LYS C O 1
ATOM 5285 N N . SER C 1 77 ? 95.272 -14.822 68.204 1.00 23.06 77 SER C N 1
ATOM 5286 C CA . SER C 1 77 ? 94.827 -13.429 68.610 1.00 20.54 77 SER C CA 1
ATOM 5287 C C . SER C 1 77 ? 93.327 -13.261 68.739 1.00 18.55 77 SER C C 1
ATOM 5288 O O . SER C 1 77 ? 92.556 -14.147 68.346 1.00 18.68 77 SER C O 1
ATOM 5291 N N . ALA C 1 78 ? 92.887 -12.142 69.330 1.00 17.35 78 ALA C N 1
ATOM 5292 C CA . ALA C 1 78 ? 91.507 -12.026 69.643 1.00 17.21 78 ALA C CA 1
ATOM 5293 C C . ALA C 1 78 ? 91.013 -10.602 69.463 1.00 16.29 78 ALA C C 1
ATOM 5294 O O . ALA C 1 78 ? 91.793 -9.661 69.520 1.00 15.91 78 ALA C O 1
ATOM 5296 N N . ILE C 1 79 ? 89.713 -10.502 69.210 1.00 15.03 79 ILE C N 1
ATOM 5297 C CA . ILE C 1 79 ? 89.045 -9.203 69.284 1.00 14.80 79 ILE C CA 1
ATOM 5298 C C . ILE C 1 79 ? 88.007 -9.289 70.365 1.00 15.40 79 ILE C C 1
ATOM 5299 O O . ILE C 1 79 ? 87.177 -10.208 70.448 1.00 17.36 79 ILE C O 1
ATOM 5304 N N . LEU C 1 80 ? 88.008 -8.322 71.302 1.00 14.91 80 LEU C N 1
ATOM 5305 C CA . LEU C 1 80 ? 86.961 -8.185 72.235 1.00 15.78 80 LEU C CA 1
ATOM 5306 C C . LEU C 1 80 ? 85.824 -7.371 71.631 1.00 14.66 80 LEU C C 1
ATOM 5307 O O . LEU C 1 80 ? 86.072 -6.273 71.078 1.00 15.29 80 LEU C O 1
ATOM 5312 N N . TYR C 1 81 ? 84.643 -7.930 71.655 1.00 13.99 81 TYR C N 1
ATOM 5313 C CA . TYR C 1 81 ? 83.515 -7.327 70.967 1.00 15.36 81 TYR C CA 1
ATOM 5314 C C . TYR C 1 81 ? 82.479 -6.831 71.965 1.00 14.70 81 TYR C C 1
ATOM 5315 O O . TYR C 1 81 ? 81.951 -7.615 72.790 1.00 15.68 81 TYR C O 1
ATOM 5324 N N . TYR C 1 82 ? 82.097 -5.545 71.815 1.00 14.26 82 TYR C N 1
ATOM 5325 C CA . TYR C 1 82 ? 81.054 -4.973 72.653 1.00 14.12 82 TYR C CA 1
ATOM 5326 C C . TYR C 1 82 ? 79.837 -4.695 71.767 1.00 15.35 82 TYR C C 1
ATOM 5327 O O . TYR C 1 82 ? 79.878 -3.862 70.882 1.00 14.66 82 TYR C O 1
ATOM 5336 N N . HIS C 1 83 ? 78.760 -5.371 72.123 1.00 16.17 83 HIS C N 1
ATOM 5337 C CA . HIS C 1 83 ? 77.509 -5.328 71.337 1.00 14.32 83 HIS C CA 1
ATOM 5338 C C . HIS C 1 83 ? 76.830 -3.935 71.388 1.00 16.11 83 HIS C C 1
ATOM 5339 O O . HIS C 1 83 ? 77.081 -3.126 72.309 1.00 17.24 83 HIS C O 1
ATOM 5346 N N . GLY C 1 84 ? 76.030 -3.620 70.356 1.00 15.06 84 GLY C N 1
ATOM 5347 C CA . GLY C 1 84 ? 75.254 -2.388 70.333 1.00 17.39 84 GLY C CA 1
ATOM 5348 C C . GLY C 1 84 ? 73.889 -2.548 70.986 1.00 18.31 84 GLY C C 1
ATOM 5349 O O . GLY C 1 84 ? 73.638 -3.594 71.608 1.00 18.41 84 GLY C O 1
ATOM 5350 N N . GLY C 1 85 ? 73.029 -1.566 70.814 1.00 17.77 85 GLY C N 1
ATOM 5351 C CA . GLY C 1 85 ? 71.658 -1.613 71.481 1.00 18.78 85 GLY C CA 1
ATOM 5352 C C . GLY C 1 85 ? 71.449 -0.356 72.272 1.00 19.89 85 GLY C C 1
ATOM 5353 O O . GLY C 1 85 ? 70.609 -0.325 73.214 1.00 19.92 85 GLY C O 1
ATOM 5354 N N . GLY C 1 86 ? 72.141 0.731 71.936 1.00 18.92 86 GLY C N 1
ATOM 5355 C CA . GLY C 1 86 ? 71.872 2.005 72.563 1.00 17.78 86 GLY C CA 1
ATOM 5356 C C . GLY C 1 86 ? 72.156 2.168 74.053 1.00 17.83 86 GLY C C 1
ATOM 5357 O O . GLY C 1 86 ? 71.761 3.155 74.673 1.00 22.05 86 GLY C O 1
ATOM 5358 N N . PHE C 1 87 ? 72.892 1.213 74.593 1.00 19.19 87 PHE C N 1
ATOM 5359 C CA . PHE C 1 87 ? 73.182 1.044 76.050 1.00 19.17 87 PHE C CA 1
ATOM 5360 C C . PHE C 1 87 ? 71.970 0.441 76.781 1.00 21.40 87 PHE C C 1
ATOM 5361 O O . PHE C 1 87 ? 72.057 0.256 77.973 1.00 22.64 87 PHE C O 1
ATOM 5369 N N . LEU C 1 88 ? 70.886 0.145 76.070 1.00 21.77 88 LEU C N 1
ATOM 5370 C CA . LEU C 1 88 ? 69.669 -0.281 76.757 1.00 23.66 88 LEU C CA 1
ATOM 5371 C C . LEU C 1 88 ? 69.484 -1.766 76.522 1.00 23.25 88 LEU C C 1
ATOM 5372 O O . LEU C 1 88 ? 69.082 -2.490 77.413 1.00 23.17 88 LEU C O 1
ATOM 5377 N N . PHE C 1 89 ? 69.727 -2.230 75.282 1.00 20.21 89 PHE C N 1
ATOM 5378 C CA . PHE C 1 89 ? 69.396 -3.609 74.964 1.00 20.93 89 PHE C CA 1
ATOM 5379 C C . PHE C 1 89 ? 70.537 -4.281 74.266 1.00 18.79 89 PHE C C 1
ATOM 5380 O O . PHE C 1 89 ? 71.687 -3.732 74.258 1.00 19.80 89 PHE C O 1
ATOM 5388 N N . GLY C 1 90 ? 70.303 -5.466 73.729 1.00 18.39 90 GLY C N 1
ATOM 5389 C CA . GLY C 1 90 ? 71.391 -6.368 73.250 1.00 19.06 90 GLY C CA 1
ATOM 5390 C C . GLY C 1 90 ? 71.997 -7.241 74.344 1.00 20.26 90 GLY C C 1
ATOM 5391 O O . GLY C 1 90 ? 72.017 -6.878 75.513 1.00 21.10 90 GLY C O 1
ATOM 5392 N N . ASN C 1 91 ? 72.465 -8.417 73.975 1.00 20.51 91 ASN C N 1
ATOM 5393 C CA . ASN C 1 91 ? 73.121 -9.301 74.907 1.00 20.30 91 ASN C CA 1
ATOM 5394 C C . ASN C 1 91 ? 73.827 -10.359 74.069 1.00 21.78 91 ASN C C 1
ATOM 5395 O O . ASN C 1 91 ? 73.770 -10.350 72.818 1.00 19.04 91 ASN C O 1
ATOM 5400 N N . ILE C 1 92 ? 74.514 -11.266 74.731 1.00 18.11 92 ILE C N 1
ATOM 5401 C CA . ILE C 1 92 ? 75.248 -12.352 74.008 1.00 19.26 92 ILE C CA 1
ATOM 5402 C C . ILE C 1 92 ? 74.285 -13.187 73.113 1.00 19.96 92 ILE C C 1
ATOM 5403 O O . ILE C 1 92 ? 74.634 -13.516 71.962 1.00 19.35 92 ILE C O 1
ATOM 5408 N N . GLU C 1 93 ? 73.088 -13.483 73.611 1.00 21.05 93 GLU C N 1
ATOM 5409 C CA . GLU C 1 93 ? 72.140 -14.270 72.837 1.00 22.90 93 GLU C CA 1
ATOM 5410 C C . GLU C 1 93 ? 71.709 -13.591 71.530 1.00 21.52 93 GLU C C 1
ATOM 5411 O O . GLU C 1 93 ? 71.753 -14.211 70.474 1.00 21.80 93 GLU C O 1
ATOM 5417 N N . THR C 1 94 ? 71.315 -12.343 71.644 1.00 20.68 94 THR C N 1
ATOM 5418 C CA . THR C 1 94 ? 70.897 -11.608 70.396 1.00 20.09 94 THR C CA 1
ATOM 5419 C C . THR C 1 94 ? 72.040 -11.339 69.415 1.00 20.21 94 THR C C 1
ATOM 5420 O O . THR C 1 94 ? 71.773 -11.288 68.183 1.00 20.44 94 THR C O 1
ATOM 5424 N N . TYR C 1 95 ? 73.270 -11.297 69.902 1.00 18.59 95 TYR C N 1
ATOM 5425 C CA . TYR C 1 95 ? 74.477 -11.084 69.060 1.00 18.56 95 TYR C CA 1
ATOM 5426 C C . TYR C 1 95 ? 75.154 -12.372 68.593 1.00 18.71 95 TYR C C 1
ATOM 5427 O O . TYR C 1 95 ? 76.186 -12.364 67.905 1.00 17.34 95 TYR C O 1
ATOM 5436 N N . ASP C 1 96 ? 74.635 -13.535 69.057 1.00 18.24 96 ASP C N 1
ATOM 5437 C CA . ASP C 1 96 ? 75.325 -14.793 68.802 1.00 18.49 96 ASP C CA 1
ATOM 5438 C C . ASP C 1 96 ? 75.546 -15.141 67.274 1.00 16.66 96 ASP C C 1
ATOM 5439 O O . ASP C 1 96 ? 76.632 -15.505 66.881 1.00 17.52 96 ASP C O 1
ATOM 5444 N N . ASN C 1 97 ? 74.500 -14.961 66.493 1.00 17.87 97 ASN C N 1
ATOM 5445 C CA . ASN C 1 97 ? 74.630 -15.290 65.060 1.00 17.07 97 ASN C CA 1
ATOM 5446 C C . ASN C 1 97 ? 75.692 -14.314 64.456 1.00 16.40 97 ASN C C 1
ATOM 5447 O O . ASN C 1 97 ? 76.552 -14.719 63.681 1.00 18.19 97 ASN C O 1
ATOM 5452 N N . TYR C 1 98 ? 75.592 -13.044 64.835 1.00 17.67 98 TYR C N 1
ATOM 5453 C CA . TYR C 1 98 ? 76.533 -12.065 64.237 1.00 15.85 98 TYR C CA 1
ATOM 5454 C C . TYR C 1 98 ? 78.023 -12.332 64.669 1.00 14.94 98 TYR C C 1
ATOM 5455 O O . TYR C 1 98 ? 78.978 -12.261 63.882 1.00 14.98 98 TYR C O 1
ATOM 5464 N N . CYS C 1 99 ? 78.213 -12.617 65.964 1.00 16.34 99 CYS C N 1
ATOM 5465 C CA . CYS C 1 99 ? 79.537 -12.951 66.427 1.00 16.41 99 CYS C CA 1
ATOM 5466 C C . CYS C 1 99 ? 80.101 -14.236 65.811 1.00 17.43 99 CYS C C 1
ATOM 5467 O O . CYS C 1 99 ? 81.292 -14.279 65.523 1.00 17.12 99 CYS C O 1
ATOM 5470 N N . ARG C 1 100 ? 79.240 -15.262 65.578 1.00 16.82 100 ARG C N 1
ATOM 5471 C CA . ARG C 1 100 ? 79.720 -16.409 64.844 1.00 18.71 100 ARG C CA 1
ATOM 5472 C C . ARG C 1 100 ? 80.196 -16.024 63.439 1.00 15.91 100 ARG C C 1
ATOM 5473 O O . ARG C 1 100 ? 81.265 -16.475 63.038 1.00 16.86 100 ARG C O 1
ATOM 5481 N N . PHE C 1 101 ? 79.410 -15.168 62.752 1.00 16.98 101 PHE C N 1
ATOM 5482 C CA . PHE C 1 101 ? 79.774 -14.659 61.422 1.00 14.97 101 PHE C CA 1
ATOM 5483 C C . PHE C 1 101 ? 81.121 -13.945 61.438 1.00 14.98 101 PHE C C 1
ATOM 5484 O O . PHE C 1 101 ? 82.046 -14.252 60.716 1.00 15.36 101 PHE C O 1
ATOM 5492 N N . LEU C 1 102 ? 81.299 -13.007 62.439 1.00 14.63 102 LEU C N 1
ATOM 5493 C CA . LEU C 1 102 ? 82.637 -12.390 62.614 1.00 15.10 102 LEU C CA 1
ATOM 5494 C C . LEU C 1 102 ? 83.804 -13.367 62.823 1.00 15.30 102 LEU C C 1
ATOM 5495 O O . LEU C 1 102 ? 84.866 -13.201 62.272 1.00 16.82 102 LEU C O 1
ATOM 5500 N N . ALA C 1 103 ? 83.592 -14.403 63.670 1.00 16.27 103 ALA C N 1
ATOM 5501 C CA . ALA C 1 103 ? 84.647 -15.364 63.890 1.00 16.72 103 ALA C CA 1
ATOM 5502 C C . ALA C 1 103 ? 84.989 -16.204 62.674 1.00 14.37 103 ALA C C 1
ATOM 5503 O O . ALA C 1 103 ? 86.150 -16.339 62.364 1.00 17.25 103 ALA C O 1
ATOM 5505 N N . LYS C 1 104 ? 83.952 -16.594 61.959 1.00 17.60 104 LYS C N 1
ATOM 5506 C CA . LYS C 1 104 ? 84.093 -17.394 60.694 1.00 17.31 104 LYS C CA 1
ATOM 5507 C C . LYS C 1 104 ? 84.854 -16.541 59.684 1.00 18.41 104 LYS C C 1
ATOM 5508 O O . LYS C 1 104 ? 85.804 -17.030 59.074 1.00 17.90 104 LYS C O 1
ATOM 5514 N N . GLU C 1 105 ? 84.457 -15.265 59.549 1.00 16.80 105 GLU C N 1
ATOM 5515 C CA . GLU C 1 105 ? 85.031 -14.459 58.455 1.00 17.48 105 GLU C CA 1
ATOM 5516 C C . GLU C 1 105 ? 86.406 -13.925 58.748 1.00 17.95 105 GLU C C 1
ATOM 5517 O O . GLU C 1 105 ? 87.227 -13.795 57.859 1.00 18.25 105 GLU C O 1
ATOM 5523 N N . SER C 1 106 ? 86.678 -13.606 60.040 1.00 16.24 106 SER C N 1
ATOM 5524 C CA . SER C 1 106 ? 87.994 -13.102 60.420 1.00 16.18 106 SER C CA 1
ATOM 5525 C C . SER C 1 106 ? 89.055 -14.172 60.690 1.00 16.28 106 SER C C 1
ATOM 5526 O O . SER C 1 106 ? 90.235 -13.873 60.582 1.00 18.24 106 SER C O 1
ATOM 5529 N N . GLY C 1 107 ? 88.606 -15.342 61.145 1.00 17.28 107 GLY C N 1
ATOM 5530 C CA . GLY C 1 107 ? 89.556 -16.412 61.560 1.00 19.12 107 GLY C CA 1
ATOM 5531 C C . GLY C 1 107 ? 90.289 -16.122 62.865 1.00 20.98 107 GLY C C 1
ATOM 5532 O O . GLY C 1 107 ? 91.378 -16.631 63.075 1.00 23.08 107 GLY C O 1
ATOM 5533 N N . VAL C 1 108 ? 89.754 -15.145 63.633 1.00 18.88 108 VAL C N 1
ATOM 5534 C CA . VAL C 1 108 ? 90.419 -14.837 64.917 1.00 18.44 108 VAL C CA 1
ATOM 5535 C C . VAL C 1 108 ? 89.397 -15.115 65.999 1.00 17.55 108 VAL C C 1
ATOM 5536 O O . VAL C 1 108 ? 88.228 -15.341 65.748 1.00 18.99 108 VAL C O 1
ATOM 5540 N N . LYS C 1 109 ? 89.885 -15.117 67.258 1.00 17.72 109 LYS C N 1
ATOM 5541 C CA . LYS C 1 109 ? 88.952 -15.292 68.357 1.00 17.70 109 LYS C CA 1
ATOM 5542 C C . LYS C 1 109 ? 88.143 -14.020 68.524 1.00 16.60 109 LYS C C 1
ATOM 5543 O O . LYS C 1 109 ? 88.710 -12.910 68.440 1.00 18.67 109 LYS C O 1
ATOM 5549 N N . ILE C 1 110 ? 86.869 -14.222 68.749 1.00 17.16 110 ILE C N 1
ATOM 5550 C CA . ILE C 1 110 ? 85.913 -13.074 69.005 1.00 15.88 110 ILE C CA 1
ATOM 5551 C C . ILE C 1 110 ? 85.390 -13.298 70.406 1.00 17.20 110 ILE C C 1
ATOM 5552 O O . ILE C 1 110 ? 84.792 -14.297 70.679 1.00 17.10 110 ILE C O 1
ATOM 5557 N N . ILE C 1 111 ? 85.566 -12.319 71.320 1.00 16.56 111 ILE C N 1
ATOM 5558 C CA . ILE C 1 111 ? 85.048 -12.516 72.665 1.00 16.57 111 ILE C CA 1
ATOM 5559 C C . ILE C 1 111 ? 83.974 -11.479 72.893 1.00 16.09 111 ILE C C 1
ATOM 5560 O O . ILE C 1 111 ? 84.328 -10.257 73.012 1.00 16.50 111 ILE C O 1
ATOM 5565 N N . SER C 1 112 ? 82.733 -11.906 72.929 1.00 15.92 112 SER C N 1
ATOM 5566 C CA . SER C 1 112 ? 81.579 -11.021 73.081 1.00 17.03 112 SER C CA 1
ATOM 5567 C C . SER C 1 112 ? 81.302 -10.802 74.562 1.00 17.15 112 SER C C 1
ATOM 5568 O O . SER C 1 112 ? 81.110 -11.791 75.315 1.00 18.26 112 SER C O 1
ATOM 5571 N N . ILE C 1 113 ? 81.341 -9.545 74.993 1.00 16.15 113 ILE C N 1
ATOM 5572 C CA . ILE C 1 113 ? 81.320 -9.232 76.433 1.00 18.98 113 ILE C CA 1
ATOM 5573 C C . ILE C 1 113 ? 79.947 -8.604 76.755 1.00 19.55 113 ILE C C 1
ATOM 5574 O O . ILE C 1 113 ? 79.528 -7.615 76.108 1.00 18.33 113 ILE C O 1
ATOM 5579 N N . GLU C 1 114 ? 79.244 -9.133 77.762 1.00 18.61 114 GLU C N 1
ATOM 5580 C CA . GLU C 1 114 ? 78.047 -8.464 78.256 1.00 20.87 114 GLU C CA 1
ATOM 5581 C C . GLU C 1 114 ? 78.244 -7.392 79.293 1.00 23.33 114 GLU C C 1
ATOM 5582 O O . GLU C 1 114 ? 78.257 -7.675 80.517 1.00 23.08 114 GLU C O 1
ATOM 5588 N N . TYR C 1 115 ? 78.333 -6.167 78.847 1.00 20.39 115 TYR C N 1
ATOM 5589 C CA . TYR C 1 115 ? 78.448 -5.034 79.811 1.00 20.03 115 TYR C CA 1
ATOM 5590 C C . TYR C 1 115 ? 77.121 -4.685 80.486 1.00 18.58 115 TYR C C 1
ATOM 5591 O O . TYR C 1 115 ? 76.045 -5.004 80.005 1.00 20.83 115 TYR C O 1
ATOM 5600 N N . ARG C 1 116 ? 77.174 -3.856 81.523 1.00 19.91 116 ARG C N 1
ATOM 5601 C CA . ARG C 1 116 ? 75.949 -3.519 82.209 1.00 20.73 116 ARG C CA 1
ATOM 5602 C C . ARG C 1 116 ? 75.091 -2.471 81.465 1.00 19.63 116 ARG C C 1
ATOM 5603 O O . ARG C 1 116 ? 75.662 -1.489 80.858 1.00 21.00 116 ARG C O 1
ATOM 5611 N N . LEU C 1 117 ? 73.775 -2.691 81.437 1.00 21.56 117 LEU C N 1
ATOM 5612 C CA . LEU C 1 117 ? 72.848 -1.880 80.612 1.00 22.54 117 LEU C CA 1
ATOM 5613 C C . LEU C 1 117 ? 72.121 -0.783 81.420 1.00 24.18 117 LEU C C 1
ATOM 5614 O O . LEU C 1 117 ? 71.711 -1.012 82.593 1.00 24.02 117 LEU C O 1
ATOM 5619 N N . ALA C 1 118 ? 72.011 0.400 80.808 1.00 23.66 118 ALA C N 1
ATOM 5620 C CA . ALA C 1 118 ? 71.075 1.474 81.217 1.00 23.32 118 ALA C CA 1
ATOM 5621 C C . ALA C 1 118 ? 69.590 1.075 81.078 1.00 25.10 118 ALA C C 1
ATOM 5622 O O . ALA C 1 118 ? 69.200 0.225 80.287 1.00 25.99 118 ALA C O 1
ATOM 5624 N N . PRO C 1 119 ? 68.682 1.688 81.865 1.00 25.28 119 PRO C N 1
ATOM 5625 C CA . PRO C 1 119 ? 68.844 2.764 82.839 1.00 26.57 119 PRO C CA 1
ATOM 5626 C C . PRO C 1 119 ? 69.252 2.286 84.222 1.00 27.23 119 PRO C C 1
ATOM 5627 O O . PRO C 1 119 ? 69.706 3.105 85.047 1.00 27.92 119 PRO C O 1
ATOM 5631 N N . GLU C 1 120 ? 69.186 0.973 84.410 1.00 26.80 120 GLU C N 1
ATOM 5632 C CA . GLU C 1 120 ? 69.567 0.376 85.736 1.00 28.22 120 GLU C CA 1
ATOM 5633 C C . GLU C 1 120 ? 70.995 0.710 86.129 1.00 28.21 120 GLU C C 1
ATOM 5634 O O . GLU C 1 120 ? 71.297 0.967 87.288 1.00 28.30 120 GLU C O 1
ATOM 5640 N N . HIS C 1 121 ? 71.875 0.763 85.127 1.00 26.96 121 HIS C N 1
ATOM 5641 C CA . HIS C 1 121 ? 73.266 1.088 85.290 1.00 26.49 121 HIS C CA 1
ATOM 5642 C C . HIS C 1 121 ? 73.585 2.214 84.296 1.00 27.26 121 HIS C C 1
ATOM 5643 O O . HIS C 1 121 ? 73.503 2.015 83.064 1.00 29.43 121 HIS C O 1
ATOM 5650 N N . LYS C 1 122 ? 73.945 3.381 84.792 1.00 25.69 122 LYS C N 1
ATOM 5651 C CA . LYS C 1 122 ? 74.200 4.555 83.959 1.00 25.33 122 LYS C CA 1
ATOM 5652 C C . LYS C 1 122 ? 75.705 4.693 83.779 1.00 23.64 122 LYS C C 1
ATOM 5653 O O . LYS C 1 122 ? 76.522 4.086 84.536 1.00 23.94 122 LYS C O 1
ATOM 5659 N N . PHE C 1 123 ? 76.109 5.581 82.886 1.00 22.85 123 PHE C N 1
ATOM 5660 C CA . PHE C 1 123 ? 77.468 6.008 82.763 1.00 20.52 123 PHE C CA 1
ATOM 5661 C C . PHE C 1 123 ? 78.034 6.332 84.171 1.00 22.83 123 PHE C C 1
ATOM 5662 O O . PHE C 1 123 ? 77.368 7.081 84.917 1.00 25.40 123 PHE C O 1
ATOM 5670 N N . PRO C 1 124 ? 79.215 5.851 84.515 1.00 22.66 124 PRO C N 1
ATOM 5671 C CA . PRO C 1 124 ? 80.171 5.180 83.667 1.00 22.38 124 PRO C CA 1
ATOM 5672 C C . PRO C 1 124 ? 80.237 3.679 83.756 1.00 21.50 124 PRO C C 1
ATOM 5673 O O . PRO C 1 124 ? 81.349 3.188 83.489 1.00 21.09 124 PRO C O 1
ATOM 5677 N N . ASP C 1 125 ? 79.129 3.034 84.126 1.00 19.23 125 ASP C N 1
ATOM 5678 C CA . ASP C 1 125 ? 79.143 1.589 84.396 1.00 20.46 125 ASP C CA 1
ATOM 5679 C C . ASP C 1 125 ? 79.537 0.756 83.151 1.00 21.04 125 ASP C C 1
ATOM 5680 O O . ASP C 1 125 ? 80.533 0.017 83.237 1.00 22.03 125 ASP C O 1
ATOM 5685 N N . ALA C 1 126 ? 78.864 0.992 82.018 1.00 20.42 126 ALA C N 1
ATOM 5686 C CA . ALA C 1 126 ? 79.262 0.218 80.809 1.00 18.72 126 ALA C CA 1
ATOM 5687 C C . ALA C 1 126 ? 80.687 0.538 80.355 1.00 18.24 126 ALA C C 1
ATOM 5688 O O . ALA C 1 126 ? 81.467 -0.320 79.856 1.00 17.37 126 ALA C O 1
ATOM 5690 N N . PHE C 1 127 ? 81.041 1.814 80.403 1.00 18.67 127 PHE C N 1
ATOM 5691 C CA . PHE C 1 127 ? 82.345 2.234 80.056 1.00 18.14 127 PHE C CA 1
ATOM 5692 C C . PHE C 1 127 ? 83.430 1.510 80.899 1.00 20.10 127 PHE C C 1
ATOM 5693 O O . PHE C 1 127 ? 84.424 1.038 80.378 1.00 17.82 127 PHE C O 1
ATOM 5701 N N . ASN C 1 128 ? 83.215 1.476 82.227 1.00 19.59 128 ASN C N 1
ATOM 5702 C CA . ASN C 1 128 ? 84.224 0.859 83.055 1.00 19.02 128 ASN C CA 1
ATOM 5703 C C . ASN C 1 128 ? 84.297 -0.644 82.825 1.00 18.12 128 ASN C C 1
ATOM 5704 O O . ASN C 1 128 ? 85.353 -1.209 82.867 1.00 20.43 128 ASN C O 1
ATOM 5709 N N . ASP C 1 129 ? 83.130 -1.208 82.514 1.00 18.56 129 ASP C N 1
ATOM 5710 C CA . ASP C 1 129 ? 83.038 -2.616 82.070 1.00 19.18 129 ASP C CA 1
ATOM 5711 C C . ASP C 1 129 ? 83.855 -2.881 80.841 1.00 19.77 129 ASP C C 1
ATOM 5712 O O . ASP C 1 129 ? 84.538 -3.917 80.738 1.00 16.72 129 ASP C O 1
ATOM 5717 N N . ALA C 1 130 ? 83.737 -2.013 79.829 1.00 18.86 130 ALA C N 1
ATOM 5718 C CA . ALA C 1 130 ? 84.588 -2.209 78.640 1.00 18.28 130 ALA C CA 1
ATOM 5719 C C . ALA C 1 130 ? 86.068 -2.080 78.869 1.00 17.72 130 ALA C C 1
ATOM 5720 O O . ALA C 1 130 ? 86.895 -2.887 78.450 1.00 16.85 130 ALA C O 1
ATOM 5722 N N . TYR C 1 131 ? 86.479 -0.998 79.528 1.00 16.75 131 TYR C N 1
ATOM 5723 C CA . TYR C 1 131 ? 87.896 -0.756 79.797 1.00 17.55 131 TYR C CA 1
ATOM 5724 C C . TYR C 1 131 ? 88.496 -1.851 80.748 1.00 17.43 131 TYR C C 1
ATOM 5725 O O . TYR C 1 131 ? 89.584 -2.363 80.457 1.00 16.58 131 TYR C O 1
ATOM 5734 N N . ASP C 1 132 ? 87.792 -2.144 81.839 1.00 20.57 132 ASP C N 1
ATOM 5735 C CA . ASP C 1 132 ? 88.258 -3.198 82.804 1.00 18.31 132 ASP C CA 1
ATOM 5736 C C . ASP C 1 132 ? 88.314 -4.566 82.148 1.00 19.91 132 ASP C C 1
ATOM 5737 O O . ASP C 1 132 ? 89.225 -5.368 82.425 1.00 18.99 132 ASP C O 1
ATOM 5742 N N . SER C 1 133 ? 87.353 -4.864 81.262 1.00 16.97 133 SER C N 1
ATOM 5743 C CA . SER C 1 133 ? 87.398 -6.186 80.643 1.00 16.87 133 SER C CA 1
ATOM 5744 C C . SER C 1 133 ? 88.487 -6.320 79.637 1.00 17.69 133 SER C C 1
ATOM 5745 O O . SER C 1 133 ? 89.083 -7.378 79.551 1.00 18.23 133 SER C O 1
ATOM 5748 N N . PHE C 1 134 ? 88.840 -5.224 78.928 1.00 16.51 134 PHE C N 1
ATOM 5749 C CA . PHE C 1 134 ? 89.946 -5.249 78.061 1.00 17.08 134 PHE C CA 1
ATOM 5750 C C . PHE C 1 134 ? 91.214 -5.572 78.872 1.00 18.27 134 PHE C C 1
ATOM 5751 O O . PHE C 1 134 ? 91.979 -6.432 78.536 1.00 18.38 134 PHE C O 1
ATOM 5759 N N . HIS C 1 135 ? 91.417 -4.831 79.962 1.00 18.91 135 HIS C N 1
ATOM 5760 C CA . HIS C 1 135 ? 92.602 -5.058 80.757 1.00 20.74 135 HIS C CA 1
ATOM 5761 C C . HIS C 1 135 ? 92.655 -6.412 81.485 1.00 20.53 135 HIS C C 1
ATOM 5762 O O . HIS C 1 135 ? 93.734 -6.996 81.589 1.00 21.42 135 HIS C O 1
ATOM 5769 N N . TYR C 1 136 ? 91.505 -6.881 81.947 1.00 19.88 136 TYR C N 1
ATOM 5770 C CA . TYR C 1 136 ? 91.366 -8.239 82.543 1.00 21.38 136 TYR C CA 1
ATOM 5771 C C . TYR C 1 136 ? 91.830 -9.274 81.553 1.00 22.49 136 TYR C C 1
ATOM 5772 O O . TYR C 1 136 ? 92.711 -10.098 81.813 1.00 22.20 136 TYR C O 1
ATOM 5781 N N . ILE C 1 137 ? 91.299 -9.198 80.324 1.00 20.46 137 ILE C N 1
ATOM 5782 C CA . ILE C 1 137 ? 91.688 -10.279 79.356 1.00 21.11 137 ILE C CA 1
ATOM 5783 C C . ILE C 1 137 ? 93.123 -10.145 78.905 1.00 21.84 137 ILE C C 1
ATOM 5784 O O . ILE C 1 137 ? 93.851 -11.155 78.699 1.00 24.06 137 ILE C O 1
ATOM 5789 N N . ALA C 1 138 ? 93.577 -8.915 78.725 1.00 21.34 138 ALA C N 1
ATOM 5790 C CA . ALA C 1 138 ? 94.979 -8.637 78.387 1.00 22.28 138 ALA C CA 1
ATOM 5791 C C . ALA C 1 138 ? 95.917 -9.234 79.489 1.00 25.76 138 ALA C C 1
ATOM 5792 O O . ALA C 1 138 ? 96.951 -9.856 79.144 1.00 28.32 138 ALA C O 1
ATOM 5794 N N . LYS C 1 139 ? 95.522 -9.061 80.744 1.00 27.28 139 LYS C N 1
ATOM 5795 C CA . LYS C 1 139 ? 96.360 -9.526 81.892 1.00 29.54 139 LYS C CA 1
ATOM 5796 C C . LYS C 1 139 ? 96.318 -11.043 82.010 1.00 30.20 139 LYS C C 1
ATOM 5797 O O . LYS C 1 139 ? 97.335 -11.673 82.379 1.00 31.77 139 LYS C O 1
ATOM 5803 N N . LYS C 1 140 ? 95.165 -11.614 81.692 1.00 27.06 140 LYS C N 1
ATOM 5804 C CA . LYS C 1 140 ? 94.879 -13.075 81.760 1.00 28.18 140 LYS C CA 1
ATOM 5805 C C . LYS C 1 140 ? 94.778 -13.785 80.411 1.00 27.46 140 LYS C C 1
ATOM 5806 O O . LYS C 1 140 ? 93.989 -14.747 80.286 1.00 27.26 140 LYS C O 1
ATOM 5812 N N . LYS C 1 141 ? 95.567 -13.318 79.453 1.00 28.87 141 LYS C N 1
ATOM 5813 C CA . LYS C 1 141 ? 95.430 -13.783 78.061 1.00 30.62 141 LYS C CA 1
ATOM 5814 C C . LYS C 1 141 ? 95.650 -15.283 77.900 1.00 31.06 141 LYS C C 1
ATOM 5815 O O . LYS C 1 141 ? 94.923 -15.910 77.193 1.00 30.42 141 LYS C O 1
ATOM 5821 N N . LYS C 1 142 ? 96.552 -15.887 78.677 1.00 32.48 142 LYS C N 1
ATOM 5822 C CA . LYS C 1 142 ? 96.655 -17.359 78.624 1.00 33.78 142 LYS C CA 1
ATOM 5823 C C . LYS C 1 142 ? 95.374 -18.162 79.011 1.00 32.69 142 LYS C C 1
ATOM 5824 O O . LYS C 1 142 ? 95.233 -19.305 78.593 1.00 34.18 142 LYS C O 1
ATOM 5830 N N . ASP C 1 143 ? 94.449 -17.599 79.782 1.00 32.23 143 ASP C N 1
ATOM 5831 C CA . ASP C 1 143 ? 93.193 -18.279 80.158 1.00 32.65 143 ASP C CA 1
ATOM 5832 C C . ASP C 1 143 ? 92.257 -18.442 79.003 1.00 31.87 143 ASP C C 1
ATOM 5833 O O . ASP C 1 143 ? 91.300 -19.243 79.048 1.00 31.67 143 ASP C O 1
ATOM 5838 N N . PHE C 1 144 ? 92.459 -17.581 78.009 1.00 30.37 144 PHE C N 1
ATOM 5839 C CA . PHE C 1 144 ? 91.617 -17.563 76.823 1.00 31.62 144 PHE C CA 1
ATOM 5840 C C . PHE C 1 144 ? 92.347 -18.194 75.666 1.00 31.77 144 PHE C C 1
ATOM 5841 O O . PHE C 1 144 ? 91.838 -18.180 74.524 1.00 32.86 144 PHE C O 1
ATOM 5849 N N . GLY C 1 145 ? 93.536 -18.733 75.955 1.00 30.77 145 GLY C N 1
ATOM 5850 C CA . GLY C 1 145 ? 94.434 -19.316 74.938 1.00 29.55 145 GLY C CA 1
ATOM 5851 C C . GLY C 1 145 ? 94.954 -18.309 73.925 1.00 29.00 145 GLY C C 1
ATOM 5852 O O . GLY C 1 145 ? 95.245 -18.647 72.775 1.00 29.04 145 GLY C O 1
ATOM 5853 N N . ILE C 1 146 ? 95.064 -17.059 74.337 1.00 27.07 146 ILE C N 1
ATOM 5854 C CA . ILE C 1 146 ? 95.611 -15.991 73.477 1.00 27.01 146 ILE C CA 1
ATOM 5855 C C . ILE C 1 146 ? 97.150 -15.813 73.620 1.00 29.08 146 ILE C C 1
ATOM 5856 O O . ILE C 1 146 ? 97.681 -15.432 74.690 1.00 29.81 146 ILE C O 1
ATOM 5861 N N . GLU C 1 147 ? 97.848 -16.060 72.518 1.00 29.26 147 GLU C N 1
ATOM 5862 C CA . GLU C 1 147 ? 99.292 -15.966 72.459 1.00 31.31 147 GLU C CA 1
ATOM 5863 C C . GLU C 1 147 ? 99.766 -14.780 71.687 1.00 31.46 147 GLU C C 1
ATOM 5864 O O . GLU C 1 147 ? 100.936 -14.463 71.723 1.00 33.66 147 GLU C O 1
ATOM 5870 N N . GLY C 1 148 ? 98.877 -14.158 70.921 1.00 30.89 148 GLY C N 1
ATOM 5871 C CA . GLY C 1 148 ? 99.233 -12.967 70.177 1.00 29.60 148 GLY C CA 1
ATOM 5872 C C . GLY C 1 148 ? 98.640 -11.683 70.723 1.00 28.46 148 GLY C C 1
ATOM 5873 O O . GLY C 1 148 ? 98.768 -11.363 71.883 1.00 29.62 148 GLY C O 1
ATOM 5874 N N . ARG C 1 149 ? 97.945 -10.957 69.852 1.00 25.50 149 ARG C N 1
ATOM 5875 C CA . ARG C 1 149 ? 97.552 -9.600 70.154 1.00 23.73 149 ARG C CA 1
ATOM 5876 C C . ARG C 1 149 ? 96.038 -9.542 70.383 1.00 20.89 149 ARG C C 1
ATOM 5877 O O . ARG C 1 149 ? 95.282 -10.507 70.094 1.00 20.70 149 ARG C O 1
ATOM 5885 N N . ILE C 1 150 ? 95.604 -8.411 70.960 1.00 18.56 150 ILE C N 1
ATOM 5886 C CA . ILE C 1 150 ? 94.157 -8.302 71.294 1.00 16.72 150 ILE C CA 1
ATOM 5887 C C . ILE C 1 150 ? 93.729 -6.923 70.819 1.00 17.50 150 ILE C C 1
ATOM 5888 O O . ILE C 1 150 ? 94.318 -5.901 71.208 1.00 17.58 150 ILE C O 1
ATOM 5893 N N . GLY C 1 151 ? 92.593 -6.905 70.078 1.00 15.40 151 GLY C N 1
ATOM 5894 C CA . GLY C 1 151 ? 92.034 -5.565 69.663 1.00 15.80 151 GLY C CA 1
ATOM 5895 C C . GLY C 1 151 ? 90.637 -5.462 70.215 1.00 14.14 151 GLY C C 1
ATOM 5896 O O . GLY C 1 151 ? 90.133 -6.363 70.927 1.00 13.55 151 GLY C O 1
ATOM 5897 N N . VAL C 1 152 ? 89.993 -4.318 69.948 1.00 13.65 152 VAL C N 1
ATOM 5898 C CA . VAL C 1 152 ? 88.661 -4.127 70.447 1.00 13.08 152 VAL C CA 1
ATOM 5899 C C . VAL C 1 152 ? 87.725 -3.714 69.289 1.00 13.18 152 VAL C C 1
ATOM 5900 O O . VAL C 1 152 ? 88.185 -3.103 68.323 1.00 14.28 152 VAL C O 1
ATOM 5904 N N . ALA C 1 153 ? 86.438 -4.014 69.496 1.00 12.04 153 ALA C N 1
ATOM 5905 C CA . ALA C 1 153 ? 85.437 -3.686 68.434 1.00 11.85 153 ALA C CA 1
ATOM 5906 C C . ALA C 1 153 ? 84.066 -3.568 68.989 1.00 11.97 153 ALA C C 1
ATOM 5907 O O . ALA C 1 153 ? 83.759 -3.996 70.075 1.00 13.53 153 ALA C O 1
ATOM 5909 N N . GLY C 1 154 ? 83.201 -2.958 68.214 1.00 11.99 154 GLY C N 1
ATOM 5910 C CA . GLY C 1 154 ? 81.804 -2.869 68.594 1.00 13.10 154 GLY C CA 1
ATOM 5911 C C . GLY C 1 154 ? 80.949 -2.292 67.502 1.00 12.30 154 GLY C C 1
ATOM 5912 O O . GLY C 1 154 ? 81.454 -1.897 66.508 1.00 12.23 154 GLY C O 1
ATOM 5913 N N . ASP C 1 155 ? 79.643 -2.234 67.755 1.00 14.35 155 ASP C N 1
ATOM 5914 C CA . ASP C 1 155 ? 78.746 -1.514 66.818 1.00 13.65 155 ASP C CA 1
ATOM 5915 C C . ASP C 1 155 ? 77.881 -0.621 67.668 1.00 14.75 155 ASP C C 1
ATOM 5916 O O . ASP C 1 155 ? 77.554 -0.965 68.823 1.00 14.57 155 ASP C O 1
ATOM 5921 N N . SER C 1 156 ? 77.558 0.513 67.053 1.00 12.04 156 SER C N 1
ATOM 5922 C CA . SER C 1 156 ? 76.661 1.506 67.760 1.00 14.86 156 SER C CA 1
ATOM 5923 C C . SER C 1 156 ? 77.198 1.836 69.194 1.00 14.42 156 SER C C 1
ATOM 5924 O O . SER C 1 156 ? 78.339 2.236 69.317 1.00 14.40 156 SER C O 1
ATOM 5927 N N . ALA C 1 157 ? 76.360 1.676 70.234 1.00 15.81 157 ALA C N 1
ATOM 5928 C CA . ALA C 1 157 ? 76.836 1.928 71.597 1.00 15.84 157 ALA C CA 1
ATOM 5929 C C . ALA C 1 157 ? 78.095 1.161 71.922 1.00 15.96 157 ALA C C 1
ATOM 5930 O O . ALA C 1 157 ? 78.943 1.687 72.651 1.00 15.67 157 ALA C O 1
ATOM 5932 N N . GLY C 1 158 ? 78.224 -0.085 71.436 1.00 16.05 158 GLY C N 1
ATOM 5933 C CA . GLY C 1 158 ? 79.398 -0.877 71.763 1.00 15.67 158 GLY C CA 1
ATOM 5934 C C . GLY C 1 158 ? 80.619 -0.322 71.071 1.00 15.35 158 GLY C C 1
ATOM 5935 O O . GLY C 1 158 ? 81.714 -0.410 71.579 1.00 13.85 158 GLY C O 1
ATOM 5936 N N . ALA C 1 159 ? 80.475 0.270 69.869 1.00 12.41 159 ALA C N 1
ATOM 5937 C CA . ALA C 1 159 ? 81.644 0.903 69.307 1.00 13.63 159 ALA C CA 1
ATOM 5938 C C . ALA C 1 159 ? 82.008 2.219 69.981 1.00 12.07 159 ALA C C 1
ATOM 5939 O O . ALA C 1 159 ? 83.195 2.634 69.918 1.00 13.67 159 ALA C O 1
ATOM 5941 N N . ASN C 1 160 ? 81.015 2.913 70.578 1.00 13.63 160 ASN C N 1
ATOM 5942 C CA . ASN C 1 160 ? 81.340 4.051 71.492 1.00 14.52 160 ASN C CA 1
ATOM 5943 C C . ASN C 1 160 ? 82.272 3.577 72.648 1.00 15.13 160 ASN C C 1
ATOM 5944 O O . ASN C 1 160 ? 83.337 4.194 72.876 1.00 14.94 160 ASN C O 1
ATOM 5949 N N . LEU C 1 161 ? 81.928 2.419 73.216 1.00 15.94 161 LEU C N 1
ATOM 5950 C CA . LEU C 1 161 ? 82.748 1.867 74.354 1.00 14.04 161 LEU C CA 1
ATOM 5951 C C . LEU C 1 161 ? 84.121 1.546 73.838 1.00 15.63 161 LEU C C 1
ATOM 5952 O O . LEU C 1 161 ? 85.119 1.779 74.505 1.00 14.63 161 LEU C O 1
ATOM 5957 N N . ALA C 1 162 ? 84.231 0.919 72.647 1.00 12.58 162 ALA C N 1
ATOM 5958 C CA . ALA C 1 162 ? 85.515 0.640 72.118 1.00 13.58 162 ALA C CA 1
ATOM 5959 C C . ALA C 1 162 ? 86.394 1.844 71.871 1.00 14.06 162 ALA C C 1
ATOM 5960 O O . ALA C 1 162 ? 87.591 1.891 72.262 1.00 14.08 162 ALA C O 1
ATOM 5962 N N . ALA C 1 163 ? 85.812 2.865 71.270 1.00 13.74 163 ALA C N 1
ATOM 5963 C CA . ALA C 1 163 ? 86.604 4.067 71.006 1.00 15.13 163 ALA C CA 1
ATOM 5964 C C . ALA C 1 163 ? 86.965 4.757 72.373 1.00 13.91 163 ALA C C 1
ATOM 5965 O O . ALA C 1 163 ? 88.139 5.208 72.458 1.00 15.11 163 ALA C O 1
ATOM 5967 N N . ALA C 1 164 ? 85.981 4.842 73.249 1.00 14.73 164 ALA C N 1
ATOM 5968 C CA . ALA C 1 164 ? 86.245 5.521 74.561 1.00 16.14 164 ALA C CA 1
ATOM 5969 C C . ALA C 1 164 ? 87.328 4.773 75.377 1.00 17.92 164 ALA C C 1
ATOM 5970 O O . ALA C 1 164 ? 88.216 5.406 76.003 1.00 16.00 164 ALA C O 1
ATOM 5972 N N . LEU C 1 165 ? 87.251 3.434 75.424 1.00 17.28 165 LEU C N 1
ATOM 5973 C CA . LEU C 1 165 ? 88.288 2.751 76.247 1.00 17.37 165 LEU C CA 1
ATOM 5974 C C . LEU C 1 165 ? 89.692 2.954 75.712 1.00 17.72 165 LEU C C 1
ATOM 5975 O O . LEU C 1 165 ? 90.685 3.083 76.484 1.00 17.70 165 LEU C O 1
ATOM 5980 N N . CYS C 1 166 ? 89.801 3.039 74.377 1.00 16.75 166 CYS C N 1
ATOM 5981 C CA . CYS C 1 166 ? 91.085 3.355 73.777 1.00 18.19 166 CYS C CA 1
ATOM 5982 C C . CYS C 1 166 ? 91.623 4.741 74.257 1.00 18.98 166 CYS C C 1
ATOM 5983 O O . CYS C 1 166 ? 92.792 4.846 74.493 1.00 19.05 166 CYS C O 1
ATOM 5986 N N . LEU C 1 167 ? 90.742 5.741 74.356 1.00 20.18 167 LEU C N 1
ATOM 5987 C CA . LEU C 1 167 ? 91.108 7.088 74.890 1.00 21.03 167 LEU C CA 1
ATOM 5988 C C . LEU C 1 167 ? 91.665 6.968 76.322 1.00 20.65 167 LEU C C 1
ATOM 5989 O O . LEU C 1 167 ? 92.732 7.491 76.581 1.00 22.98 167 LEU C O 1
ATOM 5994 N N . LYS C 1 168 ? 91.004 6.189 77.141 1.00 21.46 168 LYS C N 1
ATOM 5995 C CA . LYS C 1 168 ? 91.436 6.015 78.556 1.00 20.63 168 LYS C CA 1
ATOM 5996 C C . LYS C 1 168 ? 92.781 5.265 78.629 1.00 21.99 168 LYS C C 1
ATOM 5997 O O . LYS C 1 168 ? 93.705 5.654 79.424 1.00 21.93 168 LYS C O 1
ATOM 6003 N N . CYS C 1 169 ? 92.973 4.185 77.828 1.00 20.56 169 CYS C N 1
ATOM 6004 C CA . CYS C 1 169 ? 94.282 3.497 77.726 1.00 22.16 169 CYS C CA 1
ATOM 6005 C C . CYS C 1 169 ? 95.364 4.476 77.348 1.00 23.77 169 CYS C C 1
ATOM 6006 O O . CYS C 1 169 ? 96.418 4.539 78.018 1.00 25.11 169 CYS C O 1
ATOM 6009 N N . ARG C 1 170 ? 95.148 5.266 76.278 1.00 22.92 170 ARG C N 1
ATOM 6010 C CA . ARG C 1 170 ? 96.110 6.261 75.857 1.00 23.59 170 ARG C CA 1
ATOM 6011 C C . ARG C 1 170 ? 96.399 7.270 77.022 1.00 23.40 170 ARG C C 1
ATOM 6012 O O . ARG C 1 170 ? 97.579 7.518 77.299 1.00 24.76 170 ARG C O 1
ATOM 6020 N N . ASP C 1 171 ? 95.375 7.791 77.649 1.00 25.61 171 ASP C N 1
ATOM 6021 C CA . ASP C 1 171 ? 95.524 8.868 78.702 1.00 25.54 171 ASP C CA 1
ATOM 6022 C C . ASP C 1 171 ? 96.366 8.357 79.852 1.00 28.03 171 ASP C C 1
ATOM 6023 O O . ASP C 1 171 ? 97.167 9.124 80.411 1.00 27.88 171 ASP C O 1
ATOM 6028 N N . GLY C 1 172 ? 96.211 7.079 80.175 1.00 28.76 172 GLY C N 1
ATOM 6029 C CA . GLY C 1 172 ? 96.809 6.473 81.346 1.00 31.13 172 GLY C CA 1
ATOM 6030 C C . GLY C 1 172 ? 98.113 5.829 81.015 1.00 31.30 172 GLY C C 1
ATOM 6031 O O . GLY C 1 172 ? 98.772 5.299 81.909 1.00 33.82 172 GLY C O 1
ATOM 6032 N N . LYS C 1 173 ? 98.472 5.818 79.724 1.00 31.88 173 LYS C N 1
ATOM 6033 C CA . LYS C 1 173 ? 99.699 5.213 79.206 1.00 32.52 173 LYS C CA 1
ATOM 6034 C C . LYS C 1 173 ? 99.779 3.703 79.561 1.00 32.44 173 LYS C C 1
ATOM 6035 O O . LYS C 1 173 ? 100.881 3.165 79.866 1.00 32.97 173 LYS C O 1
ATOM 6041 N N . THR C 1 174 ? 98.593 3.051 79.518 1.00 29.40 174 THR C N 1
ATOM 6042 C CA . THR C 1 174 ? 98.435 1.619 79.774 1.00 28.52 174 THR C CA 1
ATOM 6043 C C . THR C 1 174 ? 98.674 0.805 78.478 1.00 27.45 174 THR C C 1
ATOM 6044 O O . THR C 1 174 ? 98.903 1.381 77.415 1.00 27.00 174 THR C O 1
ATOM 6048 N N . GLU C 1 175 ? 98.627 -0.516 78.583 1.00 27.81 175 GLU C N 1
ATOM 6049 C CA . GLU C 1 175 ? 98.608 -1.354 77.397 1.00 27.08 175 GLU C CA 1
ATOM 6050 C C . GLU C 1 175 ? 97.434 -0.889 76.525 1.00 25.36 175 GLU C C 1
ATOM 6051 O O . GLU C 1 175 ? 96.382 -0.494 76.999 1.00 26.27 175 GLU C O 1
ATOM 6057 N N . MET C 1 176 ? 97.696 -0.906 75.232 1.00 24.91 176 MET C N 1
ATOM 6058 C CA . MET C 1 176 ? 96.723 -0.438 74.252 1.00 23.33 176 MET C CA 1
ATOM 6059 C C . MET C 1 176 ? 96.171 -1.614 73.446 1.00 20.25 176 MET C C 1
ATOM 6060 O O . MET C 1 176 ? 96.912 -2.486 73.033 1.00 21.26 176 MET C O 1
ATOM 6065 N N . PRO C 1 177 ? 94.875 -1.549 73.115 1.00 20.17 177 PRO C N 1
ATOM 6066 C CA . PRO C 1 177 ? 94.443 -2.520 72.092 1.00 18.51 177 PRO C CA 1
ATOM 6067 C C . PRO C 1 177 ? 95.222 -2.388 70.801 1.00 17.76 177 PRO C C 1
ATOM 6068 O O . PRO C 1 177 ? 95.672 -1.271 70.430 1.00 18.79 177 PRO C O 1
ATOM 6072 N N . ALA C 1 178 ? 95.299 -3.499 70.032 1.00 15.90 178 ALA C N 1
ATOM 6073 C CA . ALA C 1 178 ? 96.050 -3.514 68.767 1.00 16.42 178 ALA C CA 1
ATOM 6074 C C . ALA C 1 178 ? 95.367 -2.774 67.598 1.00 14.83 178 ALA C C 1
ATOM 6075 O O . ALA C 1 178 ? 96.026 -2.274 66.672 1.00 17.71 178 ALA C O 1
ATOM 6077 N N . VAL C 1 179 ? 94.041 -2.756 67.708 1.00 14.80 179 VAL C N 1
ATOM 6078 C CA . VAL C 1 179 ? 93.217 -2.112 66.657 1.00 14.47 179 VAL C CA 1
ATOM 6079 C C . VAL C 1 179 ? 91.861 -1.821 67.358 1.00 13.42 179 VAL C C 1
ATOM 6080 O O . VAL C 1 179 ? 91.485 -2.427 68.380 1.00 14.95 179 VAL C O 1
ATOM 6084 N N . GLN C 1 180 ? 91.169 -0.816 66.815 1.00 12.95 180 GLN C N 1
ATOM 6085 C CA . GLN C 1 180 ? 89.786 -0.507 67.259 1.00 12.59 180 GLN C CA 1
ATOM 6086 C C . GLN C 1 180 ? 88.927 -0.583 65.962 1.00 12.19 180 GLN C C 1
ATOM 6087 O O . GLN C 1 180 ? 89.224 0.147 65.013 1.00 12.48 180 GLN C O 1
ATOM 6093 N N . VAL C 1 181 ? 87.958 -1.500 65.990 1.00 10.81 181 VAL C N 1
ATOM 6094 C CA . VAL C 1 181 ? 87.023 -1.694 64.812 1.00 9.80 181 VAL C CA 1
ATOM 6095 C C . VAL C 1 181 ? 85.652 -1.155 65.199 1.00 10.04 181 VAL C C 1
ATOM 6096 O O . VAL C 1 181 ? 85.013 -1.614 66.125 1.00 11.87 181 VAL C O 1
ATOM 6100 N N . LEU C 1 182 ? 85.267 -0.031 64.572 1.00 11.57 182 LEU C N 1
ATOM 6101 C CA . LEU C 1 182 ? 84.141 0.753 65.021 1.00 11.57 182 LEU C CA 1
ATOM 6102 C C . LEU C 1 182 ? 83.054 0.678 63.949 1.00 10.37 182 LEU C C 1
ATOM 6103 O O . LEU C 1 182 ? 83.150 1.386 62.915 1.00 11.61 182 LEU C O 1
ATOM 6108 N N . PHE C 1 183 ? 81.986 -0.061 64.228 1.00 10.36 183 PHE C N 1
ATOM 6109 C CA . PHE C 1 183 ? 80.842 -0.025 63.317 1.00 9.85 183 PHE C CA 1
ATOM 6110 C C . PHE C 1 183 ? 79.925 1.045 63.855 1.00 11.53 183 PHE C C 1
ATOM 6111 O O . PHE C 1 183 ? 79.299 0.874 64.885 1.00 14.12 183 PHE C O 1
ATOM 6119 N N . TYR C 1 184 ? 79.849 2.141 63.121 1.00 11.44 184 TYR C N 1
ATOM 6120 C CA . TYR C 1 184 ? 78.882 3.219 63.437 1.00 11.58 184 TYR C CA 1
ATOM 6121 C C . TYR C 1 184 ? 78.658 3.581 64.935 1.00 11.44 184 TYR C C 1
ATOM 6122 O O . TYR C 1 184 ? 77.514 3.490 65.427 1.00 12.15 184 TYR C O 1
ATOM 6131 N N . PRO C 1 185 ? 79.737 4.025 65.608 1.00 13.00 185 PRO C N 1
ATOM 6132 C CA . PRO C 1 185 ? 79.601 4.402 67.019 1.00 16.07 185 PRO C CA 1
ATOM 6133 C C . PRO C 1 185 ? 78.728 5.642 67.222 1.00 15.74 185 PRO C C 1
ATOM 6134 O O . PRO C 1 185 ? 78.734 6.510 66.362 1.00 15.99 185 PRO C O 1
ATOM 6138 N N . SER C 1 186 ? 78.122 5.746 68.410 1.00 17.47 186 SER C N 1
ATOM 6139 C CA . SER C 1 186 ? 77.671 7.061 68.849 1.00 19.96 186 SER C CA 1
ATOM 6140 C C . SER C 1 186 ? 78.908 7.776 69.393 1.00 21.45 186 SER C C 1
ATOM 6141 O O . SER C 1 186 ? 79.802 7.141 69.935 1.00 24.13 186 SER C O 1
ATOM 6144 N N . LEU C 1 187 ? 79.098 9.048 69.143 1.00 19.27 187 LEU C N 1
ATOM 6145 C CA . LEU C 1 187 ? 80.392 9.621 69.585 1.00 20.63 187 LEU C CA 1
ATOM 6146 C C . LEU C 1 187 ? 80.232 10.993 70.226 1.00 22.64 187 LEU C C 1
ATOM 6147 O O . LEU C 1 187 ? 81.158 11.530 70.820 1.00 21.69 187 LEU C O 1
ATOM 6152 N N . ALA C 1 188 ? 79.083 11.618 69.985 1.00 24.21 188 ALA C N 1
ATOM 6153 C CA . ALA C 1 188 ? 79.027 13.071 70.224 1.00 25.43 188 ALA C CA 1
ATOM 6154 C C . ALA C 1 188 ? 77.635 13.430 70.718 1.00 24.96 188 ALA C C 1
ATOM 6155 O O . ALA C 1 188 ? 76.626 12.726 70.425 1.00 23.61 188 ALA C O 1
ATOM 6157 N N . PRO C 1 189 ? 77.563 14.594 71.429 1.00 28.44 189 PRO C N 1
ATOM 6158 C CA . PRO C 1 189 ? 76.255 15.037 71.850 1.00 29.05 189 PRO C CA 1
ATOM 6159 C C . PRO C 1 189 ? 75.586 15.747 70.688 1.00 27.57 189 PRO C C 1
ATOM 6160 O O . PRO C 1 189 ? 75.610 17.028 70.605 1.00 31.33 189 PRO C O 1
ATOM 6164 N N . ASP C 1 190 ? 74.889 14.970 69.873 1.00 25.94 190 ASP C N 1
ATOM 6165 C CA . ASP C 1 190 ? 74.402 15.547 68.550 1.00 23.41 190 ASP C CA 1
ATOM 6166 C C . ASP C 1 190 ? 72.932 15.561 68.280 1.00 21.87 190 ASP C C 1
ATOM 6167 O O . ASP C 1 190 ? 72.277 14.489 68.096 1.00 23.82 190 ASP C O 1
ATOM 6172 N N . ASN C 1 191 ? 72.361 16.779 68.271 1.00 22.55 191 ASN C N 1
ATOM 6173 C CA . ASN C 1 191 ? 70.986 16.911 67.882 1.00 24.45 191 ASN C CA 1
ATOM 6174 C C . ASN C 1 191 ? 70.869 17.963 66.770 1.00 24.66 191 ASN C C 1
ATOM 6175 O O . ASN C 1 191 ? 69.834 18.602 66.557 1.00 25.99 191 ASN C O 1
ATOM 6180 N N . PHE C 1 192 ? 71.939 18.114 66.007 1.00 22.10 192 PHE C N 1
ATOM 6181 C CA . PHE C 1 192 ? 72.002 19.282 65.097 1.00 22.47 192 PHE C CA 1
ATOM 6182 C C . PHE C 1 192 ? 72.819 19.099 63.802 1.00 21.55 192 PHE C C 1
ATOM 6183 O O . PHE C 1 192 ? 72.802 20.018 62.952 1.00 21.12 192 PHE C O 1
ATOM 6191 N N . SER C 1 193 ? 73.541 17.978 63.643 1.00 18.61 193 SER C N 1
ATOM 6192 C CA . SER C 1 193 ? 74.314 17.845 62.406 1.00 18.18 193 SER C CA 1
ATOM 6193 C C . SER C 1 193 ? 73.364 17.650 61.248 1.00 16.73 193 SER C C 1
ATOM 6194 O O . SER C 1 193 ? 72.213 17.245 61.441 1.00 16.39 193 SER C O 1
ATOM 6197 N N . ARG C 1 194 ? 73.893 17.775 60.012 1.00 16.36 194 ARG C N 1
ATOM 6198 C CA . ARG C 1 194 ? 72.966 17.495 58.883 1.00 15.81 194 ARG C CA 1
ATOM 6199 C C . ARG C 1 194 ? 72.464 16.043 58.817 1.00 14.87 194 ARG C C 1
ATOM 6200 O O . ARG C 1 194 ? 71.305 15.768 58.570 1.00 15.66 194 ARG C O 1
ATOM 6208 N N . SER C 1 195 ? 73.405 15.087 58.996 1.00 13.74 195 SER C N 1
ATOM 6209 C CA . SER C 1 195 ? 72.917 13.745 59.009 1.00 14.25 195 SER C CA 1
ATOM 6210 C C . SER C 1 195 ? 71.871 13.483 60.107 1.00 14.34 195 SER C C 1
ATOM 6211 O O . SER C 1 195 ? 70.930 12.771 59.891 1.00 14.93 195 SER C O 1
ATOM 6214 N N . PHE C 1 196 ? 72.113 14.092 61.300 1.00 14.49 196 PHE C N 1
ATOM 6215 C CA . PHE C 1 196 ? 71.130 13.922 62.337 1.00 16.34 196 PHE C CA 1
ATOM 6216 C C . PHE C 1 196 ? 69.740 14.455 61.940 1.00 15.99 196 PHE C C 1
ATOM 6217 O O . PHE C 1 196 ? 68.774 13.720 62.087 1.00 16.40 196 PHE C O 1
ATOM 6225 N N . ILE C 1 197 ? 69.699 15.685 61.391 1.00 16.27 197 ILE C N 1
ATOM 6226 C CA . ILE C 1 197 ? 68.332 16.255 61.065 1.00 16.91 197 ILE C CA 1
ATOM 6227 C C . ILE C 1 197 ? 67.700 15.613 59.860 1.00 16.00 197 ILE C C 1
ATOM 6228 O O . ILE C 1 197 ? 66.486 15.349 59.872 1.00 20.38 197 ILE C O 1
ATOM 6233 N N . GLU C 1 198 ? 68.504 15.266 58.837 1.00 16.09 198 GLU C N 1
ATOM 6234 C CA . GLU C 1 198 ? 67.974 14.648 57.619 1.00 15.82 198 GLU C CA 1
ATOM 6235 C C . GLU C 1 198 ? 67.502 13.254 57.742 1.00 16.79 198 GLU C C 1
ATOM 6236 O O . GLU C 1 198 ? 66.569 12.898 57.038 1.00 18.07 198 GLU C O 1
ATOM 6242 N N . TYR C 1 199 ? 68.078 12.456 58.661 1.00 16.06 199 TYR C N 1
ATOM 6243 C CA . TYR C 1 199 ? 67.806 11.058 58.754 1.00 17.18 199 TYR C CA 1
ATOM 6244 C C . TYR C 1 199 ? 67.222 10.661 60.092 1.00 22.85 199 TYR C C 1
ATOM 6245 O O . TYR C 1 199 ? 67.157 9.440 60.377 1.00 22.19 199 TYR C O 1
ATOM 6254 N N . SER C 1 200 ? 66.697 11.649 60.821 1.00 24.82 200 SER C N 1
ATOM 6255 C CA . SER C 1 200 ? 66.179 11.332 62.136 1.00 31.43 200 SER C CA 1
ATOM 6256 C C . SER C 1 200 ? 64.747 10.811 62.172 1.00 32.80 200 SER C C 1
ATOM 6257 O O . SER C 1 200 ? 64.244 10.585 63.284 1.00 34.91 200 SER C O 1
ATOM 6260 N N . ASP C 1 201 ? 64.124 10.497 61.036 1.00 35.98 201 ASP C N 1
ATOM 6261 C CA . ASP C 1 201 ? 62.846 9.748 61.125 1.00 39.07 201 ASP C CA 1
ATOM 6262 C C . ASP C 1 201 ? 62.593 8.376 60.472 1.00 40.72 201 ASP C C 1
ATOM 6263 O O . ASP C 1 201 ? 62.090 7.444 61.137 1.00 43.17 201 ASP C O 1
ATOM 6268 N N . ASN C 1 202 ? 62.879 8.211 59.201 1.00 40.84 202 ASN C N 1
ATOM 6269 C CA . ASN C 1 202 ? 62.374 6.991 58.515 1.00 41.30 202 ASN C CA 1
ATOM 6270 C C . ASN C 1 202 ? 63.423 5.888 58.243 1.00 39.36 202 ASN C C 1
ATOM 6271 O O . ASN C 1 202 ? 63.360 5.208 57.189 1.00 37.85 202 ASN C O 1
ATOM 6276 N N . TYR C 1 203 ? 64.397 5.764 59.152 1.00 37.46 203 TYR C N 1
ATOM 6277 C CA . TYR C 1 203 ? 65.624 4.987 58.899 1.00 35.50 203 TYR C CA 1
ATOM 6278 C C . TYR C 1 203 ? 65.948 4.162 60.148 1.00 35.45 203 TYR C C 1
ATOM 6279 O O . TYR C 1 203 ? 67.122 4.021 60.528 1.00 32.61 203 TYR C O 1
ATOM 6288 N N . VAL C 1 204 ? 64.887 3.593 60.746 1.00 35.63 204 VAL C N 1
ATOM 6289 C CA . VAL C 1 204 ? 64.972 2.646 61.866 1.00 34.88 204 VAL C CA 1
ATOM 6290 C C . VAL C 1 204 ? 65.449 3.263 63.196 1.00 35.07 204 VAL C C 1
ATOM 6291 O O . VAL C 1 204 ? 64.789 3.121 64.195 1.00 37.26 204 VAL C O 1
ATOM 6295 N N . LEU C 1 205 ? 66.637 3.842 63.261 1.00 34.01 205 LEU C N 1
ATOM 6296 C CA . LEU C 1 205 ? 67.032 4.617 64.439 1.00 32.73 205 LEU C CA 1
ATOM 6297 C C . LEU C 1 205 ? 66.527 6.053 64.298 1.00 32.34 205 LEU C C 1
ATOM 6298 O O . LEU C 1 205 ? 66.968 6.793 63.397 1.00 34.46 205 LEU C O 1
ATOM 6303 N N . THR C 1 206 ? 65.610 6.476 65.158 1.00 32.51 206 THR C N 1
ATOM 6304 C CA . THR C 1 206 ? 65.130 7.829 65.072 1.00 31.47 206 THR C CA 1
ATOM 6305 C C . THR C 1 206 ? 65.799 8.777 66.013 1.00 32.39 206 THR C C 1
ATOM 6306 O O . THR C 1 206 ? 66.396 8.360 67.028 1.00 32.46 206 THR C O 1
ATOM 6310 N N . GLY C 1 207 ? 65.665 10.077 65.726 1.00 30.98 207 GLY C N 1
ATOM 6311 C CA . GLY C 1 207 ? 66.223 11.158 66.523 1.00 31.46 207 GLY C CA 1
ATOM 6312 C C . GLY C 1 207 ? 65.633 11.127 67.942 1.00 31.79 207 GLY C C 1
ATOM 6313 O O . GLY C 1 207 ? 66.344 11.270 68.943 1.00 32.20 207 GLY C O 1
ATOM 6314 N N . LYS C 1 208 ? 64.331 10.947 68.006 1.00 32.57 208 LYS C N 1
ATOM 6315 C CA . LYS C 1 208 ? 63.623 10.745 69.270 1.00 32.39 208 LYS C CA 1
ATOM 6316 C C . LYS C 1 208 ? 64.154 9.554 70.126 1.00 32.35 208 LYS C C 1
ATOM 6317 O O . LYS C 1 208 ? 64.229 9.672 71.360 1.00 31.52 208 LYS C O 1
ATOM 6323 N N . MET C 1 209 ? 64.472 8.437 69.477 1.00 31.18 209 MET C N 1
ATOM 6324 C CA . MET C 1 209 ? 65.023 7.280 70.180 1.00 31.52 209 MET C CA 1
ATOM 6325 C C . MET C 1 209 ? 66.459 7.541 70.584 1.00 30.44 209 MET C C 1
ATOM 6326 O O . MET C 1 209 ? 66.894 7.077 71.662 1.00 28.63 209 MET C O 1
ATOM 6331 N N . ILE C 1 210 ? 67.218 8.292 69.755 1.00 28.73 210 ILE C N 1
ATOM 6332 C CA . ILE C 1 210 ? 68.561 8.692 70.166 1.00 25.79 210 ILE C CA 1
ATOM 6333 C C . ILE C 1 210 ? 68.544 9.478 71.482 1.00 27.40 210 ILE C C 1
ATOM 6334 O O . ILE C 1 210 ? 69.391 9.200 72.346 1.00 25.19 210 ILE C O 1
ATOM 6339 N N . ARG C 1 211 ? 67.647 10.477 71.597 1.00 25.33 211 ARG C N 1
ATOM 6340 C CA . ARG C 1 211 ? 67.481 11.250 72.808 1.00 26.29 211 ARG C CA 1
ATOM 6341 C C . ARG C 1 211 ? 67.040 10.398 74.004 1.00 25.12 211 ARG C C 1
ATOM 6342 O O . ARG C 1 211 ? 67.620 10.534 75.098 1.00 27.66 211 ARG C O 1
ATOM 6350 N N . TYR C 1 212 ? 66.110 9.488 73.795 1.00 26.17 212 TYR C N 1
ATOM 6351 C CA . TYR C 1 212 ? 65.642 8.553 74.855 1.00 26.83 212 TYR C CA 1
ATOM 6352 C C . TYR C 1 212 ? 66.811 7.699 75.333 1.00 25.78 212 TYR C C 1
ATOM 6353 O O . TYR C 1 212 ? 67.127 7.700 76.536 1.00 26.99 212 TYR C O 1
ATOM 6362 N N . PHE C 1 213 ? 67.534 7.077 74.408 1.00 25.37 213 PHE C N 1
ATOM 6363 C CA . PHE C 1 213 ? 68.745 6.286 74.821 1.00 24.36 213 PHE C CA 1
ATOM 6364 C C . PHE C 1 213 ? 69.780 7.098 75.552 1.00 22.83 213 PHE C C 1
ATOM 6365 O O . PHE C 1 213 ? 70.285 6.655 76.603 1.00 21.54 213 PHE C O 1
ATOM 6373 N N . GLY C 1 214 ? 70.051 8.333 75.108 1.00 23.00 214 GLY C N 1
ATOM 6374 C CA . GLY C 1 214 ? 71.005 9.184 75.757 1.00 24.25 214 GLY C CA 1
ATOM 6375 C C . GLY C 1 214 ? 70.619 9.560 77.184 1.00 26.66 214 GLY C C 1
ATOM 6376 O O . GLY C 1 214 ? 71.445 9.543 78.057 1.00 27.32 214 GLY C O 1
ATOM 6377 N N . ASN C 1 215 ? 69.374 9.958 77.389 1.00 28.23 215 ASN C N 1
ATOM 6378 C CA . ASN C 1 215 ? 68.904 10.296 78.736 1.00 30.26 215 ASN C CA 1
ATOM 6379 C C . ASN C 1 215 ? 68.898 9.066 79.656 1.00 30.53 215 ASN C C 1
ATOM 6380 O O . ASN C 1 215 ? 69.032 9.267 80.851 1.00 32.91 215 ASN C O 1
ATOM 6385 N N . MET C 1 216 ? 68.657 7.859 79.147 1.00 28.42 216 MET C N 1
ATOM 6386 C CA . MET C 1 216 ? 68.755 6.640 79.990 1.00 28.57 216 MET C CA 1
ATOM 6387 C C . MET C 1 216 ? 70.188 6.299 80.439 1.00 28.12 216 MET C C 1
ATOM 6388 O O . MET C 1 216 ? 70.393 5.875 81.561 1.00 27.93 216 MET C O 1
ATOM 6393 N N . TYR C 1 217 ? 71.180 6.473 79.569 1.00 26.81 217 TYR C N 1
ATOM 6394 C CA . TYR C 1 217 ? 72.597 6.196 79.913 1.00 25.81 217 TYR C CA 1
ATOM 6395 C C . TYR C 1 217 ? 73.205 7.239 80.829 1.00 27.12 217 TYR C C 1
ATOM 6396 O O . TYR C 1 217 ? 74.003 6.929 81.682 1.00 25.71 217 TYR C O 1
ATOM 6405 N N . SER C 1 218 ? 72.864 8.508 80.632 1.00 27.68 218 SER C N 1
ATOM 6406 C CA . SER C 1 218 ? 73.597 9.568 81.293 1.00 31.06 218 SER C CA 1
ATOM 6407 C C . SER C 1 218 ? 72.908 9.777 82.616 1.00 35.19 218 SER C C 1
ATOM 6408 O O . SER C 1 218 ? 71.707 9.511 82.770 1.00 35.29 218 SER C O 1
ATOM 6411 N N . LYS C 1 219 ? 73.679 10.249 83.566 1.00 39.89 219 LYS C N 1
ATOM 6412 C CA . LYS C 1 219 ? 73.143 10.820 84.807 1.00 43.50 219 LYS C CA 1
ATOM 6413 C C . LYS C 1 219 ? 72.257 12.111 84.732 1.00 45.90 219 LYS C C 1
ATOM 6414 O O . LYS C 1 219 ? 71.105 11.978 85.176 1.00 45.84 219 LYS C O 1
ATOM 6420 N N . ASN C 1 220 ? 72.619 13.331 84.247 1.00 47.38 220 ASN C N 1
ATOM 6421 C CA . ASN C 1 220 ? 73.903 14.074 83.935 1.00 49.31 220 ASN C CA 1
ATOM 6422 C C . ASN C 1 220 ? 75.048 13.654 83.005 1.00 49.91 220 ASN C C 1
ATOM 6423 O O . ASN C 1 220 ? 76.033 14.432 82.835 1.00 49.94 220 ASN C O 1
ATOM 6428 N N . ILE C 1 225 ? 79.104 15.560 77.931 1.00 36.68 225 ILE C N 1
ATOM 6429 C CA . ILE C 1 225 ? 80.346 16.207 77.457 1.00 37.10 225 ILE C CA 1
ATOM 6430 C C . ILE C 1 225 ? 81.706 15.819 78.147 1.00 36.81 225 ILE C C 1
ATOM 6431 O O . ILE C 1 225 ? 82.664 16.623 78.123 1.00 38.12 225 ILE C O 1
ATOM 6436 N N . ASN C 1 226 ? 81.878 14.620 78.759 1.00 34.14 226 ASN C N 1
ATOM 6437 C CA . ASN C 1 226 ? 83.343 14.214 78.967 1.00 32.13 226 ASN C CA 1
ATOM 6438 C C . ASN C 1 226 ? 83.773 13.054 78.003 1.00 28.16 226 ASN C C 1
ATOM 6439 O O . ASN C 1 226 ? 82.860 12.366 77.519 1.00 27.98 226 ASN C O 1
ATOM 6444 N N . PRO C 1 227 ? 85.105 12.900 77.775 1.00 27.15 227 PRO C N 1
ATOM 6445 C CA . PRO C 1 227 ? 85.586 12.230 76.536 1.00 26.42 227 PRO C CA 1
ATOM 6446 C C . PRO C 1 227 ? 85.293 10.776 76.623 1.00 24.87 227 PRO C C 1
ATOM 6447 O O . PRO C 1 227 ? 85.311 10.104 75.580 1.00 21.04 227 PRO C O 1
ATOM 6451 N N . TYR C 1 228 ? 85.074 10.255 77.828 1.00 23.53 228 TYR C N 1
ATOM 6452 C CA . TYR C 1 228 ? 84.781 8.780 77.909 1.00 22.45 228 TYR C CA 1
ATOM 6453 C C . TYR C 1 228 ? 83.337 8.457 77.705 1.00 22.32 228 TYR C C 1
ATOM 6454 O O . TYR C 1 228 ? 83.013 7.244 77.581 1.00 21.60 228 TYR C O 1
ATOM 6463 N N . PHE C 1 229 ? 82.452 9.482 77.673 1.00 21.03 229 PHE C N 1
ATOM 6464 C CA . PHE C 1 229 ? 81.070 9.333 77.269 1.00 22.00 229 PHE C CA 1
ATOM 6465 C C . PHE C 1 229 ? 81.018 9.663 75.767 1.00 22.20 229 PHE C C 1
ATOM 6466 O O . PHE C 1 229 ? 80.365 8.964 74.988 1.00 23.09 229 PHE C O 1
ATOM 6474 N N . SER C 1 230 ? 81.730 10.729 75.394 1.00 21.02 230 SER C N 1
ATOM 6475 C CA . SER C 1 230 ? 81.694 11.272 74.015 1.00 22.39 230 SER C CA 1
ATOM 6476 C C . SER C 1 230 ? 83.087 11.497 73.534 1.00 21.16 230 SER C C 1
ATOM 6477 O O . SER C 1 230 ? 83.756 12.537 73.774 1.00 19.59 230 SER C O 1
ATOM 6480 N N . PRO C 1 231 ? 83.660 10.498 72.879 1.00 18.42 231 PRO C N 1
ATOM 6481 C CA . PRO C 1 231 ? 85.017 10.656 72.463 1.00 16.69 231 PRO C CA 1
ATOM 6482 C C . PRO C 1 231 ? 85.337 11.912 71.648 1.00 17.93 231 PRO C C 1
ATOM 6483 O O . PRO C 1 231 ? 86.479 12.367 71.617 1.00 19.74 231 PRO C O 1
ATOM 6487 N N . LEU C 1 232 ? 84.338 12.436 70.919 1.00 18.08 232 LEU C N 1
ATOM 6488 C CA . LEU C 1 232 ? 84.622 13.638 70.141 1.00 19.99 232 LEU C CA 1
ATOM 6489 C C . LEU C 1 232 ? 84.883 14.900 71.002 1.00 23.00 232 LEU C C 1
ATOM 6490 O O . LEU C 1 232 ? 85.380 15.902 70.449 1.00 23.66 232 LEU C O 1
ATOM 6495 N N . VAL C 1 233 ? 84.633 14.792 72.309 1.00 23.40 233 VAL C N 1
ATOM 6496 C CA . VAL C 1 233 ? 84.997 15.861 73.282 1.00 27.63 233 VAL C CA 1
ATOM 6497 C C . VAL C 1 233 ? 86.506 15.849 73.616 1.00 28.19 233 VAL C C 1
ATOM 6498 O O . VAL C 1 233 ? 87.021 16.854 74.137 1.00 28.49 233 VAL C O 1
ATOM 6502 N N . ALA C 1 234 ? 87.232 14.752 73.315 1.00 27.80 234 ALA C N 1
ATOM 6503 C CA . ALA C 1 234 ? 88.680 14.690 73.525 1.00 29.17 234 ALA C CA 1
ATOM 6504 C C . ALA C 1 234 ? 89.457 15.817 72.929 1.00 31.86 234 ALA C C 1
ATOM 6505 O O . ALA C 1 234 ? 89.116 16.333 71.866 1.00 30.41 234 ALA C O 1
ATOM 6507 N N . ASP C 1 235 ? 90.509 16.183 73.656 1.00 34.13 235 ASP C N 1
ATOM 6508 C CA . ASP C 1 235 ? 91.479 17.224 73.264 1.00 35.86 235 ASP C CA 1
ATOM 6509 C C . ASP C 1 235 ? 92.460 16.832 72.192 1.00 34.86 235 ASP C C 1
ATOM 6510 O O . ASP C 1 235 ? 93.000 17.704 71.499 1.00 35.57 235 ASP C O 1
ATOM 6515 N N . ASP C 1 236 ? 92.717 15.530 72.091 1.00 31.67 236 ASP C N 1
ATOM 6516 C CA . ASP C 1 236 ? 93.936 15.025 71.505 1.00 29.99 236 ASP C CA 1
ATOM 6517 C C . ASP C 1 236 ? 93.633 13.588 71.062 1.00 26.44 236 ASP C C 1
ATOM 6518 O O . ASP C 1 236 ? 93.097 12.767 71.827 1.00 25.59 236 ASP C O 1
ATOM 6523 N N . PHE C 1 237 ? 93.884 13.353 69.769 1.00 25.41 237 PHE C N 1
ATOM 6524 C CA . PHE C 1 237 ? 93.764 11.988 69.193 1.00 23.85 237 PHE C CA 1
ATOM 6525 C C . PHE C 1 237 ? 95.058 11.237 68.897 1.00 25.14 237 PHE C C 1
ATOM 6526 O O . PHE C 1 237 ? 95.051 10.145 68.337 1.00 23.48 237 PHE C O 1
ATOM 6534 N N . SER C 1 238 ? 96.203 11.767 69.316 1.00 23.40 238 SER C N 1
ATOM 6535 C CA . SER C 1 238 ? 97.447 11.110 68.983 1.00 24.25 238 SER C CA 1
ATOM 6536 C C . SER C 1 238 ? 97.571 9.797 69.802 1.00 22.04 238 SER C C 1
ATOM 6537 O O . SER C 1 238 ? 96.983 9.639 70.886 1.00 21.66 238 SER C O 1
ATOM 6540 N N . ASN C 1 239 ? 98.297 8.864 69.214 1.00 21.19 239 ASN C N 1
ATOM 6541 C CA . ASN C 1 239 ? 98.723 7.632 69.855 1.00 23.05 239 ASN C CA 1
ATOM 6542 C C . ASN C 1 239 ? 97.584 6.751 70.188 1.00 23.67 239 ASN C C 1
ATOM 6543 O O . ASN C 1 239 ? 97.652 5.983 71.104 1.00 26.52 239 ASN C O 1
ATOM 6548 N N . LEU C 1 240 ? 96.485 6.858 69.430 1.00 21.39 240 LEU C N 1
ATOM 6549 C CA . LEU C 1 240 ? 95.440 5.866 69.602 1.00 19.89 240 LEU C CA 1
ATOM 6550 C C . LEU C 1 240 ? 95.690 4.670 68.648 1.00 18.41 240 LEU C C 1
ATOM 6551 O O . LEU C 1 240 ? 96.555 4.715 67.718 1.00 18.46 240 LEU C O 1
ATOM 6556 N N . PRO C 1 241 ? 95.038 3.548 68.973 1.00 17.27 241 PRO C N 1
ATOM 6557 C CA . PRO C 1 241 ? 95.231 2.364 68.113 1.00 18.18 241 PRO C CA 1
ATOM 6558 C C . PRO C 1 241 ? 94.740 2.570 66.697 1.00 16.53 241 PRO C C 1
ATOM 6559 O O . PRO C 1 241 ? 93.863 3.373 66.455 1.00 18.18 241 PRO C O 1
ATOM 6563 N N . PRO C 1 242 ? 95.351 1.868 65.768 1.00 17.43 242 PRO C N 1
ATOM 6564 C CA . PRO C 1 242 ? 94.832 1.905 64.368 1.00 15.88 242 PRO C CA 1
ATOM 6565 C C . PRO C 1 242 ? 93.336 1.624 64.348 1.00 15.79 242 PRO C C 1
ATOM 6566 O O . PRO C 1 242 ? 92.872 0.788 65.112 1.00 13.37 242 PRO C O 1
ATOM 6570 N N . ALA C 1 243 ? 92.655 2.271 63.407 1.00 13.59 243 ALA C N 1
ATOM 6571 C CA . ALA C 1 243 ? 91.150 2.194 63.485 1.00 12.03 243 ALA C CA 1
ATOM 6572 C C . ALA C 1 243 ? 90.640 1.727 62.108 1.00 12.32 243 ALA C C 1
ATOM 6573 O O . ALA C 1 243 ? 91.213 2.043 61.067 1.00 11.83 243 ALA C O 1
ATOM 6575 N N . ILE C 1 244 ? 89.507 1.011 62.209 1.00 11.53 244 ILE C N 1
ATOM 6576 C CA . ILE C 1 244 ? 88.616 0.771 61.025 1.00 10.55 244 ILE C CA 1
ATOM 6577 C C . ILE C 1 244 ? 87.290 1.390 61.459 1.00 11.58 244 ILE C C 1
ATOM 6578 O O . ILE C 1 244 ? 86.758 1.001 62.464 1.00 12.45 244 ILE C O 1
ATOM 6583 N N . MET C 1 245 ? 86.802 2.328 60.635 1.00 11.77 245 MET C N 1
ATOM 6584 C CA . MET C 1 245 ? 85.536 3.016 60.881 1.00 9.72 245 MET C CA 1
ATOM 6585 C C . MET C 1 245 ? 84.560 2.659 59.766 1.00 11.58 245 MET C C 1
ATOM 6586 O O . MET C 1 245 ? 84.908 2.879 58.571 1.00 11.83 245 MET C O 1
ATOM 6591 N N . VAL C 1 246 ? 83.329 2.229 60.147 1.00 10.04 246 VAL C N 1
ATOM 6592 C CA . VAL C 1 246 ? 82.313 1.930 59.095 1.00 10.15 246 VAL C CA 1
ATOM 6593 C C . VAL C 1 246 ? 81.143 2.877 59.437 1.00 9.31 246 VAL C C 1
ATOM 6594 O O . VAL C 1 246 ? 80.674 2.900 60.551 1.00 11.38 246 VAL C O 1
ATOM 6598 N N . THR C 1 247 ? 80.742 3.663 58.433 1.00 9.30 247 THR C N 1
ATOM 6599 C CA . THR C 1 247 ? 79.546 4.512 58.628 1.00 10.64 247 THR C CA 1
ATOM 6600 C C . THR C 1 247 ? 78.531 4.039 57.666 1.00 9.42 247 THR C C 1
ATOM 6601 O O . THR C 1 247 ? 78.795 3.325 56.696 1.00 11.49 247 THR C O 1
ATOM 6605 N N . ASN C 1 248 ? 77.278 4.480 57.922 1.00 10.00 248 ASN C N 1
ATOM 6606 C CA . ASN C 1 248 ? 76.188 4.191 56.974 1.00 10.91 248 ASN C CA 1
ATOM 6607 C C . ASN C 1 248 ? 75.704 5.470 56.332 1.00 9.69 248 ASN C C 1
ATOM 6608 O O . ASN C 1 248 ? 75.550 6.539 57.012 1.00 11.68 248 ASN C O 1
ATOM 6613 N N . GLU C 1 249 ? 75.370 5.453 55.019 1.00 10.02 249 GLU C N 1
ATOM 6614 C CA . GLU C 1 249 ? 74.961 6.694 54.361 1.00 10.70 249 GLU C CA 1
ATOM 6615 C C . GLU C 1 249 ? 73.683 7.326 55.004 1.00 11.69 249 GLU C C 1
ATOM 6616 O O . GLU C 1 249 ? 73.668 8.521 55.218 1.00 12.17 249 GLU C O 1
ATOM 6622 N N . TYR C 1 250 ? 72.715 6.464 55.280 1.00 13.70 250 TYR C N 1
ATOM 6623 C CA . TYR C 1 250 ? 71.372 6.977 55.749 1.00 14.08 250 TYR C CA 1
ATOM 6624 C C . TYR C 1 250 ? 71.178 6.724 57.241 1.00 12.43 250 TYR C C 1
ATOM 6625 O O . TYR C 1 250 ? 70.470 5.734 57.611 1.00 16.03 250 TYR C O 1
ATOM 6634 N N . ASP C 1 251 ? 71.965 7.485 58.028 1.00 11.92 251 ASP C N 1
ATOM 6635 C CA . ASP C 1 251 ? 72.020 7.231 59.507 1.00 13.04 251 ASP C CA 1
ATOM 6636 C C . ASP C 1 251 ? 72.328 8.550 60.162 1.00 13.76 251 ASP C C 1
ATOM 6637 O O . ASP C 1 251 ? 73.242 9.285 59.844 1.00 13.47 251 ASP C O 1
ATOM 6642 N N . PRO C 1 252 ? 71.457 8.944 61.137 1.00 13.90 252 PRO C N 1
ATOM 6643 C CA . PRO C 1 252 ? 71.653 10.182 61.815 1.00 15.34 252 PRO C CA 1
ATOM 6644 C C . PRO C 1 252 ? 72.986 10.294 62.489 1.00 15.14 252 PRO C C 1
ATOM 6645 O O . PRO C 1 252 ? 73.453 11.377 62.664 1.00 16.61 252 PRO C O 1
ATOM 6649 N N . LEU C 1 253 ? 73.605 9.130 62.831 1.00 14.25 253 LEU C N 1
ATOM 6650 C CA . LEU C 1 253 ? 74.917 9.173 63.539 1.00 14.32 253 LEU C CA 1
ATOM 6651 C C . LEU C 1 253 ? 76.113 9.316 62.613 1.00 13.89 253 LEU C C 1
ATOM 6652 O O . LEU C 1 253 ? 77.296 9.361 63.051 1.00 15.74 253 LEU C O 1
ATOM 6657 N N . ARG C 1 254 ? 75.875 9.406 61.313 1.00 13.62 254 ARG C N 1
ATOM 6658 C CA . ARG C 1 254 ? 76.976 9.321 60.329 1.00 11.18 254 ARG C CA 1
ATOM 6659 C C . ARG C 1 254 ? 77.991 10.476 60.389 1.00 13.71 254 ARG C C 1
ATOM 6660 O O . ARG C 1 254 ? 79.205 10.271 60.361 1.00 13.36 254 ARG C O 1
ATOM 6668 N N . ASP C 1 255 ? 77.542 11.760 60.396 1.00 11.47 255 ASP C N 1
ATOM 6669 C CA . ASP C 1 255 ? 78.530 12.836 60.205 1.00 12.63 255 ASP C CA 1
ATOM 6670 C C . ASP C 1 255 ? 79.570 12.882 61.332 1.00 13.26 255 ASP C C 1
ATOM 6671 O O . ASP C 1 255 ? 80.744 13.007 61.024 1.00 14.34 255 ASP C O 1
ATOM 6676 N N . PRO C 1 256 ? 79.167 12.680 62.606 1.00 14.29 256 PRO C N 1
ATOM 6677 C CA . PRO C 1 256 ? 80.234 12.727 63.628 1.00 14.71 256 PRO C CA 1
ATOM 6678 C C . PRO C 1 256 ? 81.263 11.613 63.465 1.00 14.27 256 PRO C C 1
ATOM 6679 O O . PRO C 1 256 ? 82.453 11.802 63.821 1.00 14.68 256 PRO C O 1
ATOM 6683 N N . GLU C 1 257 ? 80.794 10.472 62.966 1.00 13.58 257 GLU C N 1
ATOM 6684 C CA . GLU C 1 257 ? 81.695 9.354 62.746 1.00 13.86 257 GLU C CA 1
ATOM 6685 C C . GLU C 1 257 ? 82.693 9.637 61.686 1.00 14.59 257 GLU C C 1
ATOM 6686 O O . GLU C 1 257 ? 83.916 9.253 61.772 1.00 11.48 257 GLU C O 1
ATOM 6692 N N . GLU C 1 258 ? 82.261 10.263 60.596 1.00 13.09 258 GLU C N 1
ATOM 6693 C CA . GLU C 1 258 ? 83.224 10.637 59.529 1.00 14.25 258 GLU C CA 1
ATOM 6694 C C . GLU C 1 258 ? 84.233 11.678 60.025 1.00 13.89 258 GLU C C 1
ATOM 6695 O O 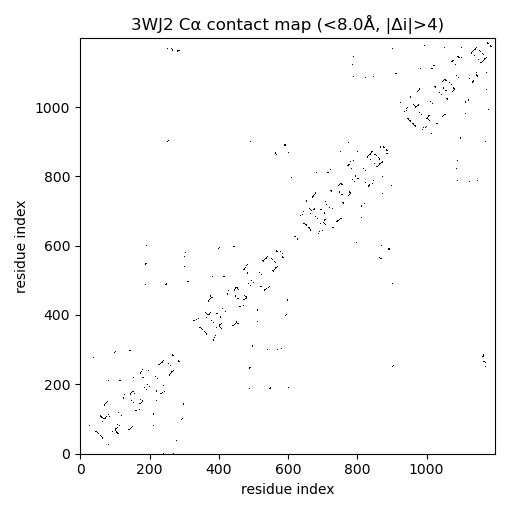. GLU C 1 258 ? 85.389 11.620 59.704 1.00 15.03 258 GLU C O 1
ATOM 6701 N N . THR C 1 259 ? 83.759 12.602 60.864 1.00 14.91 259 THR C N 1
ATOM 6702 C CA . THR C 1 259 ? 84.655 13.572 61.474 1.00 14.30 259 THR C CA 1
ATOM 6703 C C . THR C 1 259 ? 85.722 12.855 62.310 1.00 15.50 259 THR C C 1
ATOM 6704 O O . THR C 1 259 ? 86.882 13.201 62.232 1.00 15.01 259 THR C O 1
ATOM 6708 N N . TYR C 1 260 ? 85.283 11.858 63.072 1.00 15.34 260 TYR C N 1
ATOM 6709 C CA . TYR C 1 260 ? 86.154 11.135 63.979 1.00 16.11 260 TYR C CA 1
ATOM 6710 C C . TYR C 1 260 ? 87.302 10.497 63.193 1.00 15.99 260 TYR C C 1
ATOM 6711 O O . TYR C 1 260 ? 88.480 10.583 63.582 1.00 15.95 260 TYR C O 1
ATOM 6720 N N . VAL C 1 261 ? 86.990 9.824 62.086 1.00 13.19 261 VAL C N 1
ATOM 6721 C CA . VAL C 1 261 ? 88.055 9.203 61.377 1.00 15.88 261 VAL C CA 1
ATOM 6722 C C . VAL C 1 261 ? 89.010 10.271 60.750 1.00 17.40 261 VAL C C 1
ATOM 6723 O O . VAL C 1 261 ? 90.213 10.040 60.767 1.00 15.97 261 VAL C O 1
ATOM 6727 N N . LYS C 1 262 ? 88.538 11.470 60.379 1.00 14.34 262 LYS C N 1
ATOM 6728 C CA . LYS C 1 262 ? 89.397 12.542 59.872 1.00 14.66 262 LYS C CA 1
ATOM 6729 C C . LYS C 1 262 ? 90.263 13.115 61.011 1.00 14.99 262 LYS C C 1
ATOM 6730 O O . LYS C 1 262 ? 91.406 13.429 60.786 1.00 17.79 262 LYS C O 1
ATOM 6736 N N . LYS C 1 263 ? 89.673 13.224 62.186 1.00 15.32 263 LYS C N 1
ATOM 6737 C CA . LYS C 1 263 ? 90.504 13.668 63.374 1.00 15.73 263 LYS C CA 1
ATOM 6738 C C . LYS C 1 263 ? 91.581 12.636 63.749 1.00 17.54 263 LYS C C 1
ATOM 6739 O O . LYS C 1 263 ? 92.712 13.035 64.054 1.00 17.62 263 LYS C O 1
ATOM 6745 N N . LEU C 1 264 ? 91.304 11.327 63.665 1.00 15.92 264 LEU C N 1
ATOM 6746 C CA . LEU C 1 264 ? 92.384 10.319 63.821 1.00 14.63 264 LEU C CA 1
ATOM 6747 C C . LEU C 1 264 ? 93.481 10.469 62.856 1.00 16.14 264 LEU C C 1
ATOM 6748 O O . LEU C 1 264 ? 94.667 10.481 63.224 1.00 16.02 264 LEU C O 1
ATOM 6753 N N . ARG C 1 265 ? 93.152 10.646 61.559 1.00 14.37 265 ARG C N 1
ATOM 6754 C CA . ARG C 1 265 ? 94.202 10.789 60.535 1.00 14.17 265 ARG C CA 1
ATOM 6755 C C . ARG C 1 265 ? 94.991 12.104 60.765 1.00 14.58 265 ARG C C 1
ATOM 6756 O O . ARG C 1 265 ? 96.195 12.102 60.574 1.00 17.47 265 ARG C O 1
ATOM 6764 N N . GLU C 1 266 ? 94.284 13.149 61.169 1.00 16.65 266 GLU C N 1
ATOM 6765 C CA . GLU C 1 266 ? 94.894 14.495 61.403 1.00 18.59 266 GLU C CA 1
ATOM 6766 C C . GLU C 1 266 ? 95.957 14.376 62.512 1.00 20.71 266 GLU C C 1
ATOM 6767 O O . GLU C 1 266 ? 97.090 14.989 62.429 1.00 21.13 266 GLU C O 1
ATOM 6773 N N . ALA C 1 267 ? 95.691 13.488 63.449 1.00 18.27 267 ALA C N 1
ATOM 6774 C CA . ALA C 1 267 ? 96.646 13.186 64.550 1.00 20.70 267 ALA C CA 1
ATOM 6775 C C . ALA C 1 267 ? 97.745 12.134 64.240 1.00 21.95 267 ALA C C 1
ATOM 6776 O O . ALA C 1 267 ? 98.522 11.735 65.122 1.00 23.35 267 ALA C O 1
ATOM 6778 N N . GLY C 1 268 ? 97.712 11.554 63.036 1.00 21.41 268 GLY C N 1
ATOM 6779 C CA . GLY C 1 268 ? 98.691 10.561 62.580 1.00 20.93 268 GLY C CA 1
ATOM 6780 C C . GLY C 1 268 ? 98.417 9.149 63.029 1.00 21.89 268 GLY C C 1
ATOM 6781 O O . GLY C 1 268 ? 99.303 8.292 63.010 1.00 22.51 268 GLY C O 1
ATOM 6782 N N . VAL C 1 269 ? 97.160 8.874 63.394 1.00 16.76 269 VAL C N 1
ATOM 6783 C CA . VAL C 1 269 ? 96.777 7.544 63.745 1.00 17.05 269 VAL C CA 1
ATOM 6784 C C . VAL C 1 269 ? 96.341 6.813 62.428 1.00 16.83 269 VAL C C 1
ATOM 6785 O O . VAL C 1 269 ? 95.635 7.476 61.634 1.00 17.48 269 VAL C O 1
ATOM 6789 N N . ARG C 1 270 ? 96.819 5.591 62.231 1.00 16.87 270 ARG C N 1
ATOM 6790 C CA . ARG C 1 270 ? 96.404 4.795 61.047 1.00 17.27 270 ARG C CA 1
ATOM 6791 C C . ARG C 1 270 ? 94.892 4.592 61.136 1.00 16.33 270 ARG C C 1
ATOM 6792 O O . ARG C 1 270 ? 94.416 4.210 62.172 1.00 17.32 270 ARG C O 1
ATOM 6800 N N . ALA C 1 271 ? 94.188 4.880 60.032 1.00 15.15 271 ALA C N 1
ATOM 6801 C CA . ALA C 1 271 ? 92.729 4.705 60.105 1.00 14.56 271 ALA C CA 1
ATOM 6802 C C . ALA C 1 271 ? 92.274 4.537 58.668 1.00 14.23 271 ALA C C 1
ATOM 6803 O O . ALA C 1 271 ? 92.802 5.217 57.773 1.00 15.36 271 ALA C O 1
ATOM 6805 N N . VAL C 1 272 ? 91.279 3.677 58.516 1.00 12.37 272 VAL C N 1
ATOM 6806 C CA . VAL C 1 272 ? 90.559 3.574 57.223 1.00 12.36 272 VAL C CA 1
ATOM 6807 C C . VAL C 1 272 ? 89.060 3.732 57.581 1.00 11.18 272 VAL C C 1
ATOM 6808 O O . VAL C 1 272 ? 88.612 3.169 58.590 1.00 12.51 272 VAL C O 1
ATOM 6812 N N . GLY C 1 273 ? 88.386 4.550 56.789 1.00 11.56 273 GLY C N 1
ATOM 6813 C CA . GLY C 1 273 ? 86.910 4.731 57.021 1.00 8.99 273 GLY C CA 1
ATOM 6814 C C . GLY C 1 273 ? 86.216 4.440 55.700 1.00 9.37 273 GLY C C 1
ATOM 6815 O O . GLY C 1 273 ? 86.617 4.934 54.606 1.00 11.03 273 GLY C O 1
ATOM 6816 N N . ILE C 1 274 ? 85.055 3.736 55.852 1.00 9.33 274 ILE C N 1
ATOM 6817 C CA . ILE C 1 274 ? 84.236 3.532 54.647 1.00 8.19 274 ILE C CA 1
ATOM 6818 C C . ILE C 1 274 ? 82.800 3.866 55.044 1.00 10.83 274 ILE C C 1
ATOM 6819 O O . ILE C 1 274 ? 82.340 3.515 56.138 1.00 11.76 274 ILE C O 1
ATOM 6824 N N . ARG C 1 275 ? 82.134 4.545 54.139 1.00 10.29 275 ARG C N 1
ATOM 6825 C CA . ARG C 1 275 ? 80.654 4.753 54.234 1.00 10.72 275 ARG C CA 1
ATOM 6826 C C . ARG C 1 275 ? 79.974 3.770 53.340 1.00 9.35 275 ARG C C 1
ATOM 6827 O O . ARG C 1 275 ? 80.183 3.696 52.140 1.00 10.72 275 ARG C O 1
ATOM 6835 N N . GLY C 1 276 ? 78.996 3.050 53.935 1.00 10.23 276 GLY C N 1
ATOM 6836 C CA . GLY C 1 276 ? 78.258 2.031 53.167 1.00 9.87 276 GLY C CA 1
ATOM 6837 C C . GLY C 1 276 ? 77.123 2.762 52.439 1.00 12.08 276 GLY C C 1
ATOM 6838 O O . GLY C 1 276 ? 76.222 3.337 53.084 1.00 11.17 276 GLY C O 1
ATOM 6839 N N . ILE C 1 277 ? 77.128 2.703 51.097 1.00 11.87 277 ILE C N 1
ATOM 6840 C CA . ILE C 1 277 ? 76.172 3.437 50.244 1.00 10.81 277 ILE C CA 1
ATOM 6841 C C . ILE C 1 277 ? 74.809 2.709 50.356 1.00 11.31 277 ILE C C 1
ATOM 6842 O O . ILE C 1 277 ? 74.705 1.487 50.222 1.00 13.06 277 ILE C O 1
ATOM 6847 N N . GLY C 1 278 ? 73.818 3.533 50.688 1.00 12.77 278 GLY C N 1
ATOM 6848 C CA . GLY C 1 278 ? 72.443 3.033 50.858 1.00 13.56 278 GLY C CA 1
ATOM 6849 C C . GLY C 1 278 ? 72.212 2.279 52.164 1.00 14.36 278 GLY C C 1
ATOM 6850 O O . GLY C 1 278 ? 71.147 1.665 52.409 1.00 16.78 278 GLY C O 1
ATOM 6851 N N . MET C 1 279 ? 73.180 2.303 53.084 1.00 11.35 279 MET C N 1
ATOM 6852 C CA . MET C 1 279 ? 72.997 1.542 54.310 1.00 11.56 279 MET C CA 1
ATOM 6853 C C . MET C 1 279 ? 72.343 2.394 55.397 1.00 12.79 279 MET C C 1
ATOM 6854 O O . MET C 1 279 ? 72.387 3.608 55.378 1.00 13.13 279 MET C O 1
ATOM 6859 N N . ILE C 1 280 ? 71.786 1.681 56.408 1.00 14.96 280 ILE C N 1
ATOM 6860 C CA . ILE C 1 280 ? 71.177 2.392 57.517 1.00 13.66 280 ILE C CA 1
ATOM 6861 C C . ILE C 1 280 ? 71.812 1.948 58.849 1.00 15.31 280 ILE C C 1
ATOM 6862 O O . ILE C 1 280 ? 72.572 0.991 58.862 1.00 15.85 280 ILE C O 1
ATOM 6867 N N . HIS C 1 281 ? 71.508 2.659 59.950 1.00 15.40 281 HIS C N 1
ATOM 6868 C CA . HIS C 1 281 ? 72.015 2.229 61.300 1.00 15.47 281 HIS C CA 1
ATOM 6869 C C . HIS C 1 281 ? 71.604 0.806 61.553 1.00 16.04 281 HIS C C 1
ATOM 6870 O O . HIS C 1 281 ? 70.484 0.379 61.242 1.00 20.12 281 HIS C O 1
ATOM 6877 N N . GLY C 1 282 ? 72.515 0.019 62.115 1.00 16.86 282 GLY C N 1
ATOM 6878 C CA . GLY C 1 282 ? 72.233 -1.360 62.364 1.00 14.52 282 GLY C CA 1
ATOM 6879 C C . GLY C 1 282 ? 72.627 -2.294 61.225 1.00 16.87 282 GLY C C 1
ATOM 6880 O O . GLY C 1 282 ? 72.427 -3.534 61.308 1.00 17.66 282 GLY C O 1
ATOM 6881 N N . SER C 1 283 ? 73.083 -1.704 60.108 1.00 15.59 283 SER C N 1
ATOM 6882 C CA . SER C 1 283 ? 73.371 -2.532 58.926 1.00 16.04 283 SER C CA 1
ATOM 6883 C C . SER C 1 283 ? 74.201 -3.784 59.231 1.00 15.05 283 SER C C 1
ATOM 6884 O O . SER C 1 283 ? 73.956 -4.817 58.698 1.00 14.07 283 SER C O 1
ATOM 6887 N N . ALA C 1 284 ? 75.222 -3.690 60.095 1.00 15.23 284 ALA C N 1
ATOM 6888 C CA . ALA C 1 284 ? 76.161 -4.834 60.286 1.00 13.76 284 ALA C CA 1
ATOM 6889 C C . ALA C 1 284 ? 75.436 -6.003 60.934 1.00 14.84 284 ALA C C 1
ATOM 6890 O O . ALA C 1 284 ? 75.638 -7.126 60.482 1.00 13.70 284 ALA C O 1
ATOM 6892 N N . THR C 1 285 ? 74.518 -5.704 61.890 1.00 15.70 285 THR C N 1
ATOM 6893 C CA . THR C 1 285 ? 73.843 -6.804 62.530 1.00 17.00 285 THR C CA 1
ATOM 6894 C C . THR C 1 285 ? 72.660 -7.257 61.664 1.00 18.19 285 THR C C 1
ATOM 6895 O O . THR C 1 285 ? 72.021 -8.295 61.942 1.00 18.82 285 THR C O 1
ATOM 6899 N N . ASP C 1 286 ? 72.391 -6.482 60.603 1.00 15.65 286 ASP C N 1
ATOM 6900 C CA . ASP C 1 286 ? 71.396 -6.867 59.593 1.00 16.91 286 ASP C CA 1
ATOM 6901 C C . ASP C 1 286 ? 72.057 -7.662 58.445 1.00 16.09 286 ASP C C 1
ATOM 6902 O O . ASP C 1 286 ? 71.473 -7.771 57.358 1.00 17.96 286 ASP C O 1
ATOM 6907 N N . PHE C 1 287 ? 73.221 -8.289 58.678 1.00 16.61 287 PHE C N 1
ATOM 6908 C CA . PHE C 1 287 ? 73.952 -9.066 57.676 1.00 16.89 287 PHE C CA 1
ATOM 6909 C C . PHE C 1 287 ? 73.145 -10.255 57.059 1.00 19.57 287 PHE C C 1
ATOM 6910 O O . PHE C 1 287 ? 73.397 -10.629 55.952 1.00 21.07 287 PHE C O 1
ATOM 6918 N N . GLU C 1 288 ? 72.096 -10.703 57.736 1.00 19.39 288 GLU C N 1
ATOM 6919 C CA . GLU C 1 288 ? 71.262 -11.821 57.218 1.00 20.68 288 GLU C CA 1
ATOM 6920 C C . GLU C 1 288 ? 70.158 -11.280 56.343 1.00 21.06 288 GLU C C 1
ATOM 6921 O O . GLU C 1 288 ? 69.519 -12.111 55.652 1.00 24.37 288 GLU C O 1
ATOM 6927 N N . VAL C 1 289 ? 69.853 -9.982 56.412 1.00 21.85 289 VAL C N 1
ATOM 6928 C CA . VAL C 1 289 ? 68.764 -9.478 55.566 1.00 23.49 289 VAL C CA 1
ATOM 6929 C C . VAL C 1 289 ? 69.260 -8.651 54.368 1.00 22.61 289 VAL C C 1
ATOM 6930 O O . VAL C 1 289 ? 68.550 -8.481 53.420 1.00 21.39 289 VAL C O 1
ATOM 6934 N N . SER C 1 290 ? 70.476 -8.102 54.458 1.00 21.07 290 SER C N 1
ATOM 6935 C CA . SER C 1 290 ? 71.021 -7.282 53.360 1.00 17.53 290 SER C CA 1
ATOM 6936 C C . SER C 1 290 ? 72.365 -7.833 52.892 1.00 19.83 290 SER C C 1
ATOM 6937 O O . SER C 1 290 ? 73.326 -7.902 53.704 1.00 16.87 290 SER C O 1
ATOM 6940 N N . ASP C 1 291 ? 72.491 -8.230 51.617 1.00 16.48 291 ASP C N 1
ATOM 6941 C CA . ASP C 1 291 ? 73.735 -8.832 51.148 1.00 16.26 291 ASP C CA 1
ATOM 6942 C C . ASP C 1 291 ? 74.789 -7.727 51.078 1.00 14.51 291 ASP C C 1
ATOM 6943 O O . ASP C 1 291 ? 75.993 -8.013 51.313 1.00 14.91 291 ASP C O 1
ATOM 6948 N N . GLY C 1 292 ? 74.378 -6.499 50.810 1.00 14.92 292 GLY C N 1
ATOM 6949 C CA . GLY C 1 292 ? 75.282 -5.317 50.804 1.00 12.75 292 GLY C CA 1
ATOM 6950 C C . GLY C 1 292 ? 75.970 -5.204 52.160 1.00 12.20 292 GLY C C 1
ATOM 6951 O O . GLY C 1 292 ? 77.236 -5.094 52.299 1.00 13.66 292 GLY C O 1
ATOM 6952 N N . ALA C 1 293 ? 75.120 -5.221 53.170 1.00 12.92 293 ALA C N 1
ATOM 6953 C CA . ALA C 1 293 ? 75.611 -5.192 54.560 1.00 13.64 293 ALA C CA 1
ATOM 6954 C C . ALA C 1 293 ? 76.501 -6.360 54.855 1.00 14.09 293 ALA C C 1
ATOM 6955 O O . ALA C 1 293 ? 77.552 -6.178 55.522 1.00 12.76 293 ALA C O 1
ATOM 6957 N N . ARG C 1 294 ? 76.094 -7.569 54.468 1.00 12.68 294 ARG C N 1
ATOM 6958 C CA . ARG C 1 294 ? 76.9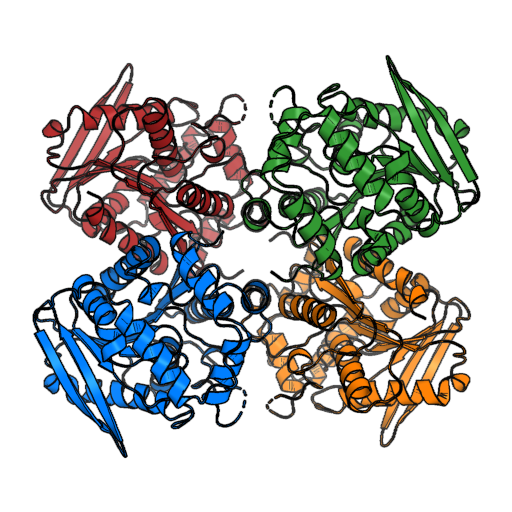04 -8.766 54.735 1.00 13.56 294 ARG C CA 1
ATOM 6959 C C . ARG C 1 294 ? 78.334 -8.587 54.128 1.00 11.61 294 ARG C C 1
ATOM 6960 O O . ARG C 1 294 ? 79.367 -8.965 54.758 1.00 12.78 294 ARG C O 1
ATOM 6968 N N . ASN C 1 295 ? 78.376 -8.064 52.902 1.00 12.86 295 ASN C N 1
ATOM 6969 C CA . ASN C 1 295 ? 79.720 -7.876 52.242 1.00 12.40 295 ASN C CA 1
ATOM 6970 C C . ASN C 1 295 ? 80.540 -6.819 52.959 1.00 12.66 295 ASN C C 1
ATOM 6971 O O . ASN C 1 295 ? 81.753 -6.974 52.983 1.00 12.63 295 ASN C O 1
ATOM 6976 N N . ILE C 1 296 ? 79.912 -5.751 53.482 1.00 12.17 296 ILE C N 1
ATOM 6977 C CA . ILE C 1 296 ? 80.677 -4.730 54.241 1.00 11.71 296 ILE C CA 1
ATOM 6978 C C . ILE C 1 296 ? 81.271 -5.424 55.492 1.00 12.94 296 ILE C C 1
ATOM 6979 O O . ILE C 1 296 ? 82.457 -5.228 55.818 1.00 11.72 296 ILE C O 1
ATOM 6984 N N . VAL C 1 297 ? 80.451 -6.202 56.187 1.00 12.76 297 VAL C N 1
ATOM 6985 C CA . VAL C 1 297 ? 80.952 -6.912 57.405 1.00 12.49 297 VAL C CA 1
ATOM 6986 C C . VAL C 1 297 ? 82.093 -7.863 57.019 1.00 12.99 297 VAL C C 1
ATOM 6987 O O . VAL C 1 297 ? 83.162 -7.912 57.709 1.00 13.38 297 VAL C O 1
ATOM 6991 N N . LYS C 1 298 ? 81.907 -8.600 55.948 1.00 13.63 298 LYS C N 1
ATOM 6992 C CA . LYS C 1 298 ? 82.941 -9.524 55.431 1.00 13.62 298 LYS C CA 1
ATOM 6993 C C . LYS C 1 298 ? 84.229 -8.774 55.107 1.00 15.33 298 LYS C C 1
ATOM 6994 O O . LYS C 1 298 ? 85.313 -9.282 55.443 1.00 13.96 298 LYS C O 1
ATOM 7000 N N . MET C 1 299 ? 84.128 -7.612 54.414 1.00 12.37 299 MET C N 1
ATOM 7001 C CA . MET C 1 299 ? 85.293 -6.813 54.028 1.00 12.90 299 MET C CA 1
ATOM 7002 C C . MET C 1 299 ? 86.117 -6.518 55.326 1.00 11.08 299 MET C C 1
ATOM 7003 O O . MET C 1 299 ? 87.337 -6.674 55.337 1.00 12.12 299 MET C O 1
ATOM 7008 N N . VAL C 1 300 ? 85.414 -5.966 56.291 1.00 10.74 300 VAL C N 1
ATOM 7009 C CA . VAL C 1 300 ? 86.101 -5.541 57.538 1.00 10.36 300 VAL C CA 1
ATOM 7010 C C . VAL C 1 300 ? 86.705 -6.781 58.279 1.00 12.98 300 VAL C C 1
ATOM 7011 O O . VAL C 1 300 ? 87.882 -6.786 58.689 1.00 12.58 300 VAL C O 1
ATOM 7015 N N . ALA C 1 301 ? 85.932 -7.818 58.432 1.00 11.15 301 ALA C N 1
ATOM 7016 C CA . ALA C 1 301 ? 86.338 -8.999 59.202 1.00 11.71 301 ALA C CA 1
ATOM 7017 C C . ALA C 1 301 ? 87.564 -9.628 58.517 1.00 14.35 301 ALA C C 1
ATOM 7018 O O . ALA C 1 301 ? 88.502 -10.079 59.199 1.00 14.36 301 ALA C O 1
ATOM 7020 N N . ARG C 1 302 ? 87.615 -9.535 57.182 1.00 12.99 302 ARG C N 1
ATOM 7021 C CA . ARG C 1 302 ? 88.733 -10.231 56.493 1.00 13.95 302 ARG C CA 1
ATOM 7022 C C . ARG C 1 302 ? 90.036 -9.465 56.609 1.00 15.52 302 ARG C C 1
ATOM 7023 O O . ARG C 1 302 ? 91.079 -10.010 56.243 1.00 16.94 302 ARG C O 1
ATOM 7031 N N . ILE C 1 303 ? 89.960 -8.166 56.951 1.00 13.95 303 ILE C N 1
ATOM 7032 C CA . ILE C 1 303 ? 91.237 -7.406 57.162 1.00 15.06 303 ILE C CA 1
ATOM 7033 C C . ILE C 1 303 ? 91.642 -7.332 58.651 1.00 14.86 303 ILE C C 1
ATOM 7034 O O . ILE C 1 303 ? 92.803 -6.971 58.908 1.00 16.65 303 ILE C O 1
ATOM 7039 N N . ILE C 1 304 ? 90.757 -7.679 59.542 1.00 13.83 304 ILE C N 1
ATOM 7040 C CA . ILE C 1 304 ? 91.090 -7.661 61.027 1.00 13.76 304 ILE C CA 1
ATOM 7041 C C . ILE C 1 304 ? 92.427 -8.403 61.296 1.00 15.47 304 ILE C C 1
ATOM 7042 O O . ILE C 1 304 ? 93.225 -7.901 62.103 1.00 16.01 304 ILE C O 1
ATOM 7047 N N . PRO C 1 305 ? 92.600 -9.635 60.730 1.00 15.02 305 PRO C N 1
ATOM 7048 C CA . PRO C 1 305 ? 93.784 -10.399 61.154 1.00 17.12 305 PRO C CA 1
ATOM 7049 C C . PRO C 1 305 ? 95.069 -9.765 60.850 1.00 18.55 305 PRO C C 1
ATOM 7050 O O . PRO C 1 305 ? 96.050 -10.011 61.602 1.00 18.67 305 PRO C O 1
ATOM 7054 N N . ASP C 1 306 ? 95.150 -8.888 59.863 1.00 18.45 306 ASP C N 1
ATOM 7055 C CA . ASP C 1 306 ? 96.370 -8.195 59.548 1.00 18.34 306 ASP C CA 1
ATOM 7056 C C . ASP C 1 306 ? 96.848 -7.263 60.667 1.00 20.23 306 ASP C C 1
ATOM 7057 O O . ASP C 1 306 ? 98.032 -6.960 60.719 1.00 20.73 306 ASP C O 1
ATOM 7062 N N . TYR C 1 307 ? 95.963 -6.808 61.558 1.00 17.60 307 TYR C N 1
ATOM 7063 C CA . TYR C 1 307 ? 96.329 -5.912 62.673 1.00 18.94 307 TYR C CA 1
ATOM 7064 C C . TYR C 1 307 ? 96.795 -6.734 63.906 1.00 20.06 307 TYR C C 1
ATOM 7065 O O . TYR C 1 307 ? 97.219 -6.077 64.891 1.00 22.33 307 TYR C O 1
ATOM 7074 N N . LEU C 1 308 ? 96.684 -8.063 63.890 1.00 18.62 308 LEU C N 1
ATOM 7075 C CA . LEU C 1 308 ? 96.786 -8.909 65.135 1.00 21.00 308 LEU C CA 1
ATOM 7076 C C . LEU C 1 308 ? 98.019 -9.860 65.124 1.00 25.53 308 LEU C C 1
ATOM 7077 O O . LEU C 1 308 ? 98.907 -9.589 64.290 1.00 27.52 308 LEU C O 1
ATOM 7082 N N . ASN D 1 5 ? 87.349 24.384 47.316 1.00 24.71 5 ASN D N 1
ATOM 7083 C CA . ASN D 1 5 ? 86.016 24.148 46.663 1.00 26.30 5 ASN D CA 1
ATOM 7084 C C . ASN D 1 5 ? 85.651 25.300 45.723 1.00 26.54 5 ASN D C 1
ATOM 7085 O O . ASN D 1 5 ? 86.490 25.648 44.876 1.00 29.65 5 ASN D O 1
ATOM 7090 N N . MET D 1 6 ? 84.411 25.831 45.758 1.00 23.90 6 MET D N 1
ATOM 7091 C CA . MET D 1 6 ? 84.059 26.940 44.891 1.00 20.32 6 MET D CA 1
ATOM 7092 C C . MET D 1 6 ? 83.639 28.246 45.612 1.00 20.90 6 MET D C 1
ATOM 7093 O O . MET D 1 6 ? 82.603 28.884 45.340 1.00 19.91 6 MET D O 1
ATOM 7098 N N . VAL D 1 7 ? 84.486 28.653 46.543 1.00 19.47 7 VAL D N 1
ATOM 7099 C CA . VAL D 1 7 ? 84.228 29.895 47.286 1.00 17.69 7 VAL D CA 1
ATOM 7100 C C . VAL D 1 7 ? 84.233 31.074 46.345 1.00 18.07 7 VAL D C 1
ATOM 7101 O O . VAL D 1 7 ? 85.031 31.108 45.340 1.00 20.72 7 VAL D O 1
ATOM 7105 N N . ASP D 1 8 ? 83.393 32.086 46.558 1.00 16.27 8 ASP D N 1
ATOM 7106 C CA . ASP D 1 8 ? 83.236 33.225 45.678 1.00 15.75 8 ASP D CA 1
ATOM 7107 C C . ASP D 1 8 ? 84.658 33.894 45.519 1.00 19.37 8 ASP D C 1
ATOM 7108 O O . ASP D 1 8 ? 85.282 34.193 46.535 1.00 18.11 8 ASP D O 1
ATOM 7113 N N . PRO D 1 9 ? 85.084 34.179 44.290 1.00 19.67 9 PRO D N 1
ATOM 7114 C CA . PRO D 1 9 ? 86.477 34.792 44.185 1.00 22.85 9 PRO D CA 1
ATOM 7115 C C . PRO D 1 9 ? 86.607 36.155 44.883 1.00 23.69 9 PRO D C 1
ATOM 7116 O O . PRO D 1 9 ? 87.755 36.601 45.164 1.00 24.57 9 PRO D O 1
ATOM 7120 N N . ASP D 1 10 ? 85.526 36.871 45.165 1.00 22.68 10 ASP D N 1
ATOM 7121 C CA . ASP D 1 10 ? 85.594 38.166 45.924 1.00 23.00 10 ASP D CA 1
ATOM 7122 C C . ASP D 1 10 ? 86.308 37.934 47.242 1.00 23.03 10 ASP D C 1
ATOM 7123 O O . ASP D 1 10 ? 86.847 38.901 47.796 1.00 22.91 10 ASP D O 1
ATOM 7128 N N . PHE D 1 11 ? 86.261 36.717 47.787 1.00 23.70 11 PHE D N 1
ATOM 7129 C CA . PHE D 1 11 ? 86.865 36.439 49.063 1.00 23.43 11 PHE D CA 1
ATOM 7130 C C . PHE D 1 11 ? 88.365 36.132 49.027 1.00 26.38 11 PHE D C 1
ATOM 7131 O O . PHE D 1 11 ? 88.959 35.967 50.088 1.00 27.83 11 PHE D O 1
ATOM 7139 N N . ASN D 1 12 ? 88.929 35.936 47.819 1.00 27.17 12 ASN D N 1
ATOM 7140 C CA . ASN D 1 12 ? 90.346 35.554 47.679 1.00 32.83 12 ASN D CA 1
ATOM 7141 C C . ASN D 1 12 ? 91.301 36.351 48.587 1.00 33.12 12 ASN D C 1
ATOM 7142 O O . ASN D 1 12 ? 92.072 35.720 49.286 1.00 34.44 12 ASN D O 1
ATOM 7147 N N . SER D 1 13 ? 91.175 37.684 48.576 1.00 35.25 13 SER D N 1
ATOM 7148 C CA . SER D 1 13 ? 91.982 38.597 49.418 1.00 37.65 13 SER D CA 1
ATOM 7149 C C . SER D 1 13 ? 91.825 38.240 50.871 1.00 38.41 13 SER D C 1
ATOM 7150 O O . SER D 1 13 ? 92.802 37.782 51.485 1.00 38.43 13 SER D O 1
ATOM 7153 N N . LEU D 1 14 ? 90.590 38.324 51.404 1.00 37.27 14 LEU D N 1
ATOM 7154 C CA . LEU D 1 14 ? 90.371 37.982 52.815 1.00 36.73 14 LEU D CA 1
ATOM 7155 C C . LEU D 1 14 ? 90.875 36.652 53.187 1.00 37.56 14 LEU D C 1
ATOM 7156 O O . LEU D 1 14 ? 91.378 36.506 54.309 1.00 39.62 14 LEU D O 1
ATOM 7161 N N . ILE D 1 15 ? 90.765 35.657 52.304 1.00 37.15 15 ILE D N 1
ATOM 7162 C CA . ILE D 1 15 ? 91.297 34.335 52.607 1.00 37.40 15 ILE D CA 1
ATOM 7163 C C . ILE D 1 15 ? 92.852 34.343 52.648 1.00 41.38 15 ILE D C 1
ATOM 7164 O O . ILE D 1 15 ? 93.471 33.479 53.304 1.00 40.50 15 ILE D O 1
ATOM 7169 N N . GLU D 1 16 ? 93.447 35.303 51.928 1.00 44.01 16 GLU D N 1
ATOM 7170 C CA . GLU D 1 16 ? 94.896 35.585 52.067 1.00 48.32 16 GLU D CA 1
ATOM 7171 C C . GLU D 1 16 ? 95.223 36.352 53.359 1.00 49.64 16 GLU D C 1
ATOM 7172 O O . GLU D 1 16 ? 96.016 35.863 54.151 1.00 50.76 16 GLU D O 1
ATOM 7178 N N . LEU D 1 17 ? 94.610 37.534 53.558 1.00 52.24 17 LEU D N 1
ATOM 7179 C CA . LEU D 1 17 ? 94.723 38.329 54.807 1.00 54.64 17 LEU D CA 1
ATOM 7180 C C . LEU D 1 17 ? 94.685 37.443 56.068 1.00 56.26 17 LEU D C 1
ATOM 7181 O O . LEU D 1 17 ? 95.468 37.639 57.006 1.00 56.59 17 LEU D O 1
ATOM 7186 N N . SER D 1 18 ? 93.762 36.480 56.070 1.00 58.04 18 SER D N 1
ATOM 7187 C CA . SER D 1 18 ? 93.626 35.464 57.107 1.00 59.88 18 SER D CA 1
ATOM 7188 C C . SER D 1 18 ? 94.882 34.605 57.238 1.00 61.31 18 SER D C 1
ATOM 7189 O O . SER D 1 18 ? 95.433 34.504 58.332 1.00 61.82 18 SER D O 1
ATOM 7192 N N . LYS D 1 19 ? 95.332 34.001 56.137 1.00 62.99 19 LYS D N 1
ATOM 7193 C CA . LYS D 1 19 ? 96.462 33.067 56.184 1.00 65.08 19 LYS D CA 1
ATOM 7194 C C . LYS D 1 19 ? 97.795 33.711 56.617 1.00 66.51 19 LYS D C 1
ATOM 7195 O O . LYS D 1 19 ? 98.515 33.168 57.471 1.00 66.38 19 LYS D O 1
ATOM 7201 N N . SER D 1 20 ? 98.097 34.880 56.058 1.00 68.04 20 SER D N 1
ATOM 7202 C CA . SER D 1 20 ? 99.380 35.531 56.319 1.00 69.95 20 SER D CA 1
ATOM 7203 C C . SER D 1 20 ? 99.460 36.239 57.685 1.00 71.09 20 SER D C 1
ATOM 7204 O O . SER D 1 20 ? 100.553 36.597 58.138 1.00 71.25 20 SER D O 1
ATOM 7207 N N . ALA D 1 21 ? 98.312 36.403 58.347 1.00 72.18 21 ALA D N 1
ATOM 7208 C CA . ALA D 1 21 ? 98.277 36.857 59.750 1.00 72.90 21 ALA D CA 1
ATOM 7209 C C . ALA D 1 21 ? 98.837 35.804 60.725 1.00 73.19 21 ALA D C 1
ATOM 7210 O O . ALA D 1 21 ? 99.194 36.137 61.861 1.00 73.31 21 ALA D O 1
ATOM 7212 N N . GLY D 1 22 ? 98.904 34.549 60.275 1.00 73.57 22 GLY D N 1
ATOM 7213 C CA . GLY D 1 22 ? 99.445 33.443 61.070 1.00 74.17 22 GLY D CA 1
ATOM 7214 C C . GLY D 1 22 ? 98.553 33.094 62.246 1.00 74.70 22 GLY D C 1
ATOM 7215 O O . GLY D 1 22 ? 97.359 33.394 62.231 1.00 74.60 22 GLY D O 1
ATOM 7216 N N . ASP D 1 23 ? 99.136 32.474 63.272 1.00 75.20 23 ASP D N 1
ATOM 7217 C CA . ASP D 1 23 ? 98.405 32.092 64.487 1.00 75.67 23 ASP D CA 1
ATOM 7218 C C . ASP D 1 23 ? 98.272 33.261 65.492 1.00 76.22 23 ASP D C 1
ATOM 7219 O O . ASP D 1 23 ? 99.260 33.953 65.787 1.00 76.41 23 ASP D O 1
ATOM 7224 N N . MET D 1 24 ? 97.056 33.462 66.019 1.00 76.21 24 MET D N 1
ATOM 7225 C CA . MET D 1 24 ? 96.766 34.587 66.929 1.00 76.38 24 MET D CA 1
ATOM 7226 C C . MET D 1 24 ? 96.220 34.171 68.296 1.00 75.73 24 MET D C 1
ATOM 7227 O O . MET D 1 24 ? 95.947 35.023 69.148 1.00 75.91 24 MET D O 1
ATOM 7232 N N . THR D 1 25 ? 96.074 32.864 68.502 1.00 74.77 25 THR D N 1
ATOM 7233 C CA . THR D 1 25 ? 95.651 32.310 69.789 1.00 73.66 25 THR D CA 1
ATOM 7234 C C . THR D 1 25 ? 96.647 32.608 70.931 1.00 72.99 25 THR D C 1
ATOM 7235 O O . THR D 1 25 ? 96.359 32.295 72.098 1.00 72.95 25 THR D O 1
ATOM 7239 N N . LYS D 1 26 ? 97.797 33.212 70.595 1.00 71.80 26 LYS D N 1
ATOM 7240 C CA . LYS D 1 26 ? 98.915 33.416 71.544 1.00 70.65 26 LYS D CA 1
ATOM 7241 C C . LYS D 1 26 ? 99.163 34.886 71.970 1.00 69.71 26 LYS D C 1
ATOM 7242 O O . LYS D 1 26 ? 99.913 35.139 72.935 1.00 69.52 26 LYS D O 1
ATOM 7248 N N . ILE D 1 27 ? 98.530 35.832 71.260 1.00 67.87 27 ILE D N 1
ATOM 7249 C CA . ILE D 1 27 ? 98.619 37.281 71.545 1.00 65.85 27 ILE D CA 1
ATOM 7250 C C . ILE D 1 27 ? 97.490 37.740 72.492 1.00 64.30 27 ILE D C 1
ATOM 7251 O O . ILE D 1 27 ? 96.355 37.314 72.337 1.00 64.20 27 ILE D O 1
ATOM 7256 N N . GLU D 1 28 ? 97.819 38.590 73.476 1.00 62.22 28 GLU D N 1
ATOM 7257 C CA . GLU D 1 28 ? 96.850 39.089 74.490 1.00 60.17 28 GLU D CA 1
ATOM 7258 C C . GLU D 1 28 ? 95.462 39.427 73.926 1.00 57.10 28 GLU D C 1
ATOM 7259 O O . GLU D 1 28 ? 95.371 40.119 72.912 1.00 56.87 28 GLU D O 1
ATOM 7265 N N . PRO D 1 29 ? 94.380 38.954 74.583 1.00 54.02 29 PRO D N 1
ATOM 7266 C CA . PRO D 1 29 ? 93.065 39.174 73.960 1.00 51.47 29 PRO D CA 1
ATOM 7267 C C . PRO D 1 29 ? 92.713 40.645 73.714 1.00 49.43 29 PRO D C 1
ATOM 7268 O O . PRO D 1 29 ? 92.228 40.979 72.627 1.00 48.11 29 PRO D O 1
ATOM 7272 N N . ALA D 1 30 ? 93.008 41.515 74.684 1.00 47.08 30 ALA D N 1
ATOM 7273 C CA . ALA D 1 30 ? 92.804 42.955 74.535 1.00 46.67 30 ALA D CA 1
ATOM 7274 C C . ALA D 1 30 ? 93.612 43.499 73.361 1.00 45.82 30 ALA D C 1
ATOM 7275 O O . ALA D 1 30 ? 93.127 44.365 72.626 1.00 45.38 30 ALA D O 1
ATOM 7277 N N . MET D 1 31 ? 94.829 42.967 73.197 1.00 45.94 31 MET D N 1
ATOM 7278 C CA . MET D 1 31 ? 95.730 43.314 72.072 1.00 47.11 31 MET D CA 1
ATOM 7279 C C . MET D 1 31 ? 95.105 42.924 70.735 1.00 44.97 31 MET D C 1
ATOM 7280 O O . MET D 1 31 ? 95.057 43.729 69.798 1.00 45.43 31 MET D O 1
ATOM 7285 N N . LEU D 1 32 ? 94.642 41.679 70.682 1.00 43.31 32 LEU D N 1
ATOM 7286 C CA . LEU D 1 32 ? 93.906 41.113 69.542 1.00 41.65 32 LEU D CA 1
ATOM 7287 C C . LEU D 1 32 ? 92.640 41.907 69.159 1.00 39.43 32 LEU D C 1
ATOM 7288 O O . LEU D 1 32 ? 92.463 42.264 67.985 1.00 37.85 32 LEU D O 1
ATOM 7293 N N . ARG D 1 33 ? 91.789 42.235 70.145 1.00 37.07 33 ARG D N 1
ATOM 7294 C CA . ARG D 1 33 ? 90.601 43.037 69.877 1.00 36.67 33 ARG D CA 1
ATOM 7295 C C . ARG D 1 33 ? 90.982 44.30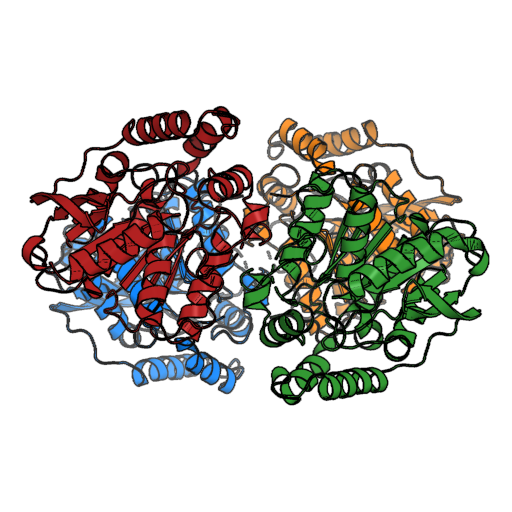8 69.159 1.00 35.98 33 ARG D C 1
ATOM 7296 O O . ARG D 1 33 ? 90.335 44.721 68.191 1.00 35.61 33 ARG D O 1
ATOM 7304 N N . ASN D 1 34 ? 92.059 44.940 69.638 1.00 37.26 34 ASN D N 1
ATOM 7305 C CA . ASN D 1 34 ? 92.448 46.262 69.103 1.00 39.55 34 ASN D CA 1
ATOM 7306 C C . ASN D 1 34 ? 92.833 46.256 67.629 1.00 38.24 34 ASN D C 1
ATOM 7307 O O . ASN D 1 34 ? 92.500 47.183 66.872 1.00 38.31 34 ASN D O 1
ATOM 7312 N N . PHE D 1 35 ? 93.578 45.223 67.287 1.00 38.53 35 PHE D N 1
ATOM 7313 C CA . PHE D 1 35 ? 94.124 44.989 65.951 1.00 40.54 35 PHE D CA 1
ATOM 7314 C C . PHE D 1 35 ? 92.971 44.799 64.963 1.00 38.76 35 PHE D C 1
ATOM 7315 O O . PHE D 1 35 ? 92.919 45.423 63.880 1.00 37.76 35 PHE D O 1
ATOM 7323 N N . LEU D 1 36 ? 92.027 43.953 65.394 1.00 37.44 36 LEU D N 1
ATOM 7324 C CA . LEU D 1 36 ? 90.917 43.486 64.565 1.00 35.76 36 LEU D CA 1
ATOM 7325 C C . LEU D 1 36 ? 89.940 44.622 64.331 1.00 34.97 36 LEU D C 1
ATOM 7326 O O . LEU D 1 36 ? 89.444 44.844 63.198 1.00 32.41 36 LEU D O 1
ATOM 7331 N N . ASP D 1 37 ? 89.688 45.401 65.386 1.00 32.32 37 ASP D N 1
ATOM 7332 C CA . ASP D 1 37 ? 88.818 46.543 65.223 1.00 33.53 37 ASP D CA 1
ATOM 7333 C C . ASP D 1 37 ? 89.494 47.547 64.288 1.00 34.65 37 ASP D C 1
ATOM 7334 O O . ASP D 1 37 ? 88.819 48.156 63.464 1.00 34.31 37 ASP D O 1
ATOM 7339 N N . GLU D 1 38 ? 90.820 47.723 64.423 1.00 35.55 38 GLU D N 1
ATOM 7340 C CA . GLU D 1 38 ? 91.529 48.697 63.565 1.00 37.96 38 GLU D CA 1
ATOM 7341 C C . GLU D 1 38 ? 91.527 48.295 62.070 1.00 38.33 38 GLU D C 1
ATOM 7342 O O . GLU D 1 38 ? 91.224 49.126 61.178 1.00 38.13 38 GLU D O 1
ATOM 7348 N N . SER D 1 39 ? 91.806 47.021 61.817 1.00 37.86 39 SER D N 1
ATOM 7349 C CA . SER D 1 39 ? 91.615 46.434 60.477 1.00 38.26 39 SER D CA 1
ATOM 7350 C C . SER D 1 39 ? 90.252 46.744 59.876 1.00 38.08 39 SER D C 1
ATOM 7351 O O . SER D 1 39 ? 90.169 47.185 58.724 1.00 38.63 39 SER D O 1
ATOM 7354 N N . SER D 1 40 ? 89.194 46.525 60.654 1.00 36.47 40 SER D N 1
ATOM 7355 C CA . SER D 1 40 ? 87.828 46.594 60.146 1.00 38.66 40 SER D CA 1
ATOM 7356 C C . SER D 1 40 ? 87.507 48.048 59.718 1.00 39.65 40 SER D C 1
ATOM 7357 O O . SER D 1 40 ? 86.765 48.309 58.777 1.00 39.85 40 SER D O 1
ATOM 7360 N N . LEU D 1 41 ? 88.131 49.003 60.380 1.00 40.30 41 LEU D N 1
ATOM 7361 C CA . LEU D 1 41 ? 87.834 50.398 60.061 1.00 40.89 41 LEU D CA 1
ATOM 7362 C C . LEU D 1 41 ? 88.650 50.893 58.891 1.00 41.37 41 LEU D C 1
ATOM 7363 O O . LEU D 1 41 ? 88.361 51.978 58.349 1.00 41.57 41 LEU D O 1
ATOM 7368 N N . SER D 1 42 ? 89.650 50.109 58.512 1.00 42.36 42 SER D N 1
ATOM 7369 C CA . SER D 1 42 ? 90.599 50.531 57.458 1.00 45.61 42 SER D CA 1
ATOM 7370 C C . SER D 1 42 ? 90.057 50.727 56.009 1.00 46.02 42 SER D C 1
ATOM 7371 O O . SER D 1 42 ? 89.545 51.817 55.681 1.00 47.98 42 SER D O 1
ATOM 7374 N N . SER D 1 43 ? 90.135 49.725 55.144 1.00 46.51 43 SER D N 1
ATOM 7375 C CA . SER D 1 43 ? 89.780 50.013 53.707 1.00 46.42 43 SER D CA 1
ATOM 7376 C C . SER D 1 43 ? 88.262 50.179 53.407 1.00 45.15 43 SER D C 1
ATOM 7377 O O . SER D 1 43 ? 87.811 49.721 52.373 1.00 46.37 43 SER D O 1
ATOM 7380 N N . ARG D 1 44 ? 87.516 50.869 54.302 1.00 43.85 44 ARG D N 1
ATOM 7381 C CA . ARG D 1 44 ? 86.007 50.924 54.308 1.00 40.31 44 ARG D CA 1
ATOM 7382 C C . ARG D 1 44 ? 85.433 51.977 53.345 1.00 38.95 44 ARG D C 1
ATOM 7383 O O . ARG D 1 44 ? 86.165 52.884 52.862 1.00 36.02 44 ARG D O 1
ATOM 7391 N N . GLY D 1 45 ? 84.151 51.850 53.015 1.00 36.01 45 GLY D N 1
ATOM 7392 C CA . GLY D 1 45 ? 83.594 52.741 51.999 1.00 34.00 45 GLY D CA 1
ATOM 7393 C C . GLY D 1 45 ? 83.028 53.987 52.607 1.00 33.74 45 GLY D C 1
ATOM 7394 O O . GLY D 1 45 ? 83.072 54.128 53.794 1.00 34.12 45 GLY D O 1
ATOM 7395 N N . ALA D 1 46 ? 82.540 54.916 51.779 1.00 36.21 46 ALA D N 1
ATOM 7396 C CA . ALA D 1 46 ? 81.670 56.009 52.231 1.00 36.17 46 ALA D CA 1
ATOM 7397 C C . ALA D 1 46 ? 80.453 55.463 52.993 1.00 36.76 46 ALA D C 1
ATOM 7398 O O . ALA D 1 46 ? 79.735 54.557 52.493 1.00 35.33 46 ALA D O 1
ATOM 7400 N N . PRO D 1 47 ? 80.199 56.032 54.168 1.00 36.30 47 PRO D N 1
ATOM 7401 C CA . PRO D 1 47 ? 79.053 55.547 54.848 1.00 36.52 47 PRO D CA 1
ATOM 7402 C C . PRO D 1 47 ? 77.920 56.142 54.080 1.00 37.62 47 PRO D C 1
ATOM 7403 O O . PRO D 1 47 ? 77.910 57.335 53.724 1.00 36.97 47 PRO D O 1
ATOM 7407 N N . VAL D 1 48 ? 76.943 55.315 53.821 1.00 36.12 48 VAL D N 1
ATOM 7408 C CA . VAL D 1 48 ? 75.726 55.767 53.254 1.00 37.13 48 VAL D CA 1
ATOM 7409 C C . VAL D 1 48 ? 75.162 56.814 54.208 1.00 38.58 48 VAL D C 1
ATOM 7410 O O . VAL D 1 48 ? 75.383 56.725 55.442 1.00 39.31 48 VAL D O 1
ATOM 7414 N N . GLU D 1 49 ? 74.511 57.839 53.659 1.00 39.13 49 GLU D N 1
ATOM 7415 C CA . GLU D 1 49 ? 73.976 58.921 54.481 1.00 39.74 49 GLU D CA 1
ATOM 7416 C C . GLU D 1 49 ? 72.636 58.586 55.106 1.00 39.35 49 GLU D C 1
ATOM 7417 O O . GLU D 1 49 ? 71.715 58.068 54.442 1.00 38.83 49 GLU D O 1
ATOM 7423 N N . ILE D 1 50 ? 72.533 58.886 56.400 1.00 37.44 50 ILE D N 1
ATOM 7424 C CA . ILE D 1 50 ? 71.368 58.543 57.163 1.00 38.56 50 ILE D CA 1
ATOM 7425 C C . ILE D 1 50 ? 70.811 59.848 57.710 1.00 38.52 50 ILE D C 1
ATOM 7426 O O . ILE D 1 50 ? 71.572 60.609 58.267 1.00 39.44 50 ILE D O 1
ATOM 7431 N N . LYS D 1 51 ? 69.507 60.101 57.565 1.00 39.65 51 LYS D N 1
ATOM 7432 C CA . LYS D 1 51 ? 68.924 61.383 58.019 1.00 40.91 51 LYS D CA 1
ATOM 7433 C C . LYS D 1 51 ? 69.315 61.677 59.462 1.00 41.94 51 LYS D C 1
ATOM 7434 O O . LYS D 1 51 ? 70.056 62.647 59.731 1.00 42.55 51 LYS D O 1
ATOM 7440 N N . GLU D 1 52 ? 68.821 60.855 60.392 1.00 41.38 52 GLU D N 1
ATOM 7441 C CA . GLU D 1 52 ? 69.166 61.056 61.799 1.00 41.36 52 GLU D CA 1
ATOM 7442 C C . GLU D 1 52 ? 69.917 59.884 62.402 1.00 40.94 52 GLU D C 1
ATOM 7443 O O . GLU D 1 52 ? 69.500 58.696 62.272 1.00 40.62 52 GLU D O 1
ATOM 7449 N N . ILE D 1 53 ? 71.025 60.224 63.052 1.00 38.34 53 ILE D N 1
ATOM 7450 C CA . ILE D 1 53 ? 71.735 59.330 63.925 1.00 36.63 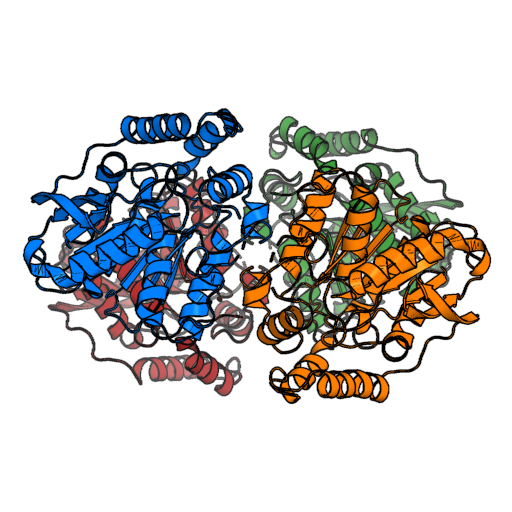53 ILE D CA 1
ATOM 7451 C C . ILE D 1 53 ? 71.739 59.911 65.365 1.00 38.10 53 ILE D C 1
ATOM 7452 O O . ILE D 1 53 ? 71.992 61.113 65.542 1.00 37.09 53 ILE D O 1
ATOM 7457 N N . LYS D 1 54 ? 71.448 59.078 66.368 1.00 37.64 54 LYS D N 1
ATOM 7458 C CA . LYS D 1 54 ? 71.339 59.525 67.787 1.00 37.50 54 LYS D CA 1
ATOM 7459 C C . LYS D 1 54 ? 72.054 58.499 68.685 1.00 38.02 54 LYS D C 1
ATOM 7460 O O . LYS D 1 54 ? 71.801 57.255 68.533 1.00 36.26 54 LYS D O 1
ATOM 7466 N N . ASP D 1 55 ? 72.947 58.964 69.582 1.00 36.44 55 ASP D N 1
ATOM 7467 C CA . ASP D 1 55 ? 73.624 58.115 70.580 1.00 36.22 55 ASP D CA 1
ATOM 7468 C C . ASP D 1 55 ? 72.916 58.017 71.931 1.00 37.31 55 ASP D C 1
ATOM 7469 O O . ASP D 1 55 ? 72.373 59.025 72.445 1.00 36.71 55 ASP D O 1
ATOM 7474 N N . TYR D 1 56 ? 72.915 56.810 72.505 1.00 35.73 56 TYR D N 1
ATOM 7475 C CA . TYR D 1 56 ? 72.144 56.542 73.735 1.00 36.19 56 TYR D CA 1
ATOM 7476 C C . TYR D 1 56 ? 72.952 55.840 74.764 1.00 34.52 56 TYR D C 1
ATOM 7477 O O . TYR D 1 56 ? 73.974 55.231 74.479 1.00 34.23 56 TYR D O 1
ATOM 7486 N N . LYS D 1 57 ? 72.469 55.951 75.999 1.00 35.64 57 LYS D N 1
ATOM 7487 C CA . LYS D 1 57 ? 73.076 55.269 77.130 1.00 35.91 57 LYS D CA 1
ATOM 7488 C C . LYS D 1 57 ? 71.990 54.367 77.695 1.00 36.67 57 LYS D C 1
ATOM 7489 O O . LYS D 1 57 ? 70.892 54.840 78.085 1.00 36.74 57 LYS D O 1
ATOM 7495 N N . ILE D 1 58 ? 72.256 53.055 77.664 1.00 34.59 58 ILE D N 1
ATOM 7496 C CA . ILE D 1 58 ? 71.282 52.074 78.096 1.00 34.78 58 ILE D CA 1
ATOM 7497 C C . ILE D 1 58 ? 71.700 51.730 79.523 1.00 34.56 58 ILE D C 1
ATOM 7498 O O . ILE D 1 58 ? 72.704 51.089 79.760 1.00 33.11 58 ILE D O 1
ATOM 7503 N N . LYS D 1 59 ? 70.965 52.287 80.483 1.00 36.61 59 LYS D N 1
ATOM 7504 C CA . LYS D 1 59 ? 71.413 52.197 81.878 1.00 36.92 59 LYS D CA 1
ATOM 7505 C C . LYS D 1 59 ? 70.805 50.949 82.491 1.00 37.13 59 LYS D C 1
ATOM 7506 O O . LYS D 1 59 ? 69.595 50.893 82.774 1.00 36.64 59 LYS D O 1
ATOM 7512 N N . LEU D 1 60 ? 71.620 49.904 82.618 1.00 36.13 60 LEU D N 1
ATOM 7513 C CA . LEU D 1 60 ? 71.042 48.687 83.116 1.00 36.10 60 LEU D CA 1
ATOM 7514 C C . LEU D 1 60 ? 71.506 48.512 84.540 1.00 36.42 60 LEU D C 1
ATOM 7515 O O . LEU D 1 60 ? 72.389 49.243 85.010 1.00 36.42 60 LEU D O 1
ATOM 7520 N N . ASP D 1 61 ? 70.950 47.493 85.192 1.00 36.67 61 ASP D N 1
ATOM 7521 C CA . ASP D 1 61 ? 71.454 47.027 86.467 1.00 36.93 61 ASP D CA 1
ATOM 7522 C C . ASP D 1 61 ? 72.919 46.841 86.514 1.00 36.86 61 ASP D C 1
ATOM 7523 O O . ASP D 1 61 ? 73.441 45.786 86.116 1.00 35.67 61 ASP D O 1
ATOM 7528 N N . GLY D 1 62 ? 73.614 47.825 87.069 1.00 35.13 62 GLY D N 1
ATOM 7529 C CA . GLY D 1 62 ? 75.015 47.610 87.361 1.00 34.04 62 GLY D CA 1
ATOM 7530 C C . GLY D 1 62 ? 75.982 47.773 86.199 1.00 33.21 62 GLY D C 1
ATOM 7531 O O . GLY D 1 62 ? 77.175 47.486 86.345 1.00 34.91 62 GLY D O 1
ATOM 7532 N N . ARG D 1 63 ? 75.485 48.220 85.047 1.00 32.21 63 ARG D N 1
ATOM 7533 C CA . ARG D 1 63 ? 76.336 48.506 83.887 1.00 31.34 63 ARG D CA 1
ATOM 7534 C C . ARG D 1 63 ? 75.550 49.387 82.937 1.00 29.89 63 ARG D C 1
ATOM 7535 O O . ARG D 1 63 ? 74.309 49.381 82.913 1.00 31.14 63 ARG D O 1
ATOM 7543 N N . THR D 1 64 ? 76.293 50.184 82.165 1.00 30.31 64 THR D N 1
ATOM 7544 C CA . THR D 1 64 ? 75.682 51.019 81.149 1.00 31.08 64 THR D CA 1
ATOM 7545 C C . THR D 1 64 ? 76.271 50.660 79.780 1.00 29.22 64 THR D C 1
ATOM 7546 O O . THR D 1 64 ? 77.461 50.516 79.666 1.00 32.18 64 THR D O 1
ATOM 7550 N N . LEU D 1 65 ? 75.430 50.467 78.792 1.00 29.12 65 LEU D N 1
ATOM 7551 C CA . LEU D 1 65 ? 75.913 50.145 77.409 1.00 28.42 65 LEU D CA 1
ATOM 7552 C C . LEU D 1 65 ? 75.690 51.347 76.497 1.00 27.20 65 LEU D C 1
ATOM 7553 O O . LEU D 1 65 ? 74.637 51.990 76.589 1.00 28.36 65 LEU D O 1
ATOM 7558 N N . ASN D 1 66 ? 76.639 51.580 75.575 1.00 28.62 66 ASN D N 1
ATOM 7559 C CA . ASN D 1 66 ? 76.424 52.499 74.454 1.00 29.51 66 ASN D CA 1
ATOM 7560 C C . ASN D 1 66 ? 75.476 51.890 73.420 1.00 29.55 66 ASN D C 1
ATOM 7561 O O . ASN D 1 66 ? 75.521 50.676 73.175 1.00 30.30 66 ASN D O 1
ATOM 7566 N N . ALA D 1 67 ? 74.590 52.685 72.877 1.00 29.35 67 ALA D N 1
ATOM 7567 C CA . ALA D 1 67 ? 73.751 52.261 71.717 1.00 29.38 67 ALA D CA 1
ATOM 7568 C C . ALA D 1 67 ? 73.744 53.398 70.709 1.00 30.03 67 ALA D C 1
ATOM 7569 O O . ALA D 1 67 ? 73.661 54.592 71.091 1.00 32.25 67 ALA D O 1
ATOM 7571 N N . ARG D 1 68 ? 73.847 53.075 69.430 1.00 28.37 68 ARG D N 1
ATOM 7572 C CA . ARG D 1 68 ? 73.712 54.112 68.410 1.00 28.62 68 ARG D CA 1
ATOM 7573 C C . ARG D 1 68 ? 72.502 53.795 67.576 1.00 29.18 68 ARG D C 1
ATOM 7574 O O . ARG D 1 68 ? 72.366 52.626 67.046 1.00 30.86 68 ARG D O 1
ATOM 7582 N N . MET D 1 69 ? 71.631 54.769 67.420 1.00 27.85 69 MET D N 1
ATOM 7583 C CA . MET D 1 69 ? 70.496 54.617 66.563 1.00 29.26 69 MET D CA 1
ATOM 7584 C C . MET D 1 69 ? 70.687 55.243 65.190 1.00 30.92 69 MET D C 1
ATOM 7585 O O . MET D 1 69 ? 71.089 56.422 65.061 1.00 31.30 69 MET D O 1
ATOM 7590 N N . TYR D 1 70 ? 70.341 54.463 64.156 1.00 29.55 70 TYR D N 1
ATOM 7591 C CA . TYR D 1 70 ? 70.463 54.899 62.784 1.00 29.29 70 TYR D CA 1
ATOM 7592 C C . TYR D 1 70 ? 69.063 54.986 62.208 1.00 29.77 70 TYR D C 1
ATOM 7593 O O . TYR D 1 70 ? 68.265 54.043 62.271 1.00 29.41 70 TYR D O 1
ATOM 7602 N N . ASP D 1 71 ? 68.689 56.156 61.683 1.00 31.97 71 ASP D N 1
ATOM 7603 C CA . ASP D 1 71 ? 67.347 56.284 61.143 1.00 34.53 71 ASP D CA 1
ATOM 7604 C C . ASP D 1 71 ? 67.278 57.163 59.882 1.00 38.30 71 ASP D C 1
ATOM 7605 O O . ASP D 1 71 ? 67.597 58.381 59.945 1.00 37.13 71 ASP D O 1
ATOM 7610 N N . ASP D 1 72 ? 66.829 56.559 58.772 1.00 38.83 72 ASP D N 1
ATOM 7611 C CA . ASP D 1 72 ? 66.767 57.262 57.473 1.00 41.05 72 ASP D CA 1
ATOM 7612 C C . ASP D 1 72 ? 65.370 57.540 56.908 1.00 41.48 72 ASP D C 1
ATOM 7613 O O . ASP D 1 72 ? 65.237 58.009 55.770 1.00 44.23 72 ASP D O 1
ATOM 7618 N N . ASN D 1 73 ? 64.327 57.322 57.686 1.00 41.48 73 ASN D N 1
ATOM 7619 C CA . ASN D 1 73 ? 62.981 57.287 57.146 1.00 42.11 73 ASN D CA 1
ATOM 7620 C C . ASN D 1 73 ? 62.013 57.740 58.220 1.00 42.02 73 ASN D C 1
ATOM 7621 O O . ASN D 1 73 ? 60.837 57.421 58.149 1.00 42.33 73 ASN D O 1
ATOM 7626 N N . ASN D 1 74 ? 62.507 58.480 59.219 1.00 42.37 74 ASN D N 1
ATOM 7627 C CA . ASN D 1 74 ? 61.669 58.794 60.397 1.00 42.30 74 ASN D CA 1
ATOM 7628 C C . ASN D 1 74 ? 60.800 57.580 60.744 1.00 40.88 74 ASN D C 1
ATOM 7629 O O . ASN D 1 74 ? 59.556 57.616 60.699 1.00 39.98 74 ASN D O 1
ATOM 7634 N N . ALA D 1 75 ? 61.475 56.462 61.020 1.00 39.22 75 ALA D N 1
ATOM 7635 C CA . ALA D 1 75 ? 60.792 55.162 61.050 1.00 37.45 75 ALA D CA 1
ATOM 7636 C C . ALA D 1 75 ? 59.956 54.980 62.296 1.00 36.04 75 ALA D C 1
ATOM 7637 O O . ALA D 1 75 ? 60.393 55.356 63.376 1.00 36.64 75 ALA D O 1
ATOM 7639 N N . LYS D 1 76 ? 58.764 54.409 62.146 1.00 34.80 76 LYS D N 1
ATOM 7640 C CA . LYS D 1 76 ? 57.939 53.948 63.271 1.00 34.67 76 LYS D CA 1
ATOM 7641 C C . LYS D 1 76 ? 58.581 52.813 64.100 1.00 33.17 76 LYS D C 1
ATOM 7642 O O . LYS D 1 76 ? 58.493 52.771 65.319 1.00 31.99 76 LYS D O 1
ATOM 7648 N N . SER D 1 77 ? 59.206 51.867 63.398 1.00 31.09 77 SER D N 1
ATOM 7649 C CA . SER D 1 77 ? 59.584 50.589 64.040 1.00 28.36 77 SER D CA 1
ATOM 7650 C C . SER D 1 77 ? 61.092 50.451 64.031 1.00 26.10 77 SER D C 1
ATOM 7651 O O . SER D 1 77 ? 61.819 51.200 63.294 1.00 24.71 77 SER D O 1
ATOM 7654 N N . ALA D 1 78 ? 61.624 49.475 64.801 1.00 22.33 78 ALA D N 1
ATOM 7655 C CA . ALA D 1 78 ? 63.042 49.321 64.991 1.00 21.50 78 ALA D CA 1
ATOM 7656 C C . ALA D 1 78 ? 63.498 47.839 64.990 1.00 21.09 78 ALA D C 1
ATOM 7657 O O . ALA D 1 78 ? 62.737 46.983 65.434 1.00 22.97 78 ALA D O 1
ATOM 7659 N N . ILE D 1 79 ? 64.772 47.678 64.667 1.00 22.10 79 ILE D N 1
ATOM 7660 C CA . ILE D 1 79 ? 65.519 46.446 64.979 1.00 20.33 79 ILE D CA 1
ATOM 7661 C C . ILE D 1 79 ? 66.685 46.751 65.921 1.00 20.74 79 ILE D C 1
ATOM 7662 O O . ILE D 1 79 ? 67.443 47.685 65.646 1.00 21.82 79 ILE D O 1
ATOM 7667 N N . LEU D 1 80 ? 66.824 46.017 67.034 1.00 18.34 80 LEU D N 1
ATOM 7668 C CA . LEU D 1 80 ? 68.002 46.055 67.876 1.00 20.96 80 LEU D CA 1
ATOM 7669 C C . LEU D 1 80 ? 69.019 45.150 67.260 1.00 21.48 80 LEU D C 1
ATOM 7670 O O . LEU D 1 80 ? 68.760 43.945 67.047 1.00 20.25 80 LEU D O 1
ATOM 7675 N N . TYR D 1 81 ? 70.172 45.703 66.969 1.00 19.66 81 TYR D N 1
ATOM 7676 C CA . TYR D 1 81 ? 71.225 44.993 66.330 1.00 18.83 81 TYR D CA 1
ATOM 7677 C C . TYR D 1 81 ? 72.324 44.666 67.275 1.00 21.12 81 TYR D C 1
ATOM 7678 O O . TYR D 1 81 ? 73.000 45.551 67.930 1.00 20.03 81 TYR D O 1
ATOM 7687 N N . TYR D 1 82 ? 72.626 43.384 67.374 1.00 15.51 82 TYR D N 1
ATOM 7688 C CA . TYR D 1 82 ? 73.771 42.955 68.085 1.00 16.16 82 TYR D CA 1
ATOM 7689 C C . TYR D 1 82 ? 74.923 42.519 67.222 1.00 20.18 82 TYR D C 1
ATOM 7690 O O . TYR D 1 82 ? 74.866 41.464 66.547 1.00 18.58 82 TYR D O 1
ATOM 7699 N N . HIS D 1 83 ? 75.992 43.310 67.195 1.00 19.43 83 HIS D N 1
ATOM 7700 C CA . HIS D 1 83 ? 77.184 42.952 66.381 1.00 19.87 83 HIS D CA 1
ATOM 7701 C C . HIS D 1 83 ? 77.864 41.605 66.650 1.00 18.34 83 HIS D C 1
ATOM 7702 O O . HIS D 1 83 ? 77.721 40.989 67.755 1.00 19.38 83 HIS D O 1
ATOM 7709 N N . GLY D 1 84 ? 78.567 41.059 65.622 1.00 18.35 84 GLY D N 1
ATOM 7710 C CA . GLY D 1 84 ? 79.403 39.942 65.815 1.00 20.52 84 GLY D CA 1
ATOM 7711 C C . GLY D 1 84 ? 80.842 40.294 66.207 1.00 23.01 84 GLY D C 1
ATOM 7712 O O . GLY D 1 84 ? 81.113 41.468 66.558 1.00 24.92 84 GLY D O 1
ATOM 7713 N N . GLY D 1 85 ? 81.717 39.315 66.128 1.00 22.52 85 GLY D N 1
ATOM 7714 C CA . GLY D 1 85 ? 83.113 39.455 66.578 1.00 23.57 85 GLY D CA 1
ATOM 7715 C C . GLY D 1 85 ? 83.487 38.447 67.615 1.00 23.57 85 GLY D C 1
ATOM 7716 O O . GLY D 1 85 ? 84.329 38.711 68.485 1.00 25.19 85 GLY D O 1
ATOM 7717 N N . GLY D 1 86 ? 82.844 37.264 67.605 1.00 22.78 86 GLY D N 1
ATOM 7718 C CA . GLY D 1 86 ? 83.175 36.144 68.447 1.00 21.52 86 GLY D CA 1
ATOM 7719 C C . GLY D 1 86 ? 83.027 36.320 69.959 1.00 23.81 86 GLY D C 1
ATOM 7720 O O . GLY D 1 86 ? 83.595 35.553 70.716 1.00 24.21 86 GLY D O 1
ATOM 7721 N N . PHE D 1 87 ? 82.298 37.372 70.311 1.00 23.53 87 PHE D N 1
ATOM 7722 C CA . PHE D 1 87 ? 82.120 37.845 71.727 1.00 27.15 87 PHE D CA 1
ATOM 7723 C C . PHE D 1 87 ? 83.370 38.512 72.221 1.00 28.53 87 PHE D C 1
ATOM 7724 O O . PHE D 1 87 ? 83.414 38.863 73.421 1.00 30.98 87 PHE D O 1
ATOM 7732 N N . LEU D 1 88 ? 84.388 38.623 71.359 1.00 30.02 88 LEU D N 1
ATOM 7733 C CA . LEU D 1 88 ? 85.663 39.299 71.735 1.00 31.02 88 LEU D CA 1
ATOM 7734 C C . LEU D 1 88 ? 85.854 40.734 71.152 1.00 31.61 88 LEU D C 1
ATOM 7735 O O . LEU D 1 88 ? 86.358 41.646 71.852 1.00 31.86 88 LEU D O 1
ATOM 7740 N N . PHE D 1 89 ? 85.547 40.950 69.872 1.00 28.80 89 PHE D N 1
ATOM 7741 C CA . PHE D 1 89 ? 85.664 42.256 69.233 1.00 27.50 89 PHE D CA 1
ATOM 7742 C C . PHE D 1 89 ? 84.361 42.763 68.561 1.00 27.45 89 PHE D C 1
ATOM 7743 O O . PHE D 1 89 ? 83.236 42.215 68.824 1.00 25.79 89 PHE D O 1
ATOM 7751 N N . GLY D 1 90 ? 84.464 43.848 67.771 1.00 24.76 90 GLY D N 1
ATOM 7752 C CA . GLY D 1 90 ? 83.357 44.618 67.233 1.00 26.69 90 GLY D CA 1
ATOM 7753 C C . GLY D 1 90 ? 82.887 45.667 68.219 1.00 26.29 90 GLY D C 1
ATOM 7754 O O . GLY D 1 90 ? 83.045 45.476 69.432 1.00 27.56 90 GLY D O 1
ATOM 7755 N N . ASN D 1 91 ? 82.260 46.729 67.725 1.00 27.71 91 ASN D N 1
ATOM 7756 C CA . ASN D 1 91 ? 81.777 47.783 68.584 1.00 27.69 91 ASN D CA 1
ATOM 7757 C C . ASN D 1 91 ? 81.029 48.658 67.645 1.00 27.26 91 ASN D C 1
ATOM 7758 O O . ASN D 1 91 ? 81.018 48.336 66.428 1.00 28.64 91 ASN D O 1
ATOM 7763 N N . ILE D 1 92 ? 80.303 49.656 68.123 1.00 25.15 92 ILE D N 1
ATOM 7764 C CA . ILE D 1 92 ? 79.515 50.535 67.285 1.00 25.78 92 ILE D CA 1
ATOM 7765 C C . ILE D 1 92 ? 80.359 51.063 66.111 1.00 26.92 92 ILE D C 1
ATOM 7766 O O . ILE D 1 92 ? 79.833 51.139 64.966 1.00 25.94 92 ILE D O 1
ATOM 7771 N N . GLU D 1 93 ? 81.584 51.522 66.422 1.00 29.36 93 GLU D N 1
ATOM 7772 C CA . GLU D 1 93 ? 82.390 52.223 65.397 1.00 28.78 93 GLU D CA 1
ATOM 7773 C C . GLU D 1 93 ? 82.727 51.291 64.229 1.00 28.98 93 GLU D C 1
ATOM 7774 O O . GLU D 1 93 ? 82.567 51.695 63.065 1.00 29.73 93 GLU D O 1
ATOM 7780 N N . THR D 1 94 ? 83.160 50.071 64.531 1.00 26.37 94 THR D N 1
ATOM 7781 C CA . THR D 1 94 ? 83.515 49.116 63.437 1.00 26.89 94 THR D CA 1
ATOM 7782 C C . THR D 1 94 ? 82.241 48.678 62.664 1.00 25.84 94 THR D C 1
ATOM 7783 O O . THR D 1 94 ? 82.346 48.426 61.456 1.00 24.89 94 THR D O 1
ATOM 7787 N N . TYR D 1 95 ? 81.081 48.634 63.328 1.00 23.58 95 TYR D N 1
ATOM 7788 C CA . TYR D 1 95 ? 79.795 48.258 62.650 1.00 21.78 95 TYR D CA 1
ATOM 7789 C C . TYR D 1 95 ? 79.027 49.403 62.002 1.00 21.59 95 TYR D C 1
ATOM 7790 O O . TYR D 1 95 ? 77.894 49.293 61.538 1.00 21.94 95 TYR D O 1
ATOM 7799 N N . ASP D 1 96 ? 79.594 50.649 62.106 1.00 20.50 96 ASP D N 1
ATOM 7800 C CA . ASP D 1 96 ? 78.879 51.788 61.755 1.00 21.45 96 ASP D CA 1
ATOM 7801 C C . ASP D 1 96 ? 78.494 51.779 60.234 1.00 19.07 96 ASP D C 1
ATOM 7802 O O . ASP D 1 96 ? 77.371 52.039 59.903 1.00 20.47 96 ASP D O 1
ATOM 7807 N N . ASN D 1 97 ? 79.432 51.533 59.344 1.00 21.93 97 ASN D N 1
ATOM 7808 C CA . ASN D 1 97 ? 79.013 51.514 57.902 1.00 23.52 97 ASN D CA 1
ATOM 7809 C C . ASN D 1 97 ? 77.902 50.466 57.557 1.00 19.11 97 ASN D C 1
ATOM 7810 O O . ASN D 1 97 ? 76.852 50.800 56.918 1.00 19.72 97 ASN D O 1
ATOM 7815 N N . TYR D 1 98 ? 78.092 49.320 58.181 1.00 22.56 98 TYR D N 1
ATOM 7816 C CA . TYR D 1 98 ? 77.087 48.170 58.049 1.00 20.49 98 TYR D CA 1
ATOM 7817 C C . TYR D 1 98 ? 75.731 48.457 58.609 1.00 19.31 98 TYR D C 1
ATOM 7818 O O . TYR D 1 98 ? 74.745 48.316 57.947 1.00 19.31 98 TYR D O 1
ATOM 7827 N N . CYS D 1 99 ? 75.652 49.039 59.829 1.00 20.94 99 CYS D N 1
ATOM 7828 C CA . CYS D 1 99 ? 74.375 49.460 60.373 1.00 21.13 99 CYS D CA 1
ATOM 7829 C C . CYS D 1 99 ? 73.741 50.585 59.642 1.00 19.94 99 CYS D C 1
ATOM 7830 O O . CYS D 1 99 ? 72.580 50.644 59.462 1.00 19.19 99 CYS D O 1
ATOM 7833 N N . ARG D 1 100 ? 74.612 51.527 59.135 1.00 20.58 100 ARG D N 1
ATOM 7834 C CA . ARG D 1 100 ? 74.078 52.478 58.193 1.00 21.53 100 ARG D CA 1
ATOM 7835 C C . ARG D 1 100 ? 73.370 51.859 56.927 1.00 16.74 100 ARG D C 1
ATOM 7836 O O . ARG D 1 100 ? 72.280 52.272 56.559 1.00 20.41 100 ARG D O 1
ATOM 7844 N N . PHE D 1 101 ? 74.087 50.908 56.357 1.00 22.39 101 PHE D N 1
ATOM 7845 C CA . PHE D 1 101 ? 73.653 50.172 55.154 1.00 21.41 101 PHE D CA 1
ATOM 7846 C C . PHE D 1 101 ? 72.362 49.458 55.517 1.00 20.50 101 PHE D C 1
ATOM 7847 O O . PHE D 1 101 ? 71.388 49.590 54.857 1.00 21.77 101 PHE D O 1
ATOM 7855 N N . LEU D 1 102 ? 72.346 48.780 56.655 1.00 20.51 102 LEU D N 1
ATOM 7856 C CA . LEU D 1 102 ? 71.055 48.211 57.075 1.00 20.42 102 LEU D CA 1
ATOM 7857 C C . LEU D 1 102 ? 69.854 49.204 57.220 1.00 20.07 102 LEU D C 1
ATOM 7858 O O . LEU D 1 102 ? 68.758 48.996 56.798 1.00 20.68 102 LEU D O 1
ATOM 7863 N N . ALA D 1 103 ? 70.104 50.363 57.867 1.00 21.50 103 ALA D N 1
ATOM 7864 C CA . ALA D 1 103 ? 69.141 51.354 57.992 1.00 23.09 103 ALA D CA 1
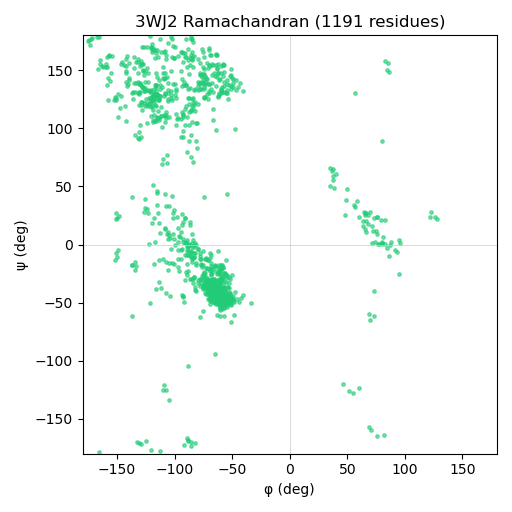ATOM 7865 C C . ALA D 1 103 ? 68.633 51.938 56.678 1.00 21.63 103 ALA D C 1
ATOM 7866 O O . ALA D 1 103 ? 67.451 52.129 56.526 1.00 22.12 103 ALA D O 1
ATOM 7868 N N . LYS D 1 104 ? 69.564 52.166 55.747 1.00 23.24 104 LYS D N 1
ATOM 7869 C CA . LYS D 1 104 ? 69.227 52.723 54.451 1.00 25.73 104 LYS D CA 1
ATOM 7870 C C . LYS D 1 104 ? 68.415 51.756 53.648 1.00 24.66 104 LYS D C 1
ATOM 7871 O O . LYS D 1 104 ? 67.467 52.150 53.009 1.00 24.40 104 LYS D O 1
ATOM 7877 N N . GLU D 1 105 ? 68.776 50.466 53.737 1.00 25.02 105 GLU D N 1
ATOM 7878 C CA . GLU D 1 105 ? 68.149 49.454 52.863 1.00 23.42 105 GLU D CA 1
ATOM 7879 C C . GLU D 1 105 ? 66.820 48.971 53.400 1.00 23.71 105 GLU D C 1
ATOM 7880 O O . GLU D 1 105 ? 65.919 48.692 52.662 1.00 24.38 105 GLU D O 1
ATOM 7886 N N . SER D 1 106 ? 66.649 49.008 54.724 1.00 20.82 106 SER D N 1
ATOM 7887 C CA . SER D 1 106 ? 65.449 48.594 55.384 1.00 22.35 106 SER D CA 1
ATOM 7888 C C . SER D 1 106 ? 64.421 49.703 55.597 1.00 24.10 106 SER D C 1
ATOM 7889 O O . SER D 1 106 ? 63.238 49.461 55.653 1.00 24.90 106 SER D O 1
ATOM 7892 N N . GLY D 1 107 ? 64.954 50.908 55.762 1.00 26.10 107 GLY D N 1
ATOM 7893 C CA . GLY D 1 107 ? 64.155 52.114 56.044 1.00 26.24 107 GLY D CA 1
ATOM 7894 C C . GLY D 1 107 ? 63.470 52.059 57.397 1.00 27.04 107 GLY D C 1
ATOM 7895 O O . GLY D 1 107 ? 62.445 52.702 57.625 1.00 28.77 107 GLY D O 1
ATOM 7896 N N . VAL D 1 108 ? 63.990 51.207 58.261 1.00 27.06 108 VAL D N 1
ATOM 7897 C CA . VAL D 1 108 ? 63.600 51.176 59.677 1.00 25.79 108 VAL D CA 1
ATOM 7898 C C . VAL D 1 108 ? 64.719 51.635 60.584 1.00 23.09 108 VAL D C 1
ATOM 7899 O O . VAL D 1 108 ? 65.878 51.785 60.200 1.00 25.02 108 VAL D O 1
ATOM 7903 N N . LYS D 1 109 ? 64.356 51.916 61.853 1.00 24.52 109 LYS D N 1
ATOM 7904 C CA . LYS D 1 109 ? 65.390 52.295 62.793 1.00 24.34 109 LYS D CA 1
ATOM 7905 C C . LYS D 1 109 ? 66.234 51.045 63.067 1.00 23.42 109 LYS D C 1
ATOM 7906 O O . LYS D 1 109 ? 65.657 49.978 63.256 1.00 25.57 109 LYS D O 1
ATOM 7912 N N . ILE D 1 110 ? 67.528 51.205 63.122 1.00 23.35 110 ILE D N 1
ATOM 7913 C CA . ILE D 1 110 ? 68.506 50.208 63.529 1.00 22.66 110 ILE D CA 1
ATOM 7914 C C . ILE D 1 110 ? 69.229 50.724 64.799 1.00 25.33 110 ILE D C 1
ATOM 7915 O O . ILE D 1 110 ? 69.907 51.788 64.787 1.00 23.91 110 ILE D O 1
ATOM 7920 N N . ILE D 1 111 ? 69.120 49.977 65.886 1.00 22.33 111 ILE D N 1
ATOM 7921 C CA . ILE D 1 111 ? 69.768 50.390 67.128 1.00 22.64 111 ILE D CA 1
ATOM 7922 C C . ILE D 1 111 ? 70.906 49.470 67.470 1.00 20.67 111 ILE D C 1
ATOM 7923 O O . ILE D 1 111 ? 70.693 48.283 67.921 1.00 23.23 111 ILE D O 1
ATOM 7928 N N . SER D 1 112 ? 72.099 49.886 67.208 1.00 22.17 112 SER D N 1
ATOM 7929 C CA . SER D 1 112 ? 73.253 49.081 67.425 1.00 22.52 112 SER D CA 1
ATOM 7930 C C . SER D 1 112 ? 73.791 49.126 68.853 1.00 24.99 112 SER D C 1
ATOM 7931 O O . SER D 1 112 ? 74.230 50.194 69.357 1.00 24.43 112 SER D O 1
ATOM 7934 N N . ILE D 1 113 ? 73.760 47.968 69.532 1.00 23.47 113 ILE D N 1
ATOM 7935 C CA . ILE D 1 113 ? 74.054 47.871 70.977 1.00 21.43 113 ILE D CA 1
ATOM 7936 C C . ILE D 1 113 ? 75.402 47.267 71.319 1.00 22.72 113 ILE D C 1
ATOM 7937 O O . ILE D 1 113 ? 75.741 46.194 70.828 1.00 20.76 113 ILE D O 1
ATOM 7942 N N . GLU D 1 114 ? 76.206 47.915 72.185 1.00 23.56 114 GLU D N 1
ATOM 7943 C CA . GLU D 1 114 ? 77.461 47.347 72.618 1.00 25.35 114 GLU D CA 1
ATOM 7944 C C . GLU D 1 114 ? 77.263 46.574 73.876 1.00 26.59 114 GLU D C 1
ATOM 7945 O O . GLU D 1 114 ? 77.270 47.158 74.968 1.00 28.19 114 GLU D O 1
ATOM 7951 N N . TYR D 1 115 ? 77.007 45.291 73.775 1.00 25.99 115 TYR D N 1
ATOM 7952 C CA . TYR D 1 115 ? 77.133 44.404 74.921 1.00 24.69 115 TYR D CA 1
ATOM 7953 C C . TYR D 1 115 ? 78.569 44.197 75.385 1.00 25.49 115 TYR D C 1
ATOM 7954 O O . TYR D 1 115 ? 79.567 44.459 74.675 1.00 28.03 115 TYR D O 1
ATOM 7963 N N . ARG D 1 116 ? 78.708 43.696 76.609 1.00 26.49 116 ARG D N 1
ATOM 7964 C CA . ARG D 1 116 ? 80.011 43.458 77.210 1.00 28.84 116 ARG D CA 1
ATOM 7965 C C . ARG D 1 116 ? 80.776 42.298 76.641 1.00 29.26 116 ARG D C 1
ATOM 7966 O O . ARG D 1 116 ? 80.196 41.235 76.332 1.00 29.93 116 ARG D O 1
ATOM 7974 N N . LEU D 1 117 ? 82.080 42.470 76.528 1.00 29.36 117 LEU D N 1
ATOM 7975 C CA . LEU D 1 117 ? 82.909 41.539 75.777 1.00 30.45 117 LEU D CA 1
ATOM 7976 C C . LEU D 1 117 ? 83.826 40.646 76.597 1.00 31.92 117 LEU D C 1
ATOM 7977 O O . LEU D 1 117 ? 84.313 41.011 77.707 1.00 31.72 117 LEU D O 1
ATOM 7982 N N . ALA D 1 118 ? 84.045 39.424 76.078 1.00 31.48 118 ALA D N 1
ATOM 7983 C CA . ALA D 1 118 ? 84.996 38.496 76.619 1.00 31.36 118 ALA D CA 1
ATOM 7984 C C . ALA D 1 118 ? 86.431 38.892 76.190 1.00 31.65 118 ALA D C 1
ATOM 7985 O O . ALA D 1 118 ? 86.621 39.574 75.178 1.00 33.89 118 ALA D O 1
ATOM 7987 N N . PRO D 1 119 ? 87.453 38.480 76.959 1.00 33.06 119 PRO D N 1
ATOM 7988 C CA . PRO D 1 119 ? 87.282 37.627 78.139 1.00 33.74 119 PRO D CA 1
ATOM 7989 C C . PRO D 1 119 ? 87.048 38.399 79.466 1.00 34.26 119 PRO D C 1
ATOM 7990 O O . PRO D 1 119 ? 86.843 37.734 80.473 1.00 33.80 119 PRO D O 1
ATOM 7994 N N . GLU D 1 120 ? 87.062 39.741 79.444 1.00 35.00 120 GLU D N 1
ATOM 7995 C CA . GLU D 1 120 ? 86.754 40.551 80.668 1.00 36.76 120 GLU D CA 1
ATOM 7996 C C . GLU D 1 120 ? 85.411 40.152 81.283 1.00 36.91 120 GLU D C 1
ATOM 7997 O O . GLU D 1 120 ? 85.278 40.063 82.513 1.00 37.76 120 GLU D O 1
ATOM 8003 N N . HIS D 1 121 ? 84.393 40.019 80.429 1.00 35.10 121 HIS D N 1
ATOM 8004 C CA . HIS D 1 121 ? 83.051 39.640 80.823 1.00 33.78 121 HIS D CA 1
ATOM 8005 C C . HIS D 1 121 ? 82.713 38.336 80.127 1.00 33.71 121 HIS D C 1
ATOM 8006 O O . HIS D 1 121 ? 82.655 38.276 78.895 1.00 32.36 121 HIS D O 1
ATOM 8013 N N . LYS D 1 122 ? 82.527 37.319 80.937 1.00 30.82 122 LYS D N 1
ATOM 8014 C CA . LYS D 1 122 ? 82.148 36.001 80.445 1.00 30.35 122 LYS D CA 1
ATOM 8015 C C . LYS D 1 122 ? 80.624 35.793 80.430 1.00 29.59 122 LYS D C 1
ATOM 8016 O O . LYS D 1 122 ? 79.858 36.583 81.042 1.00 28.19 122 LYS D O 1
ATOM 8022 N N . PHE D 1 123 ? 80.164 34.751 79.706 1.00 27.67 123 PHE D N 1
ATOM 8023 C CA . PHE D 1 123 ? 78.785 34.326 79.770 1.00 25.17 123 PHE D CA 1
ATOM 8024 C C . PHE D 1 123 ? 78.367 34.183 81.248 1.00 26.27 123 PHE D C 1
ATOM 8025 O O . PHE D 1 123 ? 79.154 33.645 82.054 1.00 26.20 123 PHE D O 1
ATOM 8033 N N . PRO D 1 124 ? 77.147 34.629 81.596 1.00 25.98 124 PRO D N 1
ATOM 8034 C CA . PRO D 1 124 ? 76.086 35.199 80.802 1.00 25.57 124 PRO D CA 1
ATOM 8035 C C . PRO D 1 124 ? 76.057 36.742 80.638 1.00 23.03 124 PRO D C 1
ATOM 8036 O O . PRO D 1 124 ? 74.999 37.281 80.324 1.00 24.13 124 PRO D O 1
ATOM 8040 N N . ASP D 1 125 ? 77.176 37.446 80.797 1.00 25.16 125 ASP D N 1
ATOM 8041 C CA . ASP D 1 125 ? 77.114 38.946 80.690 1.00 24.76 125 ASP D CA 1
ATOM 8042 C C . ASP D 1 125 ? 76.562 39.494 79.361 1.00 23.72 125 ASP D C 1
ATOM 8043 O O . ASP D 1 125 ? 75.610 40.295 79.339 1.00 24.14 125 ASP D O 1
ATOM 8048 N N . ALA D 1 126 ? 77.127 39.024 78.226 1.00 25.11 126 ALA D N 1
ATOM 8049 C CA . ALA D 1 126 ? 76.692 39.612 76.965 1.00 23.15 126 ALA D CA 1
ATOM 8050 C C . ALA D 1 126 ? 75.269 39.118 76.743 1.00 21.84 126 ALA D C 1
ATOM 8051 O O . ALA D 1 126 ? 74.393 39.879 76.272 1.00 21.77 126 ALA D O 1
ATOM 8053 N N . PHE D 1 127 ? 74.999 37.850 77.091 1.00 21.85 127 PHE D N 1
ATOM 8054 C CA . PHE D 1 127 ? 73.571 37.432 76.993 1.00 22.07 127 PHE D CA 1
ATOM 8055 C C . PHE D 1 127 ? 72.611 38.293 77.776 1.00 22.44 127 PHE D C 1
ATOM 8056 O O . PHE D 1 127 ? 71.558 38.733 77.343 1.00 22.93 127 PHE D O 1
ATOM 8064 N N . ASN D 1 128 ? 72.972 38.510 79.042 1.00 22.98 128 ASN D N 1
ATOM 8065 C CA . ASN D 1 128 ? 72.098 39.337 79.851 1.00 22.27 128 ASN D CA 1
ATOM 8066 C C . ASN D 1 128 ? 71.963 40.813 79.331 1.00 19.84 128 ASN D C 1
ATOM 8067 O O . ASN D 1 128 ? 70.899 41.413 79.406 1.00 21.46 128 ASN D O 1
ATOM 8072 N N . ASP D 1 129 ? 73.053 41.317 78.728 1.00 21.21 129 ASP D N 1
ATOM 8073 C CA . ASP D 1 129 ? 73.044 42.634 78.020 1.00 22.14 129 ASP D CA 1
ATOM 8074 C C . ASP D 1 129 ? 72.041 42.635 76.879 1.00 20.55 129 ASP D C 1
ATOM 8075 O O . ASP D 1 129 ? 71.230 43.509 76.725 1.00 20.12 129 ASP D O 1
ATOM 8080 N N . ALA D 1 130 ? 72.046 41.565 76.037 1.00 19.66 130 ALA D N 1
ATOM 8081 C CA . ALA D 1 130 ? 71.061 41.580 74.995 1.00 18.76 130 ALA D CA 1
ATOM 8082 C C . ALA D 1 130 ? 69.653 41.455 75.438 1.00 18.74 130 ALA D C 1
ATOM 8083 O O . ALA D 1 130 ? 68.760 42.134 74.985 1.00 19.23 130 ALA D O 1
ATOM 8085 N N . TYR D 1 131 ? 69.376 40.494 76.322 1.00 19.32 131 TYR D N 1
ATOM 8086 C CA . TYR D 1 131 ? 68.028 40.327 76.833 1.00 21.04 131 TYR D CA 1
ATOM 8087 C C . TYR D 1 131 ? 67.524 41.604 77.603 1.00 20.47 131 TYR D C 1
ATOM 8088 O O . TYR D 1 131 ? 66.434 42.027 77.380 1.00 20.44 131 TYR D O 1
ATOM 8097 N N . ASP D 1 132 ? 68.355 42.089 78.494 1.00 23.84 132 ASP D N 1
ATOM 8098 C CA . ASP D 1 132 ? 68.015 43.320 79.306 1.00 25.54 132 ASP D CA 1
ATOM 8099 C C . ASP D 1 132 ? 67.899 44.544 78.433 1.00 25.78 132 ASP D C 1
ATOM 8100 O O . ASP D 1 132 ? 66.947 45.337 78.580 1.00 27.53 132 ASP D O 1
ATOM 8105 N N . SER D 1 133 ? 68.822 44.703 77.463 1.00 25.46 133 SER D N 1
ATOM 8106 C CA . SER D 1 133 ? 68.639 45.828 76.556 1.00 23.49 133 SER D CA 1
ATOM 8107 C C . SER D 1 133 ? 67.347 45.759 75.726 1.00 21.00 133 SER D C 1
ATOM 8108 O O . SER D 1 133 ? 66.752 46.721 75.446 1.00 23.08 133 SER D O 1
ATOM 8111 N N . PHE D 1 134 ? 66.931 44.567 75.199 1.00 22.68 134 PHE D N 1
ATOM 8112 C CA . PHE D 1 134 ? 65.682 44.493 74.493 1.00 20.77 134 PHE D CA 1
ATOM 8113 C C . PHE D 1 134 ? 64.431 44.990 75.317 1.00 22.36 134 PHE D C 1
ATOM 8114 O O . PHE D 1 134 ? 63.520 45.658 74.827 1.00 22.83 134 PHE D O 1
ATOM 8122 N N . HIS D 1 135 ? 64.450 44.549 76.574 1.00 24.71 135 HIS D N 1
ATOM 8123 C CA . HIS D 1 135 ? 63.342 44.859 77.510 1.00 26.51 135 HIS D CA 1
ATOM 8124 C C . HIS D 1 135 ? 63.431 46.341 77.970 1.00 26.60 135 HIS D C 1
ATOM 8125 O O . HIS D 1 135 ? 62.434 47.008 78.032 1.00 28.65 135 HIS D O 1
ATOM 8132 N N . TYR D 1 136 ? 64.642 46.818 78.136 1.00 29.48 136 TYR D N 1
ATOM 8133 C CA . TYR D 1 136 ? 64.884 48.295 78.408 1.00 27.97 136 TYR D CA 1
ATOM 8134 C C . TYR D 1 136 ? 64.269 49.117 77.269 1.00 30.10 136 TYR D C 1
ATOM 8135 O O . TYR D 1 136 ? 63.373 49.994 77.449 1.00 30.75 136 TYR D O 1
ATOM 8144 N N . ILE D 1 137 ? 64.649 48.809 76.029 1.00 28.21 137 ILE D N 1
ATOM 8145 C CA . ILE D 1 137 ? 64.090 49.582 74.961 1.00 29.66 137 ILE D CA 1
ATOM 8146 C C . ILE D 1 137 ? 62.586 49.337 74.792 1.00 29.90 137 ILE D C 1
ATOM 8147 O O . ILE D 1 137 ? 61.836 50.256 74.467 1.00 30.65 137 ILE D O 1
ATOM 8152 N N . ALA D 1 138 ? 62.137 48.097 75.003 1.00 30.76 138 ALA D N 1
ATOM 8153 C CA . ALA D 1 138 ? 60.703 47.786 74.846 1.00 32.23 138 ALA D CA 1
ATOM 8154 C C . ALA D 1 138 ? 59.782 48.557 75.826 1.00 34.28 138 ALA D C 1
ATOM 8155 O O . ALA D 1 138 ? 58.614 48.827 75.506 1.00 34.64 138 ALA D O 1
ATOM 8157 N N . LYS D 1 139 ? 60.328 48.849 77.003 1.00 35.45 139 LYS D N 1
ATOM 8158 C CA . LYS D 1 139 ? 59.640 49.682 78.000 1.00 38.75 139 LYS D CA 1
ATOM 8159 C C . LYS D 1 139 ? 59.863 51.186 77.715 1.00 39.73 139 LYS D C 1
ATOM 8160 O O . LYS D 1 139 ? 58.986 51.983 77.992 1.00 41.48 139 LYS D O 1
ATOM 8166 N N . LYS D 1 140 ? 61.028 51.566 77.179 1.00 40.98 140 LYS D N 1
ATOM 8167 C CA . LYS D 1 140 ? 61.374 52.997 76.924 1.00 40.91 140 LYS D CA 1
ATOM 8168 C C . LYS D 1 140 ? 61.242 53.470 75.459 1.00 41.65 140 LYS D C 1
ATOM 8169 O O . LYS D 1 140 ? 62.051 54.257 74.973 1.00 41.59 140 LYS D O 1
ATOM 8175 N N . LYS D 1 141 ? 60.175 53.034 74.798 1.00 42.21 141 LYS D N 1
ATOM 8176 C CA . LYS D 1 141 ? 60.036 53.113 73.339 1.00 43.38 141 LYS D CA 1
ATOM 8177 C C . LYS D 1 141 ? 60.158 54.536 72.827 1.00 42.97 141 LYS D C 1
ATOM 8178 O O . LYS D 1 141 ? 60.913 54.811 71.875 1.00 41.42 141 LYS D O 1
ATOM 8184 N N . LYS D 1 142 ? 59.418 55.420 73.516 1.00 42.51 142 LYS D N 1
ATOM 8185 C CA . LYS D 1 142 ? 59.272 56.817 73.215 1.00 41.86 142 LYS D CA 1
ATOM 8186 C C . LYS D 1 142 ? 60.597 57.540 73.266 1.00 40.21 142 LYS D C 1
ATOM 8187 O O . LYS D 1 142 ? 60.805 58.444 72.464 1.00 39.92 142 LYS D O 1
ATOM 8193 N N . ASP D 1 143 ? 61.498 57.126 74.159 1.00 39.45 143 ASP D N 1
ATOM 8194 C CA . ASP D 1 143 ? 62.824 57.732 74.270 1.00 40.44 143 ASP D CA 1
ATOM 8195 C C . ASP D 1 143 ? 63.593 57.594 72.941 1.00 40.34 143 ASP D C 1
ATOM 8196 O O . ASP D 1 143 ? 64.492 58.381 72.593 1.00 41.15 143 ASP D O 1
ATOM 8201 N N . PHE D 1 144 ? 63.258 56.512 72.244 1.00 40.44 144 PHE D N 1
ATOM 8202 C CA . PHE D 1 144 ? 63.910 56.119 71.001 1.00 39.64 144 PHE D CA 1
ATOM 8203 C C . PHE D 1 144 ? 63.031 56.465 69.804 1.00 40.55 144 PHE D C 1
ATOM 8204 O O . PHE D 1 144 ? 63.433 56.265 68.632 1.00 42.36 144 PHE D O 1
ATOM 8212 N N . GLY D 1 145 ? 61.831 56.976 70.089 1.00 40.74 145 GLY D N 1
ATOM 8213 C CA . GLY D 1 145 ? 60.946 57.499 69.059 1.00 40.81 145 GLY D CA 1
ATOM 8214 C C . GLY D 1 145 ? 60.279 56.400 68.282 1.00 41.13 145 GLY D C 1
ATOM 8215 O O . GLY D 1 145 ? 59.811 56.595 67.161 1.00 41.65 145 GLY D O 1
ATOM 8216 N N . ILE D 1 146 ? 60.188 55.243 68.924 1.00 41.05 146 ILE D N 1
ATOM 8217 C CA . ILE D 1 146 ? 59.599 54.066 68.329 1.00 41.66 146 ILE D CA 1
ATOM 8218 C C . ILE D 1 146 ? 58.095 54.122 68.550 1.00 42.02 146 ILE D C 1
ATOM 8219 O O . ILE D 1 146 ? 57.632 54.086 69.690 1.00 43.34 146 ILE D O 1
ATOM 8224 N N . GLU D 1 147 ? 57.320 54.221 67.474 1.00 42.42 147 GLU D N 1
ATOM 8225 C CA . GLU D 1 147 ? 55.866 54.178 67.610 1.00 43.30 147 GLU D CA 1
ATOM 8226 C C . GLU D 1 147 ? 55.289 52.810 67.260 1.00 42.53 147 GLU D C 1
ATOM 8227 O O . GLU D 1 147 ? 54.148 52.529 67.595 1.00 42.73 147 GLU D O 1
ATOM 8233 N N . GLY D 1 148 ? 56.061 51.959 66.572 1.00 41.05 148 GLY D N 1
ATOM 8234 C CA . GLY D 1 148 ? 55.539 50.658 66.176 1.00 38.16 148 GLY D CA 1
ATOM 8235 C C . GLY D 1 148 ? 56.133 49.460 66.923 1.00 36.91 148 GLY D C 1
ATOM 8236 O O . GLY D 1 148 ? 56.059 49.360 68.153 1.00 36.97 148 GLY D O 1
ATOM 8237 N N . ARG D 1 149 ? 56.743 48.544 66.162 1.00 34.28 149 ARG D N 1
ATOM 8238 C CA . ARG D 1 149 ? 57.254 47.255 66.705 1.00 31.91 149 ARG D CA 1
ATOM 8239 C C . ARG D 1 149 ? 58.749 47.230 66.787 1.00 27.96 149 ARG D C 1
ATOM 8240 O O . ARG D 1 149 ? 59.380 48.055 66.141 1.00 28.22 149 ARG D O 1
ATOM 8248 N N . ILE D 1 150 ? 59.310 46.284 67.566 1.00 24.17 150 ILE D N 1
ATOM 8249 C CA . ILE D 1 150 ? 60.742 46.124 67.766 1.00 23.45 150 ILE D CA 1
ATOM 8250 C C . ILE D 1 150 ? 61.085 44.649 67.505 1.00 22.53 150 ILE D C 1
ATOM 8251 O O . ILE D 1 150 ? 60.494 43.733 68.090 1.00 21.08 150 ILE D O 1
ATOM 8256 N N . GLY D 1 151 ? 61.995 44.462 66.571 1.00 20.48 151 GLY D N 1
ATOM 8257 C CA . GLY D 1 151 ? 62.633 43.123 66.464 1.00 18.21 151 GLY D CA 1
ATOM 8258 C C . GLY D 1 151 ? 64.096 43.125 66.817 1.00 20.76 151 GLY D C 1
ATOM 8259 O O . GLY D 1 151 ? 64.699 44.142 67.227 1.00 19.55 151 GLY D O 1
ATOM 8260 N N . VAL D 1 152 ? 64.718 41.953 66.681 1.00 15.76 152 VAL D N 1
ATOM 8261 C CA . VAL D 1 152 ? 66.114 41.819 67.064 1.00 16.05 152 VAL D CA 1
ATOM 8262 C C . VAL D 1 152 ? 66.904 41.173 65.927 1.00 17.41 152 VAL D C 1
ATOM 8263 O O . VAL D 1 152 ? 66.331 40.457 65.142 1.00 16.37 152 VAL D O 1
ATOM 8267 N N . ALA D 1 153 ? 68.173 41.435 65.903 1.00 16.94 153 ALA D N 1
ATOM 8268 C CA . ALA D 1 153 ? 69.025 40.921 64.800 1.00 15.06 153 ALA D CA 1
ATOM 8269 C C . ALA D 1 153 ? 70.449 40.883 65.212 1.00 16.39 153 ALA D C 1
ATOM 8270 O O . ALA D 1 153 ? 70.897 41.518 66.153 1.00 16.69 153 ALA D O 1
ATOM 8272 N N . GLY D 1 154 ? 71.248 40.111 64.486 1.00 13.38 154 GLY D N 1
ATOM 8273 C CA . GLY D 1 154 ? 72.650 40.138 64.734 1.00 14.67 154 GLY D CA 1
ATOM 8274 C C . GLY D 1 154 ? 73.354 39.324 63.650 1.00 14.63 154 GLY D C 1
ATOM 8275 O O . GLY D 1 154 ? 72.658 38.764 62.778 1.00 15.34 154 GLY D O 1
ATOM 8276 N N . ASP D 1 155 ? 74.657 39.302 63.734 1.00 16.71 155 ASP D N 1
ATOM 8277 C CA . ASP D 1 155 ? 75.497 38.448 62.885 1.00 16.20 155 ASP D CA 1
ATOM 8278 C C . ASP D 1 155 ? 76.472 37.700 63.738 1.00 17.74 155 ASP D C 1
ATOM 8279 O O . ASP D 1 155 ? 76.982 38.210 64.764 1.00 17.02 155 ASP D O 1
ATOM 8284 N N . SER D 1 156 ? 76.693 36.417 63.436 1.00 15.43 156 SER D N 1
ATOM 8285 C CA . SER D 1 156 ? 77.697 35.612 64.115 1.00 16.67 156 SER D CA 1
ATOM 8286 C C . SER D 1 156 ? 77.388 35.527 65.669 1.00 17.17 156 SER D C 1
ATOM 8287 O O . SER D 1 156 ? 76.237 35.183 66.057 1.00 16.51 156 SER D O 1
ATOM 8290 N N . ALA D 1 157 ? 78.342 35.935 66.515 1.00 18.70 157 ALA D N 1
ATOM 8291 C CA . ALA D 1 157 ? 78.051 35.928 67.983 1.00 20.29 157 ALA D CA 1
ATOM 8292 C C . ALA D 1 157 ? 76.839 36.767 68.287 1.00 17.39 157 ALA D C 1
ATOM 8293 O O . ALA D 1 157 ? 75.992 36.398 69.151 1.00 19.15 157 ALA D O 1
ATOM 8295 N N . GLY D 1 158 ? 76.637 37.909 67.606 1.00 17.90 158 GLY D N 1
ATOM 8296 C CA . GLY D 1 158 ? 75.474 38.674 67.931 1.00 17.58 158 GLY D CA 1
ATOM 8297 C C . GLY D 1 158 ? 74.138 38.068 67.564 1.00 16.73 158 GLY D C 1
ATOM 8298 O O . GLY D 1 158 ? 73.130 38.335 68.140 1.00 16.59 158 GLY D O 1
ATOM 8299 N N . ALA D 1 159 ? 74.131 37.288 66.460 1.00 15.30 159 ALA D N 1
ATOM 8300 C CA . ALA D 1 159 ? 72.980 36.513 66.098 1.00 14.43 159 ALA D CA 1
ATOM 8301 C C . ALA D 1 159 ? 72.721 35.386 67.100 1.00 13.91 159 ALA D C 1
ATOM 8302 O O . ALA D 1 159 ? 71.530 35.084 67.297 1.00 13.25 159 ALA D O 1
ATOM 8304 N N . ASN D 1 160 ? 73.762 34.859 67.730 1.00 13.76 160 ASN D N 1
ATOM 8305 C CA . ASN D 1 160 ? 73.565 33.913 68.876 1.00 15.74 160 ASN D CA 1
ATOM 8306 C C . ASN D 1 160 ? 72.790 34.666 69.959 1.00 17.36 160 ASN D C 1
ATOM 8307 O O . ASN D 1 160 ? 71.825 34.114 70.535 1.00 16.45 160 ASN D O 1
ATOM 8312 N N . LEU D 1 161 ? 73.182 35.926 70.217 1.00 17.08 161 LEU D N 1
ATOM 8313 C CA . LEU D 1 161 ? 72.480 36.633 71.335 1.00 17.45 161 LEU D CA 1
ATOM 8314 C C . LEU D 1 161 ? 71.045 36.871 70.978 1.00 16.31 161 LEU D C 1
ATOM 8315 O O . LEU D 1 161 ? 70.102 36.773 71.830 1.00 16.66 161 LEU D O 1
ATOM 8320 N N . ALA D 1 162 ? 70.778 37.295 69.736 1.00 15.89 162 ALA D N 1
ATOM 8321 C CA . ALA D 1 162 ? 69.439 37.539 69.279 1.00 14.39 162 ALA D CA 1
ATOM 8322 C C . ALA D 1 162 ? 68.551 36.270 69.432 1.00 16.90 162 ALA D C 1
ATOM 8323 O O . ALA D 1 162 ? 67.392 36.343 69.891 1.00 17.49 162 ALA D O 1
ATOM 8325 N N . ALA D 1 163 ? 69.065 35.128 68.982 1.00 15.04 163 ALA D N 1
ATOM 8326 C CA . ALA D 1 163 ? 68.282 33.896 69.070 1.00 17.51 163 ALA D CA 1
ATOM 8327 C C . ALA D 1 163 ? 68.044 33.525 70.521 1.00 15.08 163 ALA D C 1
ATOM 8328 O O . ALA D 1 163 ? 66.933 33.083 70.860 1.00 16.78 163 ALA D O 1
ATOM 8330 N N . ALA D 1 164 ? 69.089 33.611 71.316 1.00 17.66 164 ALA D N 1
ATOM 8331 C CA . ALA D 1 164 ? 69.043 33.217 72.726 1.00 17.84 164 ALA D CA 1
ATOM 8332 C C . ALA D 1 164 ? 68.073 34.101 73.492 1.00 19.19 164 ALA D C 1
ATOM 8333 O O . ALA D 1 164 ? 67.191 33.603 74.282 1.00 17.86 164 ALA D O 1
ATOM 8335 N N . LEU D 1 165 ? 68.137 35.431 73.268 1.00 19.88 165 LEU D N 1
ATOM 8336 C CA . LEU D 1 165 ? 67.228 36.265 74.050 1.00 19.57 165 LEU D CA 1
ATOM 8337 C C . LEU D 1 165 ? 65.793 35.971 73.757 1.00 20.75 165 LEU D C 1
ATOM 8338 O O . LEU D 1 165 ? 64.909 36.059 74.646 1.00 20.99 165 LEU D O 1
ATOM 8343 N N . CYS D 1 166 ? 65.443 35.646 72.492 1.00 18.62 166 CYS D N 1
ATOM 8344 C CA . CYS D 1 166 ? 64.085 35.275 72.134 1.00 18.70 166 CYS D CA 1
ATOM 8345 C C . CYS D 1 166 ? 63.575 34.011 72.899 1.00 19.66 166 CYS D C 1
ATOM 8346 O O . CYS D 1 166 ? 62.379 33.942 73.255 1.00 19.75 166 CYS D O 1
ATOM 8349 N N . LEU D 1 167 ? 64.446 32.996 73.058 1.00 19.49 167 LEU D N 1
ATOM 8350 C CA . LEU D 1 167 ? 64.152 31.763 73.851 1.00 20.51 167 LEU D CA 1
ATOM 8351 C C . LEU D 1 167 ? 63.785 32.224 75.283 1.00 20.51 167 LEU D C 1
ATOM 8352 O O . LEU D 1 167 ? 62.722 31.792 75.811 1.00 22.33 167 LEU D O 1
ATOM 8357 N N . LYS D 1 168 ? 64.692 33.022 75.871 1.00 21.48 168 LYS D N 1
ATOM 8358 C CA . LYS D 1 168 ? 64.369 33.533 77.238 1.00 21.97 168 LYS D CA 1
ATOM 8359 C C . LYS D 1 168 ? 63.070 34.282 77.349 1.00 22.76 168 LYS D C 1
ATOM 8360 O O . LYS D 1 168 ? 62.373 34.105 78.381 1.00 24.27 168 LYS D O 1
ATOM 8366 N N . CYS D 1 169 ? 62.687 35.140 76.391 1.00 22.84 169 CYS D N 1
ATOM 8367 C CA . CYS D 1 169 ? 61.407 35.851 76.352 1.00 23.68 169 CYS D CA 1
ATOM 8368 C C . CYS D 1 169 ? 60.196 34.873 76.354 1.00 25.54 169 CYS D C 1
ATOM 8369 O O . CYS D 1 169 ? 59.174 35.043 77.078 1.00 26.13 169 CYS D O 1
ATOM 8372 N N . ARG D 1 170 ? 60.321 33.843 75.486 1.00 25.34 170 ARG D N 1
ATOM 8373 C CA . ARG D 1 170 ? 59.343 32.804 75.336 1.00 25.18 170 ARG D CA 1
ATOM 8374 C C . ARG D 1 170 ? 59.229 32.027 76.658 1.00 25.15 170 ARG D C 1
ATOM 8375 O O . ARG D 1 170 ? 58.061 31.798 77.085 1.00 28.27 170 ARG D O 1
ATOM 8383 N N . ASP D 1 171 ? 60.359 31.670 77.300 1.00 25.20 171 ASP D N 1
ATOM 8384 C CA . ASP D 1 171 ? 60.412 30.837 78.537 1.00 25.12 171 ASP D CA 1
ATOM 8385 C C . ASP D 1 171 ? 59.745 31.573 79.698 1.00 29.12 171 ASP D C 1
ATOM 8386 O O . ASP D 1 171 ? 58.967 30.965 80.489 1.00 26.57 171 ASP D O 1
ATOM 8391 N N . GLY D 1 172 ? 59.992 32.877 79.765 1.00 29.46 172 GLY D N 1
ATOM 8392 C CA . GLY D 1 172 ? 59.454 33.686 80.876 1.00 30.26 172 GLY D CA 1
ATOM 8393 C C . GLY D 1 172 ? 58.097 34.248 80.539 1.00 30.82 172 GLY D C 1
ATOM 8394 O O . GLY D 1 172 ? 57.570 35.087 81.305 1.00 32.23 172 GLY D O 1
ATOM 8395 N N . LYS D 1 173 ? 57.543 33.931 79.362 1.00 31.07 173 LYS D N 1
ATOM 8396 C CA . LYS D 1 173 ? 56.291 34.501 78.920 1.00 32.81 173 LYS D CA 1
ATOM 8397 C C . LYS D 1 173 ? 56.348 36.022 78.917 1.00 33.70 173 LYS D C 1
ATOM 8398 O O . LYS D 1 173 ? 55.344 36.671 79.211 1.00 35.08 173 LYS D O 1
ATOM 8404 N N . THR D 1 174 ? 57.525 36.587 78.602 1.00 32.71 174 THR D N 1
ATOM 8405 C CA . THR D 1 174 ? 57.683 38.028 78.534 1.00 32.41 174 THR D CA 1
ATOM 8406 C C . THR D 1 174 ? 57.298 38.625 77.162 1.00 32.66 174 THR D C 1
ATOM 8407 O O . THR D 1 174 ? 56.871 37.907 76.228 1.00 31.83 174 THR D O 1
ATOM 8411 N N . GLU D 1 175 ? 57.390 39.945 77.050 1.00 30.69 175 GLU D N 1
ATOM 8412 C CA . GLU D 1 175 ? 57.186 40.587 75.762 1.00 28.67 175 GLU D CA 1
ATOM 8413 C C . GLU D 1 175 ? 58.199 39.964 74.766 1.00 26.51 175 GLU D C 1
ATOM 8414 O O . GLU D 1 175 ? 59.347 39.701 75.135 1.00 26.69 175 GLU D O 1
ATOM 8420 N N . MET D 1 176 ? 57.715 39.739 73.546 1.00 27.90 176 MET D N 1
ATOM 8421 C CA . MET D 1 176 ? 58.534 39.018 72.502 1.00 26.39 176 MET D CA 1
ATOM 8422 C C . MET D 1 176 ? 58.965 39.949 71.426 1.00 24.97 176 MET D C 1
ATOM 8423 O O . MET D 1 176 ? 58.178 40.759 70.997 1.00 24.92 176 MET D O 1
ATOM 8428 N N . PRO D 1 177 ? 60.202 39.773 70.910 1.00 23.57 177 PRO D N 1
ATOM 8429 C CA . PRO D 1 177 ? 60.509 40.533 69.674 1.00 21.70 177 PRO D CA 1
ATOM 8430 C C . PRO D 1 177 ? 59.582 40.203 68.512 1.00 19.93 177 PRO D C 1
ATOM 8431 O O . PRO D 1 177 ? 59.069 39.056 68.432 1.00 21.14 177 PRO D O 1
ATOM 8435 N N . ALA D 1 178 ? 59.377 41.130 67.552 1.00 20.20 178 ALA D N 1
ATOM 8436 C CA . ALA D 1 178 ? 58.446 40.971 66.432 1.00 18.39 178 ALA D CA 1
ATOM 8437 C C . ALA D 1 178 ? 59.060 40.008 65.327 1.00 18.83 178 ALA D C 1
ATOM 8438 O O . ALA D 1 178 ? 58.346 39.346 64.645 1.00 20.85 178 ALA D O 1
ATOM 8440 N N . VAL D 1 179 ? 60.374 40.000 65.319 1.00 18.79 179 VAL D N 1
ATOM 8441 C CA . VAL D 1 179 ? 61.144 39.176 64.342 1.00 17.36 179 VAL D CA 1
ATOM 8442 C C . VAL D 1 179 ? 62.538 38.947 64.870 1.00 17.08 179 VAL D C 1
ATOM 8443 O O . VAL D 1 179 ? 63.069 39.687 65.650 1.00 16.96 179 VAL D O 1
ATOM 8447 N N . GLN D 1 180 ? 63.179 37.827 64.478 1.00 12.85 180 GLN D N 1
ATOM 8448 C CA . GLN D 1 180 ? 64.591 37.620 64.808 1.00 15.11 180 GLN D CA 1
ATOM 8449 C C . GLN D 1 180 ? 65.260 37.469 63.439 1.00 15.04 180 GLN D C 1
ATOM 8450 O O . GLN D 1 180 ? 64.939 36.564 62.657 1.00 12.72 180 GLN D O 1
ATOM 8456 N N . VAL D 1 181 ? 66.262 38.326 63.189 1.00 13.75 181 VAL D N 1
ATOM 8457 C CA . VAL D 1 181 ? 66.990 38.295 61.874 1.00 12.46 181 VAL D CA 1
ATOM 8458 C C . VAL D 1 181 ? 68.369 37.825 62.191 1.00 13.30 181 VAL D C 1
ATOM 8459 O O . VAL D 1 181 ? 69.190 38.451 62.896 1.00 14.51 181 VAL D O 1
ATOM 8463 N N . LEU D 1 182 ? 68.722 36.551 61.749 1.00 11.23 182 LEU D N 1
ATOM 8464 C CA . LEU D 1 182 ? 69.892 35.922 62.188 1.00 12.20 182 LEU D CA 1
ATOM 8465 C C . LEU D 1 182 ? 70.869 35.704 61.027 1.00 12.92 182 LEU D C 1
ATOM 8466 O O . LEU D 1 182 ? 70.702 34.776 60.216 1.00 13.68 182 LEU D O 1
ATOM 8471 N N . PHE D 1 183 ? 71.968 36.447 61.043 1.00 11.85 183 PHE D N 1
ATOM 8472 C CA . PHE D 1 183 ? 72.988 36.245 59.989 1.00 11.32 183 PHE D CA 1
ATOM 8473 C C . PHE D 1 183 ? 73.992 35.318 60.652 1.00 12.20 183 PHE D C 1
ATOM 8474 O O . PHE D 1 183 ? 74.733 35.659 61.600 1.00 13.12 183 PHE D O 1
ATOM 8482 N N . TYR D 1 184 ? 74.025 34.030 60.202 1.00 11.70 184 TYR D N 1
ATOM 8483 C CA . TYR D 1 184 ? 74.948 32.975 60.612 1.00 12.79 184 TYR D CA 1
ATOM 8484 C C . TYR D 1 184 ? 75.379 32.983 62.070 1.00 11.43 184 TYR D C 1
ATOM 8485 O O . TYR D 1 184 ? 76.572 33.094 62.363 1.00 12.88 184 TYR D O 1
ATOM 8494 N N . PRO D 1 185 ? 74.420 32.734 62.958 1.00 12.61 185 PRO D N 1
ATOM 8495 C CA . PRO D 1 185 ? 74.732 32.606 64.400 1.00 13.47 185 PRO D CA 1
ATOM 8496 C C . PRO D 1 185 ? 75.569 31.375 64.783 1.00 15.81 185 PRO D C 1
ATOM 8497 O O . PRO D 1 185 ? 75.466 30.302 64.126 1.00 16.67 185 PRO D O 1
ATOM 8501 N N . SER D 1 186 ? 76.442 31.473 65.788 1.00 18.25 186 SER D N 1
ATOM 8502 C CA . SER D 1 186 ? 76.822 30.278 66.488 1.00 16.99 186 SER D CA 1
ATOM 8503 C C . SER D 1 186 ? 75.618 29.788 67.307 1.00 20.87 186 SER D C 1
ATOM 8504 O O . SER D 1 186 ? 74.911 30.610 67.867 1.00 21.29 186 SER D O 1
ATOM 8507 N N . LEU D 1 187 ? 75.319 28.489 67.368 1.00 20.19 187 LEU D N 1
ATOM 8508 C CA . LEU D 1 187 ? 74.123 28.019 68.081 1.00 19.31 187 LEU D CA 1
ATOM 8509 C C . LEU D 1 187 ? 74.296 26.774 68.949 1.00 20.35 187 LEU D C 1
ATOM 8510 O O . LEU D 1 187 ? 73.423 26.437 69.715 1.00 22.33 187 LEU D O 1
ATOM 8515 N N . ALA D 1 188 ? 75.372 26.036 68.716 1.00 23.25 188 ALA D N 1
ATOM 8516 C CA . ALA D 1 188 ? 75.477 24.622 69.221 1.00 22.88 188 ALA D CA 1
ATOM 8517 C C . ALA D 1 188 ? 76.919 24.414 69.662 1.00 24.76 188 ALA D C 1
ATOM 8518 O O . ALA D 1 188 ? 77.853 25.089 69.184 1.00 23.96 188 ALA D O 1
ATOM 8520 N N . PRO D 1 189 ? 77.150 23.378 70.528 1.00 26.04 189 PRO D N 1
ATOM 8521 C CA . PRO D 1 189 ? 78.509 23.040 70.961 1.00 28.61 189 PRO D CA 1
ATOM 8522 C C . PRO D 1 189 ? 79.132 22.134 69.907 1.00 26.43 189 PRO D C 1
ATOM 8523 O O . PRO D 1 189 ? 79.292 20.914 70.121 1.00 29.71 189 PRO D O 1
ATOM 8527 N N . ASP D 1 190 ? 79.437 22.708 68.760 1.00 23.53 190 ASP D N 1
ATOM 8528 C CA . ASP D 1 190 ? 79.728 21.819 67.590 1.00 22.68 190 ASP D CA 1
ATOM 8529 C C . ASP D 1 190 ? 81.216 21.817 67.252 1.00 20.66 190 ASP D C 1
ATOM 8530 O O . ASP D 1 190 ? 81.786 22.795 66.734 1.00 25.00 190 ASP D O 1
ATOM 8535 N N . ASN D 1 191 ? 81.862 20.670 67.435 1.00 23.01 191 ASN D N 1
ATOM 8536 C CA . ASN D 1 191 ? 83.190 20.446 66.855 1.00 23.02 191 ASN D CA 1
ATOM 8537 C C . ASN D 1 191 ? 83.148 19.205 65.966 1.00 23.76 191 ASN D C 1
ATOM 8538 O O . ASN D 1 191 ? 84.183 18.527 65.825 1.00 25.07 191 ASN D O 1
ATOM 8543 N N . PHE D 1 192 ? 81.982 18.877 65.409 1.00 21.96 192 PHE D N 1
ATOM 8544 C CA . PHE D 1 192 ? 81.897 17.564 64.690 1.00 21.88 192 PHE D CA 1
ATOM 8545 C C . PHE D 1 192 ? 80.964 17.453 63.528 1.00 21.09 192 PHE D C 1
ATOM 8546 O O . PHE D 1 192 ? 80.935 16.410 62.854 1.00 20.07 192 PHE D O 1
ATOM 8554 N N . SER D 1 193 ? 80.191 18.482 63.245 1.00 18.96 193 SER D N 1
ATOM 8555 C CA . SER D 1 193 ? 79.310 18.362 62.095 1.00 17.38 193 SER D CA 1
ATOM 8556 C C . SER D 1 193 ? 80.201 18.390 60.802 1.00 15.46 193 SER D C 1
ATOM 8557 O O . SER D 1 193 ? 81.438 18.777 60.730 1.00 15.71 193 SER D O 1
ATOM 8560 N N . ARG D 1 194 ? 79.543 18.061 59.698 1.00 15.89 194 ARG D N 1
ATOM 8561 C CA . ARG D 1 194 ? 80.292 18.031 58.435 1.00 14.66 194 ARG D CA 1
ATOM 8562 C C . ARG D 1 194 ? 80.727 19.406 57.961 1.00 14.36 194 ARG D C 1
ATOM 8563 O O . ARG D 1 194 ? 81.889 19.638 57.578 1.00 14.80 194 ARG D O 1
ATOM 8571 N N . SER D 1 195 ? 79.853 20.430 58.141 1.00 12.64 195 SER D N 1
ATOM 8572 C CA . SER D 1 195 ? 80.317 21.727 57.763 1.00 14.56 195 SER D CA 1
ATOM 8573 C C . SER D 1 195 ? 81.511 22.146 58.679 1.00 13.49 195 SER D C 1
ATOM 8574 O O . SER D 1 195 ? 82.450 22.788 58.199 1.00 13.00 195 SER D O 1
ATOM 8577 N N . PHE D 1 196 ? 81.397 21.817 59.958 1.00 16.03 196 PHE D N 1
ATOM 8578 C CA . PHE D 1 196 ? 82.489 22.171 60.867 1.00 17.81 196 PHE D CA 1
ATOM 8579 C C . PHE D 1 196 ? 83.844 21.587 60.426 1.00 16.61 196 PHE D C 1
ATOM 8580 O O . PHE D 1 196 ? 84.781 22.323 60.309 1.00 17.76 196 PHE D O 1
ATOM 8588 N N . ILE D 1 197 ? 83.845 20.296 60.118 1.00 17.36 197 ILE D N 1
ATOM 8589 C CA . ILE D 1 197 ? 85.122 19.640 59.805 1.00 17.19 197 ILE D CA 1
ATOM 8590 C C . ILE D 1 197 ? 85.558 19.964 58.404 1.00 15.91 197 ILE D C 1
ATOM 8591 O O . ILE D 1 197 ? 86.694 20.200 58.163 1.00 17.20 197 ILE D O 1
ATOM 8596 N N . GLU D 1 198 ? 84.646 20.095 57.456 1.00 14.64 198 GLU D N 1
ATOM 8597 C CA . GLU D 1 198 ? 85.083 20.419 56.101 1.00 16.45 198 GLU D CA 1
ATOM 8598 C C . GLU D 1 198 ? 85.659 21.772 55.868 1.00 17.44 198 GLU D C 1
ATOM 8599 O O . GLU D 1 198 ? 86.597 21.971 55.055 1.00 18.71 198 GLU D O 1
ATOM 8605 N N . TYR D 1 199 ? 85.146 22.755 56.660 1.00 17.26 199 TYR D N 1
ATOM 8606 C CA . TYR D 1 199 ? 85.445 24.156 56.448 1.00 18.23 199 TYR D CA 1
ATOM 8607 C C . TYR D 1 199 ? 86.185 24.649 57.773 1.00 20.28 199 TYR D C 1
ATOM 8608 O O . TYR D 1 199 ? 86.213 25.856 58.005 1.00 24.16 199 TYR D O 1
ATOM 8617 N N . SER D 1 200 ? 86.765 23.695 58.484 1.00 23.93 200 SER D N 1
ATOM 8618 C CA . SER D 1 200 ? 87.478 23.959 59.792 1.00 28.12 200 SER D CA 1
ATOM 8619 C C . SER D 1 200 ? 88.813 24.668 59.653 1.00 30.70 200 SER D C 1
ATOM 8620 O O . SER D 1 200 ? 89.328 25.187 60.686 1.00 30.17 200 SER D O 1
ATOM 8623 N N . ASP D 1 201 ? 89.351 24.759 58.428 1.00 33.66 201 ASP D N 1
ATOM 8624 C CA . ASP D 1 201 ? 90.511 25.637 58.161 1.00 36.06 201 ASP D CA 1
ATOM 8625 C C . ASP D 1 201 ? 90.430 26.318 56.826 1.00 35.77 201 ASP D C 1
ATOM 8626 O O . ASP D 1 201 ? 89.872 25.748 55.899 1.00 34.01 201 ASP D O 1
ATOM 8631 N N . ASN D 1 202 ? 90.970 27.552 56.741 1.00 36.45 202 ASN D N 1
ATOM 8632 C CA . ASN D 1 202 ? 91.125 28.334 55.490 1.00 36.80 202 ASN D CA 1
ATOM 8633 C C . ASN D 1 202 ? 89.922 29.162 55.024 1.00 36.45 202 ASN D C 1
ATOM 8634 O O . ASN D 1 202 ? 89.986 29.829 54.010 1.00 36.18 202 ASN D O 1
ATOM 8639 N N . TYR D 1 203 ? 88.789 29.085 55.720 1.00 34.05 203 TYR D N 1
ATOM 8640 C CA . TYR D 1 203 ? 87.662 29.870 55.247 1.00 31.13 203 TYR D CA 1
ATOM 8641 C C . TYR D 1 203 ? 87.415 31.037 56.182 1.00 31.66 203 TYR D C 1
ATOM 8642 O O . TYR D 1 203 ? 86.271 31.324 56.533 1.00 31.03 203 TYR D O 1
ATOM 8651 N N . VAL D 1 204 ? 88.520 31.697 56.591 1.00 31.96 204 VAL D N 1
ATOM 8652 C CA . VAL D 1 204 ? 88.498 32.871 57.494 1.00 29.65 204 VAL D CA 1
ATOM 8653 C C . VAL D 1 204 ? 88.182 32.558 58.978 1.00 30.66 204 VAL D C 1
ATOM 8654 O O . VAL D 1 204 ? 89.016 32.815 59.890 1.00 29.37 204 VAL D O 1
ATOM 8658 N N . LEU D 1 205 ? 87.004 32.022 59.267 1.00 26.96 205 LEU D N 1
ATOM 8659 C CA . LEU D 1 205 ? 86.685 31.496 60.580 1.00 26.19 205 LEU D CA 1
ATOM 8660 C C . LEU D 1 205 ? 87.122 30.061 60.665 1.00 27.29 205 LEU D C 1
ATOM 8661 O O . LEU D 1 205 ? 86.649 29.210 59.884 1.00 25.71 205 LEU D O 1
ATOM 8666 N N . THR D 1 206 ? 88.099 29.797 61.518 1.00 27.85 206 THR D N 1
ATOM 8667 C CA . THR D 1 206 ? 88.652 28.450 61.644 1.00 28.48 206 THR D CA 1
ATOM 8668 C C . THR D 1 206 ? 88.142 27.717 62.864 1.00 29.00 206 THR D C 1
ATOM 8669 O O . THR D 1 206 ? 87.598 28.329 63.799 1.00 29.09 206 THR D O 1
ATOM 8673 N N . GLY D 1 207 ? 88.297 26.387 62.838 1.00 28.34 207 GLY D N 1
ATOM 8674 C CA . GLY D 1 207 ? 87.997 25.472 63.922 1.00 30.60 207 GLY D CA 1
ATOM 8675 C C . GLY D 1 207 ? 88.706 25.924 65.202 1.00 32.13 207 GLY D C 1
ATOM 8676 O O . GLY D 1 207 ? 88.104 25.940 66.287 1.00 32.04 207 GLY D O 1
ATOM 8677 N N . LYS D 1 208 ? 89.948 26.368 65.036 1.00 33.79 208 LYS D N 1
ATOM 8678 C CA . LYS D 1 208 ? 90.746 26.818 66.176 1.00 36.16 208 LYS D CA 1
ATOM 8679 C C . LYS D 1 208 ? 90.264 28.120 66.782 1.00 35.91 208 LYS D C 1
ATOM 8680 O O . LYS D 1 208 ? 90.328 28.290 68.011 1.00 35.44 208 LYS D O 1
ATOM 8686 N N . MET D 1 209 ? 89.849 29.058 65.925 1.00 34.73 209 MET D N 1
ATOM 8687 C CA . MET D 1 209 ? 89.291 30.324 66.388 1.00 33.77 209 MET D CA 1
ATOM 8688 C C . MET D 1 209 ? 87.932 30.129 67.045 1.00 33.07 209 MET D C 1
ATOM 8689 O O . MET D 1 209 ? 87.642 30.838 68.006 1.00 31.17 209 MET D O 1
ATOM 8694 N N . ILE D 1 210 ? 87.112 29.172 66.558 1.00 30.47 210 ILE D N 1
ATOM 8695 C CA . ILE D 1 210 ? 85.847 28.847 67.224 1.00 29.95 210 ILE D CA 1
ATOM 8696 C C . ILE D 1 210 ? 86.071 28.368 68.686 1.00 31.61 210 ILE D C 1
ATOM 8697 O O . ILE D 1 210 ? 85.397 28.847 69.601 1.00 32.10 210 ILE D O 1
ATOM 8702 N N . ARG D 1 211 ? 87.027 27.457 68.876 1.00 31.68 211 ARG D N 1
ATOM 8703 C CA . ARG D 1 211 ? 87.364 26.937 70.198 1.00 34.24 211 ARG D CA 1
ATOM 8704 C C . ARG D 1 211 ? 87.904 28.066 71.082 1.00 34.26 211 ARG D C 1
ATOM 8705 O O . ARG D 1 211 ? 87.492 28.200 72.262 1.00 35.21 211 ARG D O 1
ATOM 8713 N N . TYR D 1 212 ? 88.776 28.893 70.528 1.00 33.36 212 TYR D N 1
ATOM 8714 C CA . TYR D 1 212 ? 89.368 30.013 71.299 1.00 34.72 212 TYR D CA 1
ATOM 8715 C C . TYR D 1 212 ? 88.326 31.037 71.769 1.00 34.27 212 TYR D C 1
ATOM 8716 O O . TYR D 1 212 ? 88.341 31.450 72.941 1.00 33.19 212 TYR D O 1
ATOM 8725 N N . PHE D 1 213 ? 87.434 31.451 70.873 1.00 32.22 213 PHE D N 1
ATOM 8726 C CA . PHE D 1 213 ? 86.355 32.367 71.223 1.00 33.50 213 PHE D CA 1
ATOM 8727 C C . PHE D 1 213 ? 85.440 31.699 72.229 1.00 32.74 213 PHE D C 1
ATOM 8728 O O . PHE D 1 213 ? 84.958 32.360 73.150 1.00 33.48 213 PHE D O 1
ATOM 8736 N N . GLY D 1 214 ? 85.194 30.401 72.041 1.00 31.93 214 GLY D N 1
ATOM 8737 C CA . GLY D 1 214 ? 84.396 29.613 72.953 1.00 30.82 214 GLY D CA 1
ATOM 8738 C C . GLY D 1 214 ? 84.995 29.576 74.365 1.00 32.80 214 GLY D C 1
ATOM 8739 O O . GLY D 1 214 ? 84.267 29.795 75.347 1.00 33.94 214 GLY D O 1
ATOM 8740 N N . ASN D 1 215 ? 86.307 29.323 74.449 1.00 33.44 215 ASN D N 1
ATOM 8741 C CA . ASN D 1 215 ? 87.047 29.323 75.725 1.00 35.46 215 ASN D CA 1
ATOM 8742 C C . ASN D 1 215 ? 87.017 30.696 76.416 1.00 36.55 215 ASN D C 1
ATOM 8743 O O . ASN D 1 215 ? 86.830 30.748 77.626 1.00 38.07 215 ASN D O 1
ATOM 8748 N N . MET D 1 216 ? 87.194 31.789 75.657 1.00 36.48 216 MET D N 1
ATOM 8749 C CA . MET D 1 216 ? 87.130 33.193 76.193 1.00 36.45 216 MET D CA 1
ATOM 8750 C C . MET D 1 216 ? 85.760 33.617 76.779 1.00 37.00 216 MET D C 1
ATOM 8751 O O . MET D 1 216 ? 85.699 34.192 77.869 1.00 35.91 216 MET D O 1
ATOM 8756 N N . TYR D 1 217 ? 84.660 33.302 76.082 1.00 36.11 217 TYR D N 1
ATOM 8757 C CA . TYR D 1 217 ? 83.294 33.587 76.526 1.00 35.31 217 TYR D CA 1
ATOM 8758 C C . TYR D 1 217 ? 82.735 32.675 77.646 1.00 36.05 217 TYR D C 1
ATOM 8759 O O . TYR D 1 217 ? 81.993 33.125 78.510 1.00 34.97 217 TYR D O 1
ATOM 8768 N N . SER D 1 218 ? 83.046 31.391 77.612 1.00 36.97 218 SER D N 1
ATOM 8769 C CA . SER D 1 218 ? 82.478 30.495 78.594 1.00 39.56 218 SER D CA 1
ATOM 8770 C C . SER D 1 218 ? 83.332 30.449 79.882 1.00 42.41 218 SER D C 1
ATOM 8771 O O . SER D 1 218 ? 84.551 30.718 79.859 1.00 43.17 218 SER D O 1
ATOM 8774 N N . LYS D 1 219 ? 82.697 30.119 81.001 1.00 46.03 219 LYS D N 1
ATOM 8775 C CA . LYS D 1 219 ? 83.427 29.546 82.128 1.00 49.29 219 LYS D CA 1
ATOM 8776 C C . LYS D 1 219 ? 83.394 28.034 81.834 1.00 50.95 219 LYS D C 1
ATOM 8777 O O . LYS D 1 219 ? 84.081 27.599 80.914 1.00 51.92 219 LYS D O 1
ATOM 8783 N N . ASN D 1 220 ? 82.558 27.261 82.537 1.00 52.94 220 ASN D N 1
ATOM 8784 C CA . ASN D 1 220 ? 82.467 25.799 82.342 1.00 54.88 220 ASN D CA 1
ATOM 8785 C C . ASN D 1 220 ? 81.058 25.271 82.268 1.00 55.42 220 ASN D C 1
ATOM 8786 O O . ASN D 1 220 ? 80.216 25.691 83.041 1.00 56.75 220 ASN D O 1
ATOM 8791 N N . ILE D 1 225 ? 76.802 23.913 77.254 1.00 37.36 225 ILE D N 1
ATOM 8792 C CA . ILE D 1 225 ? 75.474 23.305 77.100 1.00 37.12 225 ILE D CA 1
ATOM 8793 C C . ILE D 1 225 ? 74.228 23.904 77.803 1.00 37.74 225 ILE D C 1
ATOM 8794 O O . ILE D 1 225 ? 73.257 23.177 77.949 1.00 37.58 225 ILE D O 1
ATOM 8799 N N . ASN D 1 226 ? 74.195 25.220 78.172 1.00 36.33 226 ASN D N 1
ATOM 8800 C CA . ASN D 1 226 ? 72.855 25.811 78.513 1.00 35.35 226 ASN D CA 1
ATOM 8801 C C . ASN D 1 226 ? 72.187 26.521 77.301 1.00 33.49 226 ASN D C 1
ATOM 8802 O O . ASN D 1 226 ? 72.941 26.965 76.433 1.00 34.00 226 ASN D O 1
ATOM 8807 N N . PRO D 1 227 ? 70.819 26.534 77.218 1.00 32.34 227 PRO D N 1
ATOM 8808 C CA . PRO D 1 227 ? 70.090 26.978 75.994 1.00 30.95 227 PRO D CA 1
ATOM 8809 C C . PRO D 1 227 ? 70.281 28.443 75.709 1.00 29.39 227 PRO D C 1
ATOM 8810 O O . PRO D 1 227 ? 69.997 28.879 74.594 1.00 26.01 227 PRO D O 1
ATOM 8814 N N . TYR D 1 228 ? 70.659 29.207 76.743 1.00 26.58 228 TYR D N 1
ATOM 8815 C CA . TYR D 1 228 ? 70.953 30.615 76.523 1.00 25.44 228 TYR D CA 1
ATOM 8816 C C . TYR D 1 228 ? 72.336 30.883 76.060 1.00 25.03 228 TYR D C 1
ATOM 8817 O O . TYR D 1 228 ? 72.557 32.019 75.592 1.00 25.35 228 TYR D O 1
ATOM 8826 N N . PHE D 1 229 ? 73.234 29.896 76.118 1.00 23.28 229 PHE D N 1
ATOM 8827 C CA . PHE D 1 229 ? 74.559 29.937 75.524 1.00 23.67 229 PHE D CA 1
ATOM 8828 C C . PHE D 1 229 ? 74.387 29.314 74.119 1.00 22.12 229 PHE D C 1
ATOM 8829 O O . PHE D 1 229 ? 74.932 29.813 73.146 1.00 22.14 229 PHE D O 1
ATOM 8837 N N . SER D 1 230 ? 73.662 28.208 74.080 1.00 22.05 230 SER D N 1
ATOM 8838 C CA . SER D 1 230 ? 73.566 27.388 72.832 1.00 22.12 230 SER D CA 1
ATOM 8839 C C . SER D 1 230 ? 72.090 27.093 72.543 1.00 19.15 230 SER D C 1
ATOM 8840 O O . SER D 1 230 ? 71.559 26.138 73.065 1.00 23.18 230 SER D O 1
ATOM 8843 N N . PRO D 1 231 ? 71.360 27.911 71.774 1.00 19.28 231 PRO D N 1
ATOM 8844 C CA . PRO D 1 231 ? 69.949 27.726 71.588 1.00 17.60 231 PRO D CA 1
ATOM 8845 C C . PRO D 1 231 ? 69.466 26.339 71.082 1.00 20.09 231 PRO D C 1
ATOM 8846 O O . PRO D 1 231 ? 68.280 25.981 71.253 1.00 20.53 231 PRO D O 1
ATOM 8850 N N . LEU D 1 232 ? 70.343 25.636 70.373 1.00 20.17 232 LEU D N 1
ATOM 8851 C CA . LEU D 1 232 ? 70.000 24.297 69.815 1.00 20.95 232 LEU D CA 1
ATOM 8852 C C . LEU D 1 232 ? 69.857 23.266 70.942 1.00 22.26 232 LEU D C 1
ATOM 8853 O O . LEU D 1 232 ? 69.308 22.186 70.715 1.00 25.07 232 LEU D O 1
ATOM 8858 N N . VAL D 1 233 ? 70.196 23.670 72.172 1.00 23.65 233 VAL D N 1
ATOM 8859 C CA . VAL D 1 233 ? 69.938 22.825 73.390 1.00 26.75 233 VAL D CA 1
ATOM 8860 C C . VAL D 1 233 ? 68.515 22.936 73.914 1.00 28.19 233 VAL D C 1
ATOM 8861 O O . VAL D 1 233 ? 68.052 22.075 74.678 1.00 31.16 233 VAL D O 1
ATOM 8865 N N . ALA D 1 234 ? 67.782 23.964 73.530 1.00 28.76 234 ALA D N 1
ATOM 8866 C CA . ALA D 1 234 ? 66.403 24.139 73.927 1.00 29.17 234 ALA D CA 1
ATOM 8867 C C . ALA D 1 234 ? 65.604 22.867 73.650 1.00 32.46 234 ALA D C 1
ATOM 8868 O O . ALA D 1 234 ? 65.916 22.130 72.704 1.00 33.76 234 ALA D O 1
ATOM 8870 N N . ASP D 1 235 ? 64.561 22.639 74.449 1.00 33.99 235 ASP D N 1
ATOM 8871 C CA . ASP D 1 235 ? 63.730 21.426 74.320 1.00 37.24 235 ASP D CA 1
ATOM 8872 C C . ASP D 1 235 ? 62.510 21.711 73.439 1.00 35.43 235 ASP D C 1
ATOM 8873 O O . ASP D 1 235 ? 61.865 20.793 72.973 1.00 37.39 235 ASP D O 1
ATOM 8878 N N . ASP D 1 236 ? 62.236 22.974 73.161 1.00 32.16 236 ASP D N 1
ATOM 8879 C CA . ASP D 1 236 ? 60.969 23.403 72.581 1.00 30.70 236 ASP D CA 1
ATOM 8880 C C . ASP D 1 236 ? 61.251 24.677 71.768 1.00 29.15 236 ASP D C 1
ATOM 8881 O O . ASP D 1 236 ? 61.895 25.593 72.255 1.00 28.66 236 ASP D O 1
ATOM 8886 N N . PHE D 1 237 ? 60.830 24.665 70.510 1.00 26.54 237 PHE D N 1
ATOM 8887 C CA . PHE D 1 237 ? 60.947 25.879 69.672 1.00 23.73 237 PHE D CA 1
ATOM 8888 C C . PHE D 1 237 ? 59.629 26.555 69.391 1.00 25.33 237 PHE D C 1
ATOM 8889 O O . PHE D 1 237 ? 59.586 27.442 68.558 1.00 25.13 237 PHE D O 1
ATOM 8897 N N . SER D 1 238 ? 58.511 26.234 70.081 1.00 23.90 238 SER D N 1
ATOM 8898 C CA . SER D 1 238 ? 57.234 26.804 69.661 1.00 24.65 238 SER D CA 1
ATOM 8899 C C . SER D 1 238 ? 57.169 28.234 70.202 1.00 23.11 238 SER D C 1
ATOM 8900 O O . SER D 1 238 ? 57.895 28.570 71.138 1.00 22.82 238 SER D O 1
ATOM 8903 N N . ASN D 1 239 ? 56.308 29.012 69.580 1.00 22.19 239 ASN D N 1
ATOM 8904 C CA . ASN D 1 239 ? 55.993 30.418 69.991 1.00 24.86 239 ASN D CA 1
ATOM 8905 C C . ASN D 1 239 ? 57.221 31.309 70.045 1.00 24.47 239 ASN D C 1
ATOM 8906 O O . ASN D 1 239 ? 57.322 32.266 70.846 1.00 27.02 239 ASN D O 1
ATOM 8911 N N . LEU D 1 240 ? 58.197 31.049 69.175 1.00 22.33 240 LEU D N 1
ATOM 8912 C CA . LEU D 1 240 ? 59.312 32.036 69.078 1.00 21.82 240 LEU D CA 1
ATOM 8913 C C . LEU D 1 240 ? 58.978 33.003 67.973 1.00 19.41 240 LEU D C 1
ATOM 8914 O O . LEU D 1 240 ? 58.053 32.766 67.170 1.00 20.70 240 LEU D O 1
ATOM 8919 N N . PRO D 1 241 ? 59.726 34.152 67.934 1.00 21.20 241 PRO D N 1
ATOM 8920 C CA . PRO D 1 241 ? 59.328 35.062 66.895 1.00 19.13 241 PRO D CA 1
ATOM 8921 C C . PRO D 1 241 ? 59.635 34.562 65.453 1.00 19.42 241 PRO D C 1
ATOM 8922 O O . PRO D 1 241 ? 60.585 33.776 65.283 1.00 17.32 241 PRO D O 1
ATOM 8926 N N . PRO D 1 242 ? 58.858 35.046 64.481 1.00 18.03 242 PRO D N 1
ATOM 8927 C CA . PRO D 1 242 ? 59.180 34.778 63.024 1.00 17.27 242 PRO D CA 1
ATOM 8928 C C . PRO D 1 242 ? 60.676 35.048 62.774 1.00 17.73 242 PRO D C 1
ATOM 8929 O O . PRO D 1 242 ? 61.245 35.989 63.332 1.00 15.49 242 PRO D O 1
ATOM 8933 N N . ALA D 1 243 ? 61.284 34.194 61.931 1.00 14.21 243 ALA D N 1
ATOM 8934 C CA . ALA D 1 243 ? 62.758 34.274 61.826 1.00 13.80 243 ALA D CA 1
ATOM 8935 C C . ALA D 1 243 ? 63.108 34.422 60.332 1.00 13.31 243 ALA D C 1
ATOM 8936 O O . ALA D 1 243 ? 62.437 33.937 59.401 1.00 12.52 243 ALA D O 1
ATOM 8938 N N . ILE D 1 244 ? 64.253 35.118 60.151 1.00 12.89 244 ILE D N 1
ATOM 8939 C CA . ILE D 1 244 ? 65.007 35.109 58.864 1.00 12.81 244 ILE D CA 1
ATOM 8940 C C . ILE D 1 244 ? 66.374 34.597 59.211 1.00 12.16 244 ILE D C 1
ATOM 8941 O O . ILE D 1 244 ? 67.022 35.086 60.110 1.00 14.80 244 ILE D O 1
ATOM 8946 N N . MET D 1 245 ? 66.760 33.490 58.555 1.00 11.38 245 MET D N 1
ATOM 8947 C CA . MET D 1 245 ? 68.081 32.908 58.796 1.00 12.36 245 MET D CA 1
ATOM 8948 C C . MET D 1 245 ? 68.886 32.983 57.497 1.00 12.87 245 MET D C 1
ATOM 8949 O O . MET D 1 245 ? 68.424 32.564 56.429 1.00 11.65 245 MET D O 1
ATOM 8954 N N . VAL D 1 246 ? 70.118 33.469 57.663 1.00 13.97 246 VAL D N 1
ATOM 8955 C CA . VAL D 1 246 ? 71.049 33.508 56.510 1.00 11.41 246 VAL D CA 1
ATOM 8956 C C . VAL D 1 246 ? 72.235 32.633 56.910 1.00 10.36 246 VAL D C 1
ATOM 8957 O O . VAL D 1 246 ? 72.891 32.814 57.946 1.00 11.36 246 VAL D O 1
ATOM 8961 N N . THR D 1 247 ? 72.526 31.637 56.056 1.00 9.67 247 THR D N 1
ATOM 8962 C CA . THR D 1 247 ? 73.706 30.794 56.229 1.00 11.11 247 THR D CA 1
ATOM 8963 C C . THR D 1 247 ? 74.638 30.967 55.050 1.00 7.96 247 THR D C 1
ATOM 8964 O O . THR D 1 247 ? 74.230 31.550 54.053 1.00 10.11 247 THR D O 1
ATOM 8968 N N . ASN D 1 248 ? 75.888 30.585 55.301 1.00 10.86 248 ASN D N 1
ATOM 8969 C CA . ASN D 1 248 ? 76.903 30.618 54.229 1.00 11.10 248 ASN D CA 1
ATOM 8970 C C . ASN D 1 248 ? 77.332 29.220 53.798 1.00 9.42 248 ASN D C 1
ATOM 8971 O O . ASN D 1 248 ? 77.523 28.368 54.657 1.00 11.11 248 ASN D O 1
ATOM 8976 N N . GLU D 1 249 ? 77.415 29.047 52.457 1.00 9.94 249 GLU D N 1
ATOM 8977 C CA . GLU D 1 249 ? 77.801 27.717 51.981 1.00 11.42 249 GLU D CA 1
ATOM 8978 C C . GLU D 1 249 ? 79.111 27.184 52.639 1.00 11.38 249 GLU D C 1
ATOM 8979 O O . GLU D 1 249 ? 79.162 26.036 53.058 1.00 12.84 249 GLU D O 1
ATOM 8985 N N . TYR D 1 250 ? 80.177 28.032 52.609 1.00 14.19 250 TYR D N 1
ATOM 8986 C CA . TYR D 1 250 ? 81.474 27.550 53.066 1.00 14.62 250 TYR D CA 1
ATOM 8987 C C . TYR D 1 250 ? 81.836 28.143 54.413 1.00 14.35 250 TYR D C 1
ATOM 8988 O O . TYR D 1 250 ? 82.615 29.124 54.465 1.00 16.56 250 TYR D O 1
ATOM 8997 N N . ASP D 1 251 ? 81.204 27.587 55.434 1.00 11.78 251 ASP D N 1
ATOM 8998 C CA . ASP D 1 251 ? 81.300 28.178 56.793 1.00 12.65 251 ASP D CA 1
ATOM 8999 C C . ASP D 1 251 ? 81.099 27.076 57.774 1.00 12.71 251 ASP D C 1
ATOM 9000 O O . ASP D 1 251 ? 80.145 26.283 57.689 1.00 13.65 251 ASP D O 1
ATOM 9005 N N . PRO D 1 252 ? 82.037 26.842 58.709 1.00 13.62 252 PRO D N 1
ATOM 9006 C CA . PRO D 1 252 ? 81.908 25.825 59.653 1.00 13.91 252 PRO D CA 1
ATOM 9007 C C . PRO D 1 252 ? 80.590 25.804 60.457 1.00 13.24 252 PRO D C 1
ATOM 9008 O O . PRO D 1 252 ? 80.156 24.770 60.876 1.00 16.52 252 PRO D O 1
ATOM 9012 N N . LEU D 1 253 ? 80.018 27.015 60.636 1.00 14.40 253 LEU D N 1
ATOM 9013 C CA . LEU D 1 253 ? 78.831 27.167 61.481 1.00 12.10 253 LEU D CA 1
ATOM 9014 C C . LEU D 1 253 ? 77.530 26.832 60.731 1.00 11.78 253 LEU D C 1
ATOM 9015 O O . LEU D 1 253 ? 76.406 26.893 61.278 1.00 13.66 253 LEU D O 1
ATOM 9020 N N . ARG D 1 254 ? 77.647 26.493 59.425 1.00 14.85 254 ARG D N 1
ATOM 9021 C CA . ARG D 1 254 ? 76.454 26.349 58.510 1.00 13.73 254 ARG D CA 1
ATOM 9022 C C . ARG D 1 254 ? 75.500 25.282 58.980 1.00 14.31 254 ARG D C 1
ATOM 9023 O O . ARG D 1 254 ? 74.280 25.523 59.052 1.00 12.79 254 ARG D O 1
ATOM 9031 N N . ASP D 1 255 ? 75.948 24.027 59.198 1.00 14.94 255 ASP D N 1
ATOM 9032 C CA . ASP D 1 255 ? 74.949 22.992 59.378 1.00 15.14 255 ASP D CA 1
ATOM 9033 C C . ASP D 1 255 ? 74.000 23.173 60.582 1.00 13.59 255 ASP D C 1
ATOM 9034 O O . ASP D 1 255 ? 72.786 22.986 60.411 1.00 13.95 255 ASP D O 1
ATOM 9039 N N . PRO D 1 256 ? 74.563 23.620 61.748 1.00 13.93 256 PRO D N 1
ATOM 9040 C CA . PRO D 1 256 ? 73.640 23.779 62.887 1.00 14.91 256 PRO D CA 1
ATOM 9041 C C . PRO D 1 256 ? 72.575 24.871 62.608 1.00 13.19 256 PRO D C 1
ATOM 9042 O O . PRO D 1 256 ? 71.409 24.816 63.103 1.00 12.45 256 PRO D O 1
ATOM 9046 N N . GLU D 1 257 ? 72.947 25.886 61.829 1.00 13.94 257 GLU D N 1
ATOM 9047 C CA . GLU D 1 257 ? 71.979 26.956 61.504 1.00 12.89 257 GLU D CA 1
ATOM 9048 C C . GLU D 1 257 ? 70.856 26.496 60.639 1.00 12.62 257 GLU D C 1
ATOM 9049 O O . GLU D 1 257 ? 69.692 26.875 60.739 1.00 13.10 257 GLU D O 1
ATOM 9055 N N . GLU D 1 258 ? 71.182 25.630 59.670 1.00 10.86 258 GLU D N 1
ATOM 9056 C CA . GLU D 1 258 ? 70.163 25.123 58.761 1.00 11.85 258 GLU D CA 1
ATOM 9057 C C . GLU D 1 258 ? 69.261 24.151 59.603 1.00 11.73 258 GLU D C 1
ATOM 9058 O O . GLU D 1 258 ? 68.052 24.181 59.411 1.00 12.57 258 GLU D O 1
ATOM 9064 N N . THR D 1 259 ? 69.852 23.408 60.527 1.00 13.76 259 THR D N 1
ATOM 9065 C CA . THR D 1 259 ? 68.983 22.632 61.438 1.00 13.28 259 THR D CA 1
ATOM 9066 C C . THR D 1 259 ? 68.056 23.521 62.240 1.00 14.33 259 THR D C 1
ATOM 9067 O O . THR D 1 259 ? 66.887 23.172 62.338 1.00 13.50 259 THR D O 1
ATOM 9071 N N . TYR D 1 260 ? 68.559 24.674 62.708 1.00 14.17 260 TYR D N 1
ATOM 9072 C CA . TYR D 1 260 ? 67.685 25.563 63.494 1.00 14.65 260 TYR D CA 1
ATOM 9073 C C . TYR D 1 260 ? 66.453 26.033 62.760 1.00 14.28 260 TYR D C 1
ATOM 9074 O O . TYR D 1 260 ? 65.355 26.077 63.352 1.00 13.75 260 TYR D O 1
ATOM 9083 N N . VAL D 1 261 ? 66.604 26.466 61.480 1.00 12.69 261 VAL D N 1
ATOM 9084 C CA . VAL D 1 261 ? 65.478 26.831 60.638 1.00 15.76 261 VAL D CA 1
ATOM 9085 C C . VAL D 1 261 ? 64.423 25.732 60.570 1.00 15.29 261 VAL D C 1
ATOM 9086 O O . VAL D 1 261 ? 63.238 25.952 60.746 1.00 15.47 261 VAL D O 1
ATOM 9090 N N . LYS D 1 262 ? 64.927 24.521 60.386 1.00 14.44 262 LYS D N 1
ATOM 9091 C CA . LYS D 1 262 ? 64.102 23.349 60.224 1.00 15.93 262 LYS D CA 1
ATOM 9092 C C . LYS D 1 262 ? 63.347 23.092 61.547 1.00 13.64 262 LYS D C 1
ATOM 9093 O O . LYS D 1 262 ? 62.145 22.733 61.508 1.00 14.98 262 LYS D O 1
ATOM 9099 N N . LYS D 1 263 ? 64.032 23.237 62.665 1.00 14.01 263 LYS D N 1
ATOM 9100 C CA . LYS D 1 263 ? 63.349 23.096 63.974 1.00 15.29 263 LYS D CA 1
ATOM 9101 C C . LYS D 1 263 ? 62.303 24.145 64.207 1.00 15.80 263 LYS D C 1
ATOM 9102 O O . LYS D 1 263 ? 61.231 23.868 64.797 1.00 16.82 263 LYS D O 1
ATOM 9108 N N . LEU D 1 264 ? 62.584 25.392 63.792 1.00 14.17 264 LEU D N 1
ATOM 9109 C CA . LEU D 1 264 ? 61.534 26.411 63.962 1.00 13.94 264 LEU D CA 1
ATOM 9110 C C . LEU D 1 264 ? 60.315 26.052 63.176 1.00 14.44 264 LEU D C 1
ATOM 9111 O O . LEU D 1 264 ? 59.172 26.151 63.699 1.00 14.73 264 LEU D O 1
ATOM 9116 N N . ARG D 1 265 ? 60.497 25.632 61.872 1.00 12.60 265 ARG D N 1
ATOM 9117 C CA . ARG D 1 265 ? 59.344 25.327 61.028 1.00 12.92 265 ARG D CA 1
ATOM 9118 C C . ARG D 1 265 ? 58.585 24.107 61.607 1.00 14.80 265 ARG D C 1
ATOM 9119 O O . ARG D 1 265 ? 57.340 24.106 61.588 1.00 17.56 265 ARG D O 1
ATOM 9127 N N . GLU D 1 266 ? 59.344 23.204 62.201 1.00 17.45 266 GLU D N 1
ATOM 9128 C CA . GLU D 1 266 ? 58.660 22.000 62.731 1.00 20.18 266 GLU D CA 1
ATOM 9129 C C . GLU D 1 266 ? 57.760 22.403 63.883 1.00 20.48 266 GLU D C 1
ATOM 9130 O O . GLU D 1 266 ? 56.665 21.792 64.129 1.00 21.07 266 GLU D O 1
ATOM 9136 N N . ALA D 1 267 ? 58.206 23.410 64.623 1.00 19.32 267 ALA D N 1
ATOM 9137 C CA . ALA D 1 267 ? 57.465 23.914 65.773 1.00 19.99 267 ALA D CA 1
ATOM 9138 C C . ALA D 1 267 ? 56.348 24.912 65.429 1.00 21.43 267 ALA D C 1
ATOM 9139 O O . ALA D 1 267 ? 55.690 25.468 66.330 1.00 22.29 267 ALA D O 1
ATOM 9141 N N . GLY D 1 268 ? 56.174 25.182 64.143 1.00 19.75 268 GLY D N 1
ATOM 9142 C CA . GLY D 1 268 ? 55.151 26.086 63.639 1.00 18.73 268 GLY D CA 1
ATOM 9143 C C . GLY D 1 268 ? 55.489 27.545 63.754 1.00 18.21 268 GLY D C 1
ATOM 9144 O O . GLY D 1 268 ? 54.607 28.403 63.648 1.00 23.03 268 GLY D O 1
ATOM 9145 N N . VAL D 1 269 ? 56.787 27.854 63.871 1.00 17.10 269 VAL D N 1
ATOM 9146 C CA . VAL D 1 269 ? 57.259 29.254 63.843 1.00 16.97 269 VAL D CA 1
ATOM 9147 C C . VAL D 1 269 ? 57.489 29.660 62.416 1.00 17.74 269 VAL D C 1
ATOM 9148 O O . VAL D 1 269 ? 58.126 28.866 61.646 1.00 16.33 269 VAL D O 1
ATOM 9152 N N . ARG D 1 270 ? 57.020 30.851 62.033 1.00 16.20 270 ARG D N 1
ATOM 9153 C CA . ARG D 1 270 ? 57.221 31.424 60.669 1.00 16.83 270 ARG D CA 1
ATOM 9154 C C . ARG D 1 270 ? 58.753 31.594 60.477 1.00 15.59 270 ARG D C 1
ATOM 9155 O O . ARG D 1 270 ? 59.381 32.059 61.368 1.00 17.30 270 ARG D O 1
ATOM 9163 N N . ALA D 1 271 ? 59.344 31.057 59.398 1.00 15.82 271 ALA D N 1
ATOM 9164 C CA . ALA D 1 271 ? 60.872 31.149 59.257 1.00 15.90 271 ALA D CA 1
ATOM 9165 C C . ALA D 1 271 ? 61.162 30.961 57.760 1.00 15.11 271 ALA D C 1
ATOM 9166 O O . ALA D 1 271 ? 60.438 30.295 57.006 1.00 13.95 271 ALA D O 1
ATOM 9168 N N . VAL D 1 272 ? 62.078 31.811 57.292 1.00 14.02 272 VAL D N 1
ATOM 9169 C CA . VAL D 1 272 ? 62.628 31.678 55.930 1.00 13.30 272 VAL D CA 1
ATOM 9170 C C . VAL D 1 272 ? 64.136 31.572 56.146 1.00 12.99 272 VAL D C 1
ATOM 9171 O O . VAL D 1 272 ? 64.740 32.286 56.952 1.00 13.71 272 VAL D O 1
ATOM 9175 N N . GLY D 1 273 ? 64.705 30.588 55.462 1.00 10.81 273 GLY D N 1
ATOM 9176 C CA . GLY D 1 273 ? 66.191 30.402 55.596 1.00 10.79 273 GLY D CA 1
ATOM 9177 C C . GLY D 1 273 ? 66.775 30.344 54.181 1.00 10.10 273 GLY D C 1
ATOM 9178 O O . GLY D 1 273 ? 66.273 29.680 53.232 1.00 11.25 273 GLY D O 1
ATOM 9179 N N . ILE D 1 274 ? 67.904 31.083 54.005 1.00 11.18 274 ILE D N 1
ATOM 9180 C CA . ILE D 1 274 ? 68.607 31.055 52.710 1.00 9.85 274 ILE D CA 1
ATOM 9181 C C . ILE D 1 274 ? 70.084 30.794 52.950 1.00 11.71 274 ILE D C 1
ATOM 9182 O O . ILE D 1 274 ? 70.634 31.285 53.924 1.00 11.60 274 ILE D O 1
ATOM 9187 N N . ARG D 1 275 ? 70.655 29.928 52.094 1.00 9.89 275 ARG D N 1
ATOM 9188 C CA . ARG D 1 275 ? 72.107 29.655 52.150 1.00 9.96 275 ARG D CA 1
ATOM 9189 C C . ARG D 1 275 ? 72.668 30.444 51.001 1.00 10.93 275 ARG D C 1
ATOM 9190 O O . ARG D 1 275 ? 72.267 30.304 49.858 1.00 10.41 275 ARG D O 1
ATOM 9198 N N . GLY D 1 276 ? 73.699 31.249 51.301 1.00 10.68 276 GLY D N 1
ATOM 9199 C CA . GLY D 1 276 ? 74.367 31.981 50.236 1.00 10.18 276 GLY D CA 1
ATOM 9200 C C . GLY D 1 276 ? 75.417 31.119 49.548 1.00 10.58 276 GLY D C 1
ATOM 9201 O O . GLY D 1 276 ? 76.375 30.661 50.175 1.00 13.01 276 GLY D O 1
ATOM 9202 N N . ILE D 1 277 ? 75.212 30.969 48.255 1.00 11.25 277 ILE D N 1
ATOM 9203 C CA . ILE D 1 277 ? 76.074 30.054 47.466 1.00 12.85 277 ILE D CA 1
ATOM 9204 C C . ILE D 1 277 ? 77.441 30.730 47.298 1.00 11.03 277 ILE D C 1
ATOM 9205 O O . ILE D 1 277 ? 77.516 31.918 46.906 1.00 13.75 277 ILE D O 1
ATOM 9210 N N . GLY D 1 278 ? 78.478 29.970 47.676 1.00 13.28 278 GLY D N 1
ATOM 9211 C CA . GLY D 1 278 ? 79.887 30.499 47.503 1.00 12.51 278 GLY D CA 1
ATOM 9212 C C . GLY D 1 278 ? 80.223 31.463 48.656 1.00 15.66 278 GLY D C 1
ATOM 9213 O O . GLY D 1 278 ? 81.343 32.021 48.677 1.00 16.64 278 GLY D O 1
ATOM 9214 N N . MET D 1 279 ? 79.316 31.703 49.631 1.00 12.79 279 MET D N 1
ATOM 9215 C CA . MET D 1 279 ? 79.669 32.683 50.710 1.00 13.62 279 MET D CA 1
ATOM 9216 C C . MET D 1 279 ? 80.455 31.981 51.843 1.00 12.69 279 MET D C 1
ATOM 9217 O O . MET D 1 279 ? 80.476 30.787 52.086 1.00 13.95 279 MET D O 1
ATOM 9222 N N . ILE D 1 280 ? 81.113 32.878 52.648 1.00 15.07 280 ILE D N 1
ATOM 9223 C CA . ILE D 1 280 ? 81.861 32.433 53.816 1.00 16.00 280 ILE D CA 1
ATOM 9224 C C . ILE D 1 280 ? 81.372 33.221 55.040 1.00 14.20 280 ILE D C 1
ATOM 9225 O O . ILE D 1 280 ? 80.645 34.229 54.897 1.00 16.01 280 ILE D O 1
ATOM 9230 N N . HIS D 1 281 ? 81.836 32.747 56.224 1.00 17.38 281 HIS D N 1
ATOM 9231 C CA . HIS D 1 281 ? 81.582 33.470 57.512 1.00 17.08 281 HIS D CA 1
ATOM 9232 C C . HIS D 1 281 ? 81.977 34.925 57.392 1.00 18.09 281 HIS D C 1
ATOM 9233 O O . HIS D 1 281 ? 83.034 35.244 56.784 1.00 18.62 281 HIS D O 1
ATOM 9240 N N . GLY D 1 282 ? 81.136 35.820 57.912 1.00 18.05 282 GLY D N 1
ATOM 9241 C CA . GLY D 1 282 ? 81.457 37.232 57.768 1.00 18.69 282 GLY D CA 1
ATOM 9242 C C . GLY D 1 282 ? 80.969 37.849 56.512 1.00 16.75 282 GLY D C 1
ATOM 9243 O O . GLY D 1 282 ? 81.026 39.069 56.310 1.00 17.16 282 GLY D O 1
ATOM 9244 N N . SER D 1 283 ? 80.304 37.043 55.643 1.00 15.66 283 SER D N 1
ATOM 9245 C CA . SER D 1 283 ? 79.778 37.645 54.449 1.00 14.85 283 SER D CA 1
ATOM 9246 C C . SER D 1 283 ? 79.023 38.962 54.524 1.00 15.59 283 SER D C 1
ATOM 9247 O O . SER D 1 283 ? 79.226 39.884 53.679 1.00 16.48 283 SER D O 1
ATOM 9250 N N . ALA D 1 284 ? 78.058 39.113 55.470 1.00 13.87 284 ALA D N 1
ATOM 9251 C CA . ALA D 1 284 ? 77.243 40.252 55.552 1.00 14.14 284 ALA D CA 1
ATOM 9252 C C . ALA D 1 284 ? 78.111 41.532 55.826 1.00 16.15 284 ALA D C 1
ATOM 9253 O O . ALA D 1 284 ? 77.848 42.560 55.216 1.00 18.56 284 ALA D O 1
ATOM 9255 N N . THR D 1 285 ? 79.048 41.393 56.730 1.00 17.78 285 THR D N 1
ATOM 9256 C CA . THR D 1 285 ? 79.871 42.562 57.071 1.00 20.35 285 THR D CA 1
ATOM 9257 C C . THR D 1 285 ? 80.943 42.782 55.977 1.00 21.63 285 THR D C 1
ATOM 9258 O O . THR D 1 285 ? 81.541 43.865 55.909 1.00 21.71 285 THR D O 1
ATOM 9262 N N . ASP D 1 286 ? 81.035 41.827 55.044 1.00 19.41 286 ASP D N 1
ATOM 9263 C CA . ASP D 1 286 ? 81.798 41.975 53.745 1.00 20.60 286 ASP D CA 1
ATOM 9264 C C . ASP D 1 286 ? 81.020 42.607 52.583 1.00 19.88 286 ASP D C 1
ATOM 9265 O O . ASP D 1 286 ? 81.478 42.538 51.417 1.00 21.20 286 ASP D O 1
ATOM 9270 N N . PHE D 1 287 ? 79.907 43.286 52.826 1.00 18.25 287 PHE D N 1
ATOM 9271 C CA . PHE D 1 287 ? 79.032 43.822 51.815 1.00 18.32 287 PHE D CA 1
ATOM 9272 C C . PHE D 1 287 ? 79.791 44.841 50.905 1.00 19.32 287 PHE D C 1
ATOM 9273 O O . PHE D 1 287 ? 79.334 45.128 49.837 1.00 21.23 287 PHE D O 1
ATOM 9281 N N . GLU D 1 288 ? 80.907 45.402 51.428 1.00 20.67 288 GLU D N 1
ATOM 9282 C CA . GLU D 1 288 ? 81.587 46.449 50.607 1.00 22.91 288 GLU D CA 1
ATOM 9283 C C . GLU D 1 288 ? 82.615 45.841 49.681 1.00 25.29 288 GLU D C 1
ATOM 9284 O O . GLU D 1 288 ? 83.093 46.556 48.793 1.00 27.48 288 GLU D O 1
ATOM 9290 N N . VAL D 1 289 ? 82.880 44.554 49.855 1.00 24.11 289 VAL D N 1
ATOM 9291 C CA . VAL D 1 289 ? 83.936 43.728 49.287 1.00 26.30 289 VAL D CA 1
ATOM 9292 C C . VAL D 1 289 ? 83.378 42.632 48.315 1.00 25.31 289 VAL D C 1
ATOM 9293 O O . VAL D 1 289 ? 84.043 42.175 47.388 1.00 24.54 289 VAL D O 1
ATOM 9297 N N . SER D 1 290 ? 82.167 42.147 48.617 1.00 24.07 290 SER D N 1
ATOM 9298 C CA . SER D 1 290 ? 81.563 41.078 47.745 1.00 21.97 290 SER D CA 1
ATOM 9299 C C . SER D 1 290 ? 80.189 41.514 47.293 1.00 19.91 290 SER D C 1
ATOM 9300 O O . SER D 1 290 ? 79.281 41.857 48.084 1.00 20.02 290 SER D O 1
ATOM 9303 N N . ASP D 1 291 ? 79.968 41.598 45.976 1.00 19.03 291 ASP D N 1
ATOM 9304 C CA . ASP D 1 291 ? 78.689 42.027 45.476 1.00 18.32 291 ASP D CA 1
ATOM 9305 C C . ASP D 1 291 ? 77.579 40.982 45.794 1.00 14.98 291 ASP D C 1
ATOM 9306 O O . ASP D 1 291 ? 76.455 41.424 46.051 1.00 16.00 291 ASP D O 1
ATOM 9311 N N . GLY D 1 292 ? 77.950 39.718 45.714 1.00 17.26 292 GLY D N 1
ATOM 9312 C CA . GLY D 1 292 ? 76.969 38.644 46.101 1.00 15.60 292 GLY D CA 1
ATOM 9313 C C . GLY D 1 292 ? 76.550 38.853 47.540 1.00 15.96 292 GLY D C 1
ATOM 9314 O O . GLY D 1 292 ? 75.293 38.842 47.839 1.00 15.44 292 GLY D O 1
ATOM 9315 N N . ALA D 1 293 ? 77.526 39.042 48.422 1.00 15.12 293 ALA D N 1
ATOM 9316 C CA . ALA D 1 293 ? 77.177 39.281 49.835 1.00 15.71 293 ALA D CA 1
ATOM 9317 C C . ALA D 1 293 ? 76.364 40.506 49.979 1.00 16.04 293 ALA D C 1
ATOM 9318 O O . ALA D 1 293 ? 75.400 40.566 50.717 1.00 15.65 293 ALA D O 1
ATOM 9320 N N . ARG D 1 294 ? 76.713 41.616 49.281 1.00 14.97 294 ARG D N 1
ATOM 9321 C CA . ARG D 1 294 ? 75.921 42.841 49.377 1.00 15.25 294 ARG D CA 1
ATOM 9322 C C . ARG D 1 294 ? 74.404 42.651 48.972 1.00 14.86 294 ARG D C 1
ATOM 9323 O O . ARG D 1 294 ? 73.511 43.141 49.617 1.00 15.63 294 ARG D O 1
ATOM 9331 N N . ASN D 1 295 ? 74.190 41.827 47.934 1.00 16.33 295 ASN D N 1
ATOM 9332 C CA . ASN D 1 295 ? 72.844 41.554 47.460 1.00 13.87 295 ASN D CA 1
ATOM 9333 C C . ASN D 1 295 ? 72.108 40.698 48.492 1.00 12.70 295 ASN D C 1
ATOM 9334 O O . ASN D 1 295 ? 70.881 40.940 48.606 1.00 12.68 295 ASN D O 1
ATOM 9339 N N . ILE D 1 296 ? 72.812 39.757 49.141 1.00 12.35 296 ILE D N 1
ATOM 9340 C CA . ILE D 1 296 ? 72.129 38.968 50.216 1.00 13.62 296 ILE D CA 1
ATOM 9341 C C . ILE D 1 296 ? 71.665 39.885 51.362 1.00 12.67 296 ILE D C 1
ATOM 9342 O O . ILE D 1 296 ? 70.518 39.787 51.820 1.00 12.32 296 ILE D O 1
ATOM 9347 N N . VAL D 1 297 ? 72.574 40.785 51.762 1.00 12.82 297 VAL D N 1
ATOM 9348 C CA . VAL D 1 297 ? 72.191 41.731 52.835 1.00 15.05 297 VAL D CA 1
ATOM 9349 C C . VAL D 1 297 ? 71.062 42.627 52.382 1.00 14.22 297 VAL D C 1
ATOM 9350 O O . VAL D 1 297 ? 70.077 42.896 53.145 1.00 15.18 297 VAL D O 1
ATOM 9354 N N . LYS D 1 298 ? 71.106 43.167 51.120 1.00 15.40 298 LYS D N 1
ATOM 9355 C CA . LYS D 1 298 ? 70.008 43.972 50.593 1.00 14.89 298 LYS D CA 1
ATOM 9356 C C . LYS D 1 298 ? 68.668 43.216 50.559 1.00 15.46 298 LYS D C 1
ATOM 9357 O O . LYS D 1 298 ? 67.637 43.759 50.933 1.00 16.49 298 LYS D O 1
ATOM 9363 N N . MET D 1 299 ? 68.693 41.905 50.194 1.00 13.29 299 MET D N 1
ATOM 9364 C CA . MET D 1 299 ? 67.509 41.063 50.134 1.00 15.88 299 MET D CA 1
ATOM 9365 C C . MET D 1 299 ? 66.881 40.998 51.524 1.00 13.19 299 MET D C 1
ATOM 9366 O O . MET D 1 299 ? 65.655 41.146 51.651 1.00 13.75 299 MET D O 1
ATOM 9371 N N . VAL D 1 300 ? 67.682 40.764 52.526 1.00 12.53 300 VAL D N 1
ATOM 9372 C CA . VAL D 1 300 ? 67.124 40.616 53.886 1.00 12.42 300 VAL D CA 1
ATOM 9373 C C . VAL D 1 300 ? 66.634 41.977 54.405 1.00 13.12 300 VAL D C 1
ATOM 9374 O O . VAL D 1 300 ? 65.526 42.113 54.923 1.00 13.55 300 VAL D O 1
ATOM 9378 N N . ALA D 1 301 ? 67.493 42.980 54.235 1.00 14.57 301 ALA D N 1
ATOM 9379 C CA . ALA D 1 301 ? 67.046 44.301 54.782 1.00 15.66 301 ALA D CA 1
ATOM 9380 C C . ALA D 1 301 ? 65.755 44.813 54.153 1.00 16.20 301 ALA D C 1
ATOM 9381 O O . ALA D 1 301 ? 64.899 45.391 54.867 1.00 18.78 301 ALA D O 1
ATOM 9383 N N . ARG D 1 302 ? 65.504 44.522 52.883 1.00 13.86 302 ARG D N 1
ATOM 9384 C CA . ARG D 1 302 ? 64.351 44.985 52.181 1.00 16.25 302 ARG D CA 1
ATOM 9385 C C . ARG D 1 302 ? 63.064 44.322 52.565 1.00 16.11 302 ARG D C 1
ATOM 9386 O O . ARG D 1 302 ? 62.007 44.855 52.337 1.00 18.84 302 ARG D O 1
ATOM 9394 N N . ILE D 1 303 ? 63.139 43.125 53.172 1.00 15.14 303 ILE D N 1
ATOM 9395 C CA . ILE D 1 303 ? 61.901 42.480 53.687 1.00 15.61 303 ILE D CA 1
ATOM 9396 C C . ILE D 1 303 ? 61.641 42.687 55.180 1.00 15.40 303 ILE D C 1
ATOM 9397 O O . ILE D 1 303 ? 60.539 42.391 55.616 1.00 17.23 303 ILE D O 1
ATOM 9402 N N . ILE D 1 304 ? 62.671 43.041 55.940 1.00 16.37 304 ILE D N 1
ATOM 9403 C CA . ILE D 1 304 ? 62.529 43.373 57.369 1.00 18.86 304 ILE D CA 1
ATOM 9404 C C . ILE D 1 304 ? 61.297 44.253 57.670 1.00 18.76 304 ILE D C 1
ATOM 9405 O O . ILE D 1 304 ? 60.513 43.953 58.566 1.00 17.88 304 ILE D O 1
ATOM 9410 N N . PRO D 1 305 ? 61.071 45.306 56.889 1.00 20.80 305 PRO D N 1
ATOM 9411 C CA . PRO D 1 305 ? 59.911 46.141 57.335 1.00 21.21 305 PRO D CA 1
ATOM 9412 C C . PRO D 1 305 ? 58.523 45.486 57.371 1.00 23.00 305 PRO D C 1
ATOM 9413 O O . PRO D 1 305 ? 57.629 45.916 58.102 1.00 23.66 305 PRO D O 1
ATOM 9417 N N . ASP D 1 306 ? 58.333 44.427 56.563 1.00 22.30 306 ASP D N 1
ATOM 9418 C CA . ASP D 1 306 ? 57.131 43.718 56.457 1.00 22.58 306 ASP D CA 1
ATOM 9419 C C . ASP D 1 306 ? 56.803 43.027 57.784 1.00 21.56 306 ASP D C 1
ATOM 9420 O O . ASP D 1 306 ? 55.608 42.686 57.995 1.00 24.66 306 ASP D O 1
ATOM 9425 N N . TYR D 1 307 ? 57.788 42.883 58.657 1.00 21.89 307 TYR D N 1
ATOM 9426 C CA . TYR D 1 307 ? 57.632 42.174 59.963 1.00 21.52 307 TYR D CA 1
ATOM 9427 C C . TYR D 1 307 ? 57.382 43.192 61.084 1.00 24.24 307 TYR D C 1
ATOM 9428 O O . TYR D 1 307 ? 57.142 42.784 62.230 1.00 26.81 307 TYR D O 1
ATOM 9437 N N . LEU D 1 308 ? 57.436 44.478 60.762 1.00 24.32 308 LEU D N 1
ATOM 9438 C CA . LEU D 1 308 ? 57.440 45.530 61.841 1.00 26.13 308 LEU D CA 1
ATOM 9439 C C . LEU D 1 308 ? 56.219 46.496 61.859 1.00 29.30 308 LEU D C 1
ATOM 9440 O O . LEU D 1 308 ? 55.318 46.348 61.008 1.00 30.59 308 LEU D O 1
#

Nearest PDB structures (foldseek):
  3wj2-assembly1_A  TM=1.003E+00  e=1.925E-64  Ferroplasma acidiphilum
  3aim-assembly1_A  TM=9.521E-01  e=9.892E-30  Sulfurisphaera tokodaii
  3aik-assembly1_A  TM=9.514E-01  e=6.328E-29  Sulfurisphaera tokodaii
  7av5-assembly1_AAA  TM=8.777E-01  e=8.383E-24  uncultured bacterium
  5gms-assembly2_B  TM=8.724E-01  e=1.444E-21  uncultured bacterium

Foldseek 3Di:
DFDCLCVVVLVVLVVVPDPLPPDLVVVQVVVLVVLVVPDDDADDFDDKDWDWQDDVPDIKIKIKTARALAQEEEEEEEDDLLRHDDCVSCVSLQSLLRVLQRHMYIYIGFHGWDVDAPPRRLCVLLRVVVSCVVVVVVVSHDDFYAYEYEAQRLLSRLLSLVVCVVVVHDHHLEYEYHLYQAAPDCDDPLLVVLQGSQNHHSSNNVSSVVGHHPPLDCSNHVVSDDAQAPGHAYEYEAEPNENSRPVSVVVQVRNVVRVHHYHYDYQYSDYGCLCVCLVRDVSSVVVSSVRSHCVVVSD/DQFPCLCVVVLVVLVVVPDCLVPDLVVVQCVVLVVLLVPDDDADDAPDKDWDWQDFPPDIKIKIKTARALAQEEEEEEEDDLLRHDDCSSCVSLQRLLRVLQRHIYIYIDFHGWDVAAPPRSLCVLLRSVVSCVVVVVVVNHNDFYAYEYEEQRLLSRQLSLVVCVVVVHDHHLEYEYELYQADPDCDDPLLVVQAPSRDHHSSNNVSSVPGHHPHLDCSNHVVSDPALAPGHAYEYEAEPRENSHPVRVVVQVRNVVNPHHYHYYYQYSHYGCLCVVLVRDVSSVVVSSVRSHCVVVSD/DQFDVLCVVVLVVLVVVDDLLPDDQVVSQVVVLVVLVVVDDDADDADDKDWDWQDDDPDIKIKIKTARALAQEEEEEEEADLLRYDDCSSCVSLQSLLNVLQRHIYIYIDFHGWLVAAPPRRLCVLLRSVVSCVVVVVVVNHNDFYAYEYEEQRLLSRVLSLVVCVVVVHDAHLEYEYHLYQADPDCDDVLLVVQQPRFSHHNVNNVSSVPGRDPDLDCSNHVVSDPAQAPGHEYEYEAEPRENSHPVSVVVQVRNVVNVHHYDYYYQYSHGGPLCSCVVSDVSNVVVSSVRSHCVVVSD/DQFPCLCVVVLVVLVVVPDDLPPDLVVVQVVVLVVLLPPDDPQDDFPDKDWDWQDFVPDIKIKIKTARQLAQEEEEEEEDDLLRYDDCNSCVSLQSLLCVLQRHMYIYIDFHGWLVAAPPRSLVVLLRSVVSCVVVVVVVSHNDFYAYEYEEQRLLSRLLSLVVCVVVVHDAHLEYEYELYQAAPDCDDPLCVVLQDSLNNHSVNNVSSVPGHHDDLDCSNHVVSDPAQAPGHAYEYEAEPNENSHPVRVVVQVRNVVNVHHYDYYYQYSHYGCLCSCLVSDVSSVVVSSVVSHCVVVSD

Solvent-accessible surface area: 43613 Å² total; per-residue (Å²): 63,33,5,54,50,0,86,72,60,20,107,116,30,118,97,53,43,96,50,79,200,75,121,31,55,105,8,42,76,111,42,14,95,48,48,39,93,86,132,35,95,73,38,149,21,157,66,60,97,100,48,132,0,157,25,137,80,40,69,4,61,1,37,3,0,0,17,90,133,12,131,5,0,0,0,1,0,1,0,8,16,15,0,45,2,40,9,83,22,22,16,12,6,0,46,2,4,0,88,33,6,17,10,10,0,0,0,0,43,7,52,29,1,31,99,74,50,31,59,34,0,3,44,0,0,26,46,0,1,27,41,0,12,155,82,65,181,78,6,42,5,145,11,143,9,0,0,2,0,3,16,2,0,0,3,0,0,0,0,0,0,1,64,0,26,72,48,189,44,99,58,4,24,0,0,0,0,2,1,0,30,4,22,58,16,30,0,0,47,0,19,8,12,26,15,82,59,33,41,20,22,9,143,58,37,114,26,26,28,62,43,2,23,172,138,164,66,46,45,49,3,0,0,49,12,126,61,17,36,119,12,5,31,1,0,0,1,0,1,0,3,0,0,19,16,2,4,0,3,1,0,4,7,11,0,37,123,36,62,6,106,10,3,4,0,6,0,5,3,3,0,20,18,5,2,48,24,10,66,88,1,48,2,1,72,3,5,0,25,0,0,0,47,0,4,48,68,22,27,66,27,26,5,59,50,0,81,87,52,23,109,120,27,110,89,40,47,88,37,23,184,71,124,17,59,127,0,43,85,94,41,11,92,48,45,46,103,94,112,38,92,66,42,126,17,165,77,63,106,84,43,139,0,146,10,133,86,42,70,4,55,1,33,5,0,0,16,92,136,11,133,10,0,1,0,1,0,1,0,9,12,14,0,49,2,37,9,76,26,24,10,10,6,0,42,3,5,0,86,35,6,16,9,8,0,0,0,0,44,5,56,30,1,34,101,70,54,27,53,36,0,3,43,0,0,24,47,0,1,32,32,0,8,146,70,60,143,91,12,37,1,114,11,147,9,0,0,2,0,3,14,2,0,0,3,0,0,0,0,0,0,1,63,0,36,76,49,191,51,98,52,5,24,0,0,0,0,2,1,1,32,4,22,64,19,27,1,0,46,0,2,9,13,33,14,92,82,97,59,26,25,5,116,26,36,93,18,23,27,109,42,1,22,154,168,194,56,39,44,54,9,0,2,43,10,140,59,11,34,118,12,5,32,1,0,0,1,0,1,0,10,0,4,20,16,2,6,0,4,1,0,4,7,56,0,29,104,40,61,6,106,7,3,2,0,6,0,10,3,4,10,22,17,4,2,45,24,8,70,85,1,48,3,1,72,4,6,0,20,0,0,0,45,0,5,48,75,20,27,73,32,18,4,54,48,0,83,84,39,34,118,119,30,155,99,46,47,85,33,30,174,60,113,32,42,116,0,34,83,96,22,12,110,41,43,19,94,88,122,31,94,74,39,150,20,163,69,60,98,104,45,120,0,136,23,138,80,46,72,4,63,1,60,5,0,1,18,88,126,9,143,10,0,1,0,0,0,2,0,9,16,14,0,47,2,38,12,97,20,21,20,10,5,0,48,3,5,0,85,34,6,18,9,11,0,0,0,0,44,6,42,32,1,28,104,71,67,25,50,42,0,4,43,0,0,28,45,0,1,24,33,0,7,166,74,70,159,79,6,41,0,120,27,145,10,0,0,2,0,3,14,3,0,0,4,0,0,0,0,0,0,1,63,0,34,75,52,185,44,93,62,3,24,0,0,0,0,2,0,1,34,5,22,44,20,55,1,0,46,0,21,10,32,25,11,96,76,14,47,20,33,8,118,13,39,155,33,23,25,80,29,3,25,114,162,98,63,43,46,51,2,0,2,43,13,153,65,12,35,119,12,5,30,1,0,0,2,0,1,0,1,0,0,21,17,2,5,0,4,1,0,5,8,54,0,36,105,37,61,7,109,10,4,3,1,7,0,5,3,4,0,18,17,4,2,46,25,8,64,74,1,44,4,1,72,4,5,0,17,0,0,0,47,0,4,48,72,18,36,59,28,30,5,53,54,0,92,86,43,34,112,124,32,107,104,48,44,99,43,46,175,86,114,22,66,110,3,47,97,119,36,15,101,53,63,52,82,125,118,32,95,44,41,140,14,152,72,61,106,91,28,113,0,137,23,134,87,42,76,5,58,1,41,8,0,0,19,94,118,9,142,11,0,1,0,0,0,2,0,8,13,15,0,52,2,40,10,94,18,22,15,13,6,0,44,2,4,0,85,38,8,15,9,9,0,0,1,0,44,5,42,28,0,38,145,58,81,24,49,40,0,4,41,0,0,26,43,0,1,28,29,0,7,158,92,75,159,94,4,34,2,114,22,134,10,0,0,2,0,4,16,3,0,0,4,0,0,0,0,0,0,1,61,0,37,71,49,186,46,92,63,4,14,0,0,0,0,2,1,1,34,4,20,47,16,58,1,0,47,0,18,6,9,15,19,73,64,21,53,22,22,12,144,25,40,164,22,25,25,71,44,4,32,132,198,122,68,43,45,53,4,0,2,55,13,154,70,12,32,116,11,4,34,1,0,1,2,0,1,0,0,0,0,18,16,4,4,0,3,1,0,4,7,55,0,32,102,36,63,6,96,6,3,1,0,6,0,11,4,3,0,17,17,5,3,47,22,12,74,81,1,49,2,0,73,4,7,0,19,0,0,0,43,0,3,48,70,12,38